Protein AF-A0A927SHA3-F1 (afdb_monomer_lite)

Foldseek 3Di:
DDDDPPPPVVVVVVVVVVPVPPDDDDPPDPDDPDDPPPDPQAPEDAAAQWFKEWQCVLPFDQKKKKAWQAKWAKPLDCVRIDGHGFIKMWGADFQQCWIWIDGPNDIDTPGQKMKIFWADDPDDGAMQICSHPCSPAGQHAMWMWGWDDDPNTIGIITIGTHGNLQQQLQFLCVQQNLPFFLQLLLLVLQLLSLQQVLQCVVQVVPPGSYYCDPVRTPGRHHDPVRVSSSVSSQLFFQKYWAQVPDRANQDEFQALFFWFPAPVLPDDDPGGPLFHIDGQLLSVVQPPFDKDKDKAFQQLVDPNHQPLVQVLVCVQVVAGWGGWDDKFFFDASDFPPDQLGQKMWTFTAGPVRDTDIGIDGCVPRVCVSPVGDDDPDSGWRWAWDDDPGIIMIMTGGGPRRTFAHSSSSSSCSLQPHGSVLSNCLRRPNIDMHGHWYKDWHFHHVVVVRNDIDIDTHGGNDPPDPQQKKWFFFAAEQAAWFFFFQDLDPPGAGQFTAGHRAMWHFAADDDQWTFTDWQNFTGITGNQRIDIGDDGHHDHPDHGDDFQKKKFFADDFWWFFFAAQDPPGDGSHTHGHRDMWGFPDDDDQWTFTRRGNDTGITGNVRIDMDRGRPDDHDPDHFFWKFQADVQQWDWWFFFSYRHPPGDGPDTAIGRFIWGFRYDRQQWTFTDHPNDTGITGPVRIDTDDDPPDPDDDPDDPPADVPKAKKFFADPDFWWFFFAAQDPPGDGPHTHGHGDIWIFPADDPQWTFTDDPNDTGITGNVRIGGVCLVPAFQPFKWFFADPDFWWFFFAALDPPGHGPDTHGGRDIWRFRAADQAWTWTHDPPDTGITGNVRIGTDPDDDADDFQKKFFAPPADWFFFFAAFDPPGDTPDTHGHGDIWGFPGDDDQWTWTDDPNDIGITGPVRIDGDNDDPDFAAFDPFDKWFFAPPFDWWFFFAAPDPPGDTPDTHGHRDIWGFGGDDDQWTWTDDPNDTGITGNVRIDDPDDAADKDKWFFADPDFFFFFFAAADPPGDGPDTHGGGDIWMFRHDDPQWTWIDDPNDTGITGPVRIHPD

Radius of gyration: 48.99 Å; chains: 1; bounding box: 115×84×141 Å

Sequence (1054 aa):
MHRKERSCLHRRMCLLLCLVLLMTGWTASFAYATEIDSAPLIQASVRDGMVRVYLSSMGNPTSLDVTIAGSYSTNGNHDMNLTNGETVNISFNQSTGQITMKRNGNSYAMGREMIFRRHATKGSNGLRIAQTRMPGNLYPGDLRLIAQKSGSGWRLYAIVHVYIEYYLYGVVPYEMGNSANIEALKAQAVAARTYTLNKMNLRANSLYDVVDTTNDQVYYGNSDTTANCTAAVDATRGIVVMNGDTLTGTYYTASNGGQTESAKSGLSASGYSYLGVKDDPFD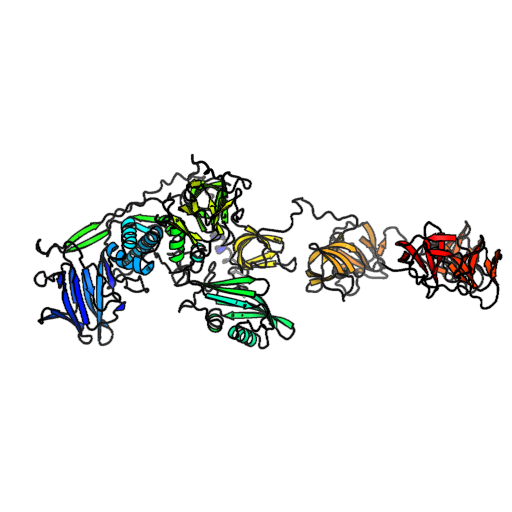LMNSASVKRQVTVYADNTSAAQNEALRTLLNNKAGTRVTRIHAITPHTPMYASPSRLYTQMDFDVTLSNGRRTTLTLGIFSEMEKALGMSINSRQNELWTVETYNDSFKLVSRRFGHGVGMSQRGAMQMGSMGYTYDQILGFYYEGCSRVQYAFSHTILSSLESGGNDTIINNEPPADITEGSGNTASVKLAGVNDRLAIRDGASENAQVLTSVVNGGIVTVLAKGNNWTLVQLGQIVGYAPTSALRFSGTPPVSSTATPTPVSQWATVSCNGTLNLRTSPSLTAGVKASIPDGAVLCVFQTSNGWAQVQYGASVGWASMDFLRMSSVYPGQTTGQGSMPAVVSIPSGSGTVNLRETASTTSRVLTTIAHGGQVTVLTNDGSWCYVQAAGYEGYVMTKFLAINGTVEELPETDASPELGAGEVEAIVKTVSGTLNLREQPTTAARVLMTIPRGESIIVTSRGTEWCAVRYAGFSGYVMTQYLTFPADSSAEPVSYAMVATQSGALNMRSQPTTGSSVVTQIPKGARVGVISQNAGWSRVRYGEHTGYVMSSYLRAEGSTPEVTGRYARVTTASGSLNLRETASADARVLMGIPQGTVLEVLSYSGGWVKVSYAGQTGYVMDKFLTFTDQPLQEDNPASGRDVTVNTGGGGLNLRETADANARVLLSIPDESRVELLIEGAAWCKVKYSGHTGYVMTRFLDLDSAEPETGVRFVNTVSGGLNLRETASADARVLLAIPRGTAVTLLEEGSEWCKIQYNDNIGYVMTKFLSKE

Secondary structure (DSSP, 8-state):
---SSSSSSHHHHHHHHTTSSS------------------SB----EE-EEEEE-GGG-S-SEEEEEEESEEEETTEEEEEEETT-EEEEEE-TTT--EEEEETTEEEEEETEEEEEEBP-SS--EEEETTSSSTTSBB-SEEEEEEEEETTEEEEEEEEEEEHHHHHHTTHHHHT-TTS-HHHHHHHHHHHHHHHHHHHHHTTTSS-SEESSTTS-----B-TT-HHHHHHHHTTTTEEEEETTEE----EESB-SSB-B-TTTTS-TTS-TTS---B-HHHHH-TTS-EEEEEEESBTTSTTS-HHHHHHHHHHHTS-EEEEEEEEEEEESSSTT---EEEEEEEEEETTS-EEEEEEEIIIIIHHHHT---SSSS--EEEEEEETTEEEEEEE-BS--BSEEHHHHHHHHHTT--HHHHHHHHSTT-EEEE--EEEEEEPPGGGTS-PEEEEEEPPPP-----S-EEEE--SBTT-EEEEESSSSTTSPEEEEEETT-EEEEEE--SSEEEEEETTEEEEEEGGGEEEES---S-----PPP--EEEEE-SSSEEEEESSSSTTSPEEEEEETT-EEEEEEEETTEEEEEETTEEEEEEGGGEEEESS--S--B-SSSEEEEE--TTS-SEEEEESSSSTTSPEEEEEETT-EEEEEEE-SSEEEEEETTEEEEEEGGGEEES--S------S--PPPPTT-EEEEE--SSSEEEEESSSSTTS-EEEEEETT-EEEEEE--SSEEEEEETTEEEEEEGGGEE-STTTSPPPSEEEEE--SSSPEEEESSSSTTSPEEEEE-TT-EEEEEE--SSEEEEEETTEEEEEEGGGEEETT-PPP---SEEEE--SSSEEEEESSSSTTSPEEEEEETT-EEEEEEEETTEEEEEETTEEEEEEGGGEEEES----PPEEEEEEEEEE--SSSEEEEESSSSTTSPEEEEEETT-EEEEEEE-SSEEEEEETTEEEEEEGGGEE---PPPPPEEEEE--SSSPEEEESSSSTTSPEEEEEPTT-EEEEEE--SSEEEEEETTEEEEEEGGGEE--

Structure (mmCIF, N/CA/C/O backbone):
data_AF-A0A927SHA3-F1
#
_entry.id   AF-A0A927SHA3-F1
#
loop_
_atom_site.group_PDB
_atom_site.id
_atom_site.type_symbol
_atom_site.label_atom_id
_atom_site.label_alt_id
_atom_site.label_comp_id
_atom_site.label_asym_id
_atom_site.label_entity_id
_atom_site.label_seq_id
_atom_site.pdbx_PDB_ins_code
_atom_site.Cartn_x
_atom_site.Cartn_y
_atom_site.Cartn_z
_atom_site.occupancy
_atom_site.B_iso_or_equiv
_atom_site.auth_seq_id
_atom_site.auth_comp_id
_atom_site.auth_asym_id
_atom_site.auth_atom_id
_atom_site.pdbx_PDB_model_num
ATOM 1 N N . MET A 1 1 ? 57.246 -38.537 23.987 1.00 38.66 1 MET A N 1
ATOM 2 C CA . MET A 1 1 ? 57.175 -39.946 23.540 1.00 38.66 1 MET A CA 1
ATOM 3 C C . MET A 1 1 ? 56.119 -40.631 24.387 1.00 38.66 1 MET A C 1
ATOM 5 O O . MET A 1 1 ? 56.235 -40.560 25.593 1.00 38.66 1 MET A O 1
ATOM 9 N N . HIS A 1 2 ? 55.021 -41.192 23.901 1.00 38.00 2 HIS A N 1
ATOM 10 C CA . HIS A 1 2 ? 54.489 -41.400 22.555 1.00 38.00 2 HIS A CA 1
ATOM 11 C C . HIS A 1 2 ? 52.955 -41.370 22.743 1.00 38.00 2 HIS A C 1
ATOM 13 O O . HIS A 1 2 ? 52.412 -42.224 23.421 1.00 38.00 2 HIS A O 1
ATOM 19 N N . ARG A 1 3 ? 52.173 -40.362 22.326 1.00 41.19 3 ARG A N 1
ATOM 20 C CA . ARG A 1 3 ? 51.954 -39.877 20.949 1.00 41.19 3 ARG A CA 1
ATOM 21 C C . ARG A 1 3 ? 52.035 -41.009 19.916 1.00 41.19 3 ARG A C 1
ATOM 23 O O . ARG A 1 3 ? 52.873 -40.959 19.025 1.00 41.19 3 ARG A O 1
ATOM 30 N N . LYS A 1 4 ? 51.181 -42.032 20.070 1.00 44.16 4 LYS A N 1
ATOM 31 C CA . LYS A 1 4 ? 50.656 -42.815 18.931 1.00 44.16 4 LYS A CA 1
ATOM 32 C C . LYS A 1 4 ? 49.355 -43.613 19.157 1.00 44.16 4 LYS A C 1
ATOM 34 O O . LYS A 1 4 ? 48.859 -44.143 18.177 1.00 44.16 4 LYS A O 1
ATOM 39 N N . GLU A 1 5 ? 48.722 -43.613 20.342 1.00 39.78 5 GLU A N 1
ATOM 40 C CA . GLU A 1 5 ? 47.503 -44.443 20.547 1.00 39.78 5 GLU A CA 1
ATOM 41 C C . GLU A 1 5 ? 46.220 -43.728 21.020 1.00 39.78 5 GLU A C 1
ATOM 43 O O . GLU A 1 5 ? 45.165 -44.351 21.090 1.00 39.78 5 GLU A O 1
ATOM 48 N N . ARG A 1 6 ? 46.219 -42.404 21.244 1.00 41.12 6 ARG A N 1
ATOM 49 C CA . ARG A 1 6 ? 44.985 -41.668 21.619 1.00 41.12 6 ARG A CA 1
ATOM 50 C C . ARG A 1 6 ? 44.223 -40.997 20.464 1.00 41.12 6 ARG A C 1
ATOM 52 O O . ARG A 1 6 ? 43.175 -40.414 20.715 1.00 41.12 6 ARG A O 1
ATOM 59 N N . SER A 1 7 ? 44.668 -41.105 19.204 1.00 42.50 7 SER A N 1
ATOM 60 C CA . SER A 1 7 ? 43.928 -40.533 18.055 1.00 42.50 7 SER A CA 1
ATOM 61 C C . SER A 1 7 ? 43.002 -41.519 17.327 1.00 42.50 7 SER A C 1
ATOM 63 O O . SER A 1 7 ? 42.268 -41.101 16.434 1.00 42.50 7 SER A O 1
ATOM 65 N N . CYS A 1 8 ? 42.978 -42.801 17.716 1.00 39.06 8 CYS A N 1
ATOM 66 C CA . CYS A 1 8 ? 42.134 -43.816 17.067 1.00 39.06 8 CYS A CA 1
ATOM 67 C C . CYS A 1 8 ? 40.772 -44.038 17.766 1.00 39.06 8 CYS A C 1
ATOM 69 O O . CYS A 1 8 ? 39.839 -44.535 17.141 1.00 39.06 8 CYS A O 1
ATOM 71 N N . LEU A 1 9 ? 40.610 -43.605 19.026 1.00 39.88 9 LEU A N 1
ATOM 72 C CA . LEU A 1 9 ? 39.369 -43.812 19.795 1.00 39.88 9 LEU A CA 1
ATOM 73 C C . LEU A 1 9 ? 38.330 -42.683 19.628 1.00 39.88 9 LEU A C 1
ATOM 75 O O . LEU A 1 9 ? 37.136 -42.931 19.742 1.00 39.88 9 LEU A O 1
ATOM 79 N N . HIS A 1 10 ? 38.748 -41.464 19.265 1.00 45.16 10 HIS A N 1
ATOM 80 C CA . HIS A 1 10 ? 37.822 -40.343 19.016 1.00 45.16 10 HIS A CA 1
ATOM 81 C C . HIS A 1 10 ? 37.188 -40.357 17.609 1.00 45.16 10 HIS A C 1
ATOM 83 O O . HIS A 1 10 ? 36.155 -39.733 17.397 1.00 45.16 10 HIS A O 1
ATOM 89 N N . ARG A 1 11 ? 37.754 -41.105 16.646 1.00 44.47 11 ARG A N 1
ATOM 90 C CA . ARG A 1 11 ? 37.179 -41.259 15.291 1.00 44.47 11 ARG A CA 1
ATOM 91 C C . ARG A 1 11 ? 36.169 -42.405 15.157 1.00 44.47 11 ARG A C 1
ATOM 93 O O . ARG A 1 11 ? 35.431 -42.419 14.182 1.00 44.47 11 ARG A O 1
ATOM 100 N N . ARG A 1 12 ? 36.091 -43.335 16.118 1.00 43.44 12 ARG A N 1
ATOM 101 C CA . ARG A 1 12 ? 35.123 -44.453 16.084 1.00 43.44 12 ARG A CA 1
ATOM 102 C C . ARG A 1 12 ? 33.838 -44.201 16.886 1.00 43.44 12 ARG A C 1
ATOM 104 O O . ARG A 1 12 ? 32.830 -44.820 16.577 1.00 43.44 12 ARG A O 1
ATOM 111 N N . MET A 1 13 ? 33.824 -43.247 17.822 1.00 37.84 13 MET A N 1
ATOM 112 C CA . MET A 1 13 ? 32.605 -42.893 18.572 1.00 37.84 13 MET A CA 1
ATOM 113 C C . MET A 1 13 ? 31.691 -41.899 17.827 1.00 37.84 13 MET A C 1
ATOM 115 O O . MET A 1 13 ? 30.476 -41.991 17.954 1.00 37.84 13 MET A O 1
ATOM 119 N N . CYS A 1 14 ? 32.235 -41.031 16.960 1.00 39.31 14 CYS A N 1
ATOM 120 C CA . CYS A 1 14 ? 31.414 -40.165 16.096 1.00 39.31 14 CYS A CA 1
ATOM 121 C C . CYS A 1 14 ? 30.818 -40.893 14.874 1.00 39.31 14 CYS A C 1
ATOM 123 O O . CYS A 1 14 ? 29.861 -40.409 14.284 1.00 39.31 14 CYS A O 1
ATOM 125 N N . LEU A 1 15 ? 31.351 -42.064 14.504 1.00 37.72 15 LEU A N 1
ATOM 126 C CA . LEU A 1 15 ? 30.864 -42.861 13.369 1.00 37.72 15 LEU A CA 1
ATOM 127 C C . LEU A 1 15 ? 29.730 -43.831 13.744 1.00 37.72 15 LEU A C 1
ATOM 129 O O . LEU A 1 15 ? 28.979 -44.225 12.861 1.00 37.72 15 LEU A O 1
ATOM 133 N N . LEU A 1 16 ? 29.541 -44.160 15.031 1.00 34.88 16 LEU A N 1
ATOM 134 C CA . LEU A 1 16 ? 28.402 -44.977 15.479 1.00 34.88 16 LEU A CA 1
ATOM 135 C C . LEU A 1 16 ? 27.133 -44.148 15.753 1.00 34.88 16 LEU A C 1
ATOM 137 O O . LEU A 1 16 ? 26.032 -44.664 15.587 1.00 34.88 16 LEU A O 1
ATOM 141 N N . LEU A 1 17 ? 27.264 -42.859 16.100 1.00 35.19 17 LEU A N 1
ATOM 142 C CA . LEU A 1 17 ? 26.104 -41.970 16.272 1.00 35.19 17 LEU A CA 1
ATOM 143 C C . LEU A 1 17 ? 25.505 -41.495 14.934 1.00 35.19 17 LEU A C 1
ATOM 145 O O . LEU A 1 17 ? 24.319 -41.187 14.879 1.00 35.19 17 LEU A O 1
ATOM 149 N N . CYS A 1 18 ? 26.287 -41.497 13.848 1.00 33.62 18 CYS A N 1
ATOM 150 C CA . CYS A 1 18 ? 25.801 -41.152 12.506 1.00 33.62 18 CYS A CA 1
ATOM 151 C C . CYS A 1 18 ? 25.233 -42.344 11.709 1.00 33.62 18 CYS A C 1
ATOM 153 O O . CYS A 1 18 ? 24.626 -42.116 10.667 1.00 33.62 18 CYS A O 1
ATOM 155 N N . LEU A 1 19 ? 25.391 -43.597 12.166 1.00 31.31 19 LEU A N 1
ATOM 156 C CA . LEU A 1 19 ? 24.961 -44.782 11.400 1.00 31.31 19 LEU A CA 1
ATOM 157 C C . LEU A 1 19 ? 23.632 -45.412 11.864 1.00 31.31 19 LEU A C 1
ATOM 159 O O . LEU A 1 19 ? 23.066 -46.215 11.131 1.00 31.31 19 LEU A O 1
ATOM 163 N N . VAL A 1 20 ? 23.097 -45.037 13.033 1.00 30.56 20 VAL A N 1
ATOM 164 C CA . VAL A 1 20 ? 21.775 -45.511 13.513 1.00 30.56 20 VAL A CA 1
ATOM 165 C C . VAL A 1 20 ? 20.623 -44.606 13.036 1.00 30.56 20 VAL A C 1
ATOM 167 O O . VAL A 1 20 ? 19.464 -44.998 13.086 1.00 30.56 20 VAL A O 1
ATOM 170 N N . LEU A 1 21 ? 20.927 -43.427 12.481 1.00 32.19 21 LEU A N 1
ATOM 171 C CA . LEU A 1 21 ? 19.930 -42.452 12.013 1.00 32.19 21 LEU A CA 1
ATOM 172 C C . LEU A 1 21 ? 19.612 -42.513 10.504 1.00 32.19 21 LEU A C 1
ATOM 174 O O . LEU A 1 21 ? 18.835 -41.691 10.031 1.00 32.19 21 LEU A O 1
ATOM 178 N N . LEU A 1 22 ? 20.173 -43.464 9.739 1.00 31.89 22 LEU A N 1
ATOM 179 C CA . LEU A 1 22 ? 20.051 -43.477 8.266 1.00 31.89 22 LEU A CA 1
ATOM 180 C C . LEU A 1 22 ? 19.467 -44.746 7.621 1.00 31.89 22 LEU A C 1
ATOM 182 O O . LEU A 1 22 ? 19.332 -44.772 6.403 1.00 31.89 22 LEU A O 1
ATOM 186 N N . MET A 1 23 ? 19.087 -45.786 8.368 1.00 30.64 23 MET A N 1
ATOM 187 C CA . MET A 1 23 ? 18.606 -47.043 7.765 1.00 30.64 23 MET A CA 1
ATOM 188 C C . MET A 1 23 ? 17.532 -47.731 8.625 1.00 30.64 23 MET A C 1
ATOM 190 O O . MET A 1 23 ? 17.749 -48.816 9.149 1.00 30.64 23 MET A O 1
ATOM 194 N N . THR A 1 24 ? 16.350 -47.127 8.760 1.00 30.45 24 THR A N 1
ATOM 195 C CA . THR A 1 24 ? 15.101 -47.902 8.876 1.00 30.45 24 THR A CA 1
ATOM 196 C C . THR A 1 24 ? 14.052 -47.227 8.005 1.00 30.45 24 THR A C 1
ATOM 198 O O . THR A 1 24 ? 13.632 -46.100 8.251 1.00 30.45 24 THR A O 1
ATOM 201 N N . GLY A 1 25 ? 13.719 -47.895 6.901 1.00 33.81 25 GLY A N 1
ATOM 202 C CA . GLY A 1 25 ? 12.725 -47.433 5.951 1.00 33.81 25 GLY A CA 1
ATOM 203 C C . GLY A 1 25 ? 11.348 -47.402 6.595 1.00 33.81 25 GLY A C 1
ATOM 204 O O . GLY A 1 25 ? 10.827 -48.432 7.017 1.00 33.81 25 GLY A O 1
ATOM 205 N N . TRP A 1 26 ? 10.747 -46.220 6.614 1.00 26.02 26 TRP A N 1
ATOM 206 C CA . TRP A 1 26 ? 9.302 -46.094 6.591 1.00 26.02 26 TRP A CA 1
ATOM 207 C C . TRP A 1 26 ? 8.901 -45.762 5.164 1.00 26.02 26 TRP A C 1
ATOM 209 O O . TRP A 1 26 ? 9.099 -44.654 4.672 1.00 26.02 26 TRP A O 1
ATOM 219 N N . THR A 1 27 ? 8.341 -46.763 4.493 1.00 25.48 27 THR A N 1
ATOM 220 C CA . THR A 1 27 ? 7.406 -46.543 3.399 1.00 25.48 27 THR A CA 1
ATOM 221 C C . THR A 1 27 ? 6.256 -45.717 3.963 1.00 25.48 27 THR A C 1
ATOM 223 O O . THR A 1 27 ? 5.352 -46.254 4.602 1.00 25.48 27 THR A O 1
ATOM 226 N N . ALA A 1 28 ? 6.306 -44.400 3.776 1.00 25.73 28 ALA A N 1
ATOM 227 C CA . ALA A 1 28 ? 5.121 -43.578 3.911 1.00 25.73 28 ALA A CA 1
ATOM 228 C C . ALA A 1 28 ? 4.202 -43.956 2.748 1.00 25.73 28 ALA A C 1
ATOM 230 O O . ALA A 1 28 ? 4.345 -43.470 1.628 1.00 25.73 28 ALA A O 1
ATOM 231 N N . SER A 1 29 ? 3.299 -44.900 3.005 1.00 24.95 29 SER A N 1
ATOM 232 C CA . SER A 1 29 ? 2.076 -45.045 2.232 1.00 24.95 29 SER A CA 1
ATOM 233 C C . SER A 1 29 ? 1.480 -43.650 2.064 1.00 24.95 29 SER A C 1
ATOM 235 O O . SER A 1 29 ? 1.299 -42.940 3.054 1.00 24.95 29 SER A O 1
ATOM 237 N N . PHE A 1 30 ? 1.210 -43.248 0.823 1.00 29.28 30 PHE A N 1
ATOM 238 C CA . PHE A 1 30 ? 0.401 -42.074 0.531 1.00 29.28 30 PHE A CA 1
ATOM 239 C C . PHE A 1 30 ? -0.974 -42.295 1.168 1.00 29.28 30 PHE A C 1
ATOM 241 O O . PHE A 1 30 ? -1.853 -42.927 0.586 1.00 29.28 30 PHE A O 1
ATOM 248 N N . ALA A 1 31 ? -1.143 -41.825 2.401 1.00 23.42 31 ALA A N 1
ATOM 249 C CA . ALA A 1 31 ? -2.458 -41.580 2.943 1.00 23.42 31 ALA A CA 1
ATOM 250 C C . ALA A 1 31 ? -3.035 -40.459 2.082 1.00 23.42 31 ALA A C 1
ATOM 252 O O . ALA A 1 31 ? -2.534 -39.333 2.097 1.00 23.42 31 ALA A O 1
ATOM 253 N N . TYR A 1 32 ? -4.044 -40.794 1.279 1.00 24.77 32 TYR A N 1
ATOM 254 C CA . TYR A 1 32 ? -4.981 -39.801 0.780 1.00 24.77 32 TYR A CA 1
ATOM 255 C C . TYR A 1 32 ? -5.321 -38.887 1.952 1.00 24.77 32 TYR A C 1
ATOM 257 O O . TYR A 1 32 ? -5.679 -39.380 3.024 1.00 24.77 32 TYR A O 1
ATOM 265 N N . ALA A 1 33 ? -5.134 -37.580 1.768 1.00 26.55 33 ALA A N 1
ATOM 266 C CA . ALA A 1 33 ? -5.613 -36.599 2.720 1.00 26.55 33 ALA A CA 1
ATOM 267 C C . ALA A 1 33 ? -7.123 -36.817 2.837 1.00 26.55 33 ALA A C 1
ATOM 269 O O . ALA A 1 33 ? -7.884 -36.440 1.949 1.00 26.55 33 ALA A O 1
ATOM 270 N N . THR A 1 34 ? -7.541 -37.516 3.888 1.00 24.03 34 THR A N 1
ATOM 271 C CA . THR A 1 34 ? -8.927 -37.529 4.322 1.00 24.03 34 THR A CA 1
ATOM 272 C C . THR A 1 34 ? -9.306 -36.082 4.550 1.00 24.03 34 THR A C 1
ATOM 274 O O . THR A 1 34 ? -8.588 -35.374 5.262 1.00 24.03 34 THR A O 1
ATOM 277 N N . GLU A 1 35 ? -10.379 -35.665 3.883 1.00 30.70 35 GLU A N 1
ATOM 278 C CA . GLU A 1 35 ? -11.034 -34.374 4.030 1.00 30.70 35 GLU A CA 1
ATOM 279 C C . GLU A 1 35 ? -10.985 -33.946 5.500 1.00 30.70 35 GLU A C 1
ATOM 281 O O . GLU A 1 35 ? -11.628 -34.545 6.363 1.00 30.70 35 GLU A O 1
ATOM 286 N N . ILE A 1 36 ? -10.161 -32.939 5.800 1.00 26.98 36 ILE A N 1
ATOM 287 C CA . ILE A 1 36 ? -10.350 -32.183 7.028 1.00 26.98 36 ILE A CA 1
ATOM 288 C C . ILE A 1 36 ? -11.563 -31.325 6.720 1.00 26.98 36 ILE A C 1
ATOM 290 O O . ILE A 1 36 ? -11.446 -30.289 6.064 1.00 26.98 36 ILE A O 1
ATOM 294 N N . ASP A 1 37 ? -12.724 -31.824 7.129 1.00 27.14 37 ASP A N 1
ATOM 295 C CA . ASP A 1 37 ? -13.934 -31.030 7.228 1.00 27.14 37 ASP A CA 1
ATOM 296 C C . ASP A 1 37 ? -13.558 -29.731 7.952 1.00 27.14 37 ASP A C 1
ATOM 298 O O . ASP A 1 37 ? -12.918 -29.757 9.011 1.00 27.14 37 ASP A O 1
ATOM 302 N N . SER A 1 38 ? -13.830 -28.592 7.317 1.00 35.28 38 SER A N 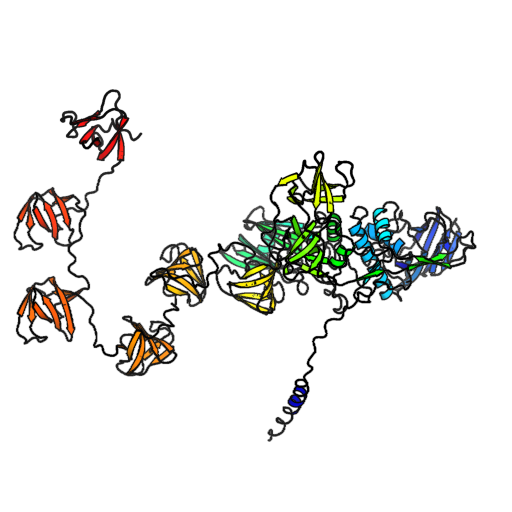1
ATOM 303 C CA . SER A 1 38 ? -13.530 -27.273 7.864 1.00 35.28 38 SER A CA 1
ATOM 304 C C . SER A 1 38 ? -14.203 -27.167 9.224 1.00 35.28 38 SER A C 1
ATOM 306 O O . SER A 1 38 ? -15.424 -27.044 9.300 1.00 35.28 38 SER A O 1
ATOM 308 N N . ALA A 1 39 ? -13.411 -27.266 10.297 1.00 27.11 39 ALA A N 1
ATOM 309 C CA . ALA A 1 39 ? -13.924 -27.158 11.651 1.00 27.11 39 ALA A CA 1
ATOM 310 C C . ALA A 1 39 ? -14.777 -25.879 11.753 1.00 27.11 39 ALA A C 1
ATOM 312 O O . ALA A 1 39 ? -14.324 -24.819 11.306 1.00 27.11 39 ALA A O 1
ATOM 313 N N . PRO A 1 40 ? -16.004 -25.954 12.298 1.00 35.94 40 PRO A N 1
ATOM 314 C CA . PRO A 1 40 ? -16.883 -24.799 12.370 1.00 35.94 40 PRO A CA 1
ATOM 315 C C . PRO A 1 40 ? -16.195 -23.668 13.145 1.00 35.94 40 PRO A C 1
ATOM 317 O O . PRO A 1 40 ? -15.670 -23.880 14.238 1.00 35.94 40 PRO A O 1
ATOM 320 N N . LEU A 1 41 ? -16.212 -22.463 12.566 1.00 46.28 41 LEU A N 1
ATOM 321 C CA . LEU A 1 41 ? -15.634 -21.209 13.075 1.00 46.28 41 LEU A CA 1
ATOM 322 C C . LEU A 1 41 ? -16.380 -20.665 14.316 1.00 46.28 41 LEU A C 1
ATOM 324 O O . LEU A 1 41 ? -16.706 -19.482 14.393 1.00 46.28 41 LEU A O 1
ATOM 328 N N . ILE A 1 42 ? -16.680 -21.515 15.301 1.00 46.53 42 ILE A N 1
ATOM 329 C CA . ILE A 1 42 ? -17.447 -21.166 16.501 1.00 46.53 42 ILE A CA 1
ATOM 330 C C . ILE A 1 42 ? -16.600 -21.454 17.743 1.00 46.53 42 ILE A C 1
ATOM 332 O O . ILE A 1 42 ? -16.400 -22.608 18.113 1.00 46.53 42 ILE A O 1
ATOM 336 N N . GLN A 1 43 ? -16.177 -20.404 18.455 1.00 49.78 43 GLN A N 1
ATOM 337 C CA . GLN A 1 43 ? -15.743 -20.527 19.850 1.00 49.78 43 GLN A CA 1
ATOM 338 C C . GLN A 1 43 ? -16.716 -19.754 20.752 1.00 49.78 43 GLN A C 1
ATOM 340 O O . GLN A 1 43 ? -16.520 -18.594 21.102 1.00 49.78 43 GLN A O 1
ATOM 345 N N . ALA A 1 44 ? -17.813 -20.429 21.105 1.00 51.66 44 ALA A N 1
ATOM 346 C CA . ALA A 1 44 ? -18.952 -19.904 21.858 1.00 51.66 44 ALA A CA 1
ATOM 347 C C . ALA A 1 44 ? -18.702 -19.792 23.380 1.00 51.66 44 ALA A C 1
ATOM 349 O O . ALA A 1 44 ? -19.494 -20.286 24.179 1.00 51.66 44 ALA A O 1
ATOM 350 N N . SER A 1 45 ? -17.615 -19.148 23.816 1.00 69.00 45 SER A N 1
ATOM 351 C CA . SER A 1 45 ? -17.461 -18.748 25.226 1.00 69.00 45 SER A CA 1
ATOM 352 C C . SER A 1 45 ? -17.628 -17.238 25.365 1.00 69.00 45 SER A C 1
ATOM 354 O O . SER A 1 45 ? -16.885 -16.483 24.733 1.00 69.00 45 SER A O 1
ATOM 356 N N . VAL A 1 46 ? -18.577 -16.803 26.201 1.00 83.44 46 VAL A N 1
ATOM 357 C CA . VAL A 1 46 ? -18.770 -15.386 26.547 1.00 83.44 46 VAL A CA 1
ATOM 358 C C . VAL A 1 46 ? -17.491 -14.848 27.197 1.00 83.44 46 VAL A C 1
ATOM 360 O O . VAL A 1 46 ? -16.978 -15.447 28.143 1.00 83.44 46 VAL A O 1
ATOM 363 N N . ARG A 1 47 ? -16.963 -13.733 26.685 1.00 90.81 47 ARG A N 1
ATOM 364 C CA . ARG A 1 47 ? -15.758 -13.061 27.197 1.00 90.81 47 ARG A CA 1
ATOM 365 C C . ARG A 1 47 ? -16.099 -11.757 27.902 1.00 90.81 47 ARG A C 1
ATOM 367 O O . ARG A 1 47 ? -17.054 -11.088 27.523 1.00 90.81 47 ARG A O 1
ATOM 374 N N . ASP A 1 48 ? -15.274 -11.353 28.865 1.00 92.75 48 ASP A N 1
ATOM 375 C CA . ASP A 1 48 ? -15.388 -10.020 29.460 1.00 92.75 48 ASP A CA 1
ATOM 376 C C . ASP A 1 48 ? -15.086 -8.934 28.415 1.00 92.75 48 ASP A C 1
ATOM 378 O O . ASP A 1 48 ? -14.014 -8.915 27.809 1.00 92.75 48 ASP A O 1
ATOM 382 N N . GLY A 1 49 ? -16.060 -8.055 28.180 1.00 95.50 49 GLY A N 1
ATOM 383 C CA . GLY A 1 49 ? -15.981 -6.935 27.252 1.00 95.50 49 GLY A CA 1
ATOM 384 C C . GLY A 1 49 ? -15.715 -5.588 27.924 1.00 95.50 49 GLY A C 1
ATOM 385 O O . GLY A 1 49 ? -15.816 -4.570 27.242 1.00 95.50 49 GLY A O 1
ATOM 386 N N . MET A 1 50 ? -15.433 -5.533 29.231 1.00 97.06 50 MET A N 1
ATOM 387 C CA . MET A 1 50 ? -15.156 -4.281 29.947 1.00 97.06 50 MET A CA 1
ATOM 388 C C . MET A 1 50 ? -13.693 -3.845 29.782 1.00 97.06 50 MET A C 1
ATOM 390 O O . MET A 1 50 ? -12.806 -4.261 30.521 1.00 97.06 50 MET A O 1
ATOM 394 N N . VAL A 1 51 ? -13.442 -2.947 28.831 1.00 98.31 51 VAL A N 1
ATOM 395 C CA . VAL A 1 51 ? -12.116 -2.383 28.547 1.00 98.31 51 VAL A CA 1
ATOM 396 C C . VAL A 1 51 ? -11.785 -1.273 29.544 1.00 98.31 51 VAL A C 1
ATOM 398 O O . VAL A 1 51 ? -12.591 -0.365 29.757 1.00 98.31 51 VAL A O 1
ATOM 401 N N . ARG A 1 52 ? -10.575 -1.287 30.113 1.00 98.56 52 ARG A N 1
ATOM 402 C CA . ARG A 1 52 ? -10.065 -0.240 31.011 1.00 98.56 52 ARG A CA 1
ATOM 403 C C . ARG A 1 52 ? -9.159 0.722 30.242 1.00 98.56 52 ARG A C 1
ATOM 405 O O . ARG A 1 52 ? -8.009 0.405 29.937 1.00 98.56 52 ARG A O 1
ATOM 412 N N . VAL A 1 53 ? -9.664 1.914 29.941 1.00 98.56 53 VAL A N 1
ATOM 413 C CA . VAL A 1 53 ? -8.989 2.912 29.099 1.00 98.56 53 VAL A CA 1
ATOM 414 C C . VAL A 1 53 ? -8.430 4.043 29.951 1.00 98.56 53 VAL A C 1
ATOM 416 O O . VAL A 1 53 ? -9.189 4.833 30.509 1.00 98.56 53 VAL A O 1
ATOM 419 N N . TYR A 1 54 ? -7.106 4.167 30.037 1.00 98.19 54 TYR A N 1
ATOM 420 C CA . TYR A 1 54 ? -6.479 5.316 30.687 1.00 98.19 54 TYR A CA 1
ATOM 421 C C . TYR A 1 54 ? -6.498 6.535 29.759 1.00 98.19 54 TYR A C 1
ATOM 423 O O . TYR A 1 54 ? -5.895 6.526 28.683 1.00 98.19 54 TYR A O 1
ATOM 431 N N . LEU A 1 55 ? -7.137 7.613 30.218 1.00 97.69 55 LEU A N 1
ATOM 432 C CA . LEU A 1 55 ? -7.160 8.921 29.562 1.00 97.69 55 LEU A CA 1
ATOM 433 C C . LEU A 1 55 ? -5.829 9.666 29.766 1.00 97.69 55 LEU A C 1
ATOM 435 O O . LEU A 1 55 ? -5.739 10.715 30.409 1.00 97.69 55 LEU A O 1
ATOM 439 N N . SER A 1 56 ? -4.761 9.062 29.253 1.00 96.94 56 SER A N 1
ATOM 440 C CA . SER A 1 56 ? -3.374 9.507 29.357 1.00 96.94 56 SER A CA 1
ATOM 441 C C . SER A 1 56 ? -3.126 10.882 28.746 1.00 96.94 56 SER A C 1
ATOM 443 O O . SER A 1 56 ? -2.224 11.597 29.192 1.00 96.94 56 SER A O 1
ATOM 445 N N . SER A 1 57 ? -3.936 11.276 27.760 1.00 95.69 57 SER A N 1
ATOM 446 C CA . SER A 1 57 ? -3.815 12.560 27.075 1.00 95.69 57 SER A CA 1
ATOM 447 C C . SER A 1 57 ? -4.000 13.770 27.996 1.00 95.69 57 SER A C 1
ATOM 449 O O . SER A 1 57 ? -3.467 14.834 27.692 1.00 95.69 57 SER A O 1
ATOM 451 N N . MET A 1 58 ? -4.676 13.598 29.138 1.00 94.75 58 MET A N 1
ATOM 452 C CA . MET A 1 58 ? -4.850 14.637 30.162 1.00 94.75 58 MET A CA 1
ATOM 453 C C . MET A 1 58 ? -3.623 14.806 31.077 1.00 94.75 58 MET A C 1
ATOM 455 O O . MET A 1 58 ? -3.579 15.713 31.906 1.00 94.75 58 MET A O 1
ATOM 459 N N . GLY A 1 59 ? -2.615 13.933 30.970 1.00 92.81 59 GLY A N 1
ATOM 460 C CA . GLY A 1 59 ? -1.419 13.990 31.807 1.00 92.81 59 GLY A CA 1
ATOM 461 C C . GLY A 1 59 ? -1.702 13.664 33.279 1.00 92.81 59 GLY A C 1
ATOM 462 O O . GLY A 1 59 ? -2.118 12.550 33.600 1.00 92.81 59 GLY A O 1
ATOM 463 N N . ASN A 1 60 ? -1.401 14.610 34.177 1.00 92.31 60 ASN A N 1
ATOM 464 C CA . ASN A 1 60 ? -1.629 14.509 35.627 1.00 92.31 60 ASN A CA 1
ATOM 465 C C . ASN A 1 60 ? -2.491 15.693 36.113 1.00 92.31 60 ASN A C 1
ATOM 467 O O . ASN A 1 60 ? -1.955 16.613 36.742 1.00 92.31 60 ASN A O 1
ATOM 471 N N . PRO A 1 61 ? -3.792 15.721 35.771 1.00 92.25 61 PRO A N 1
ATOM 472 C CA . PRO A 1 61 ? -4.644 16.871 36.041 1.00 92.25 61 PRO A CA 1
ATOM 473 C C . PRO A 1 61 ? -4.828 17.080 37.550 1.00 92.25 61 PRO A C 1
ATOM 475 O O . PRO A 1 61 ? -5.022 16.131 38.307 1.00 92.25 61 PRO A O 1
ATOM 478 N N . THR A 1 62 ? -4.780 18.338 37.990 1.00 94.81 62 THR A N 1
ATOM 479 C CA . THR A 1 62 ? -5.091 18.741 39.375 1.00 94.81 62 THR A CA 1
ATOM 480 C C . THR A 1 62 ? -6.580 19.016 39.584 1.00 94.81 62 THR A C 1
ATOM 482 O O . THR A 1 62 ? -7.025 19.110 40.728 1.00 94.81 62 THR A O 1
ATOM 485 N N . SER A 1 63 ? -7.353 19.133 38.499 1.00 95.50 63 SER A N 1
ATOM 486 C CA . SER A 1 63 ? -8.804 19.302 38.522 1.00 95.50 63 SER A CA 1
ATOM 487 C C . SER A 1 63 ? -9.461 18.654 37.298 1.00 95.50 63 SER A C 1
ATOM 489 O O . SER A 1 63 ? -8.874 18.675 36.216 1.00 95.50 63 SER A O 1
ATOM 491 N N . LEU A 1 64 ? -10.674 18.122 37.459 1.00 96.56 64 LEU A N 1
ATOM 492 C CA . LEU A 1 64 ? -11.547 17.632 36.391 1.00 96.56 64 LEU A CA 1
ATOM 493 C C . LEU A 1 64 ? -12.957 18.206 36.556 1.00 96.56 64 LEU A C 1
ATOM 495 O O . LEU A 1 64 ? -13.518 18.116 37.643 1.00 96.56 64 LEU A O 1
ATOM 499 N N . ASP A 1 65 ? -13.551 18.730 35.489 1.00 97.19 65 ASP A N 1
ATOM 500 C CA . ASP A 1 65 ? -14.967 19.107 35.464 1.00 97.19 65 ASP A CA 1
ATOM 501 C C . ASP A 1 65 ? -15.731 18.054 34.672 1.00 97.19 65 ASP A C 1
ATOM 503 O O . ASP A 1 65 ? -15.450 17.815 33.494 1.00 97.19 65 ASP A O 1
ATOM 507 N N . VAL A 1 66 ? -16.663 17.389 35.349 1.00 97.88 66 VAL A N 1
ATOM 508 C CA . VAL A 1 66 ? -17.401 16.249 34.812 1.00 97.88 66 VAL A CA 1
ATOM 509 C C . VAL A 1 66 ? -18.880 16.601 34.762 1.00 97.88 66 VAL A C 1
ATOM 511 O O . VAL A 1 66 ? -19.507 16.798 35.801 1.00 97.88 66 VAL A O 1
ATOM 514 N N . THR A 1 67 ? -19.440 16.650 33.557 1.00 97.62 67 THR A N 1
ATOM 515 C CA . THR A 1 67 ? -20.881 16.786 33.330 1.00 97.62 67 THR A CA 1
ATOM 516 C C . THR A 1 67 ? -21.493 15.419 33.062 1.00 97.62 67 THR A C 1
ATOM 518 O O . THR A 1 67 ? -21.034 14.660 32.203 1.00 97.62 67 THR A O 1
ATOM 521 N N . ILE A 1 68 ? -22.550 15.108 33.800 1.00 96.88 68 ILE A N 1
ATOM 522 C CA . ILE A 1 68 ? -23.261 13.839 33.738 1.00 96.88 68 ILE A CA 1
ATOM 523 C C . ILE A 1 68 ? -24.262 13.868 32.588 1.00 96.88 68 ILE A C 1
ATOM 525 O O . ILE A 1 68 ? -25.088 14.774 32.494 1.00 96.88 68 ILE A O 1
ATOM 529 N N . ALA A 1 69 ? -24.224 12.850 31.734 1.00 94.81 69 ALA A N 1
ATOM 530 C CA . ALA A 1 69 ? -25.261 12.589 30.747 1.00 94.81 69 ALA A CA 1
ATOM 531 C C . ALA A 1 69 ? -25.862 11.212 31.049 1.00 94.81 69 ALA A C 1
ATOM 533 O O . ALA A 1 69 ? -25.195 10.202 30.869 1.00 94.81 69 ALA A O 1
ATOM 534 N N . GLY A 1 70 ? -27.088 11.161 31.562 1.00 94.19 70 GLY A N 1
ATOM 535 C CA . GLY A 1 70 ? -27.702 9.924 32.062 1.00 94.19 70 GLY A CA 1
ATOM 536 C C . GLY A 1 70 ? -27.730 9.841 33.591 1.00 94.19 70 GLY A C 1
ATOM 537 O O . GLY A 1 70 ? -28.124 10.803 34.248 1.00 94.19 70 GLY A O 1
ATOM 538 N N . SER A 1 71 ? -27.385 8.684 34.165 1.00 94.25 71 SER A N 1
ATOM 539 C CA . SER A 1 71 ? -27.531 8.431 35.607 1.00 94.25 71 SER A CA 1
ATOM 540 C C . SER A 1 71 ? -26.324 7.700 36.186 1.00 94.25 71 SER A C 1
ATOM 542 O O . SER A 1 71 ? -25.906 6.663 35.670 1.00 94.25 71 SER A O 1
ATOM 544 N N . TYR A 1 72 ? -25.767 8.252 37.264 1.00 95.69 72 TYR A N 1
ATOM 545 C CA . TYR A 1 72 ? -24.561 7.750 37.919 1.00 95.69 72 TYR A CA 1
ATOM 546 C C . TYR A 1 72 ? -24.703 7.748 39.441 1.00 95.69 72 TYR A C 1
ATOM 548 O O . TYR A 1 72 ? -25.512 8.480 39.999 1.00 95.69 72 TYR A O 1
ATOM 556 N N . SER A 1 73 ? -23.869 6.967 40.114 1.00 93.94 73 SER A N 1
ATOM 557 C CA . SER A 1 73 ? -23.592 7.074 41.546 1.00 93.94 73 SER A CA 1
ATOM 558 C C . SER A 1 73 ? -22.087 7.141 41.775 1.00 93.94 73 SER A C 1
ATOM 560 O O . SER A 1 73 ? -21.293 6.682 40.949 1.00 93.94 73 SER A O 1
ATOM 562 N N . THR A 1 74 ? -21.666 7.732 42.891 1.00 91.81 74 THR A N 1
ATOM 563 C CA . THR A 1 74 ? -20.243 7.767 43.257 1.00 91.81 74 THR A CA 1
ATOM 564 C C . THR A 1 74 ? -19.920 6.647 44.240 1.00 91.81 74 THR A C 1
ATOM 566 O O . THR A 1 74 ? -20.654 6.404 45.193 1.00 91.81 74 THR A O 1
ATOM 569 N N . ASN A 1 75 ? -18.837 5.913 43.984 1.00 86.00 75 ASN A N 1
ATOM 570 C CA . ASN A 1 75 ? -18.413 4.720 44.725 1.00 86.00 75 ASN A CA 1
ATOM 571 C C . ASN A 1 75 ? -19.483 3.617 44.834 1.00 86.00 75 ASN A C 1
ATOM 573 O O . ASN A 1 75 ? -19.416 2.788 45.735 1.00 86.00 75 ASN A O 1
ATOM 577 N N . GLY A 1 76 ? -20.464 3.603 43.922 1.00 67.31 76 GLY A N 1
ATOM 578 C CA . GLY A 1 76 ? -21.612 2.692 43.983 1.00 67.31 76 GLY A CA 1
ATOM 579 C C . GLY A 1 76 ? -22.602 3.012 45.108 1.00 67.31 76 GLY A C 1
ATOM 580 O O . GLY A 1 76 ? -23.491 2.213 45.374 1.00 67.31 76 GLY A O 1
ATOM 581 N N . ASN A 1 77 ? -22.458 4.162 45.773 1.00 77.69 77 ASN A N 1
ATOM 582 C CA . ASN A 1 77 ? -23.392 4.617 46.790 1.00 77.69 77 ASN A CA 1
ATOM 583 C C . ASN A 1 77 ? -24.552 5.375 46.126 1.00 77.69 77 ASN A C 1
ATOM 585 O O . ASN A 1 77 ? -24.372 6.512 45.679 1.00 77.69 77 ASN A O 1
ATOM 589 N N . HIS A 1 78 ? -25.737 4.760 46.072 1.00 71.44 78 HIS A N 1
ATOM 590 C CA . HIS A 1 78 ? -26.931 5.377 45.485 1.00 71.44 78 HIS A CA 1
ATOM 591 C C . HIS A 1 78 ? -27.391 6.643 46.226 1.00 71.44 78 HIS A C 1
ATOM 593 O O . HIS A 1 78 ? -28.014 7.499 45.601 1.00 71.44 78 HIS A O 1
ATOM 599 N N . ASP A 1 79 ? -27.023 6.823 47.501 1.00 75.25 79 ASP A N 1
ATOM 600 C CA . ASP A 1 79 ? -27.289 8.063 48.248 1.00 75.25 79 ASP A CA 1
ATOM 601 C C . ASP A 1 79 ? -26.472 9.250 47.708 1.00 75.25 79 ASP A C 1
ATOM 603 O O . ASP A 1 79 ? -26.799 10.412 47.943 1.00 75.25 79 ASP A O 1
ATOM 607 N N . MET A 1 80 ? -25.411 8.973 46.943 1.00 84.94 80 MET A N 1
ATOM 608 C CA . MET A 1 80 ? -24.641 9.960 46.186 1.00 84.94 80 MET A CA 1
ATOM 609 C C . MET A 1 80 ? -24.877 9.808 44.678 1.00 84.94 80 MET A C 1
ATOM 611 O O . MET A 1 80 ? -23.927 9.758 43.887 1.00 84.94 80 MET A O 1
ATOM 615 N N . ASN A 1 81 ? -26.148 9.722 44.283 1.00 90.38 81 ASN A N 1
ATOM 616 C CA . ASN A 1 81 ? -26.562 9.704 42.884 1.00 90.38 81 ASN A CA 1
ATOM 617 C C . ASN A 1 81 ? -26.307 11.049 42.187 1.00 90.38 81 ASN A C 1
ATOM 619 O O . ASN A 1 81 ? -26.310 12.108 42.808 1.00 90.38 81 ASN A O 1
ATOM 623 N N . LEU A 1 82 ? -26.092 11.001 40.879 1.00 93.00 82 LEU A N 1
ATOM 624 C CA . LEU A 1 82 ? -25.901 12.147 40.004 1.00 93.00 82 LEU A CA 1
ATOM 625 C C . LEU A 1 82 ? -26.803 11.989 38.782 1.00 93.00 82 LEU A C 1
ATOM 627 O O . LEU A 1 82 ? -26.884 10.908 38.186 1.00 93.00 82 LEU A O 1
ATOM 631 N N . THR A 1 83 ? -27.483 13.069 38.413 1.00 91.56 83 THR A N 1
ATOM 632 C CA . THR A 1 83 ? -28.506 13.060 37.360 1.00 91.56 83 THR A CA 1
ATOM 633 C C . THR A 1 83 ? -28.056 13.799 36.107 1.00 91.56 83 THR A C 1
ATOM 635 O O . THR A 1 83 ? -27.139 14.615 36.134 1.00 91.56 83 THR A O 1
ATOM 638 N N . ASN A 1 84 ? -28.741 13.537 34.998 1.00 94.44 84 ASN A N 1
ATOM 639 C CA . ASN A 1 84 ? -28.475 14.156 33.707 1.00 94.44 84 ASN A CA 1
ATOM 640 C C . ASN A 1 84 ? -28.402 15.694 33.792 1.00 94.44 84 ASN A C 1
ATOM 642 O O . ASN A 1 84 ? -29.306 16.332 34.325 1.00 94.44 84 ASN A O 1
ATOM 646 N N . GLY A 1 85 ? -27.342 16.277 33.232 1.00 94.19 85 GLY A N 1
ATOM 647 C CA . GLY A 1 85 ? -27.069 17.717 33.230 1.00 94.19 85 GLY A CA 1
ATOM 648 C C . GLY A 1 85 ? -26.304 18.226 34.455 1.00 94.19 85 GLY A C 1
ATOM 649 O O . GLY A 1 85 ? -25.807 19.351 34.430 1.00 94.19 85 GLY A O 1
ATOM 650 N N . GLU A 1 86 ? -26.163 17.421 35.510 1.00 95.38 86 GLU A N 1
ATOM 651 C CA . GLU A 1 86 ? -25.396 17.807 36.691 1.00 95.38 86 GLU A CA 1
ATOM 652 C C . GLU A 1 86 ? -23.896 17.899 36.377 1.00 95.38 86 GLU A C 1
ATOM 654 O O . GLU A 1 86 ? -23.352 17.063 35.657 1.00 95.38 86 GLU A O 1
ATOM 659 N N . THR A 1 87 ? -23.217 18.904 36.936 1.00 95.38 87 THR A N 1
ATOM 660 C CA . THR A 1 87 ? -21.762 19.070 36.810 1.00 95.38 87 THR A CA 1
ATOM 661 C C . THR A 1 87 ? -21.103 18.990 38.181 1.00 95.38 87 THR A C 1
ATOM 663 O O . THR A 1 87 ? -21.526 19.661 39.123 1.00 95.38 87 THR A O 1
ATOM 666 N N . VAL A 1 88 ? -20.036 18.199 38.282 1.00 96.62 88 VAL A N 1
ATOM 667 C CA . VAL A 1 88 ? -19.195 18.088 39.479 1.00 96.62 88 VAL A CA 1
ATOM 668 C C . VAL A 1 88 ? -17.754 18.462 39.156 1.00 96.62 88 VAL A C 1
ATOM 670 O O . VAL A 1 88 ? -17.236 18.132 38.090 1.00 96.62 88 VAL A O 1
ATOM 673 N N . ASN A 1 89 ? -17.096 19.136 40.096 1.00 97.44 89 ASN A N 1
ATOM 674 C CA . ASN A 1 89 ? -15.676 19.460 40.001 1.00 97.44 89 ASN A CA 1
ATOM 675 C C . ASN A 1 89 ? -14.881 18.507 40.898 1.00 97.44 89 ASN A C 1
ATOM 677 O O . ASN A 1 89 ? -15.171 18.376 42.083 1.00 97.44 89 ASN A O 1
ATOM 681 N N . ILE A 1 90 ? -13.875 17.838 40.353 1.00 97.75 90 ILE A N 1
ATOM 682 C CA . ILE A 1 90 ? -12.989 16.934 41.082 1.00 97.75 90 ILE A CA 1
ATOM 683 C C . ILE A 1 90 ? -11.634 17.601 41.202 1.00 97.75 90 ILE A C 1
ATOM 685 O O . ILE A 1 90 ? -11.020 17.897 40.191 1.00 97.75 90 ILE A O 1
ATOM 689 N N . SER A 1 91 ? -11.136 17.790 42.417 1.00 97.62 91 SER A N 1
ATOM 690 C CA . SER A 1 91 ? -9.801 18.332 42.682 1.00 97.62 91 SER A CA 1
ATOM 691 C C . SER A 1 91 ? -8.865 17.250 43.220 1.00 97.62 91 SER A C 1
ATOM 693 O O . SER A 1 91 ? -9.289 16.355 43.954 1.00 97.62 91 SER A O 1
ATOM 695 N N . PHE A 1 92 ? -7.588 17.327 42.847 1.00 98.00 92 PHE A N 1
ATOM 696 C CA . PHE A 1 92 ? -6.560 16.348 43.189 1.00 98.00 92 PHE A CA 1
ATOM 697 C C . PHE A 1 92 ? -5.327 17.012 43.803 1.00 98.00 92 PHE A C 1
ATOM 699 O O . PHE A 1 92 ? -4.692 17.880 43.201 1.00 98.00 92 PHE A O 1
ATOM 706 N N . ASN A 1 93 ? -4.957 16.565 45.003 1.00 97.25 93 ASN A N 1
ATOM 707 C CA . ASN A 1 93 ? -3.759 17.016 45.696 1.00 97.25 93 ASN A CA 1
ATOM 708 C C . ASN A 1 93 ? -2.568 16.101 45.368 1.00 97.25 93 ASN A C 1
ATOM 710 O O . ASN A 1 93 ? -2.465 14.983 45.875 1.00 97.25 93 ASN A O 1
ATOM 714 N N . GLN A 1 94 ? -1.630 16.606 44.567 1.00 96.00 94 GLN A N 1
ATOM 715 C CA . GLN A 1 94 ? -0.444 15.862 44.124 1.00 96.00 94 GLN A CA 1
ATOM 716 C C . GLN A 1 94 ? 0.555 15.541 45.252 1.00 96.00 94 GLN A C 1
ATOM 718 O O . GLN A 1 94 ? 1.392 14.657 45.086 1.00 96.00 94 GLN A O 1
ATOM 723 N N . SER A 1 95 ? 0.487 16.211 46.405 1.00 95.81 95 SER A N 1
ATOM 724 C CA . SER A 1 95 ? 1.373 15.942 47.547 1.00 95.81 95 SER A CA 1
ATOM 725 C C . SER A 1 95 ? 0.840 14.824 48.446 1.00 95.81 95 SER A C 1
ATOM 727 O O . SER A 1 95 ? 1.616 14.013 48.946 1.00 95.81 95 SER A O 1
ATOM 729 N N . THR A 1 96 ? -0.479 14.746 48.644 1.00 96.50 96 THR A N 1
ATOM 730 C CA . THR A 1 96 ? -1.106 13.783 49.575 1.00 96.50 96 THR A CA 1
ATOM 731 C C . THR A 1 96 ? -1.795 12.604 48.882 1.00 96.50 96 THR A C 1
ATOM 733 O O . THR A 1 96 ? -2.032 11.565 49.511 1.00 96.50 96 THR A O 1
ATOM 736 N N . GLY A 1 97 ? -2.116 12.756 47.596 1.00 96.56 97 GLY A N 1
ATOM 737 C CA . GLY A 1 97 ? -2.926 11.823 46.818 1.00 96.56 97 GLY A CA 1
ATOM 738 C C . GLY A 1 97 ? -4.433 11.971 47.049 1.00 96.56 97 GLY A C 1
ATOM 739 O O . GLY A 1 97 ? -5.194 11.154 46.541 1.00 96.56 97 GLY A O 1
ATOM 740 N N . GLN A 1 98 ? -4.873 12.968 47.825 1.00 97.81 98 GLN A N 1
ATOM 741 C CA . GLN A 1 98 ? -6.287 13.173 48.142 1.00 97.81 98 GLN A CA 1
ATOM 742 C C . GLN A 1 98 ? -7.076 13.625 46.907 1.00 97.81 98 GLN A C 1
ATOM 744 O O . GLN A 1 98 ? -6.712 14.602 46.251 1.00 97.81 98 GLN A O 1
ATOM 749 N N . ILE A 1 99 ? -8.192 12.948 46.655 1.00 98.31 99 ILE A N 1
ATOM 750 C CA . ILE A 1 99 ? -9.223 13.298 45.682 1.00 98.31 99 ILE A CA 1
ATOM 751 C C . ILE A 1 99 ? -10.405 13.914 46.439 1.00 98.31 99 ILE A C 1
ATOM 753 O O . ILE A 1 99 ? -10.870 13.360 47.442 1.00 98.31 99 ILE A O 1
ATOM 757 N N . THR A 1 100 ? -10.896 15.056 45.967 1.00 97.38 100 THR A N 1
ATOM 758 C CA . THR A 1 100 ? -12.031 15.771 46.563 1.00 97.38 100 THR A CA 1
ATOM 759 C C . THR A 1 100 ? -13.042 16.122 45.484 1.00 97.38 100 THR A C 1
ATOM 761 O O . THR A 1 100 ? -12.702 16.822 44.531 1.00 97.38 100 THR A O 1
ATOM 764 N N . MET A 1 101 ? -14.288 15.683 45.650 1.00 96.25 101 MET A N 1
ATOM 765 C CA . MET A 1 101 ? -15.401 16.055 44.776 1.00 96.25 101 MET A CA 1
ATOM 766 C C . MET A 1 101 ? -16.123 17.277 45.340 1.00 96.25 101 MET A C 1
ATOM 768 O O . MET A 1 101 ? -16.456 17.314 46.521 1.00 96.25 101 MET A O 1
ATOM 772 N N . LYS A 1 102 ? -16.409 18.262 44.493 1.00 95.69 102 LYS A N 1
ATOM 773 C CA . LYS A 1 102 ? -17.253 19.414 44.791 1.00 95.69 102 LYS A CA 1
ATOM 774 C C . LYS A 1 102 ? -18.554 19.320 44.009 1.00 95.69 102 LYS A C 1
ATOM 776 O O . LYS A 1 102 ? -18.541 19.197 42.784 1.00 95.69 102 LYS A O 1
ATOM 781 N N . ARG A 1 103 ? -19.668 19.405 44.732 1.00 93.06 103 ARG A N 1
ATOM 782 C CA . ARG A 1 103 ? -21.035 19.294 44.210 1.00 93.06 103 ARG A CA 1
ATOM 783 C C . ARG A 1 103 ? -21.931 20.269 44.972 1.00 93.06 103 ARG A C 1
ATOM 785 O O . ARG A 1 103 ? -21.935 20.242 46.199 1.00 93.06 103 ARG A O 1
ATOM 792 N N . ASN A 1 104 ? -22.668 21.129 44.266 1.00 88.12 104 ASN A N 1
ATOM 793 C CA . ASN A 1 104 ? -23.607 22.104 44.854 1.00 88.12 104 ASN A CA 1
ATOM 794 C C . ASN A 1 104 ? -23.009 22.945 46.005 1.00 88.12 104 ASN A C 1
ATOM 796 O O . ASN A 1 104 ? -23.657 23.180 47.019 1.00 88.12 104 ASN A O 1
ATOM 800 N N . GLY A 1 105 ? -21.740 23.355 45.878 1.00 87.44 105 GLY A N 1
ATOM 801 C CA . GLY A 1 105 ? -21.011 24.119 46.903 1.00 87.44 105 GLY A CA 1
ATOM 802 C C . GLY A 1 105 ? -20.398 23.287 48.040 1.00 87.44 105 GLY A C 1
ATOM 803 O O . GLY A 1 105 ? -19.502 23.774 48.727 1.00 87.44 105 GLY A O 1
ATOM 804 N N . ASN A 1 106 ? -20.791 22.021 48.199 1.00 91.56 106 ASN A N 1
ATOM 805 C CA . ASN A 1 106 ? -20.248 21.110 49.210 1.00 91.56 106 ASN A CA 1
ATOM 806 C C . ASN A 1 106 ? -18.987 20.396 48.707 1.00 91.56 106 ASN A C 1
ATOM 808 O O . ASN A 1 106 ? -18.865 20.109 47.516 1.00 91.56 106 ASN A O 1
ATOM 812 N N . SER A 1 107 ? -18.057 20.087 49.619 1.00 94.81 107 SER A N 1
ATOM 813 C CA . SER A 1 107 ? -16.822 19.341 49.331 1.00 94.81 107 SER A CA 1
ATOM 814 C C . SER A 1 107 ? -16.825 17.983 50.032 1.00 94.81 107 SER A C 1
ATOM 816 O O . SER A 1 107 ? -17.015 17.911 51.243 1.00 94.81 107 SER A O 1
ATOM 818 N N . TYR A 1 108 ? -16.553 16.923 49.278 1.00 94.38 108 TYR A N 1
ATOM 819 C CA . TYR A 1 108 ? -16.539 15.535 49.732 1.00 94.38 108 TYR A CA 1
ATOM 820 C C . TYR A 1 108 ? -15.134 14.957 49.559 1.00 94.38 108 TYR A C 1
ATOM 822 O O . TYR A 1 108 ? -14.605 14.911 48.445 1.00 94.38 108 TYR A O 1
ATOM 830 N N . ALA A 1 109 ? -14.509 14.530 50.657 1.00 95.06 109 ALA A N 1
ATOM 831 C CA . ALA A 1 109 ? -13.205 13.878 50.627 1.00 95.06 109 ALA A CA 1
ATOM 832 C C . ALA A 1 109 ? -13.370 12.418 50.179 1.00 95.06 109 ALA A C 1
ATOM 834 O O . ALA A 1 109 ? -13.862 11.586 50.934 1.00 95.06 109 ALA A O 1
ATOM 835 N N . MET A 1 110 ? -12.940 12.103 48.957 1.00 95.38 110 MET A N 1
ATOM 836 C CA . MET A 1 110 ? -13.159 10.786 48.346 1.00 95.38 110 MET A CA 1
ATOM 837 C C . MET A 1 110 ? -12.017 9.791 48.609 1.00 95.38 110 MET A C 1
ATOM 839 O O . MET A 1 110 ? -12.125 8.615 48.293 1.00 95.38 110 MET A O 1
ATOM 843 N N . GLY A 1 111 ? -10.916 10.250 49.203 1.00 96.00 111 GLY A N 1
ATOM 844 C CA . GLY A 1 111 ? -9.747 9.432 49.521 1.00 96.00 111 GLY A CA 1
ATOM 845 C C . GLY A 1 111 ? -8.756 9.403 48.362 1.00 96.00 111 GLY A C 1
ATOM 846 O O . GLY A 1 111 ? -8.532 10.423 47.718 1.00 96.00 111 GLY A O 1
ATOM 847 N N . ARG A 1 112 ? -8.126 8.252 48.110 1.00 96.81 112 ARG A N 1
ATOM 848 C CA . ARG A 1 112 ? -7.159 8.064 47.006 1.00 96.81 112 ARG A CA 1
ATOM 849 C C . ARG A 1 112 ? -7.762 7.378 45.784 1.00 96.81 112 ARG A C 1
ATOM 851 O O . ARG A 1 112 ? -7.067 7.175 44.794 1.00 96.81 112 ARG A O 1
ATOM 858 N N . GLU A 1 113 ? -9.033 7.014 45.856 1.00 97.00 113 GLU A N 1
ATOM 859 C CA . GLU A 1 113 ? -9.754 6.369 44.774 1.00 97.00 113 GLU A CA 1
ATOM 860 C C . GLU A 1 113 ? -11.219 6.799 44.811 1.00 97.00 113 GLU A C 1
ATOM 862 O O . GLU A 1 113 ? -11.823 6.853 45.879 1.00 97.00 113 GLU A O 1
ATOM 867 N N . MET A 1 114 ? -11.792 7.095 43.649 1.00 95.62 114 MET A N 1
ATOM 868 C CA . MET A 1 114 ? -13.232 7.261 43.492 1.00 95.62 114 MET A CA 1
ATOM 869 C C . MET A 1 114 ? -13.698 6.698 42.157 1.00 95.62 114 MET A C 1
ATOM 871 O O . MET A 1 114 ? -12.944 6.696 41.185 1.00 95.62 114 MET A O 1
ATOM 875 N N . ILE A 1 115 ? -14.947 6.255 42.084 1.00 95.81 115 ILE A N 1
ATOM 876 C CA . ILE A 1 115 ? -15.542 5.755 40.846 1.00 95.81 115 ILE A CA 1
ATOM 877 C C . ILE A 1 115 ? -16.913 6.377 40.607 1.00 95.81 115 ILE A C 1
ATOM 879 O O . ILE A 1 115 ? -17.746 6.427 41.503 1.00 95.81 115 ILE A O 1
ATOM 883 N N . PHE A 1 116 ? -17.159 6.831 39.386 1.00 96.81 116 PHE A N 1
ATOM 884 C CA . PHE A 1 116 ? -18.500 7.094 38.881 1.00 96.81 116 PHE A CA 1
ATOM 885 C C . PHE A 1 116 ? -19.031 5.789 38.294 1.00 96.81 116 PHE A C 1
ATOM 887 O O . PHE A 1 116 ? -18.503 5.328 37.283 1.00 96.81 116 PHE A O 1
ATOM 894 N N . ARG A 1 117 ? -20.04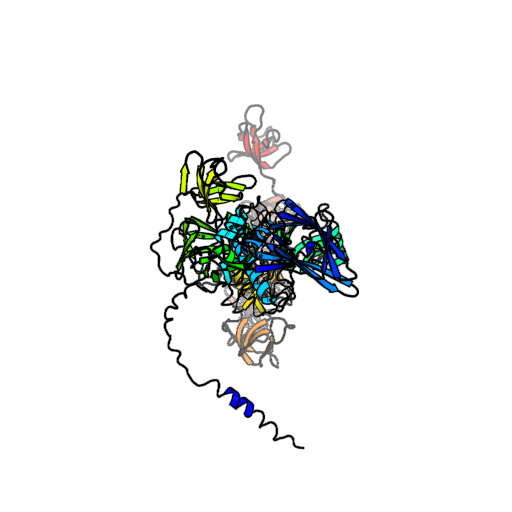0 5.187 38.928 1.00 94.88 117 ARG A N 1
ATOM 895 C CA . ARG A 1 117 ? -20.703 3.964 38.459 1.00 94.88 117 ARG A CA 1
ATOM 896 C C . ARG A 1 117 ? -21.982 4.320 37.722 1.00 94.88 117 ARG A C 1
ATOM 898 O O . ARG A 1 117 ? -22.824 5.035 38.259 1.00 94.88 117 ARG A O 1
ATOM 905 N N . ARG A 1 118 ? -22.115 3.835 36.494 1.00 95.25 118 ARG A N 1
ATOM 906 C CA . ARG A 1 118 ? -23.245 4.131 35.615 1.00 95.25 118 ARG A CA 1
ATOM 907 C C . ARG A 1 118 ? -24.444 3.239 35.941 1.00 95.25 118 ARG A C 1
ATOM 909 O O . ARG A 1 118 ? -24.296 2.021 36.040 1.00 95.25 118 ARG A O 1
ATOM 916 N N . HIS A 1 119 ? -25.631 3.833 36.026 1.00 95.06 119 HIS A N 1
ATOM 917 C CA . HIS A 1 119 ? -26.906 3.119 36.127 1.00 95.06 119 HIS A CA 1
ATOM 918 C C . HIS A 1 119 ? -27.555 2.951 34.752 1.00 95.06 119 HIS A C 1
ATOM 920 O O . HIS A 1 119 ? -27.392 3.786 33.857 1.00 95.06 119 HIS A O 1
ATOM 926 N N . ALA A 1 120 ? -28.324 1.880 34.581 1.00 93.12 120 ALA A N 1
ATOM 927 C CA . ALA A 1 120 ? -29.172 1.687 33.417 1.00 93.12 120 ALA A CA 1
ATOM 928 C C . ALA A 1 120 ? -30.223 2.806 33.344 1.00 93.12 120 ALA A C 1
ATOM 930 O O . ALA A 1 120 ? -30.966 3.045 34.294 1.00 93.12 120 ALA A O 1
ATOM 931 N N . THR A 1 121 ? -30.277 3.498 32.208 1.00 92.44 121 THR A N 1
ATOM 932 C CA . THR A 1 121 ? -31.276 4.530 31.913 1.00 92.44 121 THR A CA 1
ATOM 933 C C . THR A 1 121 ? -31.526 4.602 30.406 1.00 92.44 121 THR A C 1
ATOM 935 O O . THR A 1 121 ? -30.748 4.057 29.619 1.00 92.44 121 THR A O 1
ATOM 938 N N . LYS A 1 122 ? -32.621 5.250 30.001 1.00 87.44 122 LYS A N 1
ATOM 939 C CA . LYS A 1 122 ? -32.972 5.472 28.592 1.00 87.44 122 LYS A CA 1
ATOM 940 C C . LYS A 1 122 ? -32.230 6.696 28.042 1.00 87.44 122 LYS A C 1
ATOM 942 O O . LYS A 1 122 ? -32.057 7.686 28.746 1.00 87.44 122 LYS A O 1
ATOM 947 N N . GLY A 1 123 ? -31.867 6.655 26.760 1.00 87.25 123 GLY A N 1
ATOM 948 C CA . GLY A 1 123 ? -31.177 7.756 26.077 1.00 87.25 123 GLY A CA 1
ATOM 949 C C . GLY A 1 123 ? -29.665 7.785 26.330 1.00 87.25 123 GLY A C 1
ATOM 950 O O . GLY A 1 123 ? -29.060 6.764 26.657 1.00 87.25 123 GLY A O 1
ATOM 951 N N . SER A 1 124 ? -29.046 8.953 26.136 1.00 88.56 124 SER A N 1
ATOM 952 C CA . SER A 1 124 ? -27.597 9.135 26.287 1.00 88.56 124 SER A CA 1
ATOM 953 C C . SER A 1 124 ? -27.134 8.828 27.712 1.00 88.56 124 SER A C 1
ATOM 955 O O . SER A 1 124 ? -27.687 9.359 28.674 1.00 88.56 124 SER A O 1
ATOM 957 N N . ASN A 1 125 ? -26.105 7.986 27.842 1.00 93.38 125 ASN A N 1
ATOM 958 C CA . ASN A 1 125 ? -25.637 7.500 29.140 1.00 93.38 125 ASN A CA 1
ATOM 959 C C . ASN A 1 125 ? -24.099 7.369 29.202 1.00 93.38 125 ASN A C 1
ATOM 961 O O . ASN A 1 125 ? -23.519 6.376 28.745 1.00 93.38 125 ASN A O 1
ATOM 965 N N . GLY A 1 126 ? -23.437 8.385 29.755 1.00 95.88 126 GLY A N 1
ATOM 966 C CA . GLY A 1 126 ? -21.987 8.575 29.789 1.00 95.88 126 GLY A CA 1
ATOM 967 C C . GLY A 1 126 ? -21.567 9.846 30.548 1.00 95.88 126 GLY A C 1
ATOM 968 O O . GLY A 1 126 ? -22.372 10.512 31.199 1.00 95.88 126 GLY A O 1
ATOM 969 N N . LEU A 1 127 ? -20.296 10.226 30.418 1.00 97.38 127 LEU A N 1
ATOM 970 C CA . LEU A 1 127 ? -19.722 11.424 31.045 1.00 97.38 127 LEU A CA 1
ATOM 971 C C . LEU A 1 127 ? -19.117 12.361 29.996 1.00 97.38 127 LEU A C 1
ATOM 973 O O . LEU A 1 127 ? -18.515 11.901 29.028 1.00 97.38 127 LEU A O 1
ATOM 977 N N . ARG A 1 128 ? -19.220 13.675 30.202 1.00 97.50 128 ARG A N 1
ATOM 978 C CA . ARG A 1 128 ? -18.446 14.686 29.462 1.00 97.50 128 ARG A CA 1
ATOM 979 C C . ARG A 1 128 ? -17.395 15.269 30.390 1.00 97.50 128 ARG A C 1
ATOM 981 O O . ARG A 1 128 ? -17.734 15.693 31.490 1.00 97.50 128 ARG A O 1
ATOM 988 N N . ILE A 1 129 ? -16.133 15.264 29.973 1.00 97.38 129 ILE A N 1
ATOM 989 C CA . ILE A 1 129 ? -15.003 15.652 30.827 1.00 97.38 129 ILE A CA 1
ATOM 990 C C . ILE A 1 129 ? -14.282 16.825 30.166 1.00 97.38 129 ILE A C 1
ATOM 992 O O . ILE A 1 129 ? -13.688 16.660 29.097 1.00 97.38 129 ILE A O 1
ATOM 996 N N . ALA A 1 130 ? -14.307 17.997 30.801 1.00 97.00 130 ALA A N 1
ATOM 997 C CA . ALA A 1 130 ? -13.845 19.248 30.196 1.00 97.00 130 ALA A CA 1
ATOM 998 C C . ALA A 1 130 ? -12.360 19.238 29.790 1.00 97.00 130 ALA A C 1
ATOM 1000 O O . ALA A 1 130 ? -11.965 19.920 28.851 1.00 97.00 130 ALA A O 1
ATOM 1001 N N . GLN A 1 131 ? -11.538 18.456 30.490 1.00 96.25 131 GLN A N 1
ATOM 1002 C CA . GLN A 1 131 ? -10.086 18.381 30.306 1.00 96.25 131 GLN A CA 1
ATOM 1003 C C . GLN A 1 131 ? -9.657 17.373 29.229 1.00 96.25 131 GLN A C 1
ATOM 1005 O O . GLN A 1 131 ? -8.468 17.272 28.923 1.00 96.25 131 GLN A O 1
ATOM 1010 N N . THR A 1 132 ? -10.593 16.613 28.658 1.00 95.62 132 THR A N 1
ATOM 1011 C CA . THR A 1 132 ? -10.286 15.687 27.560 1.00 95.62 132 THR A CA 1
ATOM 1012 C C . THR A 1 132 ? -10.053 16.430 26.245 1.00 95.62 132 THR A C 1
ATOM 1014 O O . THR A 1 132 ? -10.417 17.593 26.092 1.00 95.62 132 THR A O 1
ATOM 1017 N N . ARG A 1 133 ? -9.454 15.753 25.256 1.00 93.62 133 ARG A N 1
ATOM 1018 C CA . ARG A 1 133 ? -9.197 16.340 23.926 1.00 93.62 133 ARG A CA 1
ATOM 1019 C C . ARG A 1 133 ? -10.468 16.746 23.179 1.00 93.62 133 ARG A C 1
ATOM 1021 O O . ARG A 1 133 ? -10.420 17.692 22.401 1.00 93.62 133 ARG A O 1
ATOM 1028 N N . MET A 1 134 ? -11.575 16.039 23.417 1.00 94.75 134 MET A N 1
ATOM 1029 C CA . MET A 1 134 ? -12.890 16.332 22.844 1.00 94.75 134 MET A CA 1
ATOM 1030 C C . MET A 1 134 ? -13.914 16.495 23.979 1.00 94.75 134 MET A C 1
ATOM 1032 O O . MET A 1 134 ? -14.689 15.577 24.242 1.00 94.75 134 MET A O 1
ATOM 1036 N N . PRO A 1 135 ? -13.956 17.661 24.651 1.00 94.31 135 PRO A N 1
ATOM 1037 C CA . PRO A 1 135 ? -14.822 17.890 25.815 1.00 94.31 135 PRO A CA 1
ATOM 1038 C C . PRO A 1 135 ? -16.314 17.658 25.542 1.00 94.31 135 PRO A C 1
ATOM 1040 O O . PRO A 1 135 ? -17.076 17.292 26.434 1.00 94.31 135 PRO A O 1
ATOM 1043 N N . GLY A 1 136 ? -16.729 17.883 24.291 1.00 93.75 136 GLY A N 1
ATOM 1044 C CA . GLY A 1 136 ? -18.097 17.697 23.816 1.00 93.75 136 GLY A CA 1
ATOM 1045 C C . GLY A 1 136 ? -18.460 16.256 23.456 1.00 93.75 136 GLY A C 1
ATOM 1046 O O . GLY A 1 136 ? -19.603 16.024 23.070 1.00 93.75 136 GLY A O 1
ATOM 1047 N N . ASN A 1 137 ? -17.548 15.289 23.577 1.00 96.12 137 ASN A N 1
ATOM 1048 C CA . ASN A 1 137 ? -17.841 13.875 23.340 1.00 96.12 137 ASN A CA 1
ATOM 1049 C C . ASN A 1 137 ? -18.321 13.176 24.610 1.00 96.12 137 ASN A C 1
ATOM 1051 O O . ASN A 1 137 ? -18.079 13.626 25.732 1.00 96.12 137 ASN A O 1
ATOM 1055 N N . LEU A 1 138 ? -19.086 12.105 24.421 1.00 96.38 138 LEU A N 1
ATOM 1056 C CA . LEU A 1 138 ? -19.632 11.313 25.512 1.00 96.38 138 LEU A CA 1
ATOM 1057 C C . LEU A 1 138 ? -18.685 10.149 25.782 1.00 96.38 138 LEU A C 1
ATOM 1059 O O . LEU A 1 138 ? -18.465 9.335 24.898 1.00 96.38 138 LEU A O 1
ATOM 1063 N N . TYR A 1 139 ? -18.152 10.027 26.990 1.00 97.44 139 TYR A N 1
ATOM 1064 C CA . TYR A 1 139 ? -17.392 8.856 27.418 1.00 97.44 139 TYR A CA 1
ATOM 1065 C C . TYR A 1 139 ? -18.362 7.848 28.044 1.00 97.44 139 TYR A C 1
ATOM 1067 O O . TYR A 1 139 ? -18.768 8.037 29.195 1.00 97.44 139 TYR A O 1
ATOM 1075 N N . PRO A 1 140 ? -18.804 6.813 27.304 1.00 93.88 140 PRO A N 1
ATOM 1076 C CA . PRO A 1 140 ? -19.689 5.798 27.855 1.00 93.88 140 PRO A CA 1
ATOM 1077 C C . PRO A 1 140 ? -18.919 4.927 28.852 1.00 93.88 140 PRO A C 1
ATOM 1079 O O . PRO A 1 140 ? -17.785 4.538 28.593 1.00 93.88 140 PRO A O 1
ATOM 1082 N N . GLY A 1 141 ? -19.550 4.576 29.969 1.00 95.50 141 GLY A N 1
ATOM 1083 C CA . GLY A 1 141 ? -18.981 3.654 30.954 1.00 95.50 141 GLY A CA 1
ATOM 1084 C C . GLY A 1 141 ? -18.737 4.283 32.320 1.00 95.50 141 GLY A C 1
ATOM 1085 O O . GLY A 1 141 ? -19.157 5.409 32.589 1.00 95.50 141 GLY A O 1
ATOM 1086 N N . ASP A 1 142 ? -18.080 3.529 33.191 1.00 96.94 142 ASP A N 1
ATOM 1087 C CA . ASP A 1 142 ? -17.704 4.002 34.521 1.00 96.94 142 ASP A CA 1
ATOM 1088 C C . ASP A 1 142 ? -16.407 4.809 34.436 1.00 96.94 142 ASP A C 1
ATOM 1090 O O . ASP A 1 142 ? -15.526 4.478 33.646 1.00 96.94 142 ASP A O 1
ATOM 1094 N N . LEU A 1 143 ? -16.239 5.826 35.280 1.00 97.81 143 LEU A N 1
ATOM 1095 C CA . LEU A 1 143 ? -14.973 6.556 35.394 1.00 97.81 143 LEU A CA 1
ATOM 1096 C C . LEU A 1 143 ? -14.348 6.292 36.756 1.00 97.81 143 LEU A C 1
ATOM 1098 O O . LEU A 1 143 ? -14.843 6.773 37.772 1.00 97.81 143 LEU A O 1
ATOM 1102 N N . ARG A 1 144 ? -13.234 5.565 36.770 1.00 97.75 144 ARG A N 1
ATOM 1103 C CA . ARG A 1 144 ? -12.408 5.319 37.950 1.00 97.75 144 ARG A CA 1
ATOM 1104 C C . ARG A 1 144 ? -11.258 6.318 37.995 1.00 97.75 144 ARG A C 1
ATOM 1106 O O . ARG A 1 144 ? -10.441 6.385 37.081 1.00 97.75 144 ARG A O 1
ATOM 1113 N N . LEU A 1 145 ? -11.177 7.076 39.077 1.00 98.19 145 LEU A N 1
ATOM 1114 C CA . LEU A 1 145 ? -10.079 7.980 39.384 1.00 98.19 145 LEU A CA 1
ATOM 1115 C C . LEU A 1 145 ? -9.251 7.370 40.511 1.00 98.19 145 LEU A C 1
ATOM 1117 O O . LEU A 1 145 ? -9.787 7.090 41.579 1.00 98.19 145 LEU A O 1
ATOM 1121 N N . ILE A 1 146 ? -7.955 7.170 40.292 1.00 97.56 146 ILE A N 1
ATOM 1122 C CA . ILE A 1 146 ? -7.067 6.547 41.280 1.00 97.56 146 ILE A CA 1
ATOM 1123 C C . ILE A 1 146 ? -5.746 7.302 41.386 1.00 97.56 146 ILE A C 1
ATOM 1125 O O . ILE A 1 146 ? -5.094 7.611 40.388 1.00 97.56 146 ILE A O 1
ATOM 1129 N N . ALA A 1 147 ? -5.347 7.601 42.617 1.00 97.50 147 ALA A N 1
ATOM 1130 C CA . ALA A 1 147 ? -4.079 8.224 42.940 1.00 97.50 147 ALA A CA 1
ATOM 1131 C C . ALA A 1 147 ? -3.028 7.148 43.237 1.00 97.50 147 ALA A C 1
ATOM 1133 O O . ALA A 1 147 ? -3.174 6.371 44.182 1.00 97.50 147 ALA A O 1
ATOM 1134 N N . GLN A 1 148 ? -1.930 7.130 42.480 1.00 96.56 148 GLN A N 1
ATOM 1135 C CA . GLN A 1 148 ? -0.770 6.284 42.781 1.00 96.56 148 GLN A CA 1
ATOM 1136 C C . GLN A 1 148 ? 0.469 7.122 43.071 1.00 96.56 148 GLN A C 1
ATOM 1138 O O . GLN A 1 148 ? 0.667 8.203 42.512 1.00 96.56 148 GLN A O 1
ATOM 1143 N N . LYS A 1 149 ? 1.319 6.609 43.958 1.00 95.31 149 LYS A N 1
ATOM 1144 C CA . LYS A 1 149 ? 2.577 7.254 44.323 1.00 95.31 149 LYS A CA 1
ATOM 1145 C C . LYS A 1 149 ? 3.524 7.274 43.117 1.00 95.31 149 LYS A C 1
ATOM 1147 O O . LYS A 1 149 ? 3.682 6.265 42.438 1.00 95.31 149 LYS A O 1
ATOM 1152 N N . SER A 1 150 ? 4.151 8.417 42.858 1.00 92.25 150 SER A N 1
ATOM 1153 C CA . SER A 1 150 ? 5.077 8.632 41.742 1.00 92.25 150 SER A CA 1
ATOM 1154 C C . SER A 1 150 ? 6.202 9.564 42.193 1.00 92.25 150 SER A C 1
ATOM 1156 O O . SER A 1 150 ? 6.006 10.774 42.316 1.00 92.25 150 SER A O 1
ATOM 1158 N N . GLY A 1 151 ? 7.385 9.005 42.462 1.00 91.81 151 GLY A N 1
ATOM 1159 C CA . GLY A 1 151 ? 8.494 9.747 43.069 1.00 91.81 151 GLY A CA 1
ATOM 1160 C C . GLY A 1 151 ? 8.144 10.245 44.478 1.00 91.81 151 GLY A C 1
ATOM 1161 O O . GLY A 1 151 ? 7.670 9.473 45.314 1.00 91.81 151 GLY A O 1
ATOM 1162 N N . SER A 1 152 ? 8.367 11.536 44.740 1.00 90.69 152 SER A N 1
ATOM 1163 C CA . SER A 1 152 ? 8.014 12.196 46.007 1.00 90.69 152 SER A CA 1
ATOM 1164 C C . SER A 1 152 ? 6.540 12.613 46.111 1.00 90.69 152 SER A C 1
ATOM 1166 O O . SER A 1 152 ? 6.108 13.007 47.193 1.00 90.69 152 SER A O 1
ATOM 1168 N N . GLY A 1 153 ? 5.765 12.520 45.024 1.00 94.94 153 GLY A N 1
ATOM 1169 C CA . GLY A 1 153 ? 4.361 12.935 44.970 1.00 94.94 153 GLY A CA 1
ATOM 1170 C C . GLY A 1 153 ? 3.409 11.823 44.527 1.00 94.94 153 GLY A C 1
ATOM 1171 O O . GLY A 1 153 ? 3.713 10.630 44.603 1.00 94.94 153 GLY A O 1
ATOM 1172 N N . TRP A 1 154 ? 2.237 12.234 44.052 1.00 96.94 154 TRP A N 1
ATOM 1173 C CA . TRP A 1 154 ? 1.153 11.377 43.585 1.00 96.94 154 TRP A CA 1
ATOM 1174 C C . TRP A 1 154 ? 0.698 11.781 42.180 1.00 96.94 154 TRP A C 1
ATOM 1176 O O . TRP A 1 154 ? 0.675 12.961 41.818 1.00 96.94 154 TRP A O 1
ATOM 1186 N N . ARG A 1 155 ? 0.298 10.782 41.394 1.00 96.44 155 ARG A N 1
ATOM 1187 C CA . ARG A 1 155 ? -0.288 10.936 40.061 1.00 96.44 155 ARG A CA 1
ATOM 1188 C C . ARG A 1 155 ? -1.727 10.442 40.063 1.00 96.44 155 ARG A C 1
ATOM 1190 O O . ARG A 1 155 ? -1.990 9.356 40.578 1.00 96.44 155 ARG A O 1
ATOM 1197 N N . LEU A 1 156 ? -2.618 11.209 39.446 1.00 97.12 156 LEU A N 1
ATOM 1198 C CA . LEU A 1 156 ? -3.992 10.803 39.190 1.00 97.12 156 LEU A CA 1
ATOM 1199 C C . LEU A 1 156 ? -4.086 10.053 37.859 1.00 97.12 156 LEU A C 1
ATOM 1201 O O . LEU A 1 156 ? -3.640 10.543 36.820 1.00 97.12 156 LEU A O 1
ATOM 1205 N N . TYR A 1 157 ? -4.709 8.882 37.889 1.00 97.44 157 TYR A N 1
ATOM 1206 C CA . TYR A 1 157 ? -5.100 8.126 36.707 1.00 97.44 157 TYR A CA 1
ATOM 1207 C C . TYR A 1 157 ? -6.617 8.198 36.558 1.00 97.44 157 TYR A C 1
ATOM 1209 O O . TYR A 1 157 ? -7.341 7.802 37.469 1.00 97.44 157 TYR A O 1
ATOM 1217 N N . ALA A 1 158 ? -7.081 8.700 35.414 1.00 97.81 158 ALA A N 1
ATOM 1218 C CA . ALA A 1 158 ? -8.488 8.722 35.034 1.00 97.81 158 ALA A CA 1
ATOM 1219 C C . ALA A 1 158 ? -8.757 7.598 34.029 1.00 97.81 158 ALA A C 1
ATOM 1221 O O . ALA A 1 158 ? -8.255 7.640 32.906 1.00 97.81 158 ALA A O 1
ATOM 1222 N N . ILE A 1 159 ? -9.488 6.573 34.455 1.00 98.44 159 ILE A N 1
ATOM 1223 C CA . ILE A 1 159 ? -9.643 5.313 33.728 1.00 98.44 159 ILE A CA 1
ATOM 1224 C C . ILE A 1 159 ? -11.118 5.078 33.461 1.00 98.44 159 ILE A C 1
ATOM 1226 O O . ILE A 1 159 ? -11.911 4.943 34.391 1.00 98.44 159 ILE A O 1
ATOM 1230 N N . VAL A 1 160 ? -11.483 5.019 32.188 1.00 98.31 160 VAL A N 1
ATOM 1231 C CA . VAL A 1 160 ? -12.845 4.705 31.768 1.00 98.31 160 VAL A CA 1
ATOM 1232 C C . VAL A 1 160 ? -12.977 3.190 31.644 1.00 98.31 160 VAL A C 1
ATOM 1234 O O . VAL A 1 160 ? -12.218 2.573 30.901 1.00 98.31 160 VAL A O 1
ATOM 1237 N N . HIS A 1 161 ? -13.924 2.586 32.359 1.00 98.00 161 HIS A N 1
ATOM 1238 C CA . HIS A 1 161 ? -14.327 1.195 32.159 1.00 98.00 161 HIS A CA 1
ATOM 1239 C C . HIS A 1 161 ? -15.528 1.157 31.220 1.00 98.00 161 HIS A C 1
ATOM 1241 O O . HIS A 1 161 ? -16.641 1.529 31.598 1.00 98.00 161 HIS A O 1
ATOM 1247 N N . VAL A 1 162 ? -15.298 0.728 29.987 1.00 98.00 162 VAL A N 1
ATOM 1248 C CA . VAL A 1 162 ? -16.246 0.865 28.881 1.00 98.00 162 VAL A CA 1
ATOM 1249 C C . VAL A 1 162 ? -16.436 -0.469 28.176 1.00 98.00 162 VAL A C 1
ATOM 1251 O O . VAL A 1 162 ? -15.488 -1.224 27.983 1.00 98.00 162 VAL A O 1
ATOM 1254 N N . TYR A 1 163 ? -17.673 -0.760 27.778 1.00 97.88 163 TYR A N 1
ATOM 1255 C CA . TYR A 1 163 ? -17.961 -1.922 26.944 1.00 97.88 163 TYR A CA 1
ATOM 1256 C C . TYR A 1 163 ? -17.249 -1.797 25.589 1.00 97.88 163 TYR A C 1
ATOM 1258 O O . TYR A 1 163 ? -17.328 -0.746 24.956 1.00 97.88 163 TYR A O 1
ATOM 1266 N N . ILE A 1 164 ? -16.579 -2.857 25.135 1.00 98.12 164 ILE A N 1
ATOM 1267 C CA . ILE A 1 164 ? -15.674 -2.822 23.980 1.00 98.12 164 ILE A CA 1
ATOM 1268 C C . ILE A 1 164 ? -16.306 -2.241 22.712 1.00 98.12 164 ILE A C 1
ATOM 1270 O O . ILE A 1 164 ? -15.666 -1.448 22.034 1.00 98.12 164 ILE A O 1
ATOM 1274 N N . GLU A 1 165 ? -17.571 -2.531 22.411 1.00 97.75 165 GLU A N 1
ATOM 1275 C CA . GLU A 1 165 ? -18.212 -1.970 21.213 1.00 97.75 165 GLU A CA 1
ATOM 1276 C C . GLU A 1 165 ? -18.435 -0.454 21.349 1.00 97.75 165 GLU A C 1
ATOM 1278 O O . GLU A 1 165 ? -18.177 0.309 20.419 1.00 97.75 165 GLU A O 1
ATOM 1283 N N . TYR A 1 166 ? -18.793 0.017 22.548 1.00 97.25 166 TYR A N 1
ATOM 1284 C CA . TYR A 1 166 ? -18.907 1.449 22.835 1.00 97.25 166 TYR A CA 1
ATOM 1285 C C . TYR A 1 166 ? -17.553 2.154 22.838 1.00 97.25 166 TYR A C 1
ATOM 1287 O O . TYR A 1 166 ? -17.480 3.310 22.437 1.00 97.25 166 TYR A O 1
ATOM 1295 N N . TYR A 1 167 ? -16.488 1.468 23.252 1.00 98.50 167 TYR A N 1
ATOM 1296 C CA . TYR A 1 167 ? -15.121 1.960 23.103 1.00 98.50 167 TYR A CA 1
ATOM 1297 C C . TYR A 1 167 ? -14.765 2.143 21.624 1.00 98.50 167 TYR A C 1
ATOM 1299 O O . TYR A 1 167 ? -14.240 3.187 21.240 1.00 98.50 167 TYR A O 1
ATOM 1307 N N . LEU A 1 168 ? -15.117 1.172 20.777 1.00 98.50 168 LEU A N 1
ATOM 1308 C CA . LEU A 1 168 ? -14.824 1.211 19.345 1.00 98.50 168 LEU A CA 1
ATOM 1309 C C . LEU A 1 168 ? -15.590 2.309 18.602 1.00 98.50 168 LEU A C 1
ATOM 1311 O O . LEU A 1 168 ? -15.029 2.887 17.668 1.00 98.50 168 LEU A O 1
ATOM 1315 N N . TYR A 1 169 ? -16.794 2.686 19.048 1.00 97.88 169 TYR A N 1
ATOM 1316 C CA . TYR A 1 169 ? -17.476 3.888 18.544 1.00 97.88 169 TYR A CA 1
ATOM 1317 C C . TYR A 1 169 ? -16.650 5.165 18.759 1.00 97.88 169 TYR A C 1
ATOM 1319 O O . TYR A 1 169 ? -16.757 6.099 17.973 1.00 97.88 169 TYR A O 1
ATOM 1327 N N . GLY A 1 170 ? -15.801 5.204 19.788 1.00 97.00 170 GLY A N 1
ATOM 1328 C CA . GLY A 1 170 ? -14.878 6.305 20.054 1.00 97.00 170 GLY A CA 1
ATOM 1329 C C . GLY A 1 170 ? -13.464 6.105 19.502 1.00 97.00 170 GLY A C 1
ATOM 1330 O O . GLY A 1 170 ? -12.649 7.007 19.675 1.00 97.00 170 GLY A O 1
ATOM 1331 N N . VAL A 1 171 ? -13.155 4.963 18.871 1.00 98.12 171 VAL A N 1
ATOM 1332 C CA . VAL A 1 171 ? -11.847 4.677 18.245 1.00 98.12 171 VAL A CA 1
ATOM 1333 C C . VAL A 1 171 ? -11.920 4.790 16.729 1.00 98.12 171 VAL A C 1
ATOM 1335 O O . VAL A 1 171 ? -11.213 5.591 16.120 1.00 98.12 171 VAL A O 1
ATOM 1338 N N . VAL A 1 172 ? -12.811 4.024 16.098 1.00 98.06 172 VAL A N 1
ATOM 1339 C CA . VAL A 1 172 ? -12.883 3.899 14.633 1.00 98.06 172 VAL A CA 1
ATOM 1340 C C . VAL A 1 172 ? -13.023 5.256 13.916 1.00 98.06 172 VAL A C 1
ATOM 1342 O O . VAL A 1 172 ? -12.305 5.471 12.932 1.00 98.06 172 VAL A O 1
ATOM 1345 N N . PRO A 1 173 ? -13.848 6.221 14.385 1.00 96.94 173 PRO A N 1
ATOM 1346 C CA . PRO A 1 173 ? -13.954 7.528 13.732 1.00 96.94 173 PRO A CA 1
ATOM 1347 C C . PRO A 1 173 ? -12.680 8.366 13.781 1.00 96.94 173 PRO A C 1
ATOM 1349 O O . PRO A 1 173 ? -12.479 9.188 12.892 1.00 96.94 173 PRO A O 1
ATOM 1352 N N . TYR A 1 174 ? -11.840 8.179 14.797 1.00 95.12 174 TYR A N 1
ATOM 1353 C CA . TYR A 1 174 ? -10.618 8.962 14.981 1.00 95.12 174 TYR A CA 1
ATOM 1354 C C . TYR A 1 174 ? -9.380 8.278 14.406 1.00 95.12 174 TYR A C 1
ATOM 1356 O O . TYR A 1 174 ? -8.358 8.934 14.226 1.00 95.12 174 TYR A O 1
ATOM 1364 N N . GLU A 1 175 ? -9.498 6.998 14.056 1.00 94.25 175 GLU A N 1
ATOM 1365 C CA . GLU A 1 175 ? -8.481 6.253 13.319 1.00 94.25 175 GLU A CA 1
ATOM 1366 C C . GLU A 1 175 ? -8.661 6.373 11.799 1.00 94.25 175 GLU A C 1
ATOM 1368 O O . GLU A 1 175 ? -7.702 6.660 11.092 1.00 94.25 175 GLU A O 1
ATOM 1373 N N . MET A 1 176 ? -9.881 6.189 11.276 1.00 94.56 176 MET A N 1
ATOM 1374 C CA . MET A 1 176 ? -10.117 6.127 9.820 1.00 94.56 176 MET A CA 1
ATOM 1375 C C . MET A 1 176 ? -11.027 7.243 9.276 1.00 94.56 176 MET A C 1
ATOM 1377 O O . MET A 1 176 ? -10.949 7.577 8.092 1.00 94.56 176 MET A O 1
ATOM 1381 N N . GLY A 1 177 ? -11.846 7.866 10.126 1.00 94.44 177 GLY A N 1
ATOM 1382 C CA . GLY A 1 177 ? -12.788 8.915 9.726 1.00 94.44 177 GLY A CA 1
ATOM 1383 C C . GLY A 1 177 ? -14.134 8.378 9.227 1.00 94.44 177 GLY A C 1
ATOM 1384 O O . GLY A 1 177 ? -14.208 7.425 8.459 1.00 94.44 177 GLY A O 1
ATOM 1385 N N . ASN A 1 178 ? -15.225 9.042 9.619 1.00 95.06 178 ASN A N 1
ATOM 1386 C CA . ASN A 1 178 ? -16.602 8.600 9.346 1.00 95.06 178 ASN A CA 1
ATOM 1387 C C . ASN A 1 178 ? -17.016 8.604 7.857 1.00 95.06 178 ASN A C 1
ATOM 1389 O O . ASN A 1 178 ? -18.038 8.025 7.494 1.00 95.06 178 ASN A O 1
ATOM 1393 N N . SER A 1 179 ? -16.251 9.260 6.984 1.00 92.31 179 SER A N 1
ATOM 1394 C CA . SER A 1 179 ? -16.510 9.297 5.539 1.00 92.31 179 SER A CA 1
ATOM 1395 C C . SER A 1 179 ? -15.869 8.140 4.765 1.00 92.31 179 SER A C 1
ATOM 1397 O O . SER A 1 179 ? -16.078 8.038 3.556 1.00 92.31 179 SER A O 1
ATOM 1399 N N . ALA A 1 180 ? -15.078 7.287 5.424 1.00 92.62 180 ALA A N 1
ATOM 1400 C CA . ALA A 1 180 ? -14.472 6.128 4.783 1.00 92.62 180 ALA A CA 1
ATOM 1401 C C . ALA A 1 180 ? -15.529 5.110 4.325 1.00 92.62 180 ALA A C 1
ATOM 1403 O O . ALA A 1 180 ? -16.647 5.052 4.839 1.00 92.62 180 ALA A O 1
ATOM 1404 N N . ASN A 1 181 ? -15.157 4.288 3.341 1.00 91.94 181 ASN A N 1
ATOM 1405 C CA . ASN A 1 181 ? -16.011 3.211 2.855 1.00 91.94 181 ASN A CA 1
ATOM 1406 C C . ASN A 1 181 ? -16.355 2.231 3.995 1.00 91.94 181 ASN A C 1
ATOM 1408 O O . ASN A 1 181 ? -15.492 1.895 4.808 1.00 91.94 181 ASN A O 1
ATOM 1412 N N . ILE A 1 182 ? -17.603 1.753 4.031 1.00 93.50 182 ILE A N 1
ATOM 1413 C CA . ILE A 1 182 ? -18.108 0.916 5.126 1.00 93.50 182 ILE A CA 1
ATOM 1414 C C . ILE A 1 182 ? -17.298 -0.374 5.320 1.00 93.50 182 ILE A C 1
ATOM 1416 O O . ILE A 1 182 ? -17.067 -0.770 6.456 1.00 93.50 182 ILE A O 1
ATOM 1420 N N . GLU A 1 183 ? -16.795 -0.997 4.252 1.00 93.25 183 GLU A N 1
ATOM 1421 C CA . GLU A 1 183 ? -15.995 -2.225 4.352 1.00 93.25 183 GLU A CA 1
ATOM 1422 C C . GLU A 1 183 ? -14.606 -1.953 4.950 1.00 93.25 183 GLU A C 1
ATOM 1424 O O . GLU A 1 183 ? -14.101 -2.748 5.743 1.00 93.25 183 GLU A O 1
ATOM 1429 N N . ALA A 1 184 ? -14.024 -0.782 4.673 1.00 96.62 184 ALA A N 1
ATOM 1430 C CA . ALA A 1 184 ? -12.791 -0.344 5.324 1.00 96.62 184 ALA A CA 1
ATOM 1431 C C . ALA A 1 184 ? -13.016 -0.049 6.819 1.00 96.62 184 ALA A C 1
ATOM 1433 O O . ALA A 1 184 ? -12.211 -0.457 7.657 1.00 96.62 184 ALA A O 1
ATOM 1434 N N . LEU A 1 185 ? -14.141 0.592 7.165 1.00 98.19 185 LEU A N 1
ATOM 1435 C CA . LEU A 1 185 ? -14.528 0.850 8.557 1.00 98.19 185 LEU A CA 1
ATOM 1436 C C . LEU A 1 185 ? -14.773 -0.449 9.335 1.00 98.19 185 LEU A C 1
ATOM 1438 O O . LEU A 1 185 ? -14.346 -0.562 10.482 1.00 98.19 185 LEU A O 1
ATOM 1442 N N . LYS A 1 186 ? -15.406 -1.448 8.710 1.00 97.69 186 LYS A N 1
ATOM 1443 C CA . LYS A 1 186 ? -15.596 -2.789 9.282 1.00 97.69 186 LYS A CA 1
ATOM 1444 C C . LYS A 1 186 ? -14.251 -3.476 9.535 1.00 97.69 186 LYS A C 1
ATOM 1446 O O . LYS A 1 186 ? -14.028 -3.994 10.627 1.00 97.69 186 LYS A O 1
ATOM 1451 N N . ALA A 1 187 ? -13.324 -3.422 8.575 1.00 97.12 187 ALA A N 1
ATOM 1452 C CA . ALA A 1 187 ? -11.979 -3.975 8.747 1.00 97.12 187 ALA A CA 1
ATOM 1453 C C . ALA A 1 187 ? -11.230 -3.273 9.895 1.00 97.12 187 ALA A C 1
ATOM 1455 O O . ALA A 1 187 ? -10.634 -3.935 10.745 1.00 97.12 187 ALA A O 1
ATOM 1456 N N . GLN A 1 188 ? -11.327 -1.941 9.982 1.00 98.56 188 GLN A N 1
ATOM 1457 C CA . GLN A 1 188 ? -10.768 -1.156 11.086 1.00 98.56 188 GLN A CA 1
ATOM 1458 C C . GLN A 1 188 ? -11.387 -1.526 12.436 1.00 98.56 188 GLN A C 1
ATOM 1460 O O . GLN A 1 188 ? -10.649 -1.645 13.410 1.00 98.56 188 GLN A O 1
ATOM 1465 N N . ALA A 1 189 ? -12.705 -1.735 12.510 1.00 98.38 189 ALA A N 1
ATOM 1466 C CA . ALA A 1 189 ? -13.391 -2.135 13.736 1.00 98.38 189 ALA A CA 1
ATOM 1467 C C . ALA A 1 189 ? -12.905 -3.503 14.235 1.00 98.38 189 ALA A C 1
ATOM 1469 O O . ALA A 1 189 ? -12.530 -3.632 15.399 1.00 98.38 189 ALA A O 1
ATOM 1470 N N . VAL A 1 190 ? -12.825 -4.501 13.351 1.00 97.62 190 VAL A N 1
ATOM 1471 C CA . VAL A 1 190 ? -12.333 -5.849 13.685 1.00 97.62 190 VAL A CA 1
ATOM 1472 C C . VAL A 1 190 ? -10.859 -5.823 14.102 1.00 97.62 190 VAL A C 1
ATOM 1474 O O . VAL A 1 190 ? -10.491 -6.425 15.117 1.00 97.62 190 VAL A O 1
ATOM 1477 N N . ALA A 1 191 ? -10.008 -5.097 13.369 1.00 97.75 191 ALA A N 1
ATOM 1478 C CA . ALA A 1 191 ? -8.600 -4.929 13.722 1.00 97.75 191 ALA A CA 1
ATOM 1479 C C . ALA A 1 191 ? -8.445 -4.223 15.079 1.00 97.75 191 ALA A C 1
ATOM 1481 O O . ALA A 1 191 ? -7.691 -4.689 15.932 1.00 97.75 191 ALA A O 1
ATOM 1482 N N . ALA A 1 192 ? -9.200 -3.150 15.324 1.00 98.31 192 ALA A N 1
ATOM 1483 C CA . ALA A 1 192 ? -9.162 -2.424 16.585 1.00 98.31 192 ALA A CA 1
ATOM 1484 C C . ALA A 1 192 ? -9.636 -3.287 17.762 1.00 98.31 192 ALA A C 1
ATOM 1486 O O . ALA A 1 192 ? -8.929 -3.374 18.761 1.00 98.31 192 ALA A O 1
ATOM 1487 N N . ARG A 1 193 ? -10.759 -4.000 17.614 1.00 98.12 193 ARG A N 1
ATOM 1488 C CA . ARG A 1 193 ? -11.302 -4.918 18.628 1.00 98.12 193 ARG A CA 1
ATOM 1489 C C . ARG A 1 193 ? -10.291 -5.983 19.030 1.00 98.12 193 ARG A C 1
ATOM 1491 O O . ARG A 1 193 ? -10.045 -6.208 20.213 1.00 98.12 193 ARG A O 1
ATOM 1498 N N . THR A 1 194 ? -9.676 -6.611 18.032 1.00 96.50 194 THR A N 1
ATOM 1499 C CA . THR A 1 194 ? -8.663 -7.653 18.236 1.00 96.50 194 THR A CA 1
ATOM 1500 C C . THR A 1 194 ? -7.450 -7.100 18.985 1.00 96.50 194 THR A C 1
ATOM 1502 O O . THR A 1 194 ? -6.980 -7.724 19.939 1.00 96.50 194 THR A O 1
ATOM 1505 N N . TYR A 1 195 ? -6.986 -5.900 18.615 1.00 96.56 195 TYR A N 1
ATOM 1506 C CA . TYR A 1 195 ? -5.876 -5.227 19.289 1.00 96.56 195 TYR A CA 1
ATOM 1507 C C . TYR A 1 195 ? -6.207 -4.963 20.760 1.00 96.56 195 TYR A C 1
ATOM 1509 O O . TYR A 1 195 ? -5.408 -5.296 21.637 1.00 96.56 195 TYR A O 1
ATOM 1517 N N . THR A 1 196 ? -7.395 -4.418 21.041 1.00 97.62 196 THR A N 1
ATOM 1518 C CA . THR A 1 196 ? -7.852 -4.129 22.405 1.00 97.62 196 THR A CA 1
ATOM 1519 C C . THR A 1 196 ? -7.887 -5.393 23.262 1.00 97.62 196 THR A C 1
ATOM 1521 O O . THR A 1 196 ? -7.311 -5.406 24.346 1.00 97.62 196 THR A O 1
ATOM 1524 N N . LEU A 1 197 ? -8.476 -6.483 22.764 1.00 96.12 197 LEU A N 1
ATOM 1525 C CA . LEU A 1 197 ? -8.560 -7.752 23.499 1.00 96.12 197 LEU A CA 1
ATOM 1526 C C . LEU A 1 197 ? -7.182 -8.365 23.758 1.00 96.12 197 LEU A C 1
ATOM 1528 O O . LEU A 1 197 ? -6.910 -8.862 24.850 1.00 96.12 197 LEU A O 1
ATOM 1532 N N . ASN A 1 198 ? -6.279 -8.293 22.778 1.00 94.12 198 ASN A N 1
ATOM 1533 C CA . ASN A 1 198 ? -4.900 -8.720 22.977 1.00 94.12 198 ASN A CA 1
ATOM 1534 C C . ASN A 1 198 ? -4.216 -7.889 24.082 1.00 94.12 198 ASN A C 1
ATOM 1536 O O . ASN A 1 198 ? -3.518 -8.439 24.933 1.00 94.12 198 ASN A O 1
ATOM 1540 N N . LYS A 1 199 ? -4.451 -6.570 24.138 1.00 94.94 199 LYS A N 1
ATOM 1541 C CA . LYS A 1 199 ? -3.933 -5.715 25.219 1.00 94.94 199 LYS A CA 1
ATOM 1542 C C . LYS A 1 199 ? -4.550 -6.019 26.577 1.00 94.94 199 LYS A C 1
ATOM 1544 O O . LYS A 1 199 ? -3.796 -6.046 27.545 1.00 94.94 199 LYS A O 1
ATOM 1549 N N . MET A 1 200 ? -5.848 -6.305 26.648 1.00 95.19 200 MET A N 1
ATOM 1550 C CA . MET A 1 200 ? -6.506 -6.752 27.882 1.00 95.19 200 MET A CA 1
ATOM 1551 C C . MET A 1 200 ? -5.830 -8.012 28.434 1.00 95.19 200 MET A C 1
ATOM 1553 O O . MET A 1 200 ? -5.480 -8.056 29.610 1.00 95.19 200 MET A O 1
ATOM 1557 N N . ASN A 1 201 ? -5.529 -8.992 27.575 1.00 92.69 201 ASN A N 1
ATOM 1558 C CA . ASN A 1 201 ? -4.803 -10.198 27.985 1.00 92.69 201 ASN A CA 1
ATOM 1559 C C . ASN A 1 201 ? -3.377 -9.885 28.460 1.00 92.69 201 ASN A C 1
ATOM 1561 O O . ASN A 1 201 ? -2.964 -10.316 29.536 1.00 92.69 201 ASN A O 1
ATOM 1565 N N . LEU A 1 202 ? -2.618 -9.108 27.681 1.00 92.44 202 LEU A N 1
ATOM 1566 C CA . LEU A 1 202 ? -1.223 -8.771 27.997 1.00 92.44 202 LEU A CA 1
ATOM 1567 C C . LEU A 1 202 ? -1.081 -7.882 29.239 1.00 92.44 202 LEU A C 1
ATOM 1569 O O . LEU A 1 202 ? -0.028 -7.875 29.877 1.00 92.44 202 LEU A O 1
ATOM 1573 N N . ARG A 1 203 ? -2.115 -7.107 29.572 1.00 95.62 203 ARG A N 1
ATOM 1574 C CA . ARG A 1 203 ? -2.119 -6.130 30.666 1.00 95.62 203 ARG A CA 1
ATOM 1575 C C . ARG A 1 203 ? -3.159 -6.450 31.739 1.00 95.62 203 ARG A C 1
ATOM 1577 O O . ARG A 1 203 ? -3.489 -5.570 32.528 1.00 95.62 203 ARG A O 1
ATOM 1584 N N . ALA A 1 204 ? -3.588 -7.708 31.861 1.00 94.00 204 ALA A N 1
ATOM 1585 C CA . ALA A 1 204 ? -4.588 -8.132 32.846 1.00 94.00 204 ALA A CA 1
ATOM 1586 C C . ALA A 1 204 ? -4.251 -7.656 34.277 1.00 94.00 204 ALA A C 1
ATOM 1588 O O . ALA A 1 204 ? -5.100 -7.097 34.966 1.00 94.00 204 ALA A O 1
ATOM 1589 N N . ASN A 1 205 ? -2.974 -7.746 34.670 1.00 95.31 205 ASN A N 1
ATOM 1590 C CA . ASN A 1 205 ? -2.477 -7.321 35.988 1.00 95.31 205 ASN A CA 1
ATOM 1591 C C . ASN A 1 205 ? -2.081 -5.832 36.079 1.00 95.31 205 ASN A C 1
ATOM 1593 O O . ASN A 1 205 ? -1.593 -5.382 37.115 1.00 95.31 205 ASN A O 1
ATOM 1597 N N . SER A 1 206 ? -2.233 -5.065 34.998 1.00 96.56 206 SER A N 1
ATOM 1598 C CA . SER A 1 206 ? -1.989 -3.620 34.993 1.00 96.56 206 SER A CA 1
ATOM 1599 C C . SER A 1 206 ? -3.217 -2.856 35.479 1.00 96.56 206 SER A C 1
ATOM 1601 O O . SER A 1 206 ? -4.316 -3.397 35.597 1.00 96.56 206 SER A O 1
ATOM 1603 N N . LEU A 1 207 ? -3.031 -1.563 35.747 1.00 96.25 207 LEU A N 1
ATOM 1604 C CA . LEU A 1 207 ? -4.112 -0.678 36.170 1.00 96.25 207 LEU A CA 1
ATOM 1605 C C . LEU A 1 207 ? -5.147 -0.420 35.053 1.00 96.25 207 LEU A C 1
ATOM 1607 O O . LEU A 1 207 ? -6.319 -0.188 35.339 1.00 96.25 207 LEU A O 1
ATOM 1611 N N . TYR A 1 208 ? -4.706 -0.464 33.796 1.00 98.12 208 TYR A N 1
ATOM 1612 C CA . TYR A 1 208 ? -5.503 -0.231 32.595 1.00 98.12 208 TYR A CA 1
ATOM 1613 C C . TYR A 1 208 ? -5.023 -1.140 31.454 1.00 98.12 208 TYR A C 1
ATOM 1615 O O . TYR A 1 208 ? -3.887 -1.621 31.471 1.00 98.12 208 TYR A O 1
ATOM 1623 N N . ASP A 1 209 ? -5.877 -1.331 30.451 1.00 98.25 209 ASP A N 1
ATOM 1624 C CA . ASP A 1 209 ? -5.626 -2.188 29.291 1.00 98.25 209 ASP A CA 1
ATOM 1625 C C . ASP A 1 209 ? -5.056 -1.401 28.117 1.00 98.25 209 ASP A C 1
ATOM 1627 O O . ASP A 1 209 ? -4.126 -1.856 27.458 1.00 98.25 209 ASP A O 1
ATOM 1631 N N . VAL A 1 210 ? -5.566 -0.196 27.866 1.00 98.19 210 VAL A N 1
ATOM 1632 C CA . VAL A 1 210 ? -5.153 0.663 26.745 1.00 98.19 210 VAL A CA 1
ATOM 1633 C C . VAL A 1 210 ? -5.091 2.128 27.166 1.00 98.19 210 VAL A C 1
ATOM 1635 O O . VAL A 1 210 ? -5.732 2.530 28.139 1.00 98.19 210 VAL A O 1
ATOM 1638 N N . VAL A 1 211 ? -4.318 2.934 26.438 1.00 98.12 211 VAL A N 1
ATOM 1639 C CA . VAL A 1 211 ? -4.345 4.400 26.543 1.00 98.12 211 VAL A CA 1
ATOM 1640 C C . VAL A 1 211 ? -5.106 5.043 25.382 1.00 98.12 211 VAL A C 1
ATOM 1642 O O . VAL A 1 211 ? -5.200 4.475 24.301 1.00 98.12 211 VAL A O 1
ATOM 1645 N N . ASP A 1 212 ? -5.604 6.259 25.595 1.00 96.62 212 ASP A N 1
ATOM 1646 C CA . ASP A 1 212 ? -6.417 7.061 24.661 1.00 96.62 212 ASP A CA 1
ATOM 1647 C C . ASP A 1 212 ? -5.641 7.794 23.544 1.00 96.62 212 ASP A C 1
ATOM 1649 O O . ASP A 1 212 ? -6.174 8.676 22.864 1.00 96.62 212 ASP A O 1
ATOM 1653 N N . THR A 1 213 ? -4.360 7.476 23.370 1.00 95.00 213 THR A N 1
ATOM 1654 C CA . THR A 1 213 ? -3.464 8.117 22.398 1.00 95.00 213 THR A CA 1
ATOM 1655 C C . THR A 1 213 ? -2.934 7.103 21.393 1.00 95.00 213 THR A C 1
ATOM 1657 O O . THR A 1 213 ? -3.077 5.898 21.570 1.00 95.00 213 THR A O 1
ATOM 1660 N N . THR A 1 214 ? -2.210 7.583 20.380 1.00 89.38 214 THR A N 1
ATOM 1661 C CA . THR A 1 214 ? -1.534 6.758 19.361 1.00 89.38 214 THR A CA 1
ATOM 1662 C C . THR A 1 214 ? -0.504 5.765 19.920 1.00 89.38 214 THR A C 1
ATOM 1664 O O . THR A 1 214 ? 0.081 5.007 19.154 1.00 89.38 214 THR A O 1
ATOM 1667 N N . ASN A 1 215 ? -0.223 5.782 21.229 1.00 90.62 215 ASN A N 1
ATOM 1668 C CA . ASN A 1 215 ? 0.567 4.739 21.885 1.00 90.62 215 ASN A CA 1
ATOM 1669 C C . ASN A 1 215 ? -0.169 3.389 21.925 1.00 90.62 215 ASN A C 1
ATOM 1671 O O . ASN A 1 215 ? 0.490 2.352 21.946 1.00 90.62 215 ASN A O 1
ATOM 1675 N N . ASP A 1 216 ? -1.505 3.407 21.949 1.00 94.25 216 ASP A N 1
ATOM 1676 C CA . ASP A 1 216 ? -2.338 2.230 21.725 1.00 94.25 216 ASP A CA 1
ATOM 1677 C C . ASP A 1 216 ? -3.327 2.510 20.591 1.00 94.25 216 ASP A C 1
ATOM 1679 O O . ASP A 1 216 ? -3.065 2.100 19.466 1.00 94.25 216 ASP A O 1
ATOM 1683 N N . GLN A 1 217 ? -4.433 3.207 20.871 1.00 93.56 217 GLN A N 1
ATOM 1684 C CA . GLN A 1 217 ? -5.444 3.576 19.876 1.00 93.56 217 GLN A CA 1
ATOM 1685 C C . GLN A 1 217 ? -6.055 4.928 20.245 1.00 93.56 217 GLN A C 1
ATOM 1687 O O . GLN A 1 217 ? -6.256 5.235 21.424 1.00 93.56 217 GLN A O 1
ATOM 1692 N N . VAL A 1 218 ? -6.354 5.756 19.247 1.00 94.88 218 VAL A N 1
ATOM 1693 C CA . VAL A 1 218 ? -6.924 7.088 19.488 1.00 94.88 218 VAL A CA 1
ATOM 1694 C C . VAL A 1 218 ? -8.369 6.948 19.970 1.00 94.88 218 VAL A C 1
ATOM 1696 O O . VAL A 1 218 ? -9.219 6.527 19.199 1.00 94.88 218 VAL A O 1
ATOM 1699 N N . TYR A 1 219 ? -8.657 7.325 21.222 1.00 97.31 219 TYR A N 1
ATOM 1700 C CA . TYR A 1 219 ? -10.002 7.240 21.811 1.00 97.31 219 TYR A CA 1
ATOM 1701 C C . TYR A 1 219 ? -10.462 8.582 22.377 1.00 97.31 219 TYR A C 1
ATOM 1703 O O . TYR A 1 219 ? -9.952 9.041 23.400 1.00 97.31 219 TYR A O 1
ATOM 1711 N N . TYR A 1 220 ? -11.463 9.202 21.751 1.00 95.38 220 TYR A N 1
ATOM 1712 C CA . TYR A 1 220 ? -11.989 10.509 22.176 1.00 95.38 220 TYR A CA 1
ATOM 1713 C C . TYR A 1 220 ? -13.428 10.455 22.697 1.00 95.38 220 TYR A C 1
ATOM 1715 O O . TYR A 1 220 ? -14.073 11.493 22.796 1.00 95.38 220 TYR A O 1
ATOM 1723 N N . GLY A 1 221 ? -13.942 9.270 23.033 1.00 95.38 221 GLY A N 1
ATOM 1724 C CA . GLY A 1 221 ? -15.357 9.091 23.362 1.00 95.38 221 GLY A CA 1
ATOM 1725 C C . GLY A 1 221 ? -16.265 9.183 22.130 1.00 95.38 221 GLY A C 1
ATOM 1726 O O . GLY A 1 221 ? -15.815 9.404 21.005 1.00 95.38 221 GLY A O 1
ATOM 1727 N N . ASN A 1 222 ? -17.560 8.997 22.353 1.00 96.00 222 ASN A N 1
ATOM 1728 C CA . ASN A 1 222 ? -18.568 8.823 21.316 1.00 96.00 222 ASN A CA 1
ATOM 1729 C C . ASN A 1 222 ? -19.135 10.169 20.858 1.00 96.00 222 ASN A C 1
ATOM 1731 O O . ASN A 1 222 ? -19.367 11.073 21.669 1.00 96.00 222 ASN A O 1
ATOM 1735 N N . SER A 1 223 ? -19.394 10.265 19.553 1.00 93.31 223 SER A N 1
ATOM 1736 C CA . SER A 1 223 ? -19.966 11.439 18.893 1.00 93.31 223 SER A CA 1
ATOM 1737 C C . SER A 1 223 ? -21.157 11.048 18.019 1.00 93.31 223 SER A C 1
ATOM 1739 O O . SER A 1 223 ? -21.066 10.109 17.225 1.00 93.31 223 SER A O 1
ATOM 1741 N N . ASP A 1 224 ? -22.231 11.835 18.079 1.00 87.50 224 ASP A N 1
ATOM 1742 C CA . ASP A 1 224 ? -23.451 11.630 17.283 1.00 87.50 224 ASP A CA 1
ATOM 1743 C C . ASP A 1 224 ? -23.222 11.832 15.770 1.00 87.50 224 ASP A C 1
ATOM 1745 O O . ASP A 1 224 ? -24.032 11.427 14.940 1.00 87.50 224 ASP A O 1
ATOM 1749 N N . THR A 1 225 ? -22.085 12.416 15.374 1.00 92.19 225 THR A N 1
ATOM 1750 C CA . THR A 1 225 ? -21.718 12.648 13.965 1.00 92.19 225 THR A CA 1
ATOM 1751 C C . THR A 1 225 ? -21.016 11.456 13.300 1.00 92.19 225 THR A C 1
ATOM 1753 O O . THR A 1 225 ? -20.522 11.579 12.178 1.00 92.19 225 THR A O 1
ATOM 1756 N N . THR A 1 226 ? -20.952 10.298 13.971 1.00 94.44 226 THR A N 1
ATOM 1757 C CA . THR A 1 226 ? -20.127 9.140 13.568 1.00 94.44 226 THR A CA 1
ATOM 1758 C C . THR A 1 226 ? -20.935 7.886 13.197 1.00 94.44 226 THR A C 1
ATOM 1760 O O . THR A 1 226 ? -20.520 6.748 13.430 1.00 94.44 226 THR A O 1
ATOM 1763 N N . ALA A 1 227 ? -22.110 8.091 12.592 1.00 95.25 227 ALA A N 1
ATOM 1764 C CA . ALA A 1 227 ? -23.072 7.027 12.298 1.00 95.25 227 ALA A CA 1
ATOM 1765 C C . ALA A 1 227 ? -22.523 5.884 11.414 1.00 95.25 227 ALA A C 1
ATOM 1767 O O . ALA A 1 227 ? -22.842 4.727 11.672 1.00 95.25 227 ALA A O 1
ATOM 1768 N N . ASN A 1 228 ? -21.667 6.162 10.419 1.00 95.19 228 ASN A N 1
ATOM 1769 C CA . ASN A 1 228 ? -21.109 5.113 9.551 1.00 95.19 228 ASN A CA 1
ATOM 1770 C C . ASN A 1 228 ? -20.109 4.232 10.307 1.00 95.19 228 ASN A C 1
ATOM 1772 O O . ASN A 1 228 ? -20.120 3.013 10.151 1.00 95.19 228 ASN A O 1
ATOM 1776 N N . CYS A 1 229 ? -19.260 4.833 11.146 1.00 97.44 229 CYS A N 1
ATOM 1777 C CA . CYS A 1 229 ? -18.355 4.077 12.011 1.00 97.44 229 CYS A CA 1
ATOM 1778 C C . CYS A 1 229 ? -19.129 3.219 13.011 1.00 97.44 229 CYS A C 1
ATOM 1780 O O . CYS A 1 229 ? -18.783 2.059 13.208 1.00 97.44 229 CYS A O 1
ATOM 1782 N N . THR A 1 230 ? -20.191 3.773 13.603 1.00 97.25 230 THR A N 1
ATOM 1783 C CA . THR A 1 230 ? -21.078 3.044 14.522 1.00 97.25 230 THR A CA 1
ATOM 1784 C C . THR A 1 230 ? -21.691 1.832 13.818 1.00 97.25 230 THR A C 1
ATOM 1786 O O . THR A 1 230 ? -21.531 0.707 14.282 1.00 97.25 230 THR A O 1
ATOM 1789 N N . ALA A 1 231 ? -22.263 2.032 12.625 1.00 96.81 231 ALA A N 1
ATOM 1790 C CA . ALA A 1 231 ? -22.824 0.954 11.814 1.00 96.81 231 ALA A CA 1
ATOM 1791 C C . ALA A 1 231 ? -21.787 -0.121 11.437 1.00 96.81 231 ALA A C 1
ATOM 1793 O O . ALA A 1 231 ? -22.110 -1.306 11.408 1.00 96.81 231 ALA A O 1
ATOM 1794 N N . ALA A 1 232 ? -20.534 0.261 11.169 1.00 97.62 232 ALA A N 1
ATOM 1795 C CA . ALA A 1 232 ? -19.459 -0.686 10.876 1.00 97.62 232 ALA A CA 1
ATOM 1796 C C . ALA A 1 232 ? -19.040 -1.521 12.096 1.00 97.62 232 ALA A C 1
ATOM 1798 O O . ALA A 1 232 ? -18.791 -2.723 11.966 1.00 97.62 232 ALA A O 1
ATOM 1799 N N . VAL A 1 233 ? -18.963 -0.894 13.274 1.00 98.19 233 VAL A N 1
ATOM 1800 C CA . VAL A 1 233 ? -18.683 -1.582 14.542 1.00 98.19 233 VAL A CA 1
ATOM 1801 C C . VAL A 1 233 ? -19.804 -2.572 14.845 1.00 98.19 233 VAL A C 1
ATOM 1803 O O . VAL A 1 233 ? -19.513 -3.736 15.103 1.00 98.19 233 VAL A O 1
ATOM 1806 N N . ASP A 1 234 ? -21.064 -2.156 14.705 1.00 96.69 234 ASP A N 1
ATOM 1807 C CA . ASP A 1 234 ? -22.226 -3.018 14.937 1.00 96.69 234 ASP A CA 1
ATOM 1808 C C . ASP A 1 234 ? -22.302 -4.191 13.963 1.00 96.69 234 ASP A C 1
ATOM 1810 O O . ASP A 1 234 ? -22.480 -5.330 14.388 1.00 96.69 234 ASP A O 1
ATOM 1814 N N . ALA A 1 235 ? -22.082 -3.944 12.670 1.00 95.62 235 ALA A N 1
ATOM 1815 C CA . ALA A 1 235 ? -22.068 -4.990 11.649 1.00 95.62 235 ALA A CA 1
ATOM 1816 C C . ALA A 1 235 ? -20.914 -5.995 11.817 1.00 95.62 235 ALA A C 1
ATOM 1818 O O . ALA A 1 235 ? -20.894 -7.016 11.138 1.00 95.62 235 ALA A O 1
ATOM 1819 N N . THR A 1 236 ? -19.941 -5.707 12.686 1.00 95.75 236 THR A N 1
ATOM 1820 C CA . THR A 1 236 ? -18.811 -6.595 12.993 1.00 95.75 236 THR A CA 1
ATOM 1821 C C . THR A 1 236 ? -18.687 -6.907 14.480 1.00 95.75 236 THR A C 1
ATOM 1823 O O . THR A 1 236 ? -17.619 -7.330 14.933 1.00 95.75 236 THR A O 1
ATOM 1826 N N . ARG A 1 237 ? -19.757 -6.686 15.255 1.00 95.38 237 ARG A N 1
ATOM 1827 C CA . ARG A 1 237 ? -19.793 -6.917 16.702 1.00 95.38 237 ARG A CA 1
ATOM 1828 C C . ARG A 1 237 ? -19.256 -8.302 17.026 1.00 95.38 237 ARG A C 1
ATOM 1830 O O . ARG A 1 237 ? -19.629 -9.276 16.379 1.00 95.38 237 ARG A O 1
ATOM 1837 N N . GLY A 1 238 ? -18.371 -8.411 18.009 1.00 93.31 238 GLY A N 1
ATOM 1838 C CA . GLY A 1 238 ? -17.866 -9.727 18.405 1.00 93.31 238 GLY A CA 1
ATOM 1839 C C . GLY A 1 238 ? -16.853 -10.380 17.453 1.00 93.31 238 GLY A C 1
ATOM 1840 O O . GLY A 1 238 ? -16.208 -11.344 17.854 1.00 93.31 238 GLY A O 1
ATOM 1841 N N . ILE A 1 239 ? -16.667 -9.884 16.223 1.00 93.38 239 ILE A N 1
ATOM 1842 C CA . ILE A 1 239 ? -15.755 -10.488 15.241 1.00 93.38 239 ILE A CA 1
ATOM 1843 C C . ILE A 1 239 ? -14.321 -10.010 15.496 1.00 93.38 239 ILE A C 1
ATOM 1845 O O . ILE A 1 239 ? -14.068 -8.806 15.637 1.00 93.38 239 ILE A O 1
ATOM 1849 N N . VAL A 1 240 ? -13.379 -10.957 15.527 1.00 92.94 240 VAL A N 1
ATOM 1850 C CA . VAL A 1 240 ? -11.941 -10.726 15.743 1.00 92.94 240 VAL A CA 1
ATOM 1851 C C . VAL A 1 240 ? -11.074 -11.518 14.759 1.00 92.94 240 VAL A C 1
ATOM 1853 O O . VAL A 1 240 ? -11.534 -12.482 14.148 1.00 92.94 240 VAL A O 1
ATOM 1856 N N . VAL A 1 241 ? -9.802 -11.130 14.642 1.00 90.12 241 VAL A N 1
ATOM 1857 C CA . VAL A 1 241 ? -8.766 -11.847 13.880 1.00 90.12 241 VAL A CA 1
ATOM 1858 C C . VAL A 1 241 ? -7.956 -12.747 14.817 1.00 90.12 241 VAL A C 1
ATOM 1860 O O . VAL A 1 241 ? -7.446 -12.285 15.838 1.00 90.12 241 VAL A O 1
ATOM 1863 N N . MET A 1 242 ? -7.790 -14.017 14.457 1.00 86.44 242 MET A N 1
ATOM 1864 C CA . MET A 1 242 ? -7.022 -14.997 15.233 1.00 86.44 242 MET A CA 1
ATOM 1865 C C . MET A 1 242 ? -5.873 -15.566 14.397 1.00 86.44 242 MET A C 1
ATOM 1867 O O . MET A 1 242 ? -6.050 -15.881 13.222 1.00 86.44 242 MET A O 1
ATOM 1871 N N . ASN A 1 243 ? -4.692 -15.713 15.001 1.00 84.69 243 ASN A N 1
ATOM 1872 C CA . ASN A 1 243 ? -3.582 -16.459 14.406 1.00 84.69 243 ASN A CA 1
ATOM 1873 C C . ASN A 1 243 ? -3.507 -17.830 15.088 1.00 84.69 243 ASN A C 1
ATOM 1875 O O . ASN A 1 243 ? -3.104 -17.917 16.255 1.00 84.69 243 ASN A O 1
ATOM 1879 N N . GLY A 1 244 ? -3.954 -18.876 14.388 1.00 82.19 244 GLY A N 1
ATOM 1880 C CA . GLY A 1 244 ? -4.298 -20.145 15.033 1.00 82.19 244 GLY A CA 1
ATOM 1881 C C . GLY A 1 244 ? -5.324 -19.904 16.145 1.00 82.19 244 GLY A C 1
ATOM 1882 O O . GLY A 1 244 ? -6.308 -19.199 15.934 1.00 82.19 244 GLY A O 1
ATOM 1883 N N . ASP A 1 245 ? -5.038 -20.392 17.351 1.00 81.62 245 ASP A N 1
ATOM 1884 C CA . ASP A 1 245 ? -5.920 -20.245 18.520 1.00 81.62 245 ASP A CA 1
ATOM 1885 C C . ASP A 1 245 ? -5.635 -18.989 19.364 1.00 81.62 245 ASP A C 1
ATOM 1887 O O . ASP A 1 245 ? -6.177 -18.821 20.459 1.00 81.62 245 ASP A O 1
ATOM 1891 N N . THR A 1 246 ? -4.770 -18.085 18.890 1.00 83.62 246 THR A N 1
ATOM 1892 C CA . THR A 1 246 ? -4.313 -16.929 19.677 1.00 83.62 246 THR A CA 1
ATOM 1893 C C . THR A 1 246 ? -4.869 -15.601 19.171 1.00 83.62 246 THR A C 1
ATOM 1895 O O . THR A 1 246 ? -4.822 -15.297 17.975 1.00 83.62 246 THR A O 1
ATOM 1898 N N . LEU A 1 247 ? -5.347 -14.772 20.110 1.00 85.44 247 LEU A N 1
ATOM 1899 C CA . LEU A 1 247 ? -5.546 -13.344 19.860 1.00 85.44 247 LEU A CA 1
ATOM 1900 C C . LEU A 1 247 ? -4.199 -12.722 19.516 1.00 85.44 247 LEU A C 1
ATOM 1902 O O . LEU A 1 247 ? -3.187 -13.018 20.152 1.00 85.44 247 LEU A O 1
ATOM 1906 N N . THR A 1 248 ? -4.190 -11.862 18.507 1.00 83.12 248 THR A N 1
ATOM 1907 C CA . THR A 1 248 ? -2.940 -11.446 17.887 1.00 83.12 248 THR A CA 1
ATOM 1908 C C . THR A 1 248 ? -2.834 -9.933 17.708 1.00 83.12 248 THR A C 1
ATOM 1910 O O . THR A 1 248 ? -3.801 -9.195 17.883 1.00 83.12 248 THR A O 1
ATOM 1913 N N . GLY A 1 249 ? -1.627 -9.442 17.431 1.00 83.19 249 GLY A N 1
ATOM 1914 C CA . GLY A 1 249 ? -1.367 -8.027 17.177 1.00 83.19 249 GLY A CA 1
ATOM 1915 C C . GLY A 1 249 ? -1.869 -7.574 15.807 1.00 83.19 249 GLY A C 1
ATOM 1916 O O . GLY A 1 249 ? -1.165 -7.660 14.808 1.00 83.19 249 GLY A O 1
ATOM 1917 N N . THR A 1 250 ? -3.060 -6.996 15.761 1.00 92.38 250 THR A N 1
ATOM 1918 C CA . THR A 1 250 ? -3.634 -6.366 14.563 1.00 92.38 250 THR A CA 1
ATOM 1919 C C . THR A 1 250 ? -3.197 -4.908 14.436 1.00 92.38 250 THR A C 1
ATOM 1921 O O . THR A 1 250 ? -4.005 -3.983 14.497 1.00 92.38 250 THR A O 1
ATOM 1924 N N . TYR A 1 251 ? -1.890 -4.683 14.274 1.00 93.12 251 TYR A N 1
ATOM 1925 C CA . TYR A 1 251 ? -1.362 -3.335 14.038 1.00 93.12 251 TYR A CA 1
ATOM 1926 C C . TYR A 1 251 ? -1.916 -2.748 12.736 1.00 93.12 251 TYR A C 1
ATOM 1928 O O . TYR A 1 251 ? -2.173 -3.476 11.771 1.00 93.12 251 TYR A O 1
ATOM 1936 N N . TYR A 1 252 ? -2.082 -1.432 12.708 1.00 94.50 252 TYR A N 1
ATOM 1937 C CA . TYR A 1 252 ? -2.505 -0.684 11.532 1.00 94.50 252 TYR A CA 1
ATOM 1938 C C . TYR A 1 252 ? -1.805 0.676 11.494 1.00 94.50 252 TYR A C 1
ATOM 1940 O O . TYR A 1 252 ? -1.392 1.208 12.519 1.00 94.50 252 TYR A O 1
ATOM 1948 N N . THR A 1 253 ? -1.644 1.234 10.302 1.00 93.69 253 THR A N 1
ATOM 1949 C CA . THR A 1 253 ? -0.910 2.477 10.039 1.00 93.69 253 THR A CA 1
ATOM 1950 C C . THR A 1 253 ? -1.710 3.347 9.078 1.00 93.69 253 THR A C 1
ATOM 1952 O O . THR A 1 253 ? -2.456 2.817 8.257 1.00 93.69 253 THR A O 1
ATOM 1955 N N . ALA A 1 254 ? -1.524 4.669 9.115 1.00 93.69 254 ALA A N 1
ATOM 1956 C CA . ALA A 1 254 ? -2.235 5.569 8.206 1.00 93.69 254 ALA A CA 1
ATOM 1957 C C . ALA A 1 254 ? -1.941 5.243 6.736 1.00 93.69 254 ALA A C 1
ATOM 1959 O O . ALA A 1 254 ? -2.856 4.968 5.964 1.00 93.69 254 ALA A O 1
ATOM 1960 N N . SER A 1 255 ? -0.663 5.203 6.362 1.00 95.56 255 SER A N 1
ATOM 1961 C CA . SER A 1 255 ? -0.209 4.714 5.058 1.00 95.56 255 SER A CA 1
ATOM 1962 C C . SER A 1 255 ? 1.079 3.920 5.229 1.00 95.56 255 SER A C 1
ATOM 1964 O O . SER A 1 255 ? 1.981 4.354 5.948 1.00 95.56 255 SER A O 1
ATOM 1966 N N . ASN A 1 256 ? 1.182 2.761 4.580 1.00 93.88 256 ASN A N 1
ATOM 1967 C CA . ASN A 1 256 ? 2.410 1.957 4.593 1.00 93.88 256 ASN A CA 1
ATOM 1968 C C . ASN A 1 256 ? 3.406 2.373 3.494 1.00 93.88 256 ASN A C 1
ATOM 1970 O O . ASN A 1 256 ? 4.565 1.960 3.536 1.00 93.88 256 ASN A O 1
ATOM 1974 N N . GLY A 1 257 ? 2.994 3.249 2.574 1.00 91.25 257 GLY A N 1
ATOM 1975 C CA . GLY A 1 257 ? 3.828 3.807 1.516 1.00 91.25 257 GLY A CA 1
ATOM 1976 C C . GLY A 1 257 ? 4.024 2.887 0.314 1.00 91.25 257 GLY A C 1
ATOM 1977 O O . GLY A 1 257 ? 4.942 3.126 -0.471 1.00 91.25 257 GLY A O 1
ATOM 1978 N N . GLY A 1 258 ? 3.193 1.851 0.177 1.00 89.25 258 GLY A N 1
ATOM 1979 C CA . GLY A 1 258 ? 3.240 0.871 -0.909 1.00 89.25 258 GLY A CA 1
ATOM 1980 C C . GLY A 1 258 ? 3.847 -0.481 -0.538 1.00 89.25 258 GLY A C 1
ATOM 1981 O O . GLY A 1 258 ? 3.902 -1.373 -1.386 1.00 89.25 258 GLY A O 1
ATOM 1982 N N . GLN A 1 259 ? 4.300 -0.653 0.706 1.00 90.88 259 GLN A N 1
ATOM 1983 C CA . GLN A 1 259 ? 4.754 -1.937 1.235 1.00 90.88 259 GLN A CA 1
ATOM 1984 C C . GLN A 1 259 ? 4.521 -2.011 2.747 1.00 90.88 259 GLN A C 1
ATOM 1986 O O . GLN A 1 259 ? 4.950 -1.119 3.491 1.00 90.88 259 GLN A O 1
ATOM 1991 N N . THR A 1 260 ? 3.874 -3.082 3.210 1.00 91.19 260 THR A N 1
ATOM 1992 C CA . THR A 1 260 ? 3.776 -3.378 4.644 1.00 91.19 260 THR A CA 1
ATOM 1993 C C . THR A 1 260 ? 5.157 -3.683 5.215 1.00 91.19 260 THR A C 1
ATOM 1995 O O . THR A 1 260 ? 6.042 -4.161 4.513 1.00 91.19 260 THR A O 1
ATOM 1998 N N . GLU A 1 261 ? 5.347 -3.430 6.504 1.00 88.81 261 GLU A N 1
ATOM 1999 C CA . GLU A 1 261 ? 6.575 -3.778 7.216 1.00 88.81 261 GLU A CA 1
ATOM 2000 C C . GLU A 1 261 ? 6.349 -4.972 8.149 1.00 88.81 261 GLU A C 1
ATOM 2002 O O . GLU A 1 261 ? 5.238 -5.177 8.650 1.00 88.81 261 GLU A O 1
ATOM 2007 N N . SER A 1 262 ? 7.393 -5.760 8.418 1.00 81.81 262 SER A N 1
ATOM 2008 C CA . SER A 1 262 ? 7.262 -6.859 9.378 1.00 81.81 262 SER A CA 1
ATOM 2009 C C . SER A 1 262 ? 7.272 -6.362 10.819 1.00 81.81 262 SER A C 1
ATOM 2011 O O . SER A 1 262 ? 8.089 -5.521 11.177 1.00 81.81 262 SER A O 1
ATOM 2013 N N . ALA A 1 263 ? 6.472 -6.971 11.698 1.00 69.88 263 ALA A N 1
ATOM 2014 C CA . ALA A 1 263 ? 6.581 -6.742 13.144 1.00 69.88 263 ALA A CA 1
ATOM 2015 C C . ALA A 1 263 ? 7.874 -7.318 13.763 1.00 69.88 263 ALA A C 1
ATOM 2017 O O . ALA A 1 263 ? 8.232 -6.957 14.883 1.00 69.88 263 ALA A O 1
ATOM 2018 N N . LYS A 1 264 ? 8.606 -8.185 13.039 1.00 60.81 264 LYS A N 1
ATOM 2019 C CA . LYS A 1 264 ? 9.907 -8.736 13.471 1.00 60.81 264 LYS A CA 1
ATOM 2020 C C . LYS A 1 264 ? 11.012 -7.680 13.550 1.00 60.81 264 LYS A C 1
ATOM 2022 O O . LYS A 1 264 ? 12.039 -7.915 14.179 1.00 60.81 264 LYS A O 1
ATOM 2027 N N . SER A 1 265 ? 10.797 -6.509 12.956 1.00 49.66 265 SER A N 1
ATOM 2028 C CA . SER A 1 265 ? 11.710 -5.361 12.935 1.00 49.66 265 SER A CA 1
ATOM 2029 C C . SER A 1 265 ? 11.808 -4.614 14.286 1.00 49.66 265 SER A C 1
ATOM 2031 O O . SER A 1 265 ? 11.923 -3.392 14.342 1.00 49.66 265 SER A O 1
ATOM 2033 N N . GLY A 1 266 ? 11.766 -5.360 15.399 1.00 42.50 266 GLY A N 1
ATOM 2034 C CA . GLY A 1 266 ? 11.783 -4.841 16.771 1.00 42.50 266 GLY A CA 1
ATOM 2035 C C . GLY A 1 266 ? 11.113 -5.734 17.831 1.00 42.50 266 GLY A C 1
ATOM 2036 O O . GLY A 1 266 ? 11.215 -5.420 19.014 1.00 42.50 266 GLY A O 1
ATOM 2037 N N . LEU A 1 267 ? 10.442 -6.836 17.454 1.00 41.72 267 LEU A N 1
ATOM 2038 C CA . LEU A 1 267 ? 9.760 -7.773 18.372 1.00 41.72 267 LEU A CA 1
ATOM 2039 C C . LEU A 1 267 ? 10.106 -9.248 18.058 1.00 41.72 267 LEU A C 1
ATOM 2041 O O . LEU A 1 267 ? 10.424 -9.594 16.922 1.00 41.72 267 LEU A O 1
ATOM 2045 N N . SER A 1 268 ? 10.061 -10.131 19.068 1.00 39.53 268 SER A N 1
ATOM 2046 C CA . SER A 1 268 ? 10.510 -11.536 18.971 1.00 39.53 268 SER A CA 1
ATOM 2047 C C . SER A 1 268 ? 9.754 -12.376 17.924 1.00 39.53 268 SER A C 1
ATOM 2049 O O . SER A 1 268 ? 8.537 -12.274 17.774 1.00 39.53 268 SER A O 1
ATOM 2051 N N . ALA A 1 269 ? 10.487 -13.264 17.242 1.00 44.69 269 ALA A N 1
ATOM 2052 C CA . ALA A 1 269 ? 10.132 -13.871 15.955 1.00 44.69 269 ALA A CA 1
ATOM 2053 C C . ALA A 1 269 ? 9.003 -14.931 15.924 1.00 44.69 269 ALA A C 1
ATOM 2055 O O . ALA A 1 269 ? 8.564 -15.266 14.824 1.00 44.69 269 ALA A O 1
ATOM 2056 N N . SER A 1 270 ? 8.526 -15.468 17.052 1.00 47.47 270 SER A N 1
ATOM 2057 C CA . SER A 1 270 ? 7.636 -16.649 17.069 1.00 47.47 270 SER A CA 1
ATOM 2058 C C . SER A 1 270 ? 6.123 -16.366 17.035 1.00 47.47 270 SER A C 1
ATOM 2060 O O . SER A 1 270 ? 5.357 -17.313 16.909 1.00 47.47 270 SER A O 1
ATOM 2062 N N . GLY A 1 271 ? 5.672 -15.103 17.106 1.00 55.41 271 GLY A N 1
ATOM 2063 C CA . GLY A 1 271 ? 4.238 -14.761 17.244 1.00 55.41 271 GLY A CA 1
ATOM 2064 C C . GLY A 1 271 ? 3.598 -13.925 16.125 1.00 55.41 271 GLY A C 1
ATOM 2065 O O . GLY A 1 271 ? 2.404 -13.652 16.193 1.00 55.41 271 GLY A O 1
ATOM 2066 N N . TYR A 1 272 ? 4.361 -13.507 15.107 1.00 67.75 272 TYR A N 1
ATOM 2067 C CA . TYR A 1 272 ? 3.929 -12.505 14.112 1.00 67.75 272 TYR A CA 1
ATOM 2068 C C . TYR A 1 272 ? 4.151 -12.938 12.653 1.00 67.75 272 TYR A C 1
ATOM 2070 O O . TYR A 1 272 ? 4.445 -12.109 11.795 1.00 67.75 272 TYR A O 1
ATOM 2078 N N . SER A 1 273 ? 4.059 -14.236 12.349 1.00 70.31 273 SER A N 1
ATOM 2079 C CA . SER A 1 273 ? 4.264 -14.765 10.986 1.00 70.31 273 SER A CA 1
ATOM 2080 C C . SER A 1 273 ? 3.332 -14.147 9.934 1.00 70.31 273 SER A C 1
ATOM 2082 O O . SER A 1 273 ? 3.743 -14.008 8.787 1.00 70.31 273 SER A O 1
ATOM 2084 N N . TYR A 1 274 ? 2.129 -13.728 10.334 1.00 75.75 274 TYR A N 1
ATOM 2085 C CA . TYR A 1 274 ? 1.132 -13.065 9.485 1.00 75.75 274 TYR A CA 1
ATOM 2086 C C . TYR A 1 274 ? 1.432 -11.578 9.212 1.00 75.75 274 TYR A C 1
ATOM 2088 O O . TYR A 1 274 ? 0.875 -11.002 8.282 1.00 75.75 274 TYR A O 1
ATOM 2096 N N . LEU A 1 275 ? 2.324 -10.939 9.985 1.00 83.81 275 LEU A N 1
ATOM 2097 C CA . LEU A 1 275 ? 2.801 -9.569 9.739 1.00 83.81 275 LEU A CA 1
ATOM 2098 C C . LEU A 1 275 ? 4.103 -9.616 8.945 1.00 83.81 275 LEU A C 1
ATOM 2100 O O . LEU A 1 275 ? 5.188 -9.296 9.447 1.00 83.81 275 LEU A O 1
ATOM 2104 N N . GLY A 1 276 ? 3.983 -10.088 7.710 1.00 81.00 276 GLY A N 1
ATOM 2105 C CA . GLY A 1 276 ? 5.059 -10.094 6.731 1.00 81.00 276 GLY A CA 1
ATOM 2106 C C . GLY A 1 276 ? 5.200 -8.757 6.005 1.00 81.00 276 GLY A C 1
ATOM 2107 O O . GLY A 1 276 ? 4.281 -7.935 5.960 1.00 81.00 276 GLY A O 1
ATOM 2108 N N . VAL A 1 277 ? 6.369 -8.566 5.400 1.00 84.75 277 VAL A N 1
ATOM 2109 C CA . VAL A 1 277 ? 6.572 -7.526 4.391 1.00 84.75 277 VAL A CA 1
ATOM 2110 C C . VAL A 1 277 ? 5.937 -7.999 3.087 1.00 84.75 277 VAL A C 1
ATOM 2112 O O . VAL A 1 277 ? 6.251 -9.090 2.611 1.00 84.75 277 VAL A O 1
ATOM 2115 N N . LYS A 1 278 ? 5.071 -7.179 2.497 1.00 83.81 278 LYS A N 1
ATOM 2116 C CA . LYS A 1 278 ? 4.475 -7.422 1.182 1.00 83.81 278 LYS A CA 1
ATOM 2117 C C . LYS A 1 278 ? 4.050 -6.114 0.529 1.00 83.81 278 LYS A C 1
ATOM 2119 O O . LYS A 1 278 ? 3.821 -5.115 1.211 1.00 83.81 278 LYS A O 1
ATOM 2124 N N . ASP A 1 279 ? 3.929 -6.130 -0.788 1.00 86.12 279 ASP A N 1
ATOM 2125 C CA . ASP A 1 279 ? 3.528 -4.946 -1.538 1.00 86.12 279 ASP A CA 1
ATOM 2126 C C . ASP A 1 279 ? 2.050 -4.616 -1.309 1.00 86.12 279 ASP A C 1
ATOM 2128 O O . ASP A 1 279 ? 1.203 -5.501 -1.187 1.00 86.12 279 ASP A O 1
ATOM 2132 N N . ASP A 1 280 ? 1.760 -3.319 -1.236 1.00 90.69 280 ASP A N 1
ATOM 2133 C CA . ASP A 1 280 ? 0.419 -2.772 -1.063 1.00 90.69 280 ASP A CA 1
ATOM 2134 C C . ASP A 1 280 ? 0.139 -1.714 -2.140 1.00 90.69 280 ASP A C 1
ATOM 2136 O O . ASP A 1 280 ? 0.284 -0.510 -1.907 1.00 90.69 280 ASP A O 1
ATOM 2140 N N . PRO A 1 281 ? -0.254 -2.142 -3.349 1.00 86.94 281 PRO A N 1
ATOM 2141 C CA . PRO A 1 281 ? -0.580 -1.209 -4.417 1.00 86.94 281 PRO A CA 1
ATOM 2142 C C . PRO A 1 281 ? -1.837 -0.388 -4.109 1.00 86.94 281 PRO A C 1
ATOM 2144 O O . PRO A 1 281 ? -1.987 0.707 -4.647 1.00 86.94 281 PRO A O 1
ATOM 2147 N N . PHE A 1 282 ? -2.714 -0.850 -3.212 1.00 91.56 282 PHE A N 1
ATOM 2148 C CA . PHE A 1 282 ? -3.913 -0.107 -2.826 1.00 91.56 282 PHE A CA 1
ATOM 2149 C C . PHE A 1 282 ? -3.565 1.160 -2.042 1.00 91.56 282 PHE A C 1
ATOM 2151 O O . PHE A 1 282 ? -4.193 2.199 -2.242 1.00 91.56 282 PHE A O 1
ATOM 2158 N N . ASP A 1 283 ? -2.533 1.113 -1.197 1.00 94.25 283 ASP A N 1
ATOM 2159 C CA . ASP A 1 283 ? -1.987 2.307 -0.546 1.00 94.25 283 ASP A CA 1
ATOM 2160 C C . ASP A 1 283 ? -1.494 3.328 -1.584 1.00 94.25 283 ASP A C 1
ATOM 2162 O O . ASP A 1 283 ? -1.828 4.507 -1.488 1.00 94.25 283 ASP A O 1
ATOM 2166 N N . LEU A 1 284 ? -0.777 2.881 -2.622 1.00 88.00 284 LEU A N 1
ATOM 2167 C CA . LEU A 1 284 ? -0.265 3.757 -3.686 1.00 88.00 284 LEU A CA 1
ATOM 2168 C C . LEU A 1 284 ? -1.370 4.353 -4.566 1.00 88.00 284 LEU A C 1
ATOM 2170 O O . LEU A 1 284 ? -1.248 5.496 -5.010 1.00 88.00 284 LEU A O 1
ATOM 2174 N N . MET A 1 285 ? -2.426 3.581 -4.827 1.00 85.00 285 MET A N 1
ATOM 2175 C CA . MET A 1 285 ? -3.585 4.003 -5.617 1.00 85.00 285 MET A CA 1
ATOM 2176 C C . MET A 1 285 ? -4.426 5.064 -4.901 1.00 85.00 285 MET A C 1
ATOM 2178 O O . MET A 1 285 ? -5.096 5.861 -5.560 1.00 85.00 285 MET A O 1
ATOM 2182 N N . ASN A 1 286 ? -4.396 5.098 -3.567 1.00 88.88 286 ASN A N 1
ATOM 2183 C CA . ASN A 1 286 ? -5.136 6.089 -2.805 1.00 88.88 286 ASN A CA 1
ATOM 2184 C C . ASN A 1 286 ? -4.470 7.470 -2.921 1.00 88.88 286 ASN A C 1
ATOM 2186 O O . ASN A 1 286 ? -3.369 7.698 -2.420 1.00 88.88 286 ASN A O 1
ATOM 2190 N N . SER A 1 287 ? -5.161 8.435 -3.529 1.00 86.88 287 SER A N 1
ATOM 2191 C CA . SER A 1 287 ? -4.643 9.799 -3.706 1.00 86.88 287 SER A CA 1
ATOM 2192 C C . SER A 1 287 ? -4.412 10.555 -2.390 1.00 86.88 287 SER A C 1
ATOM 2194 O O . SER A 1 287 ? -3.631 11.505 -2.368 1.00 86.88 287 SER A O 1
ATOM 2196 N N . ALA A 1 288 ? -5.043 10.126 -1.291 1.00 89.56 288 ALA A N 1
ATOM 2197 C CA . ALA A 1 288 ? -4.841 10.682 0.046 1.00 89.56 288 ALA A CA 1
ATOM 2198 C C . ALA A 1 288 ? -3.650 10.054 0.797 1.00 89.56 288 ALA A C 1
ATOM 2200 O O . ALA A 1 288 ? -3.386 10.426 1.949 1.00 89.56 288 ALA A O 1
ATOM 2201 N N . SER A 1 289 ? -2.937 9.098 0.193 1.00 92.56 289 SER A N 1
ATOM 2202 C CA . SER A 1 289 ? -1.667 8.603 0.722 1.00 92.56 289 SER A CA 1
ATOM 2203 C C . SER A 1 289 ? -0.602 9.686 0.631 1.00 92.56 289 SER A C 1
ATOM 2205 O O . SER A 1 289 ? -0.332 10.252 -0.431 1.00 92.56 289 SER A O 1
ATOM 2207 N N . VAL A 1 290 ? 0.001 9.993 1.779 1.00 91.44 290 VAL A N 1
ATOM 2208 C CA . VAL A 1 290 ? 0.988 11.065 1.889 1.00 91.44 290 VAL A CA 1
ATOM 2209 C C . VAL A 1 290 ? 2.233 10.686 1.093 1.00 91.44 290 VAL A C 1
ATOM 2211 O O . VAL A 1 290 ? 2.816 9.619 1.288 1.00 91.44 290 VAL A O 1
ATOM 2214 N N . LYS A 1 291 ? 2.659 11.595 0.216 1.00 93.25 291 LYS A N 1
ATOM 2215 C CA . LYS A 1 291 ? 3.927 11.502 -0.504 1.00 93.25 291 LYS A CA 1
ATOM 2216 C C . LYS A 1 291 ? 4.608 12.861 -0.559 1.00 93.25 291 LYS A C 1
ATOM 2218 O O . LYS A 1 291 ? 3.945 13.888 -0.701 1.00 93.25 291 LYS A O 1
ATOM 2223 N N . ARG A 1 292 ? 5.935 12.861 -0.502 1.00 95.50 292 ARG A N 1
ATOM 2224 C CA . ARG A 1 292 ? 6.781 14.007 -0.861 1.00 95.50 292 ARG A CA 1
ATOM 2225 C C . ARG A 1 292 ? 7.631 13.619 -2.052 1.00 95.50 292 ARG A C 1
ATOM 2227 O O . ARG A 1 292 ? 8.076 12.481 -2.141 1.00 95.50 292 ARG A O 1
ATOM 2234 N N . GLN A 1 293 ? 7.843 14.547 -2.973 1.00 95.44 293 GLN A N 1
ATOM 2235 C CA . GLN A 1 293 ? 8.582 14.263 -4.197 1.00 95.44 293 GLN A CA 1
ATOM 2236 C C . GLN A 1 293 ? 9.445 15.447 -4.611 1.00 95.44 293 GLN A C 1
ATOM 2238 O O . GLN A 1 293 ? 9.053 16.596 -4.411 1.00 95.44 293 GLN A O 1
ATOM 2243 N N . VAL A 1 294 ? 10.593 15.157 -5.216 1.00 96.06 294 VAL A N 1
ATOM 2244 C CA . VAL A 1 294 ? 11.491 16.159 -5.794 1.00 96.06 294 VAL A CA 1
ATOM 2245 C C . VAL A 1 294 ? 12.060 15.648 -7.111 1.00 96.06 294 VAL A C 1
ATOM 2247 O O . VAL A 1 294 ? 12.357 14.460 -7.252 1.00 96.06 294 VAL A O 1
ATOM 2250 N N . THR A 1 295 ? 12.216 16.556 -8.068 1.00 96.19 295 THR A N 1
ATOM 2251 C CA . THR A 1 295 ? 12.914 16.283 -9.325 1.00 96.19 295 THR A CA 1
ATOM 2252 C C . THR A 1 295 ? 14.406 16.556 -9.149 1.00 96.19 295 THR A C 1
ATOM 2254 O O . THR A 1 295 ? 14.805 17.608 -8.651 1.00 96.19 295 THR A O 1
ATOM 2257 N N . VAL A 1 296 ? 15.225 15.603 -9.573 1.00 96.81 296 VAL A N 1
ATOM 2258 C CA . VAL A 1 296 ? 16.685 15.653 -9.630 1.00 96.81 296 VAL A CA 1
ATOM 2259 C C . VAL A 1 296 ? 17.073 15.605 -11.102 1.00 96.81 296 VAL A C 1
ATOM 2261 O O . VAL A 1 296 ? 16.827 14.611 -11.776 1.00 96.81 296 VAL A O 1
ATOM 2264 N N . TYR A 1 297 ? 17.657 16.671 -11.628 1.00 96.75 297 TYR A N 1
ATOM 2265 C CA . TYR A 1 297 ? 18.053 16.739 -13.031 1.00 96.75 297 TYR A CA 1
ATOM 2266 C C . TYR A 1 297 ? 19.345 15.958 -13.264 1.00 96.75 297 TYR A C 1
ATOM 2268 O O . TYR A 1 297 ? 20.255 15.970 -12.432 1.00 96.75 297 TYR A O 1
ATOM 2276 N N . ALA A 1 298 ? 19.431 15.278 -14.410 1.00 94.50 298 ALA A N 1
ATOM 2277 C CA . ALA A 1 298 ? 20.637 14.551 -14.790 1.00 94.50 298 ALA A CA 1
ATOM 2278 C C . ALA A 1 298 ? 21.822 15.513 -14.972 1.00 94.50 298 ALA A C 1
ATOM 2280 O O . ALA A 1 298 ? 22.934 15.204 -14.552 1.00 94.50 298 ALA A O 1
ATOM 2281 N N . ASP A 1 299 ? 21.594 16.700 -15.541 1.00 96.19 299 ASP A N 1
ATOM 2282 C CA . ASP A 1 299 ? 22.569 17.791 -15.518 1.00 96.19 299 ASP A CA 1
ATOM 2283 C C . ASP A 1 299 ? 22.587 18.465 -14.137 1.00 96.19 299 ASP A C 1
ATOM 2285 O O . ASP A 1 299 ? 21.762 19.325 -13.822 1.00 96.19 299 ASP A O 1
ATOM 2289 N N . ASN A 1 300 ? 23.577 18.105 -13.317 1.00 96.44 300 ASN A N 1
ATOM 2290 C CA . ASN A 1 300 ? 23.745 18.664 -11.975 1.00 96.44 300 ASN A CA 1
ATOM 2291 C C . ASN A 1 300 ? 24.235 20.126 -12.002 1.00 96.44 300 ASN A C 1
ATOM 2293 O O . ASN A 1 300 ? 24.301 20.785 -10.962 1.00 96.44 300 ASN A O 1
ATOM 2297 N N . THR A 1 301 ? 24.601 20.647 -13.177 1.00 93.12 301 THR A N 1
ATOM 2298 C CA . THR A 1 301 ? 24.987 22.047 -13.376 1.00 93.12 301 THR A CA 1
ATOM 2299 C C . THR A 1 301 ? 23.811 22.955 -13.717 1.00 93.12 301 THR A C 1
ATOM 2301 O O . THR A 1 301 ? 23.956 24.175 -13.626 1.00 93.12 301 THR A O 1
ATOM 2304 N N . SER A 1 302 ? 22.651 22.371 -14.030 1.00 94.81 302 SER A N 1
ATOM 2305 C CA . SER A 1 302 ? 21.420 23.097 -14.316 1.00 94.81 302 SER A CA 1
ATOM 2306 C C . SER A 1 302 ? 21.044 24.047 -13.178 1.00 94.81 302 SER A C 1
ATOM 2308 O O . SER A 1 302 ? 21.120 23.704 -11.995 1.00 94.81 302 SER A O 1
ATOM 2310 N N . ALA A 1 303 ? 20.572 25.241 -13.538 1.00 92.19 303 ALA A N 1
ATOM 2311 C CA . ALA A 1 303 ? 20.017 26.196 -12.582 1.00 92.19 303 ALA A CA 1
ATOM 2312 C C . ALA A 1 303 ? 18.728 25.680 -11.914 1.00 92.19 303 ALA A C 1
ATOM 2314 O O . ALA A 1 303 ? 18.381 26.137 -10.830 1.00 92.19 303 ALA A O 1
ATOM 2315 N N . ALA A 1 304 ? 18.039 24.714 -12.533 1.00 94.19 304 ALA A N 1
ATOM 2316 C CA . ALA A 1 304 ? 16.849 24.080 -11.968 1.00 94.19 304 ALA A CA 1
ATOM 2317 C C . ALA A 1 304 ? 17.179 23.017 -10.902 1.00 94.19 304 ALA A C 1
ATOM 2319 O O . ALA A 1 304 ? 16.281 22.539 -10.209 1.00 94.19 304 ALA A O 1
ATOM 2320 N N . GLN A 1 305 ? 18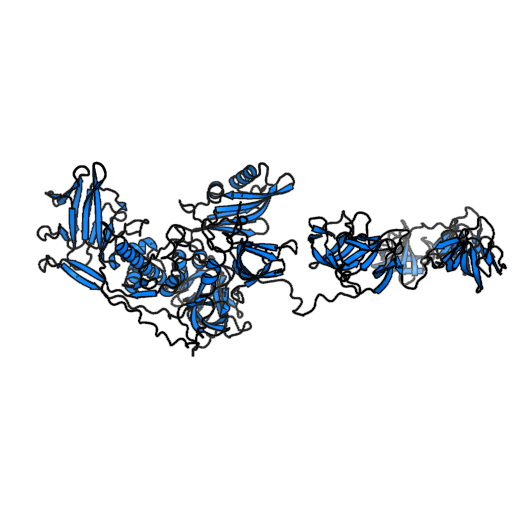.453 22.630 -10.767 1.00 96.56 305 GLN A N 1
ATOM 2321 C CA . GLN A 1 305 ? 18.881 21.631 -9.797 1.00 96.56 305 GLN A CA 1
ATOM 2322 C C . GLN A 1 305 ? 18.734 22.146 -8.361 1.00 96.56 305 GLN A C 1
ATOM 2324 O O . GLN A 1 305 ? 19.069 23.288 -8.055 1.00 96.56 305 GLN A O 1
ATOM 2329 N N . ASN A 1 306 ? 18.283 21.277 -7.451 1.00 96.38 306 ASN A N 1
ATOM 2330 C CA . ASN A 1 306 ? 18.192 21.616 -6.034 1.00 96.38 306 ASN A CA 1
ATOM 2331 C C . ASN A 1 306 ? 19.584 21.963 -5.459 1.00 96.38 306 ASN A C 1
ATOM 2333 O O . ASN A 1 306 ? 20.490 21.126 -5.455 1.00 96.38 306 ASN A O 1
ATOM 2337 N N . GLU A 1 307 ? 19.739 23.191 -4.952 1.00 96.38 307 GLU A N 1
ATOM 2338 C CA . GLU A 1 307 ? 21.023 23.725 -4.474 1.00 96.38 307 GLU A CA 1
ATOM 2339 C C . GLU A 1 307 ? 21.627 22.907 -3.328 1.00 96.38 307 GLU A C 1
ATOM 2341 O O . GLU A 1 307 ? 22.833 22.644 -3.300 1.00 96.38 307 GLU A O 1
ATOM 2346 N N . ALA A 1 308 ? 20.788 22.486 -2.380 1.00 97.31 308 ALA A N 1
ATOM 2347 C CA . ALA A 1 308 ? 21.227 21.734 -1.214 1.00 97.31 308 ALA A CA 1
ATOM 2348 C C . ALA A 1 308 ? 21.729 20.341 -1.616 1.00 97.31 308 ALA A C 1
ATOM 2350 O O . ALA A 1 308 ? 22.780 19.910 -1.142 1.00 97.31 308 ALA A O 1
ATOM 2351 N N . LEU A 1 309 ? 21.044 19.672 -2.551 1.00 97.38 309 LEU A N 1
ATOM 2352 C CA . LEU A 1 309 ? 21.509 18.409 -3.125 1.00 97.38 309 LEU A CA 1
ATOM 2353 C C . LEU A 1 309 ? 22.809 18.591 -3.912 1.00 97.38 309 LEU A C 1
ATOM 2355 O O . LEU A 1 309 ? 23.747 17.821 -3.725 1.00 97.38 309 LEU A O 1
ATOM 2359 N N . ARG A 1 310 ? 22.902 19.625 -4.756 1.00 97.19 310 ARG A N 1
ATOM 2360 C CA . ARG A 1 310 ? 24.126 19.916 -5.517 1.00 97.19 310 ARG A CA 1
ATOM 2361 C C . ARG A 1 310 ? 25.320 20.134 -4.589 1.00 97.19 310 ARG A C 1
ATOM 2363 O O . ARG A 1 310 ? 26.392 19.577 -4.823 1.00 97.19 310 ARG A O 1
ATOM 2370 N N . THR A 1 311 ? 25.122 20.903 -3.523 1.00 97.50 311 THR A N 1
ATOM 2371 C CA . THR A 1 311 ? 26.132 21.146 -2.486 1.00 97.50 311 THR A CA 1
ATOM 2372 C C . THR A 1 311 ? 26.533 19.848 -1.791 1.00 97.50 311 THR A C 1
ATOM 2374 O O . THR A 1 311 ? 27.722 19.565 -1.657 1.00 97.50 311 THR A O 1
ATOM 2377 N N . LEU A 1 312 ? 25.557 19.026 -1.402 1.00 98.00 312 LEU A N 1
ATOM 2378 C CA . LEU A 1 312 ? 25.797 17.740 -0.755 1.00 98.00 312 LEU A CA 1
ATOM 2379 C C . LEU A 1 312 ? 26.625 16.797 -1.641 1.00 98.00 312 LEU A C 1
ATOM 2381 O O . LEU A 1 312 ? 27.622 16.248 -1.175 1.00 98.00 312 LEU A O 1
ATOM 2385 N N . LEU A 1 313 ? 26.272 16.665 -2.923 1.00 97.94 313 LEU A N 1
ATOM 2386 C CA . LEU A 1 313 ? 27.004 15.834 -3.884 1.00 97.94 313 LEU A CA 1
ATOM 2387 C C . LEU A 1 313 ? 28.437 16.334 -4.103 1.00 97.94 313 LEU A C 1
ATOM 2389 O O . LEU A 1 313 ? 29.374 15.537 -4.067 1.00 97.94 313 LEU A O 1
ATOM 2393 N N . ASN A 1 314 ? 28.628 17.646 -4.275 1.00 97.38 314 ASN A N 1
ATOM 2394 C CA . ASN A 1 314 ? 29.959 18.236 -4.451 1.00 97.38 314 ASN A CA 1
ATOM 2395 C C . ASN A 1 314 ? 30.847 18.015 -3.219 1.00 97.38 314 ASN A C 1
ATOM 2397 O O . ASN A 1 314 ? 32.012 17.639 -3.351 1.00 97.38 314 ASN A O 1
ATOM 2401 N N . ASN A 1 315 ? 30.288 18.195 -2.019 1.00 96.75 315 ASN A N 1
ATOM 2402 C CA . ASN A 1 315 ? 31.001 17.963 -0.765 1.00 96.75 315 ASN A CA 1
ATOM 2403 C C . ASN A 1 315 ? 31.385 16.489 -0.609 1.00 96.75 315 ASN A C 1
ATOM 2405 O O . ASN A 1 315 ? 32.523 16.189 -0.256 1.00 96.75 315 ASN A O 1
ATOM 2409 N N . LYS A 1 316 ? 30.469 15.565 -0.926 1.00 96.31 316 LYS A N 1
ATOM 2410 C CA . LYS A 1 316 ? 30.725 14.118 -0.867 1.00 96.31 316 LYS A CA 1
ATOM 2411 C C . LYS A 1 316 ? 31.803 13.683 -1.862 1.00 96.31 316 LYS A C 1
ATOM 2413 O O . LYS A 1 316 ? 32.609 12.813 -1.550 1.00 96.31 316 LYS A O 1
ATOM 2418 N N . ALA A 1 317 ? 31.832 14.298 -3.044 1.00 95.50 317 ALA A N 1
ATOM 2419 C CA . ALA A 1 317 ? 32.828 14.029 -4.077 1.00 95.50 317 ALA A CA 1
ATOM 2420 C C . ALA A 1 317 ? 34.186 14.713 -3.830 1.00 95.50 317 ALA A C 1
ATOM 2422 O O . ALA A 1 317 ? 35.175 14.334 -4.461 1.00 95.50 317 ALA A O 1
ATOM 2423 N N . GLY A 1 318 ? 34.237 15.748 -2.981 1.00 95.62 318 GLY A N 1
ATOM 2424 C CA . GLY A 1 318 ? 35.402 16.628 -2.814 1.00 95.62 318 GLY A CA 1
ATOM 2425 C C . GLY A 1 318 ? 35.707 17.503 -4.041 1.00 95.62 318 GLY A C 1
ATOM 2426 O O . GLY A 1 318 ? 36.758 18.134 -4.113 1.00 95.62 318 GLY A O 1
ATOM 2427 N N . THR A 1 319 ? 34.819 17.518 -5.036 1.00 95.62 319 THR A N 1
ATOM 2428 C CA . THR A 1 319 ? 34.939 18.291 -6.277 1.00 95.62 319 THR A CA 1
ATOM 2429 C C . THR A 1 319 ? 33.567 18.456 -6.927 1.00 95.62 319 THR A C 1
ATOM 2431 O O . THR A 1 319 ? 32.581 17.865 -6.490 1.00 95.62 319 THR A O 1
ATOM 2434 N N . ARG A 1 320 ? 33.483 19.250 -7.995 1.00 97.00 320 ARG A N 1
ATOM 2435 C CA . ARG A 1 320 ? 32.220 19.516 -8.687 1.00 97.00 320 ARG A CA 1
ATOM 2436 C C . ARG A 1 320 ? 31.715 18.272 -9.425 1.00 97.00 320 ARG A C 1
ATOM 2438 O O . ARG A 1 320 ? 32.407 17.730 -10.284 1.00 97.00 320 ARG A O 1
ATOM 2445 N N . VAL A 1 321 ? 30.476 17.885 -9.143 1.00 98.00 321 VAL A N 1
ATOM 2446 C CA . VAL A 1 321 ? 29.696 16.892 -9.888 1.00 98.00 321 VAL A CA 1
ATOM 2447 C C . VAL A 1 321 ? 28.985 17.587 -11.049 1.00 98.00 321 VAL A C 1
ATOM 2449 O O . VAL A 1 321 ? 28.275 18.571 -10.840 1.00 98.00 321 VAL A O 1
ATOM 2452 N N . THR A 1 322 ? 29.169 17.094 -12.274 1.00 96.62 322 THR A N 1
ATOM 2453 C CA . THR A 1 322 ? 28.589 17.688 -13.490 1.00 96.62 322 THR A CA 1
ATOM 2454 C C . THR A 1 322 ? 27.345 16.956 -13.974 1.00 96.62 322 THR A C 1
ATOM 2456 O O . THR A 1 322 ? 26.393 17.605 -14.388 1.00 96.62 322 THR A O 1
ATOM 2459 N N . ARG A 1 323 ? 27.309 15.622 -13.891 1.00 96.31 323 ARG A N 1
ATOM 2460 C CA . ARG A 1 323 ? 26.176 14.820 -14.378 1.00 96.31 323 ARG A CA 1
ATOM 2461 C C . ARG A 1 323 ? 25.861 13.654 -13.451 1.00 96.31 323 ARG A C 1
ATOM 2463 O O . ARG A 1 323 ? 26.786 13.027 -12.942 1.00 96.31 323 ARG A O 1
ATOM 2470 N N . ILE A 1 324 ? 24.579 13.350 -13.287 1.00 96.69 324 ILE A N 1
ATOM 2471 C CA . ILE A 1 324 ? 24.030 12.179 -12.598 1.00 96.69 324 ILE A CA 1
ATOM 2472 C C . ILE A 1 324 ? 23.503 11.217 -13.672 1.00 96.69 324 ILE A C 1
ATOM 2474 O O . ILE A 1 324 ? 22.735 11.620 -14.543 1.00 96.69 324 ILE A O 1
ATOM 2478 N N . HIS A 1 325 ? 23.943 9.959 -13.631 1.00 88.19 325 HIS A N 1
ATOM 2479 C CA . HIS A 1 325 ? 23.575 8.904 -14.587 1.00 88.19 325 HIS A CA 1
ATOM 2480 C C . HIS A 1 325 ? 22.571 7.911 -14.011 1.00 88.19 325 HIS A C 1
ATOM 2482 O O . HIS A 1 325 ? 21.787 7.346 -14.765 1.00 88.19 325 HIS A O 1
ATOM 2488 N N . ALA A 1 326 ? 22.599 7.687 -12.698 1.00 84.06 326 ALA A N 1
ATOM 2489 C CA . ALA A 1 326 ? 21.654 6.820 -12.007 1.00 84.06 326 ALA A CA 1
ATOM 2490 C C . ALA A 1 326 ? 21.548 7.205 -10.530 1.00 84.06 326 ALA A C 1
ATOM 2492 O O . ALA A 1 326 ? 22.502 7.723 -9.943 1.00 84.06 326 ALA A O 1
ATOM 2493 N N . ILE A 1 327 ? 20.393 6.903 -9.937 1.00 90.56 327 ILE A N 1
ATOM 2494 C CA . ILE A 1 327 ? 20.145 7.017 -8.500 1.00 90.56 327 ILE A CA 1
ATOM 2495 C C . ILE A 1 327 ? 19.523 5.703 -8.038 1.00 90.56 327 ILE A C 1
ATOM 2497 O O . ILE A 1 327 ? 18.542 5.254 -8.624 1.00 90.56 327 ILE A O 1
ATOM 2501 N N . THR A 1 328 ? 20.102 5.056 -7.029 1.00 83.62 328 THR A N 1
ATOM 2502 C CA . THR A 1 328 ? 19.667 3.726 -6.570 1.00 83.62 328 THR A CA 1
ATOM 2503 C C . THR A 1 328 ? 19.567 3.695 -5.042 1.00 83.62 328 THR A C 1
ATOM 2505 O O . THR A 1 328 ? 20.600 3.783 -4.381 1.00 83.62 328 THR A O 1
ATOM 2508 N N . PRO A 1 329 ? 18.370 3.575 -4.439 1.00 88.81 329 PRO A N 1
ATOM 2509 C CA . PRO A 1 329 ? 18.228 3.325 -3.009 1.00 88.81 329 PRO A CA 1
ATOM 2510 C C . PRO A 1 329 ? 18.644 1.885 -2.675 1.00 88.81 329 PRO A C 1
ATOM 2512 O O . PRO A 1 329 ? 18.443 0.960 -3.466 1.00 88.81 329 PRO A O 1
ATOM 2515 N N . HIS A 1 330 ? 19.263 1.693 -1.512 1.00 81.75 330 HIS A N 1
ATOM 2516 C CA . HIS A 1 330 ? 19.759 0.394 -1.068 1.00 81.75 330 HIS A CA 1
ATOM 2517 C C . HIS A 1 330 ? 20.005 0.346 0.452 1.00 81.75 330 HIS A C 1
ATOM 2519 O O . HIS A 1 330 ? 19.759 1.299 1.193 1.00 81.75 330 HIS A O 1
ATOM 2525 N N . THR A 1 331 ? 20.521 -0.791 0.928 1.00 83.25 331 THR A N 1
ATOM 2526 C CA . THR A 1 331 ? 20.791 -1.062 2.353 1.00 83.25 331 THR A CA 1
ATOM 2527 C C . THR A 1 331 ? 19.500 -0.999 3.172 1.00 83.25 331 THR A C 1
ATOM 2529 O O . THR A 1 331 ? 19.219 0.020 3.816 1.00 83.25 331 THR A O 1
ATOM 2532 N N . PRO A 1 332 ? 18.683 -2.066 3.128 1.00 82.62 332 PRO A N 1
ATOM 2533 C CA . PRO A 1 332 ? 17.436 -2.096 3.872 1.00 82.62 332 PRO A CA 1
ATOM 2534 C C . PRO A 1 332 ? 17.718 -2.059 5.378 1.00 82.62 332 PRO A C 1
ATOM 2536 O O . PRO A 1 332 ? 18.655 -2.692 5.867 1.00 82.62 332 PRO A O 1
ATOM 2539 N N . MET A 1 333 ? 16.911 -1.292 6.105 1.00 84.38 333 MET A N 1
ATOM 2540 C CA . MET A 1 333 ? 16.964 -1.159 7.560 1.00 84.38 333 MET A CA 1
ATOM 2541 C C . MET A 1 333 ? 16.655 -2.491 8.248 1.00 84.38 333 MET A C 1
ATOM 2543 O O . MET A 1 333 ? 17.196 -2.783 9.314 1.00 84.38 333 MET A O 1
ATOM 2547 N N . TYR A 1 334 ? 15.798 -3.302 7.626 1.00 82.75 334 TYR A N 1
ATOM 2548 C CA . TYR A 1 334 ? 15.359 -4.595 8.129 1.00 82.75 334 TYR A CA 1
ATOM 2549 C C . TYR A 1 334 ? 15.658 -5.716 7.136 1.00 82.75 334 TYR A C 1
ATOM 2551 O O . TYR A 1 334 ? 16.036 -5.479 5.988 1.00 82.75 334 TYR A O 1
ATOM 2559 N N . ALA A 1 335 ? 15.515 -6.958 7.599 1.00 71.06 335 ALA A N 1
ATOM 2560 C CA . ALA A 1 335 ? 15.712 -8.126 6.754 1.00 71.06 335 ALA A CA 1
ATOM 2561 C C . ALA A 1 335 ? 14.779 -8.093 5.532 1.00 71.06 335 ALA A C 1
ATOM 2563 O O . ALA A 1 335 ? 13.696 -7.499 5.557 1.00 71.06 335 ALA A O 1
ATOM 2564 N N . SER A 1 336 ? 15.214 -8.760 4.465 1.00 65.38 336 SER A N 1
ATOM 2565 C CA . SER A 1 336 ? 14.395 -8.949 3.270 1.00 65.38 336 SER A CA 1
ATOM 2566 C C . SER A 1 336 ? 12.994 -9.494 3.630 1.00 65.38 336 SER A C 1
ATOM 2568 O O . SER A 1 336 ? 12.886 -10.301 4.561 1.00 65.38 336 SER A O 1
ATOM 2570 N N . PRO A 1 337 ? 11.927 -9.079 2.913 1.00 74.38 337 PRO A N 1
ATOM 2571 C CA . PRO A 1 337 ? 11.943 -8.255 1.701 1.00 74.38 337 PRO A CA 1
ATOM 2572 C C . PRO A 1 337 ? 11.707 -6.745 1.879 1.00 74.38 337 PRO A C 1
ATOM 2574 O O . PRO A 1 337 ? 11.212 -6.094 0.956 1.00 74.38 337 PRO A O 1
ATOM 2577 N N . SER A 1 338 ? 12.049 -6.174 3.042 1.00 83.88 338 SER A N 1
ATOM 2578 C CA . SER A 1 338 ? 11.820 -4.747 3.329 1.00 83.88 338 SER A CA 1
ATOM 2579 C C . SER A 1 338 ? 12.526 -3.817 2.333 1.00 83.88 338 SER A C 1
ATOM 2581 O O . SER A 1 338 ? 13.722 -3.957 2.074 1.00 83.88 338 SER A O 1
ATOM 2583 N N . ARG A 1 339 ? 11.782 -2.826 1.825 1.00 86.06 339 ARG A N 1
ATOM 2584 C CA . ARG A 1 339 ? 12.275 -1.707 0.998 1.00 86.06 339 ARG A CA 1
ATOM 2585 C C . ARG A 1 339 ? 12.520 -0.431 1.798 1.00 86.06 339 ARG A C 1
ATOM 2587 O O . ARG A 1 339 ? 12.672 0.648 1.225 1.00 86.06 339 ARG A O 1
ATOM 2594 N N . LEU A 1 340 ? 12.548 -0.525 3.128 1.00 89.81 340 LEU A N 1
ATOM 2595 C CA . LEU A 1 340 ? 12.927 0.598 3.975 1.00 89.81 340 LEU A CA 1
ATOM 2596 C C . LEU A 1 340 ? 14.439 0.823 3.892 1.00 89.81 340 LEU A C 1
ATOM 2598 O O . LEU A 1 340 ? 15.198 0.336 4.723 1.00 89.81 340 LEU A O 1
ATOM 2602 N N . TYR A 1 341 ? 14.887 1.518 2.854 1.00 91.12 341 TYR A N 1
ATOM 2603 C CA . TYR A 1 341 ? 16.302 1.752 2.582 1.00 91.12 341 TYR A CA 1
ATOM 2604 C C . TYR A 1 341 ? 16.884 2.878 3.441 1.00 91.12 341 TYR A C 1
ATOM 2606 O O . TYR A 1 341 ? 16.217 3.864 3.742 1.00 91.12 341 TYR A O 1
ATOM 2614 N N . THR A 1 342 ? 18.155 2.741 3.819 1.00 94.00 342 THR A N 1
ATOM 2615 C CA . THR A 1 342 ? 18.879 3.729 4.644 1.00 94.00 342 THR A CA 1
ATOM 2616 C C . THR A 1 342 ? 19.951 4.491 3.872 1.00 94.00 342 THR A C 1
ATOM 2618 O O . THR A 1 342 ? 20.418 5.528 4.346 1.00 94.00 342 THR A O 1
ATOM 2621 N N . GLN A 1 343 ? 20.343 4.005 2.692 1.00 93.44 343 GLN A N 1
ATOM 2622 C CA . GLN A 1 343 ? 21.393 4.582 1.853 1.00 93.44 343 GLN A CA 1
ATOM 2623 C C . GLN A 1 343 ? 20.915 4.717 0.403 1.00 93.44 343 GLN A C 1
ATOM 2625 O O . GLN A 1 343 ? 20.003 4.015 -0.036 1.00 93.44 343 GLN A O 1
ATOM 2630 N N . MET A 1 344 ? 21.524 5.636 -0.339 1.00 94.12 344 MET A N 1
ATOM 2631 C CA . MET A 1 344 ? 21.227 5.896 -1.742 1.00 94.12 344 MET A CA 1
ATOM 2632 C C . MET A 1 344 ? 22.511 6.218 -2.506 1.00 94.12 344 MET A C 1
ATOM 2634 O O . MET A 1 344 ? 23.242 7.142 -2.145 1.00 94.12 344 MET A O 1
ATOM 2638 N N . ASP A 1 345 ? 22.754 5.470 -3.576 1.00 93.12 345 ASP A N 1
ATOM 2639 C CA . ASP A 1 345 ? 23.902 5.632 -4.461 1.00 93.12 345 ASP A CA 1
ATOM 2640 C C . ASP A 1 345 ? 23.565 6.576 -5.621 1.00 93.12 345 ASP A C 1
ATOM 2642 O O . ASP A 1 345 ? 22.506 6.465 -6.241 1.00 93.12 345 ASP A O 1
ATOM 2646 N N . PHE A 1 346 ? 24.493 7.483 -5.930 1.00 95.62 346 PHE A N 1
ATOM 2647 C CA . PHE A 1 346 ? 24.467 8.383 -7.082 1.00 95.62 346 PHE A CA 1
ATOM 2648 C C . PHE A 1 346 ? 25.647 8.068 -8.002 1.00 95.62 346 PHE A C 1
ATOM 2650 O O . PHE A 1 346 ? 26.799 8.336 -7.649 1.00 95.62 346 PHE A O 1
ATOM 2657 N N . ASP A 1 347 ? 25.370 7.554 -9.200 1.00 89.69 347 ASP A N 1
ATOM 2658 C CA . ASP A 1 347 ? 26.386 7.351 -10.236 1.00 89.69 347 ASP A CA 1
ATOM 2659 C C . ASP A 1 347 ? 26.605 8.668 -10.980 1.00 89.69 347 ASP A C 1
ATOM 2661 O O . ASP A 1 347 ? 25.701 9.174 -11.645 1.00 89.69 347 ASP A O 1
ATOM 2665 N N . VAL A 1 348 ? 27.803 9.243 -10.875 1.00 94.62 348 VAL A N 1
ATOM 2666 C CA . VAL A 1 348 ? 28.067 10.617 -11.314 1.00 94.62 348 VAL A CA 1
ATOM 2667 C C . VAL A 1 348 ? 29.317 10.757 -12.177 1.00 94.62 348 VAL A C 1
ATOM 2669 O O . VAL A 1 348 ? 30.254 9.962 -12.101 1.00 94.62 348 VAL A O 1
ATOM 2672 N N . THR A 1 349 ? 29.353 11.820 -12.981 1.00 95.06 349 THR A N 1
ATOM 2673 C CA . THR A 1 349 ? 30.570 12.346 -13.612 1.00 95.06 349 THR A CA 1
ATOM 2674 C C . THR A 1 349 ? 31.044 13.581 -12.855 1.00 95.06 349 THR A C 1
ATOM 2676 O O . THR A 1 349 ? 30.261 14.485 -12.561 1.00 95.06 349 THR A O 1
ATOM 2679 N N . LEU A 1 350 ? 32.336 13.615 -12.540 1.00 96.12 350 LEU A N 1
ATOM 2680 C CA . LEU A 1 350 ? 33.006 14.748 -11.906 1.00 96.12 350 LEU A CA 1
ATOM 2681 C C . LEU A 1 350 ? 33.541 15.727 -12.963 1.00 96.12 350 LEU A C 1
ATOM 2683 O O . LEU A 1 350 ? 33.694 15.379 -14.134 1.00 96.12 350 LEU A O 1
ATOM 2687 N N . SER A 1 351 ? 33.898 16.941 -12.551 1.00 94.19 351 SER A N 1
ATOM 2688 C CA . SER A 1 351 ? 34.460 17.979 -13.431 1.00 94.19 351 SER A CA 1
ATOM 2689 C C . SER A 1 351 ? 35.754 17.576 -14.146 1.00 94.19 351 SER A C 1
ATOM 2691 O O . SER A 1 351 ? 36.037 18.103 -15.215 1.00 94.19 351 SER A O 1
ATOM 2693 N N . ASN A 1 352 ? 36.513 16.621 -13.605 1.00 89.19 352 ASN A N 1
ATOM 2694 C CA . ASN A 1 352 ? 37.711 16.058 -14.237 1.00 89.19 352 ASN A CA 1
ATOM 2695 C C . ASN A 1 352 ? 37.413 14.909 -15.225 1.00 89.19 352 ASN A C 1
ATOM 2697 O O . ASN A 1 352 ? 38.330 14.209 -15.646 1.00 89.19 352 ASN A O 1
ATOM 2701 N N . GLY A 1 353 ? 36.139 14.662 -15.546 1.00 84.44 353 GLY A N 1
ATOM 2702 C CA . GLY A 1 353 ? 35.694 13.600 -16.451 1.00 84.44 353 GLY A CA 1
ATOM 2703 C C . GLY A 1 353 ? 35.604 12.207 -15.817 1.00 84.44 353 GLY A C 1
ATOM 2704 O O . GLY A 1 353 ? 35.040 11.298 -16.428 1.00 84.44 353 GLY A O 1
ATOM 2705 N N . ARG A 1 354 ? 36.094 12.012 -14.584 1.00 89.00 354 ARG A N 1
ATOM 2706 C CA . ARG A 1 354 ? 36.036 10.715 -13.893 1.00 89.00 354 ARG A CA 1
ATOM 2707 C C . ARG A 1 354 ? 34.594 10.353 -13.537 1.00 89.00 354 ARG A C 1
ATOM 2709 O O . ARG A 1 354 ? 33.867 11.174 -12.977 1.00 89.00 354 ARG A O 1
ATOM 2716 N N . ARG A 1 355 ? 34.202 9.103 -13.799 1.00 89.94 355 ARG A N 1
ATOM 2717 C CA . ARG A 1 355 ? 32.962 8.510 -13.276 1.00 89.94 355 ARG A CA 1
ATOM 2718 C C . ARG A 1 355 ? 33.197 7.865 -11.914 1.00 89.94 355 ARG A C 1
ATOM 2720 O O . ARG A 1 355 ? 34.224 7.222 -11.712 1.00 89.94 355 ARG A O 1
ATOM 2727 N N . THR A 1 356 ? 32.262 8.046 -10.991 1.00 88.00 356 THR A N 1
ATOM 2728 C CA . THR A 1 356 ? 32.299 7.446 -9.650 1.00 88.00 356 THR A CA 1
ATOM 2729 C C . THR A 1 356 ? 30.888 7.303 -9.090 1.00 88.00 356 THR A C 1
ATOM 2731 O O . THR A 1 356 ? 29.980 7.989 -9.551 1.00 88.00 356 THR A O 1
ATOM 2734 N N . THR A 1 357 ? 30.724 6.468 -8.068 1.00 91.88 357 THR A N 1
ATOM 2735 C CA . THR A 1 357 ? 29.489 6.369 -7.277 1.00 91.88 357 THR A CA 1
ATOM 2736 C C . THR A 1 357 ? 29.670 7.105 -5.951 1.00 91.88 357 THR A C 1
ATOM 2738 O O . THR A 1 357 ? 30.733 7.011 -5.332 1.00 91.88 357 THR A O 1
ATOM 2741 N N . LEU A 1 358 ? 28.659 7.863 -5.529 1.00 94.62 358 LEU A N 1
ATOM 2742 C CA . LEU A 1 358 ? 28.592 8.529 -4.228 1.00 94.62 358 LEU A CA 1
ATOM 2743 C C . LEU A 1 358 ? 27.457 7.911 -3.406 1.00 94.62 358 LEU A C 1
ATOM 2745 O O . LEU A 1 358 ? 26.310 7.974 -3.834 1.00 94.62 358 LEU A O 1
ATOM 2749 N N . THR A 1 359 ? 27.760 7.377 -2.223 1.00 95.62 359 THR A N 1
ATOM 2750 C CA . THR A 1 359 ? 26.755 6.809 -1.306 1.00 95.62 359 THR A CA 1
ATOM 2751 C C . THR A 1 359 ? 26.340 7.836 -0.258 1.00 95.62 359 THR A C 1
ATOM 2753 O O . THR A 1 359 ? 27.189 8.347 0.478 1.00 95.62 359 THR A O 1
ATOM 2756 N N . LEU A 1 360 ? 25.048 8.154 -0.181 1.00 96.38 360 LEU A N 1
ATOM 2757 C CA . LEU A 1 360 ? 24.472 9.136 0.739 1.00 96.38 360 LEU A CA 1
ATOM 2758 C C . LEU A 1 360 ? 23.459 8.468 1.679 1.00 96.38 360 LEU A C 1
ATOM 2760 O O . LEU A 1 360 ? 22.644 7.655 1.248 1.00 96.38 360 LEU A O 1
ATOM 2764 N N . GLY A 1 361 ? 23.449 8.862 2.952 1.00 97.38 361 GLY A N 1
ATOM 2765 C CA . GLY A 1 361 ? 22.436 8.424 3.910 1.00 97.38 361 GLY A CA 1
ATOM 2766 C C . GLY A 1 361 ? 21.082 9.078 3.637 1.00 97.38 361 GLY A C 1
ATOM 2767 O O . GLY A 1 361 ? 20.980 10.307 3.599 1.00 97.38 361 GLY A O 1
ATOM 2768 N N . ILE A 1 362 ? 20.027 8.272 3.493 1.00 96.31 362 ILE A N 1
ATOM 2769 C CA . ILE A 1 362 ? 18.672 8.760 3.186 1.00 96.31 362 ILE A CA 1
ATOM 2770 C C . ILE A 1 362 ? 18.174 9.682 4.308 1.00 96.31 362 ILE A C 1
ATOM 2772 O O . ILE A 1 362 ? 17.896 10.856 4.076 1.00 96.31 362 ILE A O 1
ATOM 2776 N N . PHE A 1 363 ? 18.156 9.190 5.544 1.00 95.19 363 PHE A N 1
ATOM 2777 C CA . PHE A 1 363 ? 17.607 9.934 6.681 1.00 95.19 363 PHE A CA 1
ATOM 2778 C C . PHE A 1 363 ? 18.568 10.988 7.248 1.00 95.19 363 PHE A C 1
ATOM 2780 O O . PHE A 1 363 ? 18.152 12.046 7.714 1.00 95.19 363 PHE A O 1
ATOM 2787 N N . SER A 1 364 ? 19.876 10.717 7.226 1.00 94.44 364 SER A N 1
ATOM 2788 C CA . SER A 1 364 ? 20.880 11.602 7.831 1.00 94.44 364 SER A CA 1
ATOM 2789 C C . SER A 1 364 ? 21.314 12.755 6.924 1.00 94.44 364 SER A C 1
ATOM 2791 O O . SER A 1 364 ? 21.728 13.798 7.430 1.00 94.44 364 SER A O 1
ATOM 2793 N N . GLU A 1 365 ? 21.251 12.577 5.600 1.00 96.69 365 GLU A N 1
ATOM 2794 C CA . GLU A 1 365 ? 21.751 13.551 4.622 1.00 96.69 365 GLU A CA 1
ATOM 2795 C C . GLU A 1 365 ? 20.638 14.006 3.661 1.00 96.69 365 GLU A C 1
ATOM 2797 O O . GLU A 1 365 ? 20.326 15.199 3.606 1.00 96.69 365 GLU A O 1
ATOM 2802 N N . MET A 1 366 ? 20.002 13.075 2.941 1.00 95.62 366 MET A N 1
ATOM 2803 C CA . MET A 1 366 ? 19.064 13.396 1.853 1.00 95.62 366 MET A CA 1
ATOM 2804 C C . MET A 1 366 ? 17.766 14.045 2.341 1.00 95.62 366 MET A C 1
ATOM 2806 O O . MET A 1 366 ? 17.351 15.063 1.791 1.00 95.62 366 MET A O 1
ATOM 2810 N N . GLU A 1 367 ? 17.140 13.515 3.393 1.00 94.38 367 GLU A N 1
ATOM 2811 C CA . GLU A 1 367 ? 15.911 14.077 3.968 1.00 94.38 367 GLU A CA 1
ATOM 2812 C C . GLU A 1 367 ? 16.080 15.524 4.405 1.00 94.38 367 GLU A C 1
ATOM 2814 O O . GLU A 1 367 ? 15.205 16.356 4.155 1.00 94.38 367 GLU A O 1
ATOM 2819 N N . LYS A 1 368 ? 17.228 15.824 5.016 1.00 91.69 368 LYS A N 1
ATOM 2820 C CA . LYS A 1 368 ? 17.578 17.167 5.463 1.00 91.69 368 LYS A CA 1
ATOM 2821 C C . LYS A 1 368 ? 17.848 18.096 4.283 1.00 91.69 368 LYS A C 1
ATOM 2823 O O . LYS A 1 368 ? 17.354 19.218 4.286 1.00 91.69 368 LYS A O 1
ATOM 2828 N N . ALA A 1 369 ? 18.615 17.646 3.288 1.00 94.56 369 ALA A N 1
ATOM 2829 C CA . ALA A 1 369 ? 18.943 18.456 2.116 1.00 94.56 369 ALA A CA 1
ATOM 2830 C C . ALA A 1 369 ? 17.707 18.767 1.256 1.00 94.56 369 ALA A C 1
ATOM 2832 O O . ALA A 1 369 ? 17.582 19.868 0.730 1.00 94.56 369 ALA A O 1
ATOM 2833 N N . LEU A 1 370 ? 16.784 17.812 1.130 1.00 96.12 370 LEU A N 1
ATOM 2834 C CA . LEU A 1 370 ? 15.633 17.911 0.230 1.00 96.12 370 LEU A CA 1
ATOM 2835 C C . LEU A 1 370 ? 14.325 18.300 0.932 1.00 96.12 370 LEU A C 1
ATOM 2837 O O . LEU A 1 370 ? 13.332 18.561 0.258 1.00 96.12 370 LEU A O 1
ATOM 2841 N N . GLY A 1 371 ? 14.291 18.328 2.268 1.00 93.75 371 GLY A N 1
ATOM 2842 C CA . GLY A 1 371 ? 13.077 18.623 3.034 1.00 93.75 371 GLY A CA 1
ATOM 2843 C C . GLY A 1 371 ? 11.974 17.576 2.839 1.00 93.75 371 GLY A C 1
ATOM 2844 O O . GLY A 1 371 ? 10.796 17.920 2.742 1.00 93.75 371 GLY A O 1
ATOM 2845 N N . MET A 1 372 ? 12.337 16.295 2.742 1.00 95.00 372 MET A N 1
ATOM 2846 C CA . MET A 1 372 ? 11.429 15.214 2.316 1.00 95.00 372 MET A CA 1
ATOM 2847 C C . MET A 1 372 ? 10.902 14.308 3.441 1.00 95.00 372 MET A C 1
ATOM 2849 O O . MET A 1 372 ? 10.177 13.360 3.147 1.00 95.00 372 MET A O 1
ATOM 2853 N N . SER A 1 373 ? 11.207 14.616 4.704 1.00 94.25 373 SER A N 1
ATOM 2854 C CA . SER A 1 373 ? 10.666 13.890 5.864 1.00 94.25 373 SER A CA 1
ATOM 2855 C C . SER A 1 373 ? 9.136 14.020 5.950 1.00 94.25 373 SER A C 1
ATOM 2857 O O . SER A 1 373 ? 8.566 15.095 5.719 1.00 94.25 373 SER A O 1
ATOM 2859 N N . ILE A 1 374 ? 8.470 12.908 6.263 1.00 94.50 374 ILE A N 1
ATOM 2860 C CA . ILE A 1 374 ? 7.018 12.798 6.473 1.00 94.50 374 ILE A CA 1
ATOM 2861 C C . ILE A 1 374 ? 6.723 12.490 7.946 1.00 94.50 374 ILE A C 1
ATOM 2863 O O . ILE A 1 374 ? 5.753 12.998 8.509 1.00 94.50 374 ILE A O 1
ATOM 2867 N N . ASN A 1 375 ? 7.564 11.672 8.572 1.00 90.81 375 ASN A N 1
ATOM 2868 C CA . ASN A 1 375 ? 7.457 11.194 9.936 1.00 90.81 375 ASN A CA 1
ATOM 2869 C C . ASN A 1 375 ? 8.578 11.792 10.789 1.00 90.81 375 ASN A C 1
ATOM 2871 O O . ASN A 1 375 ? 9.646 12.160 10.315 1.00 90.81 375 ASN A O 1
ATOM 2875 N N . SER A 1 376 ? 8.356 11.830 12.102 1.00 86.81 376 SER A N 1
ATOM 2876 C CA . SER A 1 376 ? 9.426 12.122 13.064 1.00 86.81 376 SER A CA 1
ATOM 2877 C C . SER A 1 376 ? 10.390 10.945 13.264 1.00 86.81 376 SER A C 1
ATOM 2879 O O . SER A 1 376 ? 11.439 11.104 13.887 1.00 86.81 376 SER A O 1
ATOM 2881 N N . ARG A 1 377 ? 10.021 9.756 12.776 1.00 85.94 377 ARG A N 1
ATOM 2882 C CA . ARG A 1 377 ? 10.845 8.545 12.772 1.00 85.94 377 ARG A CA 1
ATOM 2883 C C . ARG A 1 377 ? 11.458 8.374 11.385 1.00 85.94 377 ARG A C 1
ATOM 2885 O O . ARG A 1 377 ? 10.846 8.765 10.409 1.00 85.94 377 ARG A O 1
ATOM 2892 N N . GLN A 1 378 ? 12.635 7.760 11.326 1.00 91.06 378 GLN A N 1
ATOM 2893 C CA . GLN A 1 378 ? 13.361 7.462 10.089 1.00 91.06 378 GLN A CA 1
ATOM 2894 C C . GLN A 1 378 ? 12.804 6.189 9.450 1.00 91.06 378 GLN A C 1
ATOM 2896 O O . GLN A 1 378 ? 13.376 5.113 9.623 1.00 91.06 378 GLN A O 1
ATOM 2901 N N . ASN A 1 379 ? 11.625 6.259 8.835 1.00 91.62 379 ASN A N 1
ATOM 2902 C CA . ASN A 1 379 ? 10.936 5.047 8.390 1.00 91.62 379 ASN A CA 1
ATOM 2903 C C . ASN A 1 379 ? 10.214 5.155 7.042 1.00 91.62 379 ASN A C 1
ATOM 2905 O O . ASN A 1 379 ? 9.486 4.232 6.676 1.00 91.62 379 ASN A O 1
ATOM 2909 N N . GLU A 1 380 ? 10.432 6.236 6.306 1.00 94.38 380 GLU A N 1
ATOM 2910 C CA . GLU A 1 380 ? 9.894 6.508 4.981 1.00 94.38 380 GLU A CA 1
ATOM 2911 C C . GLU A 1 380 ? 10.430 5.543 3.918 1.00 94.38 380 GLU A C 1
ATOM 2913 O O . GLU A 1 380 ? 11.618 5.229 3.867 1.00 94.38 380 GLU A O 1
ATOM 2918 N N . LEU A 1 381 ? 9.552 5.123 3.006 1.00 92.75 381 LEU A N 1
ATOM 2919 C CA . LEU A 1 381 ? 9.945 4.394 1.804 1.00 92.75 381 LEU A CA 1
ATOM 2920 C C . LEU A 1 381 ? 10.332 5.383 0.709 1.00 92.75 381 LEU A C 1
ATOM 2922 O O . LEU A 1 381 ? 9.526 6.226 0.313 1.00 92.75 381 LEU A O 1
ATOM 2926 N N . TRP A 1 382 ? 11.551 5.245 0.196 1.00 92.31 382 TRP A N 1
ATOM 2927 C CA . TRP A 1 382 ? 12.094 6.088 -0.862 1.00 92.31 382 TRP A CA 1
ATOM 2928 C C . TRP A 1 382 ? 12.208 5.309 -2.169 1.00 92.31 382 TRP A C 1
ATOM 2930 O O . TRP A 1 382 ? 12.823 4.249 -2.228 1.00 92.31 382 TRP A O 1
ATOM 2940 N N . THR A 1 383 ? 11.625 5.865 -3.227 1.00 89.12 383 THR A N 1
ATOM 2941 C CA . THR A 1 383 ? 11.613 5.287 -4.581 1.00 89.12 383 THR A CA 1
ATOM 2942 C C . THR A 1 383 ? 12.156 6.286 -5.594 1.00 89.12 383 THR A C 1
ATOM 2944 O O . THR A 1 383 ? 12.116 7.497 -5.355 1.00 89.12 383 THR A O 1
ATOM 2947 N N . VAL A 1 384 ? 12.659 5.778 -6.718 1.00 87.88 384 VAL A N 1
ATOM 2948 C CA . VAL A 1 384 ? 13.218 6.576 -7.815 1.00 87.88 384 VAL A CA 1
ATOM 2949 C C . VAL A 1 384 ? 12.472 6.237 -9.098 1.00 87.88 384 VAL A C 1
ATOM 2951 O O . VAL A 1 384 ? 12.482 5.092 -9.539 1.00 87.88 384 VAL A O 1
ATOM 2954 N N . GLU A 1 385 ? 11.843 7.236 -9.708 1.00 82.12 385 GLU A N 1
ATOM 2955 C CA . GLU A 1 385 ? 11.300 7.151 -11.067 1.00 82.12 385 GLU A CA 1
ATOM 2956 C C . GLU A 1 385 ? 12.314 7.803 -12.023 1.00 82.12 385 GLU A C 1
ATOM 2958 O O . GLU A 1 385 ? 12.739 8.934 -11.784 1.00 82.12 385 GLU A O 1
ATOM 2963 N N . THR A 1 386 ? 12.727 7.108 -13.085 1.00 78.06 386 THR A N 1
ATOM 2964 C CA . THR A 1 386 ? 13.720 7.619 -14.049 1.00 78.06 386 THR A CA 1
ATOM 2965 C C . THR A 1 386 ? 13.031 8.130 -15.311 1.00 78.06 386 THR A C 1
ATOM 2967 O O . THR A 1 386 ? 12.152 7.466 -15.854 1.00 78.06 386 THR A O 1
ATOM 2970 N N . TYR A 1 387 ? 13.459 9.296 -15.783 1.00 76.75 387 TYR A N 1
ATOM 2971 C CA . TYR A 1 387 ? 13.040 9.945 -17.023 1.00 76.75 387 TYR A CA 1
ATOM 2972 C C . TYR A 1 387 ? 14.289 10.259 -17.863 1.00 76.75 387 TYR A C 1
ATOM 2974 O O . TYR A 1 387 ? 15.403 10.231 -17.343 1.00 76.75 387 TYR A O 1
ATOM 2982 N N . ASN A 1 388 ? 14.119 10.598 -19.146 1.00 74.56 388 ASN A N 1
ATOM 2983 C CA . ASN A 1 388 ? 15.244 10.775 -20.081 1.00 74.56 388 ASN A CA 1
ATOM 2984 C C . ASN A 1 388 ? 16.357 11.710 -19.559 1.00 74.56 388 ASN A C 1
ATOM 2986 O O . ASN A 1 388 ? 17.529 11.355 -19.645 1.00 74.56 388 ASN A O 1
ATOM 2990 N N . ASP A 1 389 ? 15.993 12.851 -18.958 1.00 87.50 389 ASP A N 1
ATOM 2991 C CA . ASP A 1 389 ? 16.947 13.858 -18.452 1.00 87.50 389 ASP A CA 1
ATOM 2992 C C . ASP A 1 389 ? 16.777 14.187 -16.956 1.00 87.50 389 ASP A C 1
ATOM 2994 O O . ASP A 1 389 ? 17.300 15.186 -16.449 1.00 87.50 389 ASP A O 1
ATOM 2998 N N . SER A 1 390 ? 16.031 13.368 -16.212 1.00 90.88 390 SER A N 1
ATOM 2999 C CA . SER A 1 390 ? 15.809 13.596 -14.781 1.00 90.88 390 SER A CA 1
ATOM 3000 C C . SER A 1 390 ? 15.398 12.334 -14.033 1.00 90.88 390 SER A C 1
ATOM 3002 O O . SER A 1 390 ? 14.978 11.337 -14.610 1.00 90.88 390 SER A O 1
ATOM 3004 N N . PHE A 1 391 ? 15.481 12.407 -12.716 1.00 93.88 391 PHE A N 1
ATOM 3005 C CA . PHE A 1 391 ? 15.005 11.412 -11.776 1.00 93.88 391 PHE A CA 1
ATOM 3006 C C . PHE A 1 391 ? 13.999 12.082 -10.854 1.00 93.88 391 PHE A C 1
ATOM 3008 O O . PHE A 1 391 ? 14.171 13.236 -10.465 1.00 93.88 391 PHE A O 1
ATOM 3015 N N . LYS A 1 392 ? 12.966 11.362 -10.446 1.00 93.50 392 LYS A N 1
ATOM 3016 C CA . LYS A 1 392 ? 12.024 11.832 -9.439 1.00 93.50 392 LYS A CA 1
ATOM 3017 C C . LYS A 1 392 ? 12.139 10.945 -8.219 1.00 93.50 392 LYS A C 1
ATOM 3019 O O . LYS A 1 392 ? 11.804 9.763 -8.260 1.00 93.50 392 LYS A O 1
ATOM 3024 N N . LEU A 1 393 ? 12.628 11.533 -7.135 1.00 95.69 393 LEU A N 1
ATOM 3025 C CA . LEU A 1 393 ? 12.664 10.872 -5.841 1.00 95.69 393 LEU A CA 1
ATOM 3026 C C . LEU A 1 393 ? 11.303 11.049 -5.189 1.00 95.69 393 LEU A C 1
ATOM 3028 O O . LEU A 1 393 ? 10.785 12.167 -5.142 1.00 95.69 393 LEU A O 1
ATOM 3032 N N . VAL A 1 394 ? 10.732 9.964 -4.677 1.00 93.94 394 VAL A N 1
ATOM 3033 C CA . VAL A 1 394 ? 9.445 9.997 -3.984 1.00 93.94 394 VAL A CA 1
ATOM 3034 C C . VAL A 1 394 ? 9.557 9.272 -2.649 1.00 93.94 394 VAL A C 1
ATOM 3036 O O . VAL A 1 394 ? 9.837 8.074 -2.615 1.00 93.94 394 VAL A O 1
ATOM 3039 N N . SER A 1 395 ? 9.310 10.018 -1.573 1.00 95.19 395 SER A N 1
ATOM 3040 C CA . SER A 1 395 ? 9.197 9.547 -0.192 1.00 95.19 395 SER A CA 1
ATOM 3041 C C . SER A 1 395 ? 7.727 9.294 0.147 1.00 95.19 395 SER A C 1
ATOM 3043 O O . SER A 1 395 ? 6.857 10.107 -0.191 1.00 95.19 395 SER A O 1
ATOM 3045 N N . ARG A 1 396 ? 7.441 8.152 0.773 1.00 94.81 396 ARG A N 1
ATOM 3046 C CA . ARG A 1 396 ? 6.103 7.684 1.170 1.00 94.81 396 ARG A CA 1
ATOM 3047 C C . ARG A 1 396 ? 6.150 7.030 2.553 1.00 94.81 396 ARG A C 1
ATOM 3049 O O . ARG A 1 396 ? 7.231 6.795 3.083 1.00 94.81 396 ARG A O 1
ATOM 3056 N N . ARG A 1 397 ? 4.970 6.643 3.055 1.00 94.38 397 ARG A N 1
ATOM 3057 C CA . ARG A 1 397 ? 4.670 6.064 4.380 1.00 94.38 397 ARG A CA 1
ATOM 3058 C C . ARG A 1 397 ? 4.394 7.131 5.433 1.00 94.38 397 ARG A C 1
ATOM 3060 O O . ARG A 1 397 ? 5.180 8.049 5.636 1.00 94.38 397 ARG A O 1
ATOM 3067 N N . PHE A 1 398 ? 3.276 6.965 6.132 1.00 94.06 398 PHE A N 1
ATOM 3068 C CA . PHE A 1 398 ? 2.906 7.766 7.291 1.00 94.06 398 PHE A CA 1
ATOM 3069 C C . PHE A 1 398 ? 2.442 6.836 8.418 1.00 94.06 398 PHE A C 1
ATOM 3071 O O . PHE A 1 398 ? 1.431 6.138 8.292 1.00 94.06 398 PHE A O 1
ATOM 3078 N N . GLY A 1 399 ? 3.212 6.798 9.504 1.00 90.75 399 GLY A N 1
ATOM 3079 C CA . GLY A 1 399 ? 3.113 5.783 10.553 1.00 90.75 399 GLY A CA 1
ATOM 3080 C C . GLY A 1 399 ? 4.104 4.629 10.358 1.00 90.75 399 GLY A C 1
ATOM 3081 O O . GLY A 1 399 ? 5.037 4.721 9.566 1.00 90.75 399 GLY A O 1
ATOM 3082 N N . HIS A 1 400 ? 3.953 3.546 11.122 1.00 88.19 400 HIS A N 1
ATOM 3083 C CA . HIS A 1 400 ? 4.981 2.504 11.257 1.00 88.19 400 HIS A CA 1
ATOM 3084 C C . HIS A 1 400 ? 5.071 1.503 10.095 1.00 88.19 400 HIS A C 1
ATOM 3086 O O . HIS A 1 400 ? 6.032 0.744 10.039 1.00 88.19 400 HIS A O 1
ATOM 3092 N N . GLY A 1 401 ? 4.095 1.445 9.184 1.00 90.75 401 GLY A N 1
ATOM 3093 C CA . GLY A 1 401 ? 4.127 0.517 8.039 1.00 90.75 401 GLY A CA 1
ATOM 3094 C C . GLY A 1 401 ? 3.694 -0.925 8.343 1.00 90.75 401 GLY A C 1
ATOM 3095 O O . GLY A 1 401 ? 3.312 -1.642 7.427 1.00 90.75 401 GLY A O 1
ATOM 3096 N N . VAL A 1 402 ? 3.720 -1.358 9.606 1.00 91.19 402 VAL A N 1
ATOM 3097 C CA . VAL A 1 402 ? 3.300 -2.713 10.021 1.00 91.19 402 VAL A CA 1
ATOM 3098 C C . VAL A 1 402 ? 1.779 -2.921 9.962 1.00 91.19 402 VAL A C 1
ATOM 3100 O O . VAL A 1 402 ? 1.021 -2.100 10.480 1.00 91.19 402 VAL A O 1
ATOM 3103 N N . GLY A 1 403 ? 1.351 -4.061 9.410 1.00 92.44 403 GLY A N 1
ATOM 3104 C CA . GLY A 1 403 ? -0.045 -4.506 9.394 1.00 92.44 403 GLY A CA 1
ATOM 3105 C C . GLY A 1 403 ? -0.915 -3.777 8.370 1.00 92.44 403 GLY A C 1
ATOM 3106 O O . GLY A 1 403 ? -0.493 -3.561 7.233 1.00 92.44 403 GLY A O 1
ATOM 3107 N N . MET A 1 404 ? -2.147 -3.437 8.748 1.00 96.62 404 MET A N 1
ATOM 3108 C CA . MET A 1 404 ? -3.126 -2.861 7.823 1.00 96.62 404 MET A CA 1
ATOM 3109 C C . MET A 1 404 ? -2.837 -1.391 7.506 1.00 96.62 404 MET A C 1
ATOM 3111 O O . MET A 1 404 ? -2.783 -0.564 8.413 1.00 96.62 404 MET A O 1
ATOM 3115 N N . SER A 1 405 ? -2.700 -1.038 6.222 1.00 97.19 405 SER A N 1
ATOM 3116 C CA . SER A 1 405 ? -2.764 0.370 5.803 1.00 97.19 405 SER A CA 1
ATOM 3117 C C . SER A 1 405 ? -4.216 0.834 5.803 1.00 97.19 405 SER A C 1
ATOM 3119 O O . SER A 1 405 ? -5.061 0.238 5.139 1.00 97.19 405 SER A O 1
ATOM 3121 N N . GLN A 1 406 ? -4.507 1.928 6.502 1.00 97.19 406 GLN A N 1
ATOM 3122 C CA . GLN A 1 406 ? -5.826 2.554 6.479 1.00 97.19 406 GLN A CA 1
ATOM 3123 C C . GLN A 1 406 ? -6.143 3.092 5.081 1.00 97.19 406 GLN A C 1
ATOM 3125 O O . GLN A 1 406 ? -7.241 2.876 4.575 1.00 97.19 406 GLN A O 1
ATOM 3130 N N . ARG A 1 407 ? -5.177 3.737 4.412 1.00 96.25 407 ARG A N 1
ATOM 3131 C CA . ARG A 1 407 ? -5.351 4.223 3.033 1.00 96.25 407 ARG A CA 1
ATOM 3132 C C . ARG A 1 407 ? -5.562 3.090 2.039 1.00 96.25 407 ARG A C 1
ATOM 3134 O O . ARG A 1 407 ? -6.445 3.204 1.186 1.00 96.25 407 ARG A O 1
ATOM 3141 N N . GLY A 1 408 ? -4.808 2.003 2.172 1.00 95.38 408 GLY A N 1
ATOM 3142 C CA . GLY A 1 408 ? -4.989 0.830 1.328 1.00 95.38 408 GLY A CA 1
ATOM 3143 C C . GLY A 1 408 ? -6.328 0.134 1.593 1.00 95.38 408 GLY A C 1
ATOM 3144 O O . GLY A 1 408 ? -7.068 -0.104 0.646 1.00 95.38 408 GLY A O 1
ATOM 3145 N N . ALA A 1 409 ? -6.745 -0.037 2.852 1.00 96.81 409 ALA A N 1
ATOM 3146 C CA . ALA A 1 409 ? -8.076 -0.546 3.203 1.00 96.81 409 ALA A CA 1
ATOM 3147 C C . ALA A 1 409 ? -9.213 0.329 2.642 1.00 96.81 409 ALA A C 1
ATOM 3149 O O . ALA A 1 409 ? -10.167 -0.191 2.068 1.00 96.81 409 ALA A O 1
ATOM 3150 N N . MET A 1 410 ? -9.103 1.660 2.738 1.00 94.62 410 MET A N 1
ATOM 3151 C CA . MET A 1 410 ? -10.064 2.597 2.136 1.00 94.62 410 MET A CA 1
ATOM 3152 C C . MET A 1 410 ? -10.134 2.447 0.613 1.00 94.62 410 MET A C 1
ATOM 3154 O O . MET A 1 410 ? -11.224 2.498 0.039 1.00 94.62 410 MET A O 1
ATOM 3158 N N . GLN A 1 411 ? -8.986 2.255 -0.042 1.00 92.31 411 GLN A N 1
ATOM 3159 C CA . GLN A 1 411 ? -8.917 2.038 -1.484 1.00 92.31 411 GLN A CA 1
ATOM 3160 C C . GLN A 1 411 ? -9.482 0.672 -1.883 1.00 92.31 411 GLN A C 1
ATOM 3162 O O . GLN A 1 411 ? -10.181 0.564 -2.885 1.00 92.31 411 GLN A O 1
ATOM 3167 N N . MET A 1 412 ? -9.238 -0.368 -1.089 1.00 92.12 412 MET A N 1
ATOM 3168 C CA . MET A 1 412 ? -9.839 -1.677 -1.304 1.00 92.12 412 MET A CA 1
ATOM 3169 C C . MET A 1 412 ? -11.367 -1.612 -1.146 1.00 92.12 412 MET A C 1
ATOM 3171 O O . MET A 1 412 ? -12.102 -2.065 -2.023 1.00 92.12 412 MET A O 1
ATOM 3175 N N . GLY A 1 413 ? -11.867 -0.968 -0.090 1.00 91.19 413 GLY A N 1
ATOM 3176 C CA . GLY A 1 413 ? -13.305 -0.774 0.107 1.00 91.19 413 GLY A CA 1
ATOM 3177 C C . GLY A 1 413 ? -13.955 0.007 -1.042 1.00 91.19 413 GLY A C 1
ATOM 3178 O O . GLY A 1 413 ? -15.019 -0.375 -1.525 1.00 91.19 413 GLY A O 1
ATOM 3179 N N . SER A 1 414 ? -13.304 1.061 -1.558 1.00 87.31 414 SER A N 1
ATOM 3180 C CA . SER A 1 414 ? -13.813 1.797 -2.730 1.00 87.31 414 SER A CA 1
ATOM 3181 C C . SER A 1 414 ? -13.815 0.943 -4.004 1.00 87.31 414 SER A C 1
ATOM 3183 O O . SER A 1 414 ? -14.712 1.063 -4.837 1.00 87.31 414 SER A O 1
ATOM 3185 N N . MET A 1 415 ? -12.874 0.009 -4.126 1.00 86.12 415 MET A N 1
ATOM 3186 C CA . MET A 1 415 ? -12.850 -0.997 -5.188 1.00 86.12 415 MET A CA 1
ATOM 3187 C C . MET A 1 415 ? -13.835 -2.150 -4.958 1.00 86.12 415 MET A C 1
ATOM 3189 O O . MET A 1 415 ? -13.908 -3.025 -5.810 1.00 86.12 415 MET A O 1
ATOM 3193 N N . GLY A 1 416 ? -14.615 -2.157 -3.873 1.00 85.56 416 GLY A N 1
ATOM 3194 C CA . GLY A 1 416 ? -15.672 -3.143 -3.623 1.00 85.56 416 GLY A CA 1
ATOM 3195 C C . GLY A 1 416 ? -15.218 -4.422 -2.925 1.00 85.56 416 GLY A C 1
ATOM 3196 O O . GLY A 1 416 ? -15.991 -5.375 -2.874 1.00 85.56 416 GLY A O 1
ATOM 3197 N N . TYR A 1 417 ? -13.992 -4.461 -2.400 1.00 88.12 417 TYR A N 1
ATOM 3198 C CA . TYR A 1 417 ? -13.549 -5.568 -1.553 1.00 88.12 417 TYR A CA 1
ATOM 3199 C C . TYR A 1 417 ? -14.294 -5.554 -0.217 1.00 88.12 417 TYR A C 1
ATOM 3201 O O . TYR A 1 417 ? -14.501 -4.491 0.373 1.00 88.12 417 TYR A O 1
ATOM 3209 N N . THR A 1 418 ? -14.666 -6.736 0.273 1.00 88.56 418 THR A N 1
ATOM 3210 C CA . THR A 1 418 ? -15.290 -6.881 1.595 1.00 88.56 418 THR A CA 1
ATOM 3211 C C . THR A 1 418 ? -14.267 -6.666 2.707 1.00 88.56 418 THR A C 1
ATOM 3213 O O . THR A 1 418 ? -13.061 -6.837 2.507 1.00 88.56 418 THR A O 1
ATOM 3216 N N . TYR A 1 419 ? -14.733 -6.344 3.914 1.00 91.12 419 TYR A N 1
ATOM 3217 C CA . TYR A 1 419 ? -13.864 -6.222 5.086 1.00 91.12 419 TYR A CA 1
ATOM 3218 C C . TYR A 1 419 ? -13.056 -7.499 5.332 1.00 91.12 419 TYR A C 1
ATOM 3220 O O . TYR A 1 419 ? -11.900 -7.432 5.742 1.00 91.12 419 TYR A O 1
ATOM 3228 N N . ASP A 1 420 ? -13.647 -8.658 5.036 1.00 86.81 420 ASP A N 1
ATOM 3229 C CA . ASP A 1 420 ? -12.967 -9.934 5.150 1.00 86.81 420 ASP A CA 1
ATOM 3230 C C . ASP A 1 420 ? -11.822 -10.044 4.138 1.00 86.81 420 ASP A C 1
ATOM 3232 O O . ASP A 1 420 ? -10.697 -10.336 4.520 1.00 86.81 420 ASP A O 1
ATOM 3236 N N . GLN A 1 421 ? -12.029 -9.694 2.870 1.00 87.81 421 GLN A N 1
ATOM 3237 C CA . GLN A 1 421 ? -10.938 -9.670 1.888 1.00 87.81 421 GLN A CA 1
ATOM 3238 C C . GLN A 1 421 ? -9.834 -8.674 2.278 1.00 87.81 421 GLN A C 1
ATOM 3240 O O . GLN A 1 421 ? -8.649 -8.984 2.155 1.00 87.81 421 GLN A O 1
ATOM 3245 N N . ILE A 1 422 ? -10.200 -7.507 2.819 1.00 92.25 422 ILE A N 1
ATOM 3246 C CA . ILE A 1 422 ? -9.247 -6.505 3.323 1.00 92.25 422 ILE A CA 1
ATOM 3247 C C . ILE A 1 422 ? -8.402 -7.082 4.467 1.00 92.25 422 ILE A C 1
ATOM 3249 O O . ILE A 1 422 ? -7.173 -7.012 4.433 1.00 92.25 422 ILE A O 1
ATOM 3253 N N . LEU A 1 423 ? -9.030 -7.692 5.473 1.00 91.06 423 LEU A N 1
ATOM 3254 C CA . LEU A 1 423 ? -8.314 -8.320 6.586 1.00 91.06 423 LEU A CA 1
ATOM 3255 C C . LEU A 1 423 ? -7.456 -9.498 6.112 1.00 91.06 423 LEU A C 1
ATOM 3257 O O . LEU A 1 423 ? -6.352 -9.680 6.611 1.00 91.06 423 LEU A O 1
ATOM 3261 N N . GLY A 1 424 ? -7.931 -10.267 5.132 1.00 86.62 424 GLY A N 1
ATOM 3262 C CA . GLY A 1 424 ? -7.230 -11.425 4.574 1.00 86.62 424 GLY A CA 1
ATOM 3263 C C . GLY A 1 424 ? -6.005 -11.021 3.774 1.00 86.62 424 GLY A C 1
ATOM 3264 O O . GLY A 1 424 ? -5.000 -11.726 3.798 1.00 86.62 424 GLY A O 1
ATOM 3265 N N . PHE A 1 425 ? -6.059 -9.847 3.142 1.00 88.00 425 PHE A N 1
ATOM 3266 C CA . PHE A 1 425 ? -4.882 -9.196 2.608 1.00 88.00 425 PHE A CA 1
ATOM 3267 C C . PHE A 1 425 ? -3.897 -8.919 3.751 1.00 88.00 425 PHE A C 1
ATOM 3269 O O . PHE A 1 425 ? -2.804 -9.477 3.758 1.00 88.00 425 PHE A O 1
ATOM 3276 N N . TYR A 1 426 ? -4.229 -8.047 4.702 1.00 91.69 426 TYR A N 1
ATOM 3277 C CA . TYR A 1 426 ? -3.243 -7.501 5.649 1.00 91.69 426 TYR A CA 1
ATOM 3278 C C . TYR A 1 426 ? -2.789 -8.447 6.766 1.00 91.69 426 TYR A C 1
ATOM 3280 O O . TYR A 1 426 ? -1.667 -8.305 7.250 1.00 91.69 426 TYR A O 1
ATOM 3288 N N . TYR A 1 427 ? -3.630 -9.397 7.162 1.00 88.44 427 TYR A N 1
ATOM 3289 C CA . TYR A 1 427 ? -3.378 -10.373 8.221 1.00 88.44 427 TYR A CA 1
ATOM 3290 C C . TYR A 1 427 ? -3.486 -11.782 7.638 1.00 88.44 427 TYR A C 1
ATOM 3292 O O . TYR A 1 427 ? -4.402 -12.552 7.930 1.00 88.44 427 TYR A O 1
ATOM 3300 N N . GLU A 1 428 ? -2.562 -12.085 6.735 1.00 79.25 428 GLU A N 1
ATOM 3301 C CA . GLU A 1 428 ? -2.599 -13.306 5.946 1.00 79.25 428 GLU A CA 1
ATOM 3302 C C . GLU A 1 428 ? -2.474 -14.569 6.811 1.00 79.25 428 GLU A C 1
ATOM 3304 O O . GLU A 1 428 ? -1.650 -14.644 7.720 1.00 79.25 428 GLU A O 1
ATOM 3309 N N . GLY A 1 429 ? -3.287 -15.583 6.504 1.00 77.19 429 GLY A N 1
ATOM 3310 C CA . GLY A 1 429 ? -3.320 -16.843 7.250 1.00 77.19 429 GLY A CA 1
ATOM 3311 C C . GLY A 1 429 ? -4.076 -16.769 8.579 1.00 77.19 429 GLY A C 1
ATOM 3312 O O . GLY A 1 429 ? -4.260 -17.800 9.220 1.00 77.19 429 GLY A O 1
ATOM 3313 N N . CYS A 1 430 ? -4.553 -15.590 8.984 1.00 83.62 430 CYS A N 1
ATOM 3314 C CA . CYS A 1 430 ? -5.392 -15.451 10.167 1.00 83.62 430 CYS A CA 1
ATOM 3315 C C . CYS A 1 430 ? -6.858 -15.794 9.869 1.00 83.62 430 CYS A C 1
ATOM 3317 O O . CYS A 1 430 ? -7.390 -15.443 8.815 1.00 83.62 430 CYS A O 1
ATOM 3319 N N . SER A 1 431 ? -7.543 -16.409 10.828 1.00 84.00 431 SER A N 1
ATOM 3320 C CA . SER A 1 431 ? -8.975 -16.714 10.759 1.00 84.00 431 SER A CA 1
ATOM 3321 C C . SER A 1 431 ? -9.821 -15.601 11.382 1.00 84.00 431 SER A C 1
ATOM 3323 O O . SER A 1 431 ? -9.316 -14.726 12.093 1.00 84.00 431 SER A O 1
ATOM 3325 N N . ARG A 1 432 ? -11.124 -15.609 11.082 1.00 87.06 432 ARG A N 1
ATOM 3326 C CA . ARG A 1 432 ? -12.120 -14.716 11.689 1.00 87.06 432 ARG A CA 1
ATOM 3327 C C . ARG A 1 432 ? -12.944 -15.546 12.650 1.00 87.06 432 ARG A C 1
ATOM 3329 O O . ARG A 1 432 ? -13.440 -16.599 12.269 1.00 87.06 432 ARG A O 1
ATOM 3336 N N . VAL A 1 433 ? -13.064 -15.077 13.884 1.00 86.50 433 VAL A N 1
ATOM 3337 C CA . VAL A 1 433 ? -13.776 -15.787 14.952 1.00 86.50 433 VAL A CA 1
ATOM 3338 C C . VAL A 1 433 ? -14.753 -14.833 15.622 1.00 86.50 433 VAL A C 1
ATOM 3340 O O . VAL A 1 433 ? -14.464 -13.645 15.773 1.00 86.50 433 VAL A O 1
ATOM 3343 N N . GLN A 1 434 ? -15.909 -15.357 16.020 1.00 88.50 434 GLN A N 1
ATOM 3344 C CA . GLN A 1 434 ? -16.942 -14.632 16.755 1.00 88.50 434 GLN A CA 1
ATOM 3345 C C . GLN A 1 434 ? -16.831 -14.881 18.261 1.00 88.50 434 GLN A C 1
ATOM 3347 O O . GLN A 1 434 ? -16.741 -16.026 18.698 1.00 88.50 434 GLN A O 1
ATOM 3352 N N . TYR A 1 435 ? -16.927 -13.814 19.051 1.00 89.12 435 TYR A N 1
ATOM 3353 C CA . TYR A 1 435 ? -17.092 -13.863 20.502 1.00 89.12 435 TYR A CA 1
ATOM 3354 C C . TYR A 1 435 ? -18.342 -13.098 20.930 1.00 89.12 435 TYR A C 1
ATOM 3356 O O . TYR A 1 435 ? -18.560 -11.964 20.508 1.00 89.12 435 TYR A O 1
ATOM 3364 N N . ALA A 1 436 ? -19.123 -13.692 21.833 1.00 91.75 436 ALA A N 1
ATOM 3365 C CA . ALA A 1 436 ? -20.067 -12.932 22.643 1.00 91.75 436 ALA A CA 1
ATOM 3366 C C . ALA A 1 436 ? -19.300 -12.185 23.742 1.00 91.75 436 ALA A C 1
ATOM 3368 O O . ALA A 1 436 ? -18.377 -12.747 24.342 1.00 91.75 436 ALA A O 1
ATOM 3369 N N . PHE A 1 437 ? -19.698 -10.948 24.036 1.00 94.81 437 PHE A N 1
ATOM 3370 C CA . PHE A 1 437 ? -19.065 -10.147 25.084 1.00 94.81 437 PHE A CA 1
ATOM 3371 C C . PHE A 1 437 ? -20.049 -9.795 26.192 1.00 94.81 437 PHE A C 1
ATOM 3373 O O . PHE A 1 437 ? -21.140 -9.294 25.927 1.00 94.81 437 PHE A O 1
ATOM 3380 N N . SER A 1 438 ? -19.637 -10.014 27.438 1.00 95.12 438 SER A N 1
ATOM 3381 C CA . SER A 1 438 ? -20.369 -9.562 28.612 1.00 95.12 438 SER A CA 1
ATOM 3382 C C . SER A 1 438 ? -19.964 -8.145 29.004 1.00 95.12 438 SER A C 1
ATOM 3384 O O . SER A 1 438 ? -18.788 -7.787 28.922 1.00 95.12 438 SER A O 1
ATOM 3386 N N . HIS A 1 439 ? -20.899 -7.353 29.516 1.00 95.00 439 HIS A N 1
ATOM 3387 C CA . HIS A 1 439 ? -20.598 -6.071 30.146 1.00 95.00 439 HIS A CA 1
ATOM 3388 C C . HIS A 1 439 ? -21.451 -5.845 31.392 1.00 95.00 439 HIS A C 1
ATOM 3390 O O . HIS A 1 439 ? -22.521 -6.435 31.545 1.00 95.00 439 HIS A O 1
ATOM 3396 N N . THR A 1 440 ? -20.982 -4.969 32.283 1.00 94.62 440 THR A N 1
ATOM 3397 C CA . THR A 1 440 ? -21.671 -4.674 33.547 1.00 94.62 440 THR A CA 1
ATOM 3398 C C . THR A 1 440 ? -22.240 -3.261 33.580 1.00 94.62 440 THR A C 1
ATOM 3400 O O . THR A 1 440 ? -21.699 -2.338 32.967 1.00 94.62 440 THR A O 1
ATOM 3403 N N . ILE A 1 441 ? -23.366 -3.095 34.270 1.00 94.62 441 ILE A N 1
ATOM 3404 C CA . ILE A 1 441 ? -24.003 -1.803 34.557 1.00 94.62 441 ILE A CA 1
ATOM 3405 C C . ILE A 1 441 ? -24.787 -1.918 35.868 1.00 94.62 441 ILE A C 1
ATOM 3407 O O . ILE A 1 441 ? -25.238 -3.009 36.207 1.00 94.62 441 ILE A O 1
ATOM 3411 N N . LEU A 1 442 ? -24.959 -0.834 36.625 1.00 94.12 442 LEU A N 1
ATOM 3412 C CA . LEU A 1 442 ? -25.870 -0.869 37.771 1.00 94.12 442 LEU A CA 1
ATOM 3413 C C . LEU A 1 442 ? -27.329 -0.856 37.298 1.00 94.12 442 LEU A C 1
ATOM 3415 O O . LEU A 1 442 ? -27.660 -0.240 36.282 1.00 94.12 442 LEU A O 1
ATOM 3419 N N . SER A 1 443 ? -28.208 -1.514 38.048 1.00 91.88 443 SER A N 1
ATOM 3420 C CA . SER A 1 443 ? -29.660 -1.416 37.883 1.00 91.88 443 SER A CA 1
ATOM 3421 C C . SER A 1 443 ? -30.122 0.041 37.911 1.00 91.88 443 SER A C 1
ATOM 3423 O O . SER A 1 443 ? -29.437 0.926 38.430 1.00 91.88 443 SER A O 1
ATOM 3425 N N . SER A 1 444 ? -31.273 0.317 37.296 1.00 91.94 444 SER A N 1
ATOM 3426 C CA . SER A 1 444 ? -31.813 1.677 37.290 1.00 91.94 444 SER A CA 1
ATOM 3427 C C . SER A 1 444 ? -32.067 2.156 38.726 1.00 91.94 444 SER A C 1
ATOM 3429 O O . SER A 1 444 ? -32.371 1.348 39.606 1.00 91.94 444 SER A O 1
ATOM 3431 N N . LEU A 1 445 ? -31.973 3.467 38.971 1.00 87.81 445 LEU A N 1
ATOM 3432 C CA . LEU A 1 445 ? -32.312 4.027 40.286 1.00 87.81 445 LEU A CA 1
ATOM 3433 C C . LEU A 1 445 ? -33.779 3.750 40.664 1.00 87.81 445 LEU A C 1
ATOM 3435 O O . LEU A 1 445 ? -34.075 3.546 41.836 1.00 87.81 445 LEU A O 1
ATOM 3439 N N . GLU A 1 446 ? -34.677 3.661 39.676 1.00 86.81 446 GLU A N 1
ATOM 3440 C CA . GLU A 1 446 ? -36.085 3.275 39.872 1.00 86.81 446 GLU A CA 1
ATOM 3441 C C . GLU A 1 446 ? -36.233 1.820 40.349 1.00 86.81 446 GLU A C 1
ATOM 3443 O O . GLU A 1 446 ? -37.199 1.478 41.024 1.00 86.81 446 GLU A O 1
ATOM 3448 N N . SER A 1 447 ? -35.260 0.963 40.029 1.00 85.19 447 SER A N 1
ATOM 3449 C CA . SER A 1 447 ? -35.201 -0.449 40.430 1.00 85.19 447 SER A CA 1
ATOM 3450 C C . SER A 1 447 ? -34.319 -0.691 41.664 1.00 85.19 447 SER A C 1
ATOM 3452 O O . SER A 1 447 ? -33.937 -1.827 41.920 1.00 85.19 447 SER A O 1
ATOM 3454 N N . GLY A 1 448 ? -33.962 0.356 42.416 1.00 81.69 448 GLY A N 1
ATOM 3455 C CA . GLY A 1 448 ? -33.169 0.259 43.649 1.00 81.69 448 GLY A CA 1
ATOM 3456 C C . GLY A 1 448 ? -31.658 0.469 43.486 1.00 81.69 448 GLY A C 1
ATOM 3457 O O . GLY A 1 448 ? -30.970 0.645 44.486 1.00 81.69 448 GLY A O 1
ATOM 3458 N N . GLY A 1 449 ? -31.125 0.496 42.260 1.00 81.50 449 GLY A N 1
ATOM 3459 C CA . GLY A 1 449 ? -29.779 0.993 41.935 1.00 81.50 449 GLY A CA 1
ATOM 3460 C C . GLY A 1 449 ? -28.565 0.187 42.427 1.00 81.50 449 GLY A C 1
ATOM 3461 O O . GLY A 1 449 ? -27.448 0.496 42.020 1.00 81.50 449 GLY A O 1
ATOM 3462 N N . ASN A 1 450 ? -28.736 -0.828 43.274 1.00 81.50 450 ASN A N 1
ATOM 3463 C CA . ASN A 1 450 ? -27.612 -1.532 43.911 1.00 81.50 450 ASN A CA 1
ATOM 3464 C C . ASN A 1 450 ? -27.126 -2.755 43.130 1.00 81.50 450 ASN A C 1
ATOM 3466 O O . ASN A 1 450 ? -25.953 -3.123 43.214 1.00 81.50 450 ASN A O 1
ATOM 3470 N N . ASP A 1 451 ? -28.011 -3.376 42.354 1.00 87.81 451 ASP A N 1
ATOM 3471 C CA . ASP A 1 451 ? -27.682 -4.625 41.676 1.00 87.81 451 ASP A CA 1
ATOM 3472 C C . ASP A 1 451 ? -26.794 -4.366 40.460 1.00 87.81 451 ASP A C 1
ATOM 3474 O O . ASP A 1 451 ? -27.105 -3.516 39.623 1.00 87.81 451 ASP A O 1
ATOM 3478 N N . THR A 1 452 ? -25.697 -5.115 40.340 1.00 91.62 452 THR A N 1
ATOM 3479 C CA . THR A 1 452 ? -24.898 -5.139 39.109 1.00 91.62 452 THR A CA 1
ATOM 3480 C C . THR A 1 452 ? -25.549 -6.094 38.116 1.00 91.62 452 THR A C 1
ATOM 3482 O O . THR A 1 452 ? -25.621 -7.297 38.352 1.00 91.62 452 THR A O 1
ATOM 3485 N N . ILE A 1 453 ? -25.996 -5.554 36.988 1.00 93.50 453 ILE A N 1
ATOM 3486 C CA . ILE A 1 453 ? -26.540 -6.302 35.859 1.00 93.50 453 ILE A CA 1
ATOM 3487 C C . ILE A 1 453 ? -25.381 -6.720 34.954 1.00 93.50 453 ILE A C 1
ATOM 3489 O O . ILE A 1 453 ? -24.536 -5.892 34.605 1.00 93.50 453 ILE A O 1
ATOM 3493 N N . ILE A 1 454 ? -25.360 -7.996 34.565 1.00 94.62 454 ILE A N 1
ATOM 3494 C CA . ILE A 1 454 ? -24.446 -8.546 33.560 1.00 94.62 454 ILE A CA 1
ATOM 3495 C C . ILE A 1 454 ? -25.251 -8.775 32.280 1.00 94.62 454 ILE A C 1
ATOM 3497 O O . ILE A 1 454 ? -26.152 -9.611 32.258 1.00 94.62 454 ILE A O 1
ATOM 3501 N N . ASN A 1 455 ? -24.916 -8.046 31.220 1.00 93.88 455 ASN A N 1
ATOM 3502 C CA . ASN A 1 455 ? -25.511 -8.220 29.897 1.00 93.88 455 ASN A CA 1
ATOM 3503 C C . ASN A 1 455 ? -24.551 -8.996 29.007 1.00 93.88 455 ASN A C 1
ATOM 3505 O O . ASN A 1 455 ? -23.377 -8.642 28.944 1.00 93.88 455 ASN A O 1
ATOM 3509 N N . ASN A 1 456 ? -25.057 -10.002 28.295 1.00 92.31 456 ASN A N 1
ATOM 3510 C CA . ASN A 1 456 ? -24.297 -10.757 27.304 1.00 92.31 456 ASN A CA 1
ATOM 3511 C C . ASN A 1 456 ? -24.767 -10.359 25.907 1.00 92.31 456 ASN A C 1
ATOM 3513 O O . ASN A 1 456 ? -25.896 -10.655 25.523 1.00 92.31 456 ASN A O 1
ATOM 3517 N N . GLU A 1 457 ? -23.894 -9.703 25.157 1.00 91.81 457 GLU A N 1
ATOM 3518 C CA . GLU A 1 457 ? -24.177 -9.233 23.807 1.00 91.81 457 GLU A CA 1
ATOM 3519 C C . GLU A 1 457 ? -23.688 -10.274 22.787 1.00 91.81 457 GLU A C 1
ATOM 3521 O O . GLU A 1 457 ? -22.493 -10.611 22.789 1.00 91.81 457 GLU A O 1
ATOM 3526 N N . PRO A 1 458 ? -24.575 -10.814 21.930 1.00 90.06 458 PRO A N 1
ATOM 3527 C CA . PRO A 1 458 ? -24.182 -11.782 20.916 1.00 90.06 458 PRO A CA 1
ATOM 3528 C C . PRO A 1 458 ? -23.317 -11.129 19.821 1.00 90.06 458 PRO A C 1
ATOM 3530 O O . PRO A 1 458 ? -23.449 -9.929 19.556 1.00 90.06 458 PRO A O 1
ATOM 3533 N N . PRO A 1 459 ? -22.428 -11.901 19.171 1.00 91.12 459 PRO A N 1
ATOM 3534 C CA . PRO A 1 459 ? -21.680 -11.426 18.013 1.00 91.12 459 PRO A CA 1
ATOM 3535 C C . PRO A 1 459 ? -22.602 -11.202 16.805 1.00 91.12 459 PRO A C 1
ATOM 3537 O O . PRO A 1 459 ? -23.665 -11.812 16.700 1.00 91.12 459 PRO A O 1
ATOM 3540 N N . ALA A 1 460 ? -22.165 -10.363 15.867 1.00 89.44 460 ALA A N 1
ATOM 3541 C CA . ALA A 1 460 ? -22.739 -10.282 14.529 1.00 89.44 460 ALA A CA 1
ATOM 3542 C C . ALA A 1 460 ? -22.360 -11.523 13.712 1.00 89.44 460 ALA A C 1
ATOM 3544 O O . ALA A 1 460 ? -21.261 -12.058 13.885 1.00 89.44 460 ALA A O 1
ATOM 3545 N N . ASP A 1 461 ? -23.231 -11.940 12.792 1.00 82.12 461 ASP A N 1
ATOM 3546 C CA . ASP A 1 461 ? -22.968 -13.054 11.880 1.00 82.12 461 ASP A CA 1
ATOM 3547 C C . ASP A 1 461 ? -21.759 -12.766 10.977 1.00 82.12 461 ASP A C 1
ATOM 3549 O O . ASP A 1 461 ? -21.676 -11.713 10.339 1.00 82.12 461 ASP A O 1
ATOM 3553 N N . ILE A 1 462 ? -20.820 -13.714 10.883 1.00 72.19 462 ILE A N 1
ATOM 3554 C CA . ILE A 1 462 ? -19.789 -13.674 9.847 1.00 72.19 462 ILE A CA 1
ATOM 3555 C C . ILE A 1 462 ? -20.500 -13.939 8.525 1.00 72.19 462 ILE A C 1
ATOM 3557 O O . ILE A 1 462 ? -20.891 -15.061 8.215 1.00 72.19 462 ILE A O 1
ATOM 3561 N N . THR A 1 463 ? -20.667 -12.891 7.727 1.00 62.94 463 THR A N 1
ATOM 3562 C CA . THR A 1 463 ? -21.023 -13.058 6.321 1.00 62.94 463 THR A CA 1
ATOM 3563 C C . THR A 1 463 ? -19.751 -13.512 5.616 1.00 62.94 463 THR A C 1
ATOM 3565 O O . THR A 1 463 ? -18.880 -12.688 5.338 1.00 62.94 463 THR A O 1
ATOM 3568 N N . GLU A 1 464 ? -19.574 -14.821 5.422 1.00 52.88 464 GLU A N 1
ATOM 3569 C CA . GLU A 1 464 ? -18.375 -15.345 4.767 1.00 52.88 464 GLU A CA 1
ATOM 3570 C C . GLU A 1 464 ? -18.184 -14.660 3.412 1.00 52.88 464 GLU A C 1
ATOM 3572 O O . GLU A 1 464 ? -19.012 -14.773 2.505 1.00 52.88 464 GLU A O 1
ATOM 3577 N N . GLY A 1 465 ? -17.068 -13.951 3.252 1.00 53.38 465 GLY A N 1
ATOM 3578 C CA . GLY A 1 465 ? -16.618 -13.495 1.949 1.00 53.38 465 GLY A CA 1
ATOM 3579 C C . GLY A 1 465 ? -16.032 -14.674 1.197 1.00 53.38 465 GLY A C 1
ATOM 3580 O O . GLY A 1 465 ? -14.826 -14.691 1.029 1.00 53.38 465 GLY A O 1
ATOM 3581 N N . SER A 1 466 ? -16.853 -15.663 0.812 1.00 50.62 466 SER A N 1
ATOM 3582 C CA . SER A 1 466 ? -16.463 -16.867 0.061 1.00 50.62 466 SER A CA 1
ATOM 3583 C C . SER A 1 466 ? -15.072 -17.367 0.473 1.00 50.62 466 SER A C 1
ATOM 3585 O O . SER A 1 466 ? -14.099 -16.980 -0.171 1.00 50.62 466 SER A O 1
ATOM 3587 N N . GLY A 1 467 ? -14.953 -18.188 1.524 1.00 57.47 467 GLY A N 1
ATOM 3588 C CA . GLY A 1 467 ? -13.671 -18.587 2.151 1.00 57.47 467 GLY A CA 1
ATOM 3589 C C . GLY A 1 467 ? -12.572 -19.155 1.228 1.00 57.47 467 GLY A C 1
ATOM 3590 O O . GLY A 1 467 ? -11.467 -19.443 1.676 1.00 57.47 467 GLY A O 1
ATOM 3591 N N . ASN A 1 468 ? -12.854 -19.263 -0.067 1.00 79.81 468 ASN A N 1
ATOM 3592 C CA . ASN A 1 468 ? -11.956 -19.598 -1.153 1.00 79.81 468 ASN A CA 1
ATOM 3593 C C . ASN A 1 468 ? -11.633 -18.340 -1.966 1.00 79.81 468 ASN A C 1
ATOM 3595 O O . ASN A 1 468 ? -12.327 -18.008 -2.930 1.00 79.81 468 ASN A O 1
ATOM 3599 N N . THR A 1 469 ? -10.566 -17.638 -1.591 1.00 86.81 469 THR A N 1
ATOM 3600 C CA . THR A 1 469 ? -10.061 -16.496 -2.364 1.00 86.81 469 THR A CA 1
ATOM 3601 C C . THR A 1 469 ? -8.649 -16.765 -2.867 1.00 86.81 469 THR A C 1
ATOM 3603 O O . THR A 1 469 ? -7.959 -17.686 -2.427 1.00 86.81 469 THR A O 1
ATOM 3606 N N . ALA A 1 470 ? -8.208 -15.964 -3.825 1.00 87.31 470 ALA A N 1
ATOM 3607 C CA . ALA A 1 470 ? -6.820 -15.911 -4.232 1.00 87.31 470 ALA A CA 1
ATOM 3608 C C . ALA A 1 470 ? -6.373 -14.460 -4.368 1.00 87.31 470 ALA A C 1
ATOM 3610 O O . ALA A 1 470 ? -7.124 -13.609 -4.844 1.00 87.31 470 ALA A O 1
ATOM 3611 N N . SER A 1 471 ? -5.137 -14.191 -3.961 1.00 87.56 471 SER A N 1
ATOM 3612 C CA . SER A 1 471 ? -4.462 -12.933 -4.269 1.00 87.56 471 SER A CA 1
ATOM 3613 C C . SER A 1 471 ? -3.669 -13.066 -5.566 1.00 87.56 471 SER A C 1
ATOM 3615 O O . SER A 1 471 ? -3.075 -14.109 -5.844 1.00 87.56 471 SER A O 1
ATOM 3617 N N . VAL A 1 472 ? -3.667 -12.010 -6.370 1.00 87.25 472 VAL A N 1
ATOM 3618 C CA . VAL A 1 472 ? -2.896 -11.912 -7.609 1.00 87.25 472 VAL A CA 1
ATOM 3619 C C . VAL A 1 472 ? -1.426 -11.665 -7.276 1.00 87.25 472 VAL A C 1
ATOM 3621 O O . VAL A 1 472 ? -1.117 -10.802 -6.457 1.00 87.25 472 VAL A O 1
ATOM 3624 N N . LYS A 1 473 ? -0.517 -12.396 -7.927 1.00 81.06 473 LYS A N 1
ATOM 3625 C CA . LYS A 1 473 ? 0.936 -12.267 -7.760 1.00 81.06 473 LYS A CA 1
ATOM 3626 C C . LYS A 1 473 ? 1.613 -12.023 -9.108 1.00 81.06 473 LYS A C 1
ATOM 3628 O O . LYS A 1 473 ? 1.723 -12.931 -9.931 1.00 81.06 473 LYS A O 1
ATOM 3633 N N . LEU A 1 474 ? 2.098 -10.801 -9.306 1.00 73.44 474 LEU A N 1
ATOM 3634 C CA . LEU A 1 474 ? 2.805 -10.349 -10.510 1.00 73.44 474 LEU A CA 1
ATOM 3635 C C . LEU A 1 474 ? 4.174 -9.759 -10.149 1.00 73.44 474 LEU A C 1
ATOM 3637 O O . LEU A 1 474 ? 4.438 -9.460 -8.984 1.00 73.44 474 LEU A O 1
ATOM 3641 N N . ALA A 1 475 ? 5.034 -9.587 -11.153 1.00 62.09 475 ALA A N 1
ATOM 3642 C CA . ALA A 1 475 ? 6.392 -9.084 -10.971 1.00 62.09 475 ALA A CA 1
ATOM 3643 C C . ALA A 1 475 ? 6.426 -7.577 -10.663 1.00 62.09 475 ALA A C 1
ATOM 3645 O O . ALA A 1 475 ? 7.109 -7.143 -9.739 1.00 62.09 475 ALA A O 1
ATOM 3646 N N . GLY A 1 476 ? 5.692 -6.762 -11.414 1.00 62.53 476 GLY A N 1
ATOM 3647 C CA . GLY A 1 476 ? 5.590 -5.324 -11.207 1.00 62.53 476 GLY A CA 1
ATOM 3648 C C . GLY A 1 476 ? 4.466 -4.949 -10.245 1.00 62.53 476 GLY A C 1
ATOM 3649 O O . GLY A 1 476 ? 3.379 -5.525 -10.251 1.00 62.53 476 GLY A O 1
ATOM 3650 N N . VAL A 1 477 ? 4.694 -3.921 -9.428 1.00 60.19 477 VAL A N 1
ATOM 3651 C CA . VAL A 1 477 ? 3.653 -3.352 -8.548 1.00 60.19 477 VAL A CA 1
ATOM 3652 C C . VAL A 1 477 ? 2.495 -2.708 -9.323 1.00 60.19 477 VAL A C 1
ATOM 3654 O O . VAL A 1 477 ? 1.388 -2.621 -8.802 1.00 60.19 477 VAL A O 1
ATOM 3657 N N . ASN A 1 478 ? 2.743 -2.284 -10.567 1.00 66.31 478 ASN A N 1
ATOM 3658 C CA . ASN A 1 478 ? 1.745 -1.676 -11.453 1.00 66.31 478 ASN A CA 1
ATOM 3659 C C . ASN A 1 478 ? 1.164 -2.666 -12.474 1.00 66.31 478 ASN A C 1
ATOM 3661 O O . ASN A 1 478 ? 0.277 -2.297 -13.246 1.00 66.31 478 ASN A O 1
ATOM 3665 N N . ASP A 1 479 ? 1.657 -3.904 -12.479 1.00 74.69 479 ASP A N 1
ATOM 3666 C CA . ASP A 1 479 ? 1.195 -4.937 -13.393 1.00 74.69 479 ASP A CA 1
ATOM 3667 C C . ASP A 1 479 ? -0.255 -5.312 -13.092 1.00 74.69 479 ASP A C 1
ATOM 3669 O O . ASP A 1 479 ? -0.739 -5.209 -11.954 1.00 74.69 479 ASP A O 1
ATOM 3673 N N . ARG A 1 480 ? -0.958 -5.773 -14.129 1.00 81.50 480 ARG A N 1
ATOM 3674 C CA . ARG A 1 480 ? -2.362 -6.165 -14.025 1.00 81.50 480 ARG A CA 1
ATOM 3675 C C . ARG A 1 480 ? -2.597 -7.501 -14.710 1.00 81.50 480 ARG A C 1
ATOM 3677 O O . ARG A 1 480 ? -2.358 -7.635 -15.906 1.00 81.50 480 ARG A O 1
ATOM 3684 N N . LEU A 1 481 ? -3.134 -8.457 -13.965 1.00 89.19 481 LEU A N 1
ATOM 3685 C CA . LEU A 1 481 ? -3.484 -9.783 -14.446 1.00 89.19 481 LEU A CA 1
ATOM 3686 C C . LEU A 1 481 ? -4.767 -9.712 -15.270 1.00 89.19 481 LEU A C 1
ATOM 3688 O O . LEU A 1 481 ? -5.777 -9.205 -14.779 1.00 89.19 481 LEU A O 1
ATOM 3692 N N . ALA A 1 482 ? -4.749 -10.237 -16.492 1.00 90.44 482 ALA A N 1
ATOM 3693 C CA . ALA A 1 482 ? -5.955 -10.385 -17.300 1.00 90.44 482 ALA A CA 1
ATOM 3694 C C . ALA A 1 482 ? -6.898 -11.451 -16.715 1.00 90.44 482 ALA A C 1
ATOM 3696 O O . ALA A 1 482 ? -6.466 -12.558 -16.393 1.00 90.44 482 ALA A O 1
ATOM 3697 N N . ILE A 1 483 ? -8.192 -11.135 -16.649 1.00 93.81 483 ILE A N 1
ATOM 3698 C CA . ILE A 1 483 ? -9.276 -12.107 -16.463 1.00 93.81 483 ILE A CA 1
ATOM 3699 C C . ILE A 1 483 ? -9.949 -12.288 -17.814 1.00 93.81 483 ILE A C 1
ATOM 3701 O O . ILE A 1 483 ? -10.388 -11.306 -18.415 1.00 93.81 483 ILE A O 1
ATOM 3705 N N . ARG A 1 484 ? -10.013 -13.525 -18.298 1.00 93.81 484 ARG A N 1
ATOM 3706 C CA . ARG A 1 484 ? -10.416 -13.844 -19.671 1.00 93.81 484 ARG A CA 1
ATOM 3707 C C . ARG A 1 484 ? -11.731 -14.612 -19.735 1.00 93.81 484 ARG A C 1
ATOM 3709 O O . ARG A 1 484 ? -12.128 -15.254 -18.767 1.00 93.81 484 ARG A O 1
ATOM 3716 N N . ASP A 1 485 ? -12.394 -14.574 -20.882 1.00 94.38 485 ASP A N 1
ATOM 3717 C CA . ASP A 1 485 ? -13.641 -15.310 -21.136 1.00 94.38 485 ASP A CA 1
ATOM 3718 C C . ASP A 1 485 ? -13.434 -16.796 -21.467 1.00 94.38 485 ASP A C 1
ATOM 3720 O O . ASP A 1 485 ? -14.392 -17.557 -21.559 1.00 94.38 485 ASP A O 1
ATOM 3724 N N . GLY A 1 486 ? -12.181 -17.233 -21.581 1.00 94.00 486 GLY A N 1
ATOM 3725 C CA . GLY A 1 486 ? -11.802 -18.615 -21.826 1.00 94.00 486 GLY A CA 1
ATOM 3726 C C . GLY A 1 486 ? -10.470 -18.966 -21.172 1.00 94.00 486 GLY A C 1
ATOM 3727 O O . GLY A 1 486 ? -9.645 -18.101 -20.882 1.00 94.00 486 GLY A O 1
ATOM 3728 N N . ALA A 1 487 ? -10.253 -20.262 -20.952 1.00 92.38 487 ALA A N 1
ATOM 3729 C CA . ALA A 1 487 ? -9.028 -20.819 -20.380 1.00 92.38 487 ALA A CA 1
ATOM 3730 C C . ALA A 1 487 ? -7.881 -20.877 -21.416 1.00 92.38 487 ALA A C 1
ATOM 3732 O O . ALA A 1 487 ? -7.355 -21.946 -21.724 1.00 92.38 487 ALA A O 1
ATOM 3733 N N . SER A 1 488 ? -7.539 -19.733 -22.014 1.00 88.12 488 SER A N 1
ATOM 3734 C CA . SER A 1 488 ? -6.510 -19.594 -23.053 1.00 88.12 488 SER A CA 1
ATOM 3735 C C . SER A 1 488 ? -5.937 -18.176 -23.068 1.00 88.12 488 SER A C 1
ATOM 3737 O O . SER A 1 488 ? -6.659 -17.215 -22.820 1.00 88.12 488 SER A O 1
ATOM 3739 N N . GLU A 1 489 ? -4.658 -18.016 -23.415 1.00 82.25 489 GLU A N 1
ATOM 3740 C CA . GLU A 1 489 ? -4.025 -16.689 -23.535 1.00 82.25 489 GLU A CA 1
ATOM 3741 C C . GLU A 1 489 ? -4.584 -15.860 -24.700 1.00 82.25 489 GLU A C 1
ATOM 3743 O O . GLU A 1 489 ? -4.545 -14.631 -24.662 1.00 82.25 489 GLU A O 1
ATOM 3748 N N . ASN A 1 490 ? -5.169 -16.522 -25.701 1.00 83.69 490 ASN A N 1
ATOM 3749 C CA . ASN A 1 490 ? -5.810 -15.866 -26.845 1.00 83.69 490 ASN A CA 1
ATOM 3750 C C . ASN A 1 490 ? -7.281 -15.509 -26.577 1.00 83.69 490 ASN A C 1
ATOM 3752 O O . ASN A 1 490 ? -7.936 -14.924 -27.435 1.00 83.69 490 ASN A O 1
ATOM 3756 N N . ALA A 1 491 ? -7.814 -15.887 -25.411 1.00 88.12 491 ALA A N 1
ATOM 3757 C CA . ALA A 1 491 ? -9.188 -15.593 -25.033 1.00 88.12 491 ALA A CA 1
ATOM 3758 C C . ALA A 1 491 ? -9.372 -14.096 -24.732 1.00 88.12 491 ALA A C 1
ATOM 3760 O O . ALA A 1 491 ? -8.435 -13.407 -24.298 1.00 88.12 491 ALA A O 1
ATOM 3761 N N . GLN A 1 492 ? -10.589 -13.597 -24.948 1.00 88.25 492 GLN A N 1
ATOM 3762 C CA . GLN A 1 492 ? -10.915 -12.184 -24.822 1.00 88.25 492 GLN A CA 1
ATOM 3763 C C . GLN A 1 492 ? -10.725 -11.735 -23.373 1.00 88.25 492 GLN A C 1
ATOM 3765 O O . GLN A 1 492 ? -11.205 -12.368 -22.431 1.00 88.25 492 GLN A O 1
ATOM 3770 N N . VAL A 1 493 ? -10.026 -10.618 -23.179 1.00 91.56 493 VAL A N 1
ATOM 3771 C CA . VAL A 1 493 ? -9.865 -10.021 -21.850 1.00 91.56 493 VAL A CA 1
ATOM 3772 C C . VAL A 1 493 ? -11.187 -9.389 -21.432 1.00 91.56 493 VAL A C 1
ATOM 3774 O O .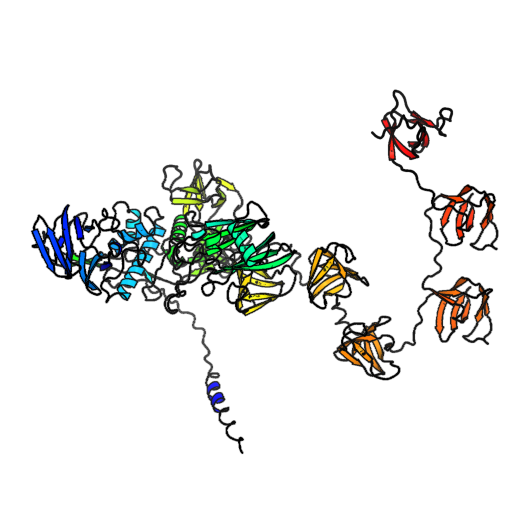 VAL A 1 493 ? -11.648 -8.445 -22.061 1.00 91.56 493 VAL A O 1
ATOM 3777 N N . LEU A 1 494 ? -11.778 -9.880 -20.347 1.00 91.19 494 LEU A N 1
ATOM 3778 C CA . LEU A 1 494 ? -12.980 -9.311 -19.740 1.00 91.19 494 LEU A CA 1
ATOM 3779 C C . LEU A 1 494 ? -12.635 -8.080 -18.898 1.00 91.19 494 LEU A C 1
ATOM 3781 O O . LEU A 1 494 ? -13.297 -7.045 -18.985 1.00 91.19 494 LEU A O 1
ATOM 3785 N N . THR A 1 495 ? -11.596 -8.201 -18.070 1.00 91.81 495 THR A N 1
ATOM 3786 C CA . THR A 1 495 ? -11.110 -7.160 -17.155 1.00 91.81 495 THR A CA 1
ATOM 3787 C C . THR A 1 495 ? -9.667 -7.445 -16.729 1.00 91.81 495 THR A C 1
ATOM 3789 O O . THR A 1 495 ? -9.101 -8.476 -17.097 1.00 91.81 495 THR A O 1
ATOM 3792 N N . SER A 1 496 ? -9.067 -6.567 -15.923 1.00 89.81 496 SER A N 1
ATOM 3793 C CA . SER A 1 496 ? -7.781 -6.834 -15.281 1.00 89.81 496 SER A CA 1
ATOM 3794 C C . SER A 1 496 ? -7.750 -6.505 -13.793 1.00 89.81 496 SER A C 1
ATOM 3796 O O . SER A 1 496 ? -8.404 -5.578 -13.304 1.00 89.81 496 SER A O 1
ATOM 3798 N N . VAL A 1 497 ? -6.940 -7.265 -13.063 1.00 88.81 497 VAL A N 1
ATOM 3799 C CA . VAL A 1 497 ? -6.778 -7.172 -11.612 1.00 88.81 497 VAL A CA 1
ATOM 3800 C C . VAL A 1 497 ? -5.360 -6.724 -11.297 1.00 88.81 497 VAL A C 1
ATOM 3802 O O . VAL A 1 497 ? -4.409 -7.293 -11.817 1.00 88.81 497 VAL A O 1
ATOM 3805 N N . VAL A 1 498 ? -5.205 -5.703 -10.455 1.00 83.88 498 VAL A N 1
ATOM 3806 C CA . VAL A 1 498 ? -3.876 -5.254 -10.004 1.00 83.88 498 VAL A CA 1
ATOM 3807 C C . VAL A 1 498 ? -3.119 -6.380 -9.302 1.00 83.88 498 VAL A C 1
ATOM 3809 O O . VAL A 1 498 ? -3.739 -7.252 -8.691 1.00 83.88 498 VAL A O 1
ATOM 3812 N N . ASN A 1 499 ? -1.786 -6.329 -9.329 1.00 80.75 499 ASN A N 1
ATOM 3813 C CA . ASN A 1 499 ? -0.964 -7.120 -8.414 1.00 80.75 499 ASN A CA 1
ATOM 3814 C C . ASN A 1 499 ? -1.474 -6.966 -6.965 1.00 80.75 499 ASN A C 1
ATOM 3816 O O . ASN A 1 499 ? -1.917 -5.889 -6.579 1.00 80.75 499 ASN A O 1
ATOM 3820 N N . GLY A 1 500 ? -1.508 -8.035 -6.173 1.00 79.94 500 GLY A N 1
ATOM 3821 C CA . GLY A 1 500 ? -2.107 -8.044 -4.831 1.00 79.94 500 GLY A CA 1
ATOM 3822 C C . GLY A 1 500 ? -3.642 -7.963 -4.782 1.00 79.94 500 GLY A C 1
ATOM 3823 O O . GLY A 1 500 ? -4.215 -8.108 -3.702 1.00 79.94 500 GLY A O 1
ATOM 3824 N N . GLY A 1 501 ? -4.319 -7.769 -5.921 1.00 86.19 501 GLY A N 1
ATOM 3825 C CA . GLY A 1 501 ? -5.773 -7.841 -6.055 1.00 86.19 501 GLY A CA 1
ATOM 3826 C C . GLY A 1 501 ? -6.341 -9.176 -5.593 1.00 86.19 501 GLY A C 1
ATOM 3827 O O . GLY A 1 501 ? -5.677 -10.200 -5.714 1.00 86.19 501 GLY A O 1
ATOM 3828 N N . ILE A 1 502 ? -7.563 -9.174 -5.062 1.00 89.00 502 ILE A N 1
ATOM 3829 C CA . ILE A 1 502 ? -8.205 -10.387 -4.542 1.00 89.00 502 ILE A CA 1
ATOM 3830 C C . ILE A 1 502 ? -9.320 -10.824 -5.490 1.00 89.00 502 ILE A C 1
ATOM 3832 O O . ILE A 1 502 ? -10.073 -10.014 -6.023 1.00 89.00 502 ILE A O 1
ATOM 3836 N N . VAL A 1 503 ? -9.435 -12.125 -5.702 1.00 91.31 503 VAL A N 1
ATOM 3837 C CA . VAL A 1 503 ? -10.539 -12.726 -6.446 1.00 91.31 503 VAL A CA 1
ATOM 3838 C C . VAL A 1 503 ? -11.125 -13.876 -5.645 1.00 91.31 503 VAL A C 1
ATOM 3840 O O . VAL A 1 503 ? -10.412 -14.563 -4.913 1.00 91.31 503 VAL A O 1
ATOM 3843 N N . THR A 1 504 ? -12.425 -14.099 -5.782 1.00 90.44 504 THR A N 1
ATOM 3844 C CA . THR A 1 504 ? -13.062 -15.322 -5.290 1.00 90.44 504 THR A CA 1
ATOM 3845 C C . THR A 1 504 ? -12.724 -16.459 -6.246 1.00 90.44 504 THR A C 1
ATOM 3847 O O . THR A 1 504 ? -12.781 -16.290 -7.463 1.00 90.44 504 THR A O 1
ATOM 3850 N N . VAL A 1 505 ? -12.364 -17.623 -5.715 1.00 92.50 505 VAL A N 1
ATOM 3851 C CA . VAL A 1 505 ? -12.038 -18.810 -6.508 1.00 92.50 505 VAL A CA 1
ATOM 3852 C C . VAL A 1 505 ? -13.280 -19.679 -6.617 1.00 92.50 505 VAL A C 1
ATOM 3854 O O . VAL A 1 505 ? -13.756 -20.221 -5.622 1.00 92.50 505 VAL A O 1
ATOM 3857 N N . LEU A 1 506 ? -13.794 -19.812 -7.839 1.00 93.12 506 LEU A N 1
ATOM 3858 C CA . LEU A 1 506 ? -14.983 -20.612 -8.126 1.00 93.12 506 LEU A CA 1
ATOM 3859 C C . LEU A 1 506 ? -14.630 -22.050 -8.498 1.00 93.12 506 LEU A C 1
ATOM 3861 O O . LEU A 1 506 ? -15.338 -22.963 -8.095 1.00 93.12 506 LEU A O 1
ATOM 3865 N N . ALA A 1 507 ? -13.550 -22.256 -9.255 1.00 93.75 507 ALA A N 1
ATOM 3866 C CA . ALA A 1 507 ? -13.014 -23.582 -9.552 1.00 93.75 507 ALA A CA 1
ATOM 3867 C C . ALA A 1 507 ? -11.509 -23.501 -9.831 1.00 93.75 507 ALA A C 1
ATOM 3869 O O . ALA A 1 507 ? -11.076 -22.867 -10.797 1.00 93.75 507 ALA A O 1
ATOM 3870 N N . LYS A 1 508 ? -10.703 -24.156 -8.998 1.00 94.38 508 LYS A N 1
ATOM 3871 C CA . LYS A 1 508 ? -9.257 -24.270 -9.178 1.00 94.38 508 LYS A CA 1
ATOM 3872 C C . LYS A 1 508 ? -8.933 -25.354 -10.202 1.00 94.38 508 LYS A C 1
ATOM 3874 O O . LYS A 1 508 ? -9.191 -26.530 -9.964 1.00 94.38 508 LYS A O 1
ATOM 3879 N N . GLY A 1 509 ? -8.321 -24.948 -11.310 1.00 90.50 509 GLY A N 1
ATOM 3880 C CA . GLY A 1 509 ? -7.699 -25.855 -12.272 1.00 90.50 509 GLY A CA 1
ATOM 3881 C C . GLY A 1 509 ? -6.177 -25.889 -12.121 1.00 90.50 509 GLY A C 1
ATOM 3882 O O . GLY A 1 509 ? -5.604 -25.166 -11.310 1.00 90.50 509 GLY A O 1
ATOM 3883 N N . ASN A 1 510 ? -5.514 -26.730 -12.918 1.00 86.56 510 ASN A N 1
ATOM 3884 C CA . ASN A 1 510 ? -4.050 -26.850 -12.897 1.00 86.56 510 ASN A CA 1
ATOM 3885 C C . ASN A 1 510 ? -3.361 -25.647 -13.564 1.00 86.56 510 ASN A C 1
ATOM 3887 O O . ASN A 1 510 ? -2.431 -25.078 -13.002 1.00 86.56 510 ASN A O 1
ATOM 3891 N N . ASN A 1 511 ? -3.843 -25.250 -14.749 1.00 87.94 511 ASN A N 1
ATOM 3892 C CA . ASN A 1 511 ? -3.263 -24.156 -15.541 1.00 87.94 511 ASN A CA 1
ATOM 3893 C C . ASN A 1 511 ? -4.124 -22.895 -15.494 1.00 87.94 511 ASN A C 1
ATOM 3895 O O . ASN A 1 511 ? -3.607 -21.798 -15.323 1.00 87.94 511 ASN A O 1
ATOM 3899 N N . TRP A 1 512 ? -5.447 -23.048 -15.550 1.00 93.81 512 TRP A N 1
ATOM 3900 C CA . TRP A 1 512 ? -6.412 -21.952 -15.508 1.00 93.81 512 TRP A CA 1
ATOM 3901 C C . TRP A 1 512 ? -7.381 -22.158 -14.354 1.00 93.81 512 TRP A C 1
ATOM 3903 O O . TRP A 1 512 ? -7.910 -23.250 -14.168 1.00 93.81 512 TRP A O 1
ATOM 3913 N N . THR A 1 513 ? -7.605 -21.101 -13.588 1.00 95.56 513 THR A N 1
ATOM 3914 C CA . THR A 1 513 ? -8.534 -21.073 -12.463 1.00 95.56 513 THR A CA 1
ATOM 3915 C C . THR A 1 513 ? -9.707 -20.179 -12.836 1.00 95.56 513 THR A C 1
ATOM 3917 O O . THR A 1 513 ? -9.508 -19.054 -13.296 1.00 95.56 513 THR A O 1
ATOM 3920 N N . LEU A 1 514 ? -10.925 -20.681 -12.637 1.00 96.69 514 LEU A N 1
ATOM 3921 C CA . LEU A 1 514 ? -12.141 -19.890 -12.769 1.00 96.69 514 LEU A CA 1
ATOM 3922 C C . LEU A 1 514 ? -12.303 -19.038 -11.509 1.00 96.69 514 LEU A C 1
ATOM 3924 O O . LEU A 1 514 ? -12.399 -19.559 -10.392 1.00 96.69 514 LEU A O 1
ATOM 3928 N N . VAL A 1 515 ? -12.325 -17.728 -11.700 1.00 95.75 515 VAL A N 1
ATOM 3929 C CA . VAL A 1 515 ? -12.367 -16.734 -10.633 1.00 95.75 515 VAL A CA 1
ATOM 3930 C C . VAL A 1 515 ? -13.518 -15.764 -10.837 1.00 95.75 515 VAL A C 1
ATOM 3932 O O . VAL A 1 515 ? -14.029 -15.596 -11.944 1.00 95.75 515 VAL A O 1
ATOM 3935 N N . GLN A 1 516 ? -13.901 -15.098 -9.756 1.00 93.19 516 GLN A N 1
ATOM 3936 C CA . GLN A 1 516 ? -14.885 -14.032 -9.757 1.00 93.19 516 GLN A CA 1
ATOM 3937 C C . GLN A 1 516 ? -14.304 -12.768 -9.123 1.00 93.19 516 GLN A C 1
ATOM 3939 O O . GLN A 1 516 ? -13.766 -12.795 -8.014 1.00 93.19 516 GLN A O 1
ATOM 3944 N N . LEU A 1 517 ? -14.460 -11.646 -9.824 1.00 91.50 517 LEU A N 1
ATOM 3945 C CA . LEU A 1 517 ? -14.225 -10.299 -9.320 1.00 91.50 517 LEU A CA 1
ATOM 3946 C C . LEU A 1 517 ? -15.510 -9.492 -9.505 1.00 91.50 517 LEU A C 1
ATOM 3948 O O . LEU A 1 517 ? -15.906 -9.214 -10.637 1.00 91.50 517 LEU A O 1
ATOM 3952 N N . GLY A 1 518 ? -16.161 -9.094 -8.411 1.00 87.81 518 GLY A N 1
ATOM 3953 C CA . GLY A 1 518 ? -17.469 -8.440 -8.489 1.00 87.81 518 GLY A CA 1
ATOM 3954 C C . GLY A 1 518 ? -18.493 -9.338 -9.192 1.00 87.81 518 GLY A C 1
ATOM 3955 O O . GLY A 1 518 ? -18.748 -10.456 -8.750 1.00 87.81 518 GLY A O 1
ATOM 3956 N N . GLN A 1 519 ? -19.064 -8.866 -10.300 1.00 90.50 519 GLN A N 1
ATOM 3957 C CA . GLN A 1 519 ? -19.971 -9.642 -11.157 1.00 90.50 519 GLN A CA 1
ATOM 3958 C C . GLN A 1 519 ? -19.266 -10.334 -12.333 1.00 90.50 519 GLN A C 1
ATOM 3960 O O . GLN A 1 519 ? -19.903 -11.086 -13.070 1.00 90.50 519 GLN A O 1
ATOM 3965 N N . ILE A 1 520 ? -17.970 -10.086 -12.534 1.00 93.50 520 ILE A N 1
ATOM 3966 C CA . ILE A 1 520 ? -17.209 -10.678 -13.634 1.00 93.50 520 ILE A CA 1
ATOM 3967 C C . ILE A 1 520 ? -16.663 -12.028 -13.188 1.00 93.50 520 ILE A C 1
ATOM 3969 O O . ILE A 1 520 ? -15.790 -12.100 -12.324 1.00 93.50 520 ILE A O 1
ATOM 3973 N N . VAL A 1 521 ? -17.168 -13.084 -13.810 1.00 96.38 521 VAL A N 1
ATOM 3974 C CA . VAL A 1 521 ? -16.618 -14.434 -13.771 1.00 96.38 521 VAL A CA 1
ATOM 3975 C C . VAL A 1 521 ? -15.735 -14.619 -15.001 1.00 96.38 521 VAL A C 1
ATOM 3977 O O . VAL A 1 521 ? -16.119 -14.232 -16.103 1.00 96.38 521 VAL A O 1
ATOM 3980 N N . GLY A 1 522 ? -14.557 -15.206 -14.830 1.00 96.38 522 GLY A N 1
ATOM 3981 C CA . GLY A 1 522 ? -13.652 -15.511 -15.934 1.00 96.38 522 GLY A CA 1
ATOM 3982 C C . GLY A 1 522 ? -12.447 -16.329 -15.492 1.00 96.38 522 GLY A C 1
ATOM 3983 O O . GLY A 1 522 ? -12.338 -16.732 -14.336 1.00 96.38 522 GLY A O 1
ATOM 3984 N N . TYR A 1 523 ? -11.538 -16.594 -16.420 1.00 95.88 523 TYR A N 1
ATOM 3985 C CA . TYR A 1 523 ? -10.357 -17.417 -16.202 1.00 95.88 523 TYR A CA 1
ATOM 3986 C C . TYR A 1 523 ? -9.109 -16.570 -15.971 1.00 95.88 523 TYR A C 1
ATOM 3988 O O . TYR A 1 523 ? -8.853 -15.599 -16.684 1.00 95.88 523 TYR A O 1
ATOM 3996 N N . ALA A 1 524 ? -8.308 -16.986 -14.995 1.00 94.56 524 ALA A N 1
ATOM 3997 C CA . ALA A 1 524 ? -6.983 -16.453 -14.713 1.00 94.56 524 ALA A CA 1
ATOM 3998 C C . ALA A 1 524 ? -5.939 -17.586 -14.724 1.00 94.56 524 ALA A C 1
ATOM 4000 O O . ALA A 1 524 ? -6.259 -18.705 -14.303 1.00 94.56 524 ALA A O 1
ATOM 4001 N N . PRO A 1 525 ? -4.691 -17.329 -15.155 1.00 91.19 525 PRO A N 1
ATOM 4002 C CA . PRO A 1 525 ? -3.590 -18.270 -14.988 1.00 91.19 525 PRO A CA 1
ATOM 4003 C C . PRO A 1 525 ? -3.418 -18.659 -13.516 1.00 91.19 525 PRO A C 1
ATOM 4005 O O . PRO A 1 525 ? -3.253 -17.808 -12.643 1.00 91.19 525 PRO A O 1
ATOM 4008 N N . THR A 1 526 ? -3.423 -19.959 -13.236 1.00 87.88 526 THR A N 1
ATOM 4009 C CA . THR A 1 526 ? -3.303 -20.514 -11.877 1.00 87.88 526 THR A CA 1
ATOM 4010 C C . THR A 1 526 ? -1.955 -20.161 -11.251 1.00 87.88 526 THR A C 1
ATOM 4012 O O . THR A 1 526 ? -1.885 -19.901 -10.053 1.00 87.88 526 THR A O 1
ATOM 4015 N N . SER A 1 527 ? -0.896 -20.071 -12.063 1.00 83.25 527 SER A N 1
ATOM 4016 C CA . SER A 1 527 ? 0.447 -19.643 -11.646 1.00 83.25 527 SER A CA 1
ATOM 4017 C C . SER A 1 527 ? 0.504 -18.199 -11.131 1.00 83.25 527 SER A C 1
ATOM 4019 O O . SER A 1 527 ? 1.388 -17.866 -10.345 1.00 83.25 527 SER A O 1
ATOM 4021 N N . ALA A 1 528 ? -0.447 -17.345 -11.525 1.00 83.69 528 ALA A N 1
ATOM 4022 C CA . ALA A 1 528 ? -0.531 -15.949 -11.099 1.00 83.69 528 ALA A CA 1
ATOM 4023 C C . ALA A 1 528 ? -1.343 -15.742 -9.812 1.00 83.69 528 ALA A C 1
ATOM 4025 O O . ALA A 1 528 ? -1.552 -14.602 -9.394 1.00 83.69 528 ALA A O 1
ATOM 4026 N N . LEU A 1 529 ? -1.818 -16.824 -9.190 1.00 87.06 529 LEU A N 1
ATOM 4027 C CA . LEU A 1 529 ? -2.709 -16.787 -8.039 1.00 87.06 529 LEU A CA 1
ATOM 4028 C C . LEU A 1 529 ? -2.068 -17.449 -6.822 1.00 87.06 529 LEU A C 1
ATOM 4030 O O . LEU A 1 529 ? -1.550 -18.564 -6.880 1.00 87.06 529 LEU A O 1
ATOM 4034 N N . ARG A 1 530 ? -2.175 -16.782 -5.674 1.00 85.00 530 ARG A N 1
ATOM 4035 C CA . ARG A 1 530 ? -1.886 -17.364 -4.367 1.00 85.00 530 ARG A CA 1
ATOM 4036 C C . ARG A 1 530 ? -3.188 -17.600 -3.618 1.00 85.00 530 ARG A C 1
ATOM 4038 O O . ARG A 1 530 ? -3.853 -16.654 -3.203 1.00 85.00 530 ARG A O 1
ATOM 4045 N N . PHE A 1 531 ? -3.519 -18.873 -3.455 1.00 83.31 531 PHE A N 1
ATOM 4046 C CA . PHE A 1 531 ? -4.763 -19.339 -2.853 1.00 83.31 531 PHE A CA 1
ATOM 4047 C C . PHE A 1 531 ? -4.759 -19.210 -1.328 1.00 83.31 531 PHE A C 1
ATOM 4049 O O . PHE A 1 531 ? -3.739 -19.451 -0.680 1.00 83.31 531 PHE A O 1
ATOM 4056 N N . SER A 1 532 ? -5.922 -18.890 -0.773 1.00 74.56 532 SER A N 1
ATOM 4057 C CA . SER A 1 532 ? -6.246 -19.004 0.646 1.00 74.56 532 SER A CA 1
ATOM 4058 C C . SER A 1 532 ? -7.474 -19.909 0.818 1.00 74.56 532 SER A C 1
ATOM 4060 O O . SER A 1 532 ? -8.345 -19.958 -0.054 1.00 74.56 532 SER A O 1
ATOM 4062 N N . GLY A 1 533 ? -7.511 -20.665 1.919 1.00 72.56 533 GLY A N 1
ATOM 4063 C CA . GLY A 1 533 ? -8.536 -21.688 2.150 1.00 72.56 533 GLY A CA 1
ATOM 4064 C C . GLY A 1 533 ? -8.325 -22.960 1.319 1.00 72.56 533 GLY A C 1
ATOM 4065 O O . GLY A 1 533 ? -7.207 -23.246 0.877 1.00 72.56 533 GLY A O 1
ATOM 4066 N N . THR A 1 534 ? -9.406 -23.715 1.106 1.00 75.94 534 THR A N 1
ATOM 4067 C CA . THR A 1 534 ? -9.430 -24.961 0.320 1.00 75.94 534 THR A CA 1
ATOM 4068 C C . THR A 1 534 ? -10.353 -24.766 -0.885 1.00 75.94 534 THR A C 1
ATOM 4070 O O . THR A 1 534 ? -11.540 -25.089 -0.809 1.00 75.94 534 THR A O 1
ATOM 4073 N N . PRO A 1 535 ? -9.844 -24.215 -2.004 1.00 84.00 535 PRO A N 1
ATOM 4074 C CA . PRO A 1 535 ? -10.697 -23.826 -3.113 1.00 84.00 535 PRO A CA 1
ATOM 4075 C C . PRO A 1 535 ? -11.404 -25.020 -3.761 1.00 84.00 535 PRO A C 1
ATOM 4077 O O . PRO A 1 535 ? -10.776 -26.069 -3.938 1.00 84.00 535 PRO A O 1
ATOM 4080 N N . PRO A 1 536 ? -12.668 -24.859 -4.188 1.00 85.62 536 PRO A N 1
ATOM 4081 C CA . PRO A 1 536 ? -13.383 -25.884 -4.935 1.00 85.62 536 PRO A CA 1
ATOM 4082 C C . PRO A 1 536 ? -12.643 -26.213 -6.232 1.00 85.62 536 PRO A C 1
ATOM 4084 O O . PRO A 1 536 ? -12.038 -25.342 -6.857 1.00 85.62 536 PRO A O 1
ATOM 4087 N N . VAL A 1 537 ? -12.724 -27.468 -6.667 1.00 87.31 537 VAL A N 1
ATOM 4088 C CA . VAL A 1 537 ? -12.125 -27.939 -7.931 1.00 87.31 537 VAL A CA 1
ATOM 4089 C C . VAL A 1 537 ? -13.102 -27.894 -9.113 1.00 87.31 537 VAL A C 1
ATOM 4091 O O . VAL A 1 537 ? -12.706 -28.122 -10.252 1.00 87.31 537 VAL A O 1
ATOM 4094 N N . SER A 1 538 ? -14.376 -27.574 -8.869 1.00 86.94 538 SER A N 1
ATOM 4095 C CA . SER A 1 538 ? -15.434 -27.530 -9.886 1.00 86.94 538 SER A CA 1
ATOM 4096 C C . SER A 1 538 ? -16.468 -26.442 -9.599 1.00 86.94 538 SER A C 1
ATOM 4098 O O . SER A 1 538 ? -16.772 -26.171 -8.440 1.00 86.94 538 SER A O 1
ATOM 4100 N N . SER A 1 539 ? -17.063 -25.880 -10.653 1.00 90.00 539 SER A N 1
ATOM 4101 C CA . SER A 1 539 ? -18.155 -24.903 -10.579 1.00 90.00 539 SER A CA 1
ATOM 4102 C C . SER A 1 539 ? -19.069 -25.022 -11.795 1.00 90.00 539 SER A C 1
ATOM 4104 O O . SER A 1 539 ? -18.619 -25.423 -12.867 1.00 90.00 539 SER A O 1
ATOM 4106 N N . THR A 1 540 ? -20.335 -24.632 -11.639 1.00 90.50 540 THR A N 1
ATOM 4107 C CA . THR A 1 540 ? -21.296 -24.471 -12.743 1.00 90.50 540 THR A CA 1
ATOM 4108 C C . THR A 1 540 ? -21.336 -23.043 -13.293 1.00 90.50 540 THR A C 1
ATOM 4110 O O . THR A 1 540 ? -22.111 -22.766 -14.205 1.00 90.50 540 THR A O 1
ATOM 4113 N N . ALA A 1 541 ? -20.559 -22.115 -12.725 1.00 92.56 541 ALA A N 1
ATOM 4114 C CA . ALA A 1 541 ? -20.510 -20.736 -13.191 1.00 92.56 541 ALA A CA 1
ATOM 4115 C C . ALA A 1 541 ? -19.846 -20.640 -14.573 1.00 92.56 541 ALA A C 1
ATOM 4117 O O . ALA A 1 541 ? -18.859 -21.321 -14.852 1.00 92.56 541 ALA A O 1
ATOM 4118 N N . THR A 1 542 ? -20.366 -19.759 -15.422 1.00 93.19 542 THR A N 1
ATOM 4119 C CA . THR A 1 542 ? -19.816 -19.475 -16.753 1.00 93.19 542 THR A CA 1
ATOM 4120 C C . THR A 1 542 ? -19.213 -18.072 -16.798 1.00 93.19 542 THR A C 1
ATOM 4122 O O . THR A 1 542 ? -19.676 -17.202 -16.056 1.00 93.19 542 THR A O 1
ATOM 4125 N N . PRO A 1 543 ? -18.220 -17.815 -17.671 1.00 95.25 543 PRO A N 1
ATOM 4126 C CA . PRO A 1 543 ? -17.662 -16.480 -17.851 1.00 95.25 543 PRO A CA 1
ATOM 4127 C C . PRO A 1 543 ? -18.725 -15.424 -18.171 1.00 95.25 543 PRO A C 1
ATOM 4129 O O . PRO A 1 543 ? -19.680 -15.689 -18.905 1.00 95.25 543 PRO A O 1
ATOM 4132 N N . THR A 1 544 ? -18.568 -14.227 -17.606 1.00 94.50 544 THR A N 1
ATOM 4133 C CA . THR A 1 544 ? -19.527 -13.131 -17.777 1.00 94.50 544 THR A CA 1
ATOM 4134 C C . THR A 1 544 ? -19.425 -12.568 -19.196 1.00 94.50 544 THR A C 1
ATOM 4136 O O . THR A 1 544 ? -18.334 -12.157 -19.595 1.00 94.50 544 THR A O 1
ATOM 4139 N N . PRO A 1 545 ? -20.532 -12.484 -19.957 1.00 88.44 545 PRO A N 1
ATOM 4140 C CA . PRO A 1 545 ? -20.516 -11.876 -21.282 1.00 88.44 545 PRO A CA 1
ATOM 4141 C C . PRO A 1 545 ? -20.185 -10.382 -21.198 1.00 88.44 545 PRO A C 1
ATOM 4143 O O . PRO A 1 545 ? -20.856 -9.634 -20.485 1.00 88.44 545 PRO A O 1
ATOM 4146 N N . VAL A 1 546 ? -19.172 -9.943 -21.947 1.00 84.31 546 VAL A N 1
ATOM 4147 C CA . VAL A 1 546 ? -18.776 -8.532 -22.053 1.00 84.31 546 VAL A CA 1
ATOM 4148 C C . VAL A 1 546 ? -18.626 -8.175 -23.522 1.00 84.31 546 VAL A C 1
ATOM 4150 O O . VAL A 1 546 ? -17.803 -8.754 -24.227 1.00 84.31 546 VAL A O 1
ATOM 4153 N N . SER A 1 547 ? -19.436 -7.224 -23.984 1.00 75.19 547 SER A N 1
ATOM 4154 C CA . SER A 1 547 ? -19.470 -6.811 -25.389 1.00 75.19 547 SER A CA 1
ATOM 4155 C C . SER A 1 547 ? -18.673 -5.538 -25.679 1.00 75.19 547 SER A C 1
ATOM 4157 O O . SER A 1 547 ? -18.336 -5.298 -26.835 1.00 75.19 547 SER A O 1
ATOM 4159 N N . GLN A 1 548 ? -18.427 -4.689 -24.672 1.00 89.56 548 GLN A N 1
ATOM 4160 C CA . GLN A 1 548 ? -17.748 -3.396 -24.825 1.00 89.56 548 GLN A CA 1
ATOM 4161 C C . GLN A 1 548 ? -17.004 -2.980 -23.547 1.00 89.56 548 GLN A C 1
ATOM 4163 O O . GLN A 1 548 ? -17.350 -3.389 -22.435 1.00 89.56 548 GLN A O 1
ATOM 4168 N N . TRP A 1 549 ? -16.025 -2.091 -23.714 1.00 93.50 549 TRP A N 1
ATOM 4169 C CA . TRP A 1 549 ? -15.273 -1.457 -22.631 1.00 93.50 549 TRP A CA 1
ATOM 4170 C C . TRP A 1 549 ? -15.343 0.061 -22.725 1.00 93.50 549 TRP A C 1
ATOM 4172 O O . TRP A 1 549 ? -15.674 0.624 -23.766 1.00 93.50 549 TRP A O 1
ATOM 4182 N N . ALA A 1 550 ? -14.995 0.729 -21.634 1.00 87.69 550 ALA A N 1
ATOM 4183 C CA . ALA A 1 550 ? -14.876 2.173 -21.579 1.00 87.69 550 ALA A CA 1
ATOM 4184 C C . ALA A 1 550 ? -13.616 2.589 -20.820 1.00 87.69 550 ALA A C 1
ATOM 4186 O O . ALA A 1 550 ? -13.305 2.018 -19.777 1.00 87.69 550 ALA A O 1
ATOM 4187 N N . THR A 1 551 ? -12.927 3.616 -21.305 1.00 88.06 551 THR A N 1
ATOM 4188 C CA . THR A 1 551 ? -11.842 4.280 -20.575 1.00 88.06 551 THR A CA 1
ATOM 4189 C C . THR A 1 551 ? -12.358 5.582 -19.979 1.00 88.06 551 THR A C 1
ATOM 4191 O O . THR A 1 551 ? -12.945 6.400 -20.692 1.00 88.06 551 THR A O 1
ATOM 4194 N N . VAL A 1 552 ? -12.136 5.791 -18.682 1.00 84.25 552 VAL A N 1
ATOM 4195 C CA . VAL A 1 552 ? -12.466 7.056 -18.013 1.00 84.25 552 VAL A CA 1
ATOM 4196 C C . VAL A 1 552 ? -11.576 8.171 -18.555 1.00 84.25 552 VAL A C 1
ATOM 4198 O O . VAL A 1 552 ? -10.364 8.003 -18.656 1.00 84.25 552 VAL A O 1
ATOM 4201 N N . SER A 1 553 ? -12.184 9.303 -18.901 1.00 85.62 553 SER A N 1
ATOM 4202 C CA . SER A 1 553 ? -11.503 10.500 -19.391 1.00 85.62 553 SER A CA 1
ATOM 4203 C C . SER A 1 553 ? -12.039 11.718 -18.634 1.00 85.62 553 SER A C 1
ATOM 4205 O O . SER A 1 553 ? -13.075 12.281 -18.986 1.00 85.62 553 SER A O 1
ATOM 4207 N N . CYS A 1 554 ? -11.369 12.097 -17.544 1.00 77.25 554 CYS A N 1
ATOM 4208 C CA . CYS A 1 554 ? -11.753 13.215 -16.679 1.00 77.25 554 CYS A CA 1
ATOM 4209 C C . CYS A 1 554 ? -10.538 13.851 -15.978 1.00 77.25 554 CYS A C 1
ATOM 4211 O O . CYS A 1 554 ? -9.480 13.246 -15.859 1.00 77.25 554 CYS A O 1
ATOM 4213 N N . ASN A 1 555 ? -10.680 15.073 -15.457 1.00 72.88 555 ASN A N 1
ATOM 4214 C CA . ASN A 1 555 ? -9.639 15.678 -14.620 1.00 72.88 555 ASN A CA 1
ATOM 4215 C C . ASN A 1 555 ? -9.831 15.245 -13.155 1.00 72.88 555 ASN A C 1
ATOM 4217 O O . ASN A 1 555 ? -10.523 15.917 -12.390 1.00 72.88 555 ASN A O 1
ATOM 4221 N N . GLY A 1 556 ? -9.272 14.088 -12.785 1.00 75.25 556 GLY A N 1
ATOM 4222 C CA . GLY A 1 556 ? -9.306 13.555 -11.420 1.00 75.25 556 GLY A CA 1
ATOM 4223 C C . GLY A 1 556 ? -9.993 12.194 -11.320 1.00 75.25 556 GLY A C 1
ATOM 4224 O O . GLY A 1 556 ? -9.402 11.174 -11.671 1.00 75.25 556 GLY A O 1
ATOM 4225 N N . THR A 1 557 ? -11.213 12.165 -10.777 1.00 83.44 557 THR A N 1
ATOM 4226 C CA . THR A 1 557 ? -11.978 10.924 -10.572 1.00 83.44 557 THR A CA 1
ATOM 4227 C C . THR A 1 557 ? -13.429 11.046 -11.032 1.00 83.44 557 THR A C 1
ATOM 4229 O O . THR A 1 557 ? -14.064 12.075 -10.807 1.00 83.44 557 THR A O 1
ATOM 4232 N N . LEU A 1 558 ? -13.988 9.958 -11.558 1.00 85.94 558 LEU A N 1
ATOM 4233 C CA . LEU A 1 558 ? -15.395 9.794 -11.911 1.00 85.94 558 LEU A CA 1
ATOM 4234 C C . LEU A 1 558 ? -16.164 9.063 -10.800 1.00 85.94 558 LEU A C 1
ATOM 4236 O O . LEU A 1 558 ? -15.726 8.030 -10.305 1.00 85.94 558 LEU A O 1
ATOM 4240 N N . ASN A 1 559 ? -17.343 9.556 -10.422 1.00 89.69 559 ASN A N 1
ATOM 4241 C CA . ASN A 1 559 ? -18.183 8.885 -9.427 1.00 89.69 559 ASN A CA 1
ATOM 4242 C C . ASN A 1 559 ? -18.944 7.699 -10.034 1.00 89.69 559 ASN A C 1
ATOM 4244 O O . ASN A 1 559 ? -19.724 7.873 -10.970 1.00 89.69 559 ASN A O 1
ATOM 4248 N N . LEU A 1 560 ? -18.788 6.521 -9.430 1.00 91.69 560 LEU A N 1
ATOM 4249 C CA . LEU A 1 560 ? -19.613 5.341 -9.668 1.00 91.69 560 LEU A CA 1
ATOM 4250 C C . LEU A 1 560 ? -20.827 5.383 -8.741 1.00 91.69 560 LEU A C 1
ATOM 4252 O O . LEU A 1 560 ? -20.668 5.454 -7.521 1.00 91.69 560 LEU A O 1
ATOM 4256 N N . ARG A 1 561 ? -22.041 5.336 -9.288 1.00 92.69 561 ARG A N 1
ATOM 4257 C CA . ARG A 1 561 ? -23.281 5.582 -8.535 1.00 92.69 561 ARG A CA 1
ATOM 4258 C C . ARG A 1 561 ? -24.179 4.357 -8.411 1.00 92.69 561 ARG A C 1
ATOM 4260 O O . ARG A 1 561 ? -24.049 3.395 -9.165 1.00 92.69 561 ARG A O 1
ATOM 4267 N N . THR A 1 562 ? -25.101 4.382 -7.449 1.00 92.56 562 THR A N 1
ATOM 4268 C CA . THR A 1 562 ? -26.065 3.290 -7.216 1.00 92.56 562 THR A CA 1
ATOM 4269 C C . THR A 1 562 ? -27.132 3.171 -8.308 1.00 92.56 562 THR A C 1
ATOM 4271 O O . THR A 1 562 ? -27.600 2.067 -8.569 1.00 92.56 562 THR A O 1
ATOM 4274 N N . SER A 1 563 ? -27.492 4.270 -8.975 1.00 93.62 563 SER A N 1
ATOM 4275 C CA . SER A 1 563 ? -28.461 4.321 -10.081 1.00 93.62 563 SER A CA 1
ATOM 4276 C C . SER A 1 563 ? -28.044 5.388 -11.117 1.00 93.62 563 SER A C 1
ATOM 4278 O O . SER A 1 563 ? -27.174 6.209 -10.798 1.00 93.62 563 SER A O 1
ATOM 4280 N N . PRO A 1 564 ? -28.595 5.388 -12.354 1.00 94.38 564 PRO A N 1
ATOM 4281 C CA . PRO A 1 564 ? -28.193 6.308 -13.427 1.00 94.38 564 PRO A CA 1
ATOM 4282 C C . PRO A 1 564 ? -28.742 7.729 -13.205 1.00 94.38 564 PRO A C 1
ATOM 4284 O O . PRO A 1 564 ? -29.633 8.197 -13.909 1.00 94.38 564 PRO A O 1
ATOM 4287 N N . SER A 1 565 ? -28.250 8.406 -12.166 1.00 90.19 565 SER A N 1
ATOM 4288 C CA . SER A 1 565 ? -28.658 9.760 -11.782 1.00 90.19 565 SER A CA 1
ATOM 4289 C C . SER A 1 565 ? -27.535 10.505 -11.059 1.00 90.19 565 SER A C 1
ATOM 4291 O O . SER A 1 565 ? -26.835 9.936 -10.224 1.00 90.19 565 SER A O 1
ATOM 4293 N N . LEU A 1 566 ? -27.411 11.816 -11.295 1.00 88.75 566 LEU A N 1
ATOM 4294 C CA . LEU A 1 566 ? -26.466 12.684 -10.576 1.00 88.75 566 LEU A CA 1
ATOM 4295 C C . LEU A 1 566 ? -26.791 12.828 -9.079 1.00 88.75 566 LEU A C 1
ATOM 4297 O O . LEU A 1 566 ? -25.905 13.182 -8.299 1.00 88.75 566 LEU A O 1
ATOM 4301 N N . THR A 1 567 ? -28.027 12.532 -8.668 1.00 91.12 567 THR A N 1
ATOM 4302 C CA . THR A 1 567 ? -28.464 12.561 -7.261 1.00 91.12 567 THR A CA 1
ATOM 4303 C C . THR A 1 567 ? -28.326 11.212 -6.558 1.00 91.12 567 THR A C 1
ATOM 4305 O O . THR A 1 567 ? -28.493 11.137 -5.343 1.00 91.12 567 THR A O 1
ATOM 4308 N N . ALA A 1 568 ? -28.005 10.143 -7.292 1.00 89.94 568 ALA A N 1
ATOM 4309 C CA . ALA A 1 568 ? -27.822 8.819 -6.715 1.00 89.94 568 ALA A CA 1
ATOM 4310 C C . ALA A 1 568 ? -26.577 8.759 -5.820 1.00 89.94 568 ALA A C 1
ATOM 4312 O O . ALA A 1 568 ? -25.574 9.432 -6.083 1.00 89.94 568 ALA A O 1
ATOM 4313 N N . GLY A 1 569 ? -26.620 7.910 -4.791 1.00 86.88 569 GLY A N 1
ATOM 4314 C CA . GLY A 1 569 ? -25.497 7.703 -3.880 1.00 86.88 569 GLY A CA 1
ATOM 4315 C C . GLY A 1 569 ? -24.229 7.270 -4.620 1.00 86.88 569 GLY A C 1
ATOM 4316 O O . GLY A 1 569 ? -24.283 6.465 -5.552 1.00 86.88 569 GLY A O 1
ATOM 4317 N N . VAL A 1 570 ? -23.082 7.810 -4.209 1.00 85.94 570 VAL A N 1
ATOM 4318 C CA . VAL A 1 570 ? -21.771 7.438 -4.755 1.00 85.94 570 VAL A CA 1
ATOM 4319 C C . VAL A 1 570 ? -21.295 6.164 -4.056 1.00 85.94 570 VAL A C 1
ATOM 4321 O O . VAL A 1 570 ? -21.148 6.146 -2.839 1.00 85.94 570 VAL A O 1
ATOM 4324 N N . LYS A 1 571 ? -21.065 5.096 -4.826 1.00 81.06 571 LYS A N 1
ATOM 4325 C CA . LYS A 1 571 ? -20.495 3.828 -4.344 1.00 81.06 571 LYS A CA 1
ATOM 4326 C C . LYS A 1 571 ? -18.972 3.874 -4.284 1.00 81.06 571 LYS A C 1
ATOM 4328 O O . LYS A 1 571 ? -18.377 3.337 -3.356 1.00 81.06 571 LYS A O 1
ATOM 4333 N N . ALA A 1 572 ? -18.355 4.477 -5.296 1.00 81.50 572 ALA A N 1
ATOM 4334 C CA . ALA A 1 572 ? -16.909 4.531 -5.456 1.00 81.50 572 ALA A CA 1
ATOM 4335 C C . ALA A 1 572 ? -16.498 5.732 -6.310 1.00 81.50 572 ALA A C 1
ATOM 4337 O O . ALA A 1 572 ? -17.310 6.279 -7.058 1.00 81.50 572 ALA A O 1
ATOM 4338 N N . SER A 1 573 ? -15.220 6.090 -6.243 1.00 81.75 573 SER A N 1
ATOM 4339 C CA . SER A 1 573 ? -14.593 7.032 -7.169 1.00 81.75 573 SER A CA 1
ATOM 4340 C C . SER A 1 573 ? -13.582 6.277 -8.026 1.00 81.75 573 SER A C 1
ATOM 4342 O O . SER A 1 573 ? -12.768 5.508 -7.516 1.00 81.75 573 SER A O 1
ATOM 4344 N N . ILE A 1 574 ? -13.669 6.476 -9.334 1.00 84.06 574 ILE A N 1
ATOM 4345 C CA . ILE A 1 574 ? -12.887 5.797 -10.361 1.00 84.06 574 ILE A CA 1
ATOM 4346 C C . ILE A 1 574 ? -11.825 6.780 -10.866 1.00 84.06 574 ILE A C 1
ATOM 4348 O O . ILE A 1 574 ? -12.196 7.886 -11.251 1.00 84.06 574 ILE A O 1
ATOM 4352 N N . PRO A 1 575 ? -10.531 6.435 -10.872 1.00 80.81 575 PRO A N 1
ATOM 4353 C CA . PRO A 1 575 ? -9.494 7.332 -11.368 1.00 80.81 575 PRO A CA 1
ATOM 4354 C C . PRO A 1 575 ? -9.574 7.528 -12.887 1.00 80.81 575 PRO A C 1
ATOM 4356 O O . PRO A 1 575 ? -10.033 6.647 -13.618 1.00 80.81 575 PRO A O 1
ATOM 4359 N N . ASP A 1 576 ? -9.094 8.680 -13.353 1.00 77.75 576 ASP A N 1
ATOM 4360 C CA . ASP A 1 576 ? -8.854 8.931 -14.774 1.00 77.75 576 ASP A CA 1
ATOM 4361 C C . ASP A 1 576 ? -7.986 7.833 -15.414 1.00 77.75 576 ASP A C 1
ATOM 4363 O O . ASP A 1 576 ? -7.097 7.265 -14.774 1.00 77.75 576 ASP A O 1
ATOM 4367 N N . GLY A 1 577 ? -8.285 7.490 -16.668 1.00 77.38 577 GLY A N 1
ATOM 4368 C CA . GLY A 1 577 ? -7.623 6.413 -17.404 1.00 77.38 577 GLY A CA 1
ATOM 4369 C C . GLY A 1 577 ? -8.023 4.992 -16.988 1.00 77.38 577 GLY A C 1
ATOM 4370 O O . GLY A 1 577 ? -7.562 4.034 -17.609 1.00 77.38 577 GLY A O 1
ATOM 4371 N N . ALA A 1 578 ? -8.881 4.810 -15.975 1.00 83.19 578 ALA A N 1
ATOM 4372 C CA . ALA A 1 578 ? -9.364 3.482 -15.603 1.00 83.19 578 ALA A CA 1
ATOM 4373 C C . ALA A 1 578 ? -10.155 2.833 -16.745 1.00 83.19 578 ALA A C 1
ATOM 4375 O O . ALA A 1 578 ? -11.000 3.471 -17.376 1.00 83.19 578 ALA A O 1
ATOM 4376 N N . VAL A 1 579 ? -9.910 1.542 -16.957 1.00 85.62 579 VAL A N 1
ATOM 4377 C CA . VAL A 1 579 ? -10.611 0.729 -17.953 1.00 85.62 579 VAL A CA 1
ATOM 4378 C C . VAL A 1 579 ? -11.724 -0.058 -17.283 1.00 85.62 579 VAL A C 1
ATOM 4380 O O . VAL A 1 579 ? -11.510 -0.717 -16.265 1.00 85.62 579 VAL A O 1
ATOM 4383 N N . LEU A 1 580 ? -12.917 0.039 -17.858 1.00 88.06 580 LEU A N 1
ATOM 4384 C CA . LEU A 1 580 ? -14.166 -0.443 -17.297 1.00 88.06 580 LEU A CA 1
ATOM 4385 C C . LEU A 1 580 ? -14.837 -1.412 -18.262 1.00 88.06 580 LEU A C 1
ATOM 4387 O O . LEU A 1 580 ? -14.937 -1.147 -19.458 1.00 88.06 580 LEU A O 1
ATOM 4391 N N . CYS A 1 581 ? -15.351 -2.509 -17.721 1.00 91.12 581 CYS A N 1
ATOM 4392 C CA . CYS A 1 581 ? -16.303 -3.361 -18.422 1.00 91.12 581 CYS A CA 1
ATOM 4393 C C . CYS A 1 581 ? -17.673 -2.671 -18.443 1.00 91.12 581 CYS A C 1
ATOM 4395 O O . CYS A 1 581 ? -18.123 -2.208 -17.391 1.00 91.12 581 CYS A O 1
ATOM 4397 N N . VAL A 1 582 ? -18.335 -2.622 -19.604 1.00 91.75 582 VAL A N 1
ATOM 4398 C CA . VAL A 1 582 ? -19.694 -2.083 -19.761 1.00 91.75 582 VAL A CA 1
ATOM 4399 C C . VAL A 1 582 ? -20.683 -3.238 -19.904 1.00 91.75 582 VAL A C 1
ATOM 4401 O O . VAL A 1 582 ? -20.587 -4.024 -20.842 1.00 91.75 582 VAL A O 1
ATOM 4404 N N . PHE A 1 583 ? -21.653 -3.325 -18.992 1.00 91.75 583 PHE A N 1
ATOM 4405 C CA . PHE A 1 583 ? -22.697 -4.357 -19.031 1.00 91.75 583 PHE A CA 1
ATOM 4406 C C . PHE A 1 583 ? -23.925 -3.918 -19.827 1.00 91.75 583 PHE A C 1
ATOM 4408 O O . PHE A 1 583 ? -24.503 -4.700 -20.572 1.00 91.75 583 PHE A O 1
ATOM 4415 N N . GLN A 1 584 ? -24.338 -2.663 -19.652 1.00 90.69 584 GLN A N 1
ATOM 4416 C CA . GLN A 1 584 ? -25.471 -2.068 -20.358 1.00 90.69 584 GLN A CA 1
ATOM 4417 C C . GLN A 1 584 ? -25.381 -0.542 -20.336 1.00 90.69 584 GLN A C 1
ATOM 4419 O O . GLN A 1 584 ? -24.687 0.041 -19.501 1.00 90.69 584 GLN A O 1
ATOM 4424 N N . THR A 1 585 ? -26.120 0.111 -21.227 1.00 92.69 585 THR A N 1
ATOM 4425 C CA . THR A 1 585 ? -26.239 1.572 -21.290 1.00 92.69 585 THR A CA 1
ATOM 4426 C C . THR A 1 585 ? -27.700 1.991 -21.224 1.00 92.69 585 THR A C 1
ATOM 4428 O O . THR A 1 585 ? -28.556 1.345 -21.822 1.00 92.69 585 THR A O 1
ATOM 4431 N N . SER A 1 586 ? -27.989 3.092 -20.538 1.00 90.88 586 SER A N 1
ATOM 4432 C CA . SER A 1 586 ? -29.329 3.663 -20.434 1.00 90.88 586 SER A CA 1
ATOM 4433 C C . SER A 1 586 ? -29.249 5.174 -20.227 1.00 90.88 586 SER A C 1
ATOM 4435 O O . SER A 1 586 ? -28.634 5.631 -19.268 1.00 90.88 586 SER A O 1
ATOM 4437 N N . ASN A 1 587 ? -29.907 5.950 -21.095 1.00 89.75 587 ASN A N 1
ATOM 4438 C CA . ASN A 1 587 ? -30.104 7.402 -20.950 1.00 89.75 587 ASN A CA 1
ATOM 4439 C C . ASN A 1 587 ? -28.825 8.205 -20.626 1.00 89.75 587 ASN A C 1
ATOM 4441 O O . ASN A 1 587 ? -28.828 9.027 -19.713 1.00 89.75 587 ASN A O 1
ATOM 4445 N N . GLY A 1 588 ? -27.724 7.957 -21.343 1.00 92.31 588 GLY A N 1
ATOM 4446 C CA . GLY A 1 588 ? -26.446 8.651 -21.111 1.00 92.31 588 GLY A CA 1
ATOM 4447 C C . GLY A 1 588 ? -25.636 8.125 -19.918 1.00 92.31 588 GLY A C 1
ATOM 4448 O O . GLY A 1 588 ? -24.625 8.715 -19.547 1.00 92.31 588 GLY A O 1
ATOM 4449 N N . TRP A 1 589 ? -26.045 7.002 -19.325 1.00 96.00 589 TRP A N 1
ATOM 4450 C CA . TRP A 1 589 ? -25.304 6.302 -18.279 1.00 96.00 589 TRP A CA 1
ATOM 4451 C C . TRP A 1 589 ? -24.912 4.901 -18.734 1.00 96.00 589 TRP A C 1
ATOM 4453 O O . TRP A 1 589 ? -25.689 4.209 -19.390 1.00 96.00 589 TRP A O 1
ATOM 4463 N N . ALA A 1 590 ? -23.732 4.452 -18.324 1.00 94.81 590 ALA A N 1
ATOM 4464 C CA . ALA A 1 590 ? -23.271 3.084 -18.506 1.00 94.81 590 ALA A CA 1
ATOM 4465 C C . ALA A 1 590 ? -23.250 2.367 -17.152 1.00 94.81 590 ALA A C 1
ATOM 4467 O O . ALA A 1 590 ? -22.705 2.893 -16.177 1.00 94.81 590 ALA A O 1
ATOM 4468 N N . GLN A 1 591 ? -23.826 1.168 -17.081 1.00 94.31 591 GLN A N 1
ATOM 4469 C CA . GLN A 1 591 ? -23.599 0.273 -15.955 1.00 94.31 591 GLN A CA 1
ATOM 4470 C C . GLN A 1 591 ? -22.258 -0.427 -16.164 1.00 94.31 591 GLN A C 1
ATOM 4472 O O . GLN A 1 591 ? -22.068 -1.148 -17.145 1.00 94.31 591 GLN A O 1
ATOM 4477 N N . VAL A 1 592 ? -21.333 -0.195 -15.242 1.00 93.69 592 VAL A N 1
ATOM 4478 C CA . VAL A 1 592 ? -19.928 -0.577 -15.365 1.00 93.69 592 VAL A CA 1
ATOM 4479 C C . VAL A 1 592 ? -19.405 -1.231 -14.095 1.00 93.69 592 VAL A C 1
ATOM 4481 O O . VAL A 1 592 ? -19.968 -1.045 -13.011 1.00 93.69 592 VAL A O 1
ATOM 4484 N N . GLN A 1 593 ? -18.291 -1.953 -14.220 1.00 91.31 593 GLN A N 1
ATOM 4485 C CA . GLN A 1 593 ? -17.522 -2.448 -13.079 1.00 91.31 593 GLN A CA 1
ATOM 4486 C C . GLN A 1 593 ? -16.151 -1.769 -12.971 1.00 91.31 593 GLN A C 1
ATOM 4488 O O . GLN A 1 593 ? -15.398 -1.731 -13.942 1.00 91.31 593 GLN A O 1
ATOM 4493 N N . TYR A 1 594 ? -15.809 -1.309 -11.763 1.00 87.62 594 TYR A N 1
ATOM 4494 C CA . TYR A 1 594 ? -14.464 -0.884 -11.367 1.00 87.62 594 TYR A CA 1
ATOM 4495 C C . TYR A 1 594 ? -14.019 -1.660 -10.120 1.00 87.62 594 TYR A C 1
ATOM 4497 O O . TYR A 1 594 ? -14.664 -1.584 -9.073 1.00 87.62 594 TYR A O 1
ATOM 4505 N N . GLY A 1 595 ? -12.923 -2.418 -10.217 1.00 85.12 595 GLY A N 1
ATOM 4506 C CA . GLY A 1 595 ? -12.574 -3.401 -9.185 1.00 85.12 595 GLY A CA 1
ATOM 4507 C C . GLY A 1 595 ? -13.659 -4.480 -9.077 1.00 85.12 595 GLY A C 1
ATOM 4508 O O . GLY A 1 595 ? -14.090 -5.019 -10.092 1.00 85.12 595 GLY A O 1
ATOM 4509 N N . ALA A 1 596 ? -14.118 -4.767 -7.862 1.00 86.81 596 ALA A N 1
ATOM 4510 C CA . ALA A 1 596 ? -15.297 -5.579 -7.561 1.00 86.81 596 ALA A CA 1
ATOM 4511 C C . ALA A 1 596 ? -16.610 -4.761 -7.501 1.00 86.81 596 ALA A C 1
ATOM 4513 O O . ALA A 1 596 ? -17.695 -5.337 -7.415 1.00 86.81 596 ALA A O 1
ATOM 4514 N N . SER A 1 597 ? -16.545 -3.426 -7.560 1.00 88.00 597 SER A N 1
ATOM 4515 C CA . SER A 1 597 ? -17.717 -2.547 -7.475 1.00 88.00 597 SER A CA 1
ATOM 4516 C C . SER A 1 597 ? -18.433 -2.395 -8.818 1.00 88.00 597 SER A C 1
ATOM 4518 O O . SER A 1 597 ? -17.860 -1.886 -9.778 1.00 88.00 597 SER A O 1
ATOM 4520 N N . VAL A 1 598 ? -19.726 -2.734 -8.853 1.00 91.38 598 VAL A N 1
ATOM 4521 C CA . VAL A 1 598 ? -20.632 -2.450 -9.985 1.00 91.38 598 VAL A CA 1
ATOM 4522 C C . VAL A 1 598 ? -21.533 -1.255 -9.678 1.00 91.38 598 VAL A C 1
ATOM 4524 O O . VAL A 1 598 ? -22.068 -1.143 -8.568 1.00 91.38 598 VAL A O 1
ATOM 4527 N N . GLY A 1 599 ? -21.733 -0.372 -10.652 1.00 92.88 599 GLY A N 1
ATOM 4528 C CA . GLY A 1 599 ? -22.630 0.779 -10.543 1.00 92.88 599 GLY A CA 1
ATOM 4529 C C . GLY A 1 599 ? -22.805 1.513 -11.869 1.00 92.88 599 GLY A C 1
ATOM 4530 O O . GLY A 1 599 ? -22.453 0.992 -12.921 1.00 92.88 599 GLY A O 1
ATOM 4531 N N . TRP A 1 600 ? -23.347 2.725 -11.812 1.00 95.25 600 TRP A N 1
ATOM 4532 C CA . TRP A 1 600 ? -23.623 3.562 -12.977 1.00 95.25 600 TRP A CA 1
ATOM 4533 C C . TRP A 1 600 ? -22.640 4.729 -13.072 1.00 95.25 600 TRP A C 1
ATOM 4535 O O . TRP A 1 600 ? -22.441 5.459 -12.100 1.00 95.25 600 TRP A O 1
ATOM 4545 N N . ALA A 1 601 ? -22.045 4.910 -14.247 1.00 95.31 601 ALA A N 1
ATOM 4546 C CA . ALA A 1 601 ? -21.132 5.998 -14.578 1.00 95.31 601 ALA A CA 1
ATOM 4547 C C . ALA A 1 601 ? -21.716 6.847 -15.718 1.00 95.31 601 ALA A C 1
ATOM 4549 O O . ALA A 1 601 ? -22.328 6.303 -16.639 1.00 95.31 601 ALA A O 1
ATOM 4550 N N . SER A 1 602 ? -21.551 8.173 -15.650 1.00 94.62 602 SER A N 1
ATOM 4551 C CA . SER A 1 602 ? -21.986 9.056 -16.743 1.00 94.62 602 SER A CA 1
ATOM 4552 C C . SER A 1 602 ? -21.122 8.808 -17.978 1.00 94.62 602 SER A C 1
ATOM 4554 O O . SER A 1 602 ? -19.894 8.797 -17.875 1.00 94.62 602 SER A O 1
ATOM 4556 N N . MET A 1 603 ? -21.763 8.631 -19.134 1.00 94.44 603 MET A N 1
ATOM 4557 C CA . MET A 1 603 ? -21.085 8.400 -20.410 1.00 94.44 603 MET A CA 1
ATOM 4558 C C . MET A 1 603 ? -20.328 9.634 -20.913 1.00 94.44 603 MET A C 1
ATOM 4560 O O . MET A 1 603 ? -19.416 9.475 -21.716 1.00 94.44 603 MET A O 1
ATOM 4564 N N . ASP A 1 604 ? -20.619 10.831 -20.393 1.00 92.19 604 ASP A N 1
ATOM 4565 C CA . ASP A 1 604 ? -19.910 12.074 -20.751 1.00 92.19 604 ASP A CA 1
ATOM 4566 C C . ASP A 1 604 ? -18.404 12.011 -20.444 1.00 92.19 604 ASP A C 1
ATOM 4568 O O . ASP A 1 604 ? -17.605 12.736 -21.033 1.00 92.19 604 ASP A O 1
ATOM 4572 N N . PHE A 1 605 ? -18.013 11.132 -19.519 1.00 91.88 605 PHE A N 1
ATOM 4573 C CA . PHE A 1 605 ? -16.632 10.937 -19.080 1.00 91.88 605 PHE A CA 1
ATOM 4574 C C . PHE A 1 605 ? -16.051 9.594 -19.536 1.00 91.88 605 PHE A C 1
ATOM 4576 O O . PHE A 1 605 ? -15.027 9.160 -19.007 1.00 91.88 605 PHE A O 1
ATOM 4583 N N . LEU A 1 606 ? -16.705 8.908 -20.479 1.00 91.31 606 LEU A N 1
ATOM 4584 C CA . LEU A 1 606 ? -16.318 7.582 -20.951 1.00 91.31 606 LEU A CA 1
ATOM 4585 C C . LEU A 1 606 ? -15.966 7.601 -22.438 1.00 91.31 606 LEU A C 1
ATOM 4587 O O . LEU A 1 606 ? -16.741 8.039 -23.284 1.00 91.31 606 LEU A O 1
ATOM 4591 N N . ARG A 1 607 ? -14.802 7.041 -22.770 1.00 88.06 607 ARG A N 1
ATOM 4592 C CA . ARG A 1 607 ? -14.412 6.720 -24.146 1.00 88.06 607 ARG A CA 1
ATOM 4593 C C . ARG A 1 607 ? -14.660 5.239 -24.396 1.00 88.06 607 ARG A C 1
ATOM 4595 O O . ARG A 1 607 ? -13.942 4.405 -23.851 1.00 88.06 607 ARG A O 1
ATOM 4602 N N . MET A 1 608 ? -15.685 4.922 -25.182 1.00 88.38 608 MET A N 1
ATOM 4603 C CA . MET A 1 608 ? -16.080 3.538 -25.474 1.00 88.38 608 MET A CA 1
ATOM 4604 C C . MET A 1 608 ? -15.080 2.850 -26.415 1.00 88.38 608 MET A C 1
ATOM 4606 O O . MET A 1 608 ? -14.481 3.496 -27.274 1.00 88.38 608 MET A O 1
ATOM 4610 N N . SER A 1 609 ? -14.932 1.534 -26.271 1.00 86.19 609 SER A N 1
ATOM 4611 C CA . SER A 1 609 ? -14.055 0.684 -27.076 1.00 86.19 609 SER A CA 1
ATOM 4612 C C . SER A 1 609 ? -14.675 -0.698 -27.301 1.00 86.19 609 SER A C 1
ATOM 4614 O O . SER A 1 609 ? -15.266 -1.282 -26.391 1.00 86.19 609 SER A O 1
ATOM 4616 N N . SER A 1 610 ? -14.510 -1.239 -28.509 1.00 84.25 610 SER A N 1
ATOM 4617 C CA . SER A 1 610 ? -14.901 -2.608 -28.884 1.00 84.25 610 SER A CA 1
ATOM 4618 C C . SER A 1 610 ? -13.801 -3.646 -28.646 1.00 84.25 610 SER A C 1
ATOM 4620 O O . SER A 1 610 ? -14.016 -4.828 -28.889 1.00 84.25 610 SER A O 1
ATOM 4622 N N . VAL A 1 611 ? -12.626 -3.212 -28.186 1.00 80.50 611 VAL A N 1
ATOM 4623 C CA . VAL A 1 611 ? -11.500 -4.063 -27.774 1.00 80.50 611 VAL A CA 1
ATOM 4624 C C . VAL A 1 611 ? -11.037 -3.596 -26.402 1.00 80.50 611 VAL A C 1
ATOM 4626 O O . VAL A 1 611 ? -11.065 -2.395 -26.129 1.00 80.50 611 VAL A O 1
ATOM 4629 N N . TYR A 1 612 ? -10.610 -4.517 -25.538 1.00 83.00 612 TYR A N 1
ATOM 4630 C CA . TYR A 1 612 ? -10.104 -4.178 -24.212 1.00 83.00 612 TYR A CA 1
ATOM 4631 C C . TYR A 1 612 ? -8.940 -3.164 -24.305 1.00 83.00 612 TYR A C 1
ATOM 4633 O O . TYR A 1 612 ? -7.883 -3.509 -24.833 1.00 83.00 612 TYR A O 1
ATOM 4641 N N . PRO A 1 613 ? -9.102 -1.919 -23.812 1.00 75.56 613 PRO A N 1
ATOM 4642 C CA . PRO A 1 613 ? -8.111 -0.858 -24.009 1.00 75.56 613 PRO A CA 1
ATOM 4643 C C . PRO A 1 613 ? -7.044 -0.808 -22.904 1.00 75.56 613 PRO A C 1
ATOM 4645 O O . PRO A 1 613 ? -6.160 0.046 -22.933 1.00 75.56 613 PRO A O 1
ATOM 4648 N N . GLY A 1 614 ? -7.154 -1.663 -21.883 1.00 71.12 614 GLY A N 1
ATOM 4649 C CA . GLY A 1 614 ? -6.276 -1.631 -20.719 1.00 71.12 614 GLY A CA 1
ATOM 4650 C C . GLY A 1 614 ? -4.973 -2.379 -20.941 1.00 71.12 614 GLY A C 1
ATOM 4651 O O . GLY A 1 614 ? -4.902 -3.331 -21.714 1.00 71.12 614 GLY A O 1
ATOM 4652 N N . GLN A 1 615 ? -3.949 -1.998 -20.184 1.00 68.50 615 GLN A N 1
ATOM 4653 C CA . GLN A 1 615 ? -2.744 -2.809 -20.097 1.00 68.50 615 GLN A CA 1
ATOM 4654 C C . GLN A 1 615 ? -3.008 -4.054 -19.245 1.00 68.50 615 GLN A C 1
ATOM 4656 O O . GLN A 1 615 ? -3.608 -3.984 -18.164 1.00 68.50 615 GLN A O 1
ATOM 4661 N N . THR A 1 616 ? -2.547 -5.191 -19.749 1.00 66.62 616 THR A N 1
ATOM 4662 C CA . THR A 1 616 ? -2.501 -6.468 -19.041 1.00 66.62 616 THR A CA 1
ATOM 4663 C C . THR A 1 616 ? -1.135 -7.083 -19.224 1.00 66.62 616 THR A C 1
ATOM 4665 O O . THR A 1 616 ? -0.571 -7.028 -20.315 1.00 66.62 616 THR A O 1
ATOM 4668 N N . THR A 1 617 ? -0.640 -7.721 -18.178 1.00 64.38 617 THR A N 1
ATOM 4669 C CA . THR A 1 617 ? 0.532 -8.579 -18.243 1.00 64.38 617 THR A CA 1
ATOM 4670 C C . THR A 1 617 ? 0.060 -10.031 -18.287 1.00 64.38 617 THR A C 1
ATOM 4672 O O . THR A 1 617 ? -0.758 -10.465 -17.472 1.00 64.38 617 THR A O 1
ATOM 4675 N N . GLY A 1 618 ? 0.519 -10.773 -19.297 1.00 48.03 618 GLY A N 1
ATOM 4676 C CA . GLY A 1 618 ? 0.375 -12.225 -19.332 1.00 48.03 618 GLY A CA 1
ATOM 4677 C C . GLY A 1 618 ? 1.376 -12.857 -18.366 1.00 48.03 618 GLY A C 1
ATOM 4678 O O . GLY A 1 618 ? 2.539 -12.460 -18.366 1.00 48.03 618 GLY A O 1
ATOM 4679 N N . GLN A 1 619 ? 0.907 -13.832 -17.584 1.00 43.72 619 GLN A N 1
ATOM 4680 C CA . GLN A 1 619 ? 1.661 -14.666 -16.633 1.00 43.72 619 GLN A CA 1
ATOM 4681 C C . GLN A 1 619 ? 2.146 -13.980 -15.334 1.00 43.72 619 GLN A C 1
ATOM 4683 O O . GLN A 1 619 ? 2.719 -12.891 -15.312 1.00 43.72 619 GLN A O 1
ATOM 4688 N N . GLY A 1 620 ? 1.894 -14.666 -14.212 1.00 50.78 620 GLY A N 1
ATOM 4689 C CA . GLY A 1 620 ? 2.450 -14.354 -12.899 1.00 50.78 620 GLY A CA 1
ATOM 4690 C C . GLY A 1 620 ? 3.864 -14.901 -12.766 1.00 50.78 620 GLY A C 1
ATOM 4691 O O . GLY A 1 620 ? 4.166 -15.986 -13.252 1.00 50.78 620 GLY A O 1
ATOM 4692 N N . SER A 1 621 ? 4.717 -14.124 -12.098 1.00 52.59 621 SER A N 1
ATOM 4693 C CA . SER A 1 621 ? 6.178 -14.195 -12.189 1.00 52.59 621 SER A CA 1
ATOM 4694 C C . SER A 1 621 ? 6.692 -14.011 -13.624 1.00 52.59 621 SER A C 1
ATOM 4696 O O . SER A 1 621 ? 6.353 -14.765 -14.532 1.00 52.59 621 SER A O 1
ATOM 4698 N N . MET A 1 622 ? 7.482 -12.963 -13.849 1.00 57.16 622 MET A N 1
ATOM 4699 C CA . MET A 1 622 ? 7.986 -12.675 -15.191 1.00 57.16 622 MET A CA 1
ATOM 4700 C C . MET A 1 622 ? 9.322 -13.387 -15.380 1.00 57.16 622 MET A C 1
ATOM 4702 O O . MET A 1 622 ? 10.238 -13.117 -14.596 1.00 57.16 622 MET A O 1
ATOM 4706 N N . PRO A 1 623 ? 9.475 -14.275 -16.379 1.00 58.53 623 PRO A N 1
ATOM 4707 C CA . PRO A 1 623 ? 10.805 -14.675 -16.797 1.00 58.53 623 PRO A CA 1
ATOM 4708 C C . PRO A 1 623 ? 11.535 -13.407 -17.238 1.00 58.53 623 PRO A C 1
ATOM 4710 O O . PRO A 1 623 ? 11.046 -12.626 -18.054 1.00 58.53 623 PRO A O 1
ATOM 4713 N N . ALA A 1 624 ? 12.685 -13.167 -16.636 1.00 63.38 624 ALA A N 1
ATOM 4714 C CA . ALA A 1 624 ? 13.594 -12.126 -17.049 1.00 63.38 624 ALA A CA 1
ATOM 4715 C C . ALA A 1 624 ? 14.927 -12.762 -17.379 1.00 63.38 624 ALA A C 1
ATOM 4717 O O . ALA A 1 624 ? 15.343 -13.762 -16.792 1.00 63.38 624 ALA A O 1
ATOM 4718 N N . VAL A 1 625 ? 15.620 -12.133 -18.308 1.00 68.81 625 VAL A N 1
ATOM 4719 C CA . VAL A 1 625 ? 16.979 -12.517 -18.638 1.00 68.81 625 VAL A CA 1
ATOM 4720 C C . VAL A 1 625 ? 17.906 -11.514 -17.992 1.00 68.81 625 VAL A C 1
ATOM 4722 O O . VAL A 1 625 ? 17.665 -10.304 -18.059 1.00 68.81 625 VAL A O 1
ATOM 4725 N N . VAL A 1 626 ? 18.971 -12.004 -17.365 1.00 66.38 626 VAL A N 1
ATOM 4726 C CA . VAL A 1 626 ? 20.051 -11.127 -16.925 1.00 66.38 626 VAL A CA 1
ATOM 4727 C C . VAL A 1 626 ? 20.652 -10.445 -18.153 1.00 66.38 626 VAL A C 1
ATOM 4729 O O . VAL A 1 626 ? 21.333 -11.075 -18.959 1.00 66.38 626 VAL A O 1
ATOM 4732 N N . SER A 1 627 ? 20.378 -9.151 -18.280 1.00 56.75 627 SER A N 1
ATOM 4733 C CA . SER A 1 627 ? 20.819 -8.267 -19.351 1.00 56.75 627 SER A CA 1
ATOM 4734 C C . SER A 1 627 ? 21.793 -7.265 -18.755 1.00 56.75 627 SER A C 1
ATOM 4736 O O . SER A 1 627 ? 21.428 -6.333 -18.047 1.00 56.75 627 SER A O 1
ATOM 4738 N N . ILE A 1 628 ? 23.075 -7.504 -18.974 1.00 49.56 628 ILE A N 1
ATOM 4739 C CA . ILE A 1 628 ? 24.164 -6.666 -18.477 1.00 49.56 628 ILE A CA 1
ATOM 4740 C C . ILE A 1 628 ? 24.550 -5.774 -19.654 1.00 49.56 628 ILE A C 1
ATOM 4742 O O . ILE A 1 628 ? 24.794 -6.318 -20.725 1.00 49.56 628 ILE A O 1
ATOM 4746 N N . PRO A 1 629 ? 24.663 -4.441 -19.499 1.00 41.84 629 PRO A N 1
ATOM 4747 C CA . PRO A 1 629 ? 24.959 -3.529 -20.612 1.00 41.84 629 PRO A CA 1
ATOM 4748 C C . PRO A 1 629 ? 26.237 -3.851 -21.404 1.00 41.84 629 PRO A C 1
ATOM 4750 O O . PRO A 1 629 ? 26.415 -3.373 -22.518 1.00 41.84 629 PRO A O 1
ATOM 4753 N N . SER A 1 630 ? 27.138 -4.650 -20.829 1.00 34.44 630 SER A N 1
ATOM 4754 C CA . SER A 1 630 ? 28.327 -5.185 -21.489 1.00 34.44 630 SER A CA 1
ATOM 4755 C C . SER A 1 630 ? 28.039 -6.345 -22.455 1.00 34.44 630 SER A C 1
ATOM 4757 O O . SER A 1 630 ? 28.925 -6.717 -23.208 1.00 34.44 630 SER A O 1
ATOM 4759 N N . GLY A 1 631 ? 26.849 -6.948 -22.444 1.00 33.34 631 GLY A N 1
ATOM 4760 C CA . GLY A 1 631 ? 26.505 -8.161 -23.196 1.00 33.34 631 GLY A CA 1
ATOM 4761 C C . GLY A 1 631 ? 27.031 -9.455 -22.568 1.00 33.34 631 GLY A C 1
ATOM 4762 O O . GLY A 1 631 ? 26.695 -10.533 -23.039 1.00 33.34 631 GLY A O 1
ATOM 4763 N N . SER A 1 632 ? 27.831 -9.363 -21.495 1.00 33.62 632 SER A N 1
ATOM 4764 C CA . SER A 1 632 ? 28.286 -10.514 -20.714 1.00 33.62 632 SER A CA 1
ATOM 4765 C C . SER A 1 632 ? 28.848 -10.181 -19.340 1.00 33.62 632 SER A C 1
ATOM 4767 O O . SER A 1 632 ? 29.039 -9.011 -18.994 1.00 33.62 632 SER A O 1
ATOM 4769 N N . GLY A 1 633 ? 29.081 -11.219 -18.535 1.00 42.06 633 GLY A N 1
ATOM 4770 C CA . GLY A 1 633 ? 29.453 -11.131 -17.127 1.00 42.06 633 GLY A CA 1
ATOM 4771 C C . GLY A 1 633 ? 28.428 -11.832 -16.248 1.00 42.06 633 GLY A C 1
ATOM 4772 O O . GLY A 1 633 ? 27.575 -12.569 -16.734 1.00 42.06 633 GLY A O 1
ATOM 4773 N N . THR A 1 634 ? 28.507 -11.606 -14.943 1.00 52.69 634 THR A N 1
ATOM 4774 C CA . THR A 1 634 ? 27.534 -12.148 -13.995 1.00 52.69 634 THR A CA 1
ATOM 4775 C C . THR A 1 634 ? 26.967 -11.034 -13.135 1.00 52.69 634 THR A C 1
ATOM 4777 O O . THR A 1 634 ? 27.717 -10.176 -12.668 1.00 52.69 634 THR A O 1
ATOM 4780 N N . VAL A 1 635 ? 25.668 -11.073 -12.863 1.00 60.81 635 VAL A N 1
ATOM 4781 C CA . VAL A 1 635 ? 25.053 -10.246 -11.832 1.00 60.81 635 VAL A CA 1
ATOM 4782 C C . VAL A 1 635 ? 25.038 -10.998 -10.507 1.00 60.81 635 VAL A C 1
ATOM 4784 O O . VAL A 1 635 ? 24.793 -12.201 -10.458 1.00 60.81 635 VAL A O 1
ATOM 4787 N N . ASN A 1 636 ? 25.323 -10.300 -9.413 1.00 75.12 636 ASN A N 1
ATOM 4788 C CA . ASN A 1 636 ? 25.260 -10.898 -8.085 1.00 75.12 636 ASN A CA 1
ATOM 4789 C C . ASN A 1 636 ? 23.794 -11.058 -7.668 1.00 75.12 636 ASN A C 1
ATOM 4791 O O . ASN A 1 636 ? 23.088 -10.054 -7.566 1.00 75.12 636 ASN A O 1
ATOM 4795 N N . LEU A 1 637 ? 23.378 -12.290 -7.369 1.00 73.31 637 LEU A N 1
ATOM 4796 C CA . LEU A 1 637 ? 22.156 -12.574 -6.622 1.00 73.31 637 LEU A CA 1
ATOM 4797 C C . LEU A 1 637 ? 22.468 -12.413 -5.137 1.00 73.31 637 LEU A C 1
ATOM 4799 O O . LEU A 1 637 ? 23.353 -13.086 -4.602 1.00 73.31 637 LEU A O 1
ATOM 4803 N N . ARG A 1 638 ? 21.784 -11.490 -4.470 1.00 74.38 638 ARG A N 1
ATOM 4804 C CA . ARG A 1 638 ? 22.134 -11.066 -3.110 1.00 74.38 638 ARG A CA 1
ATOM 4805 C C . ARG A 1 638 ? 21.070 -11.426 -2.096 1.00 74.38 638 ARG A C 1
ATOM 4807 O O . ARG A 1 638 ? 19.893 -11.503 -2.419 1.00 74.38 638 ARG A O 1
ATOM 4814 N N . GLU A 1 639 ? 21.493 -11.598 -0.852 1.00 67.19 639 GLU A N 1
ATOM 4815 C CA . GLU A 1 639 ? 20.592 -11.941 0.252 1.00 67.19 639 GLU A CA 1
ATOM 4816 C C . GLU A 1 639 ? 19.614 -10.799 0.572 1.00 67.19 639 GLU A C 1
ATOM 4818 O O . GLU A 1 639 ? 18.463 -11.029 0.930 1.00 67.19 639 GLU A O 1
ATOM 4823 N N . THR A 1 640 ? 20.045 -9.550 0.380 1.00 59.62 640 THR A N 1
ATOM 4824 C CA . THR A 1 640 ? 19.211 -8.347 0.518 1.00 59.62 640 THR A CA 1
ATOM 4825 C C . THR A 1 640 ? 19.468 -7.371 -0.634 1.00 59.62 640 THR A C 1
ATOM 4827 O O . THR A 1 640 ? 20.511 -7.447 -1.289 1.00 59.62 640 THR A O 1
ATOM 4830 N N . ALA A 1 641 ? 18.536 -6.441 -0.881 1.00 58.66 641 ALA A N 1
ATOM 4831 C CA . ALA A 1 641 ? 18.628 -5.392 -1.905 1.00 58.66 641 ALA A CA 1
ATOM 4832 C C . ALA A 1 641 ? 19.697 -4.330 -1.563 1.00 58.66 641 ALA A C 1
ATOM 4834 O O . ALA A 1 641 ? 19.415 -3.190 -1.186 1.00 58.66 641 ALA A O 1
ATOM 4835 N N . SER A 1 642 ? 20.968 -4.731 -1.615 1.00 58.78 642 SER A N 1
ATOM 4836 C CA . SER A 1 642 ? 22.113 -3.855 -1.385 1.00 58.78 642 SER A CA 1
ATOM 4837 C C . SER A 1 642 ? 23.357 -4.318 -2.128 1.00 58.78 642 SER A C 1
ATOM 4839 O O . SER A 1 642 ? 23.701 -5.496 -2.105 1.00 58.78 642 SER A O 1
ATOM 4841 N N . THR A 1 643 ? 24.099 -3.377 -2.715 1.00 54.12 643 THR A N 1
ATOM 4842 C CA . THR A 1 643 ? 25.403 -3.608 -3.365 1.00 54.12 643 THR A CA 1
ATOM 4843 C C . THR A 1 643 ? 26.459 -4.180 -2.421 1.00 54.12 643 THR A C 1
ATOM 4845 O O . THR A 1 643 ? 27.394 -4.840 -2.881 1.00 54.12 643 THR A O 1
ATOM 4848 N N . THR A 1 644 ? 26.299 -3.973 -1.113 1.00 52.75 644 THR A N 1
ATOM 4849 C CA . THR A 1 644 ? 27.203 -4.450 -0.056 1.00 52.75 644 THR A CA 1
ATOM 4850 C C . THR A 1 644 ? 26.704 -5.715 0.643 1.00 52.75 644 THR A C 1
ATOM 4852 O O . THR A 1 644 ? 27.411 -6.265 1.485 1.00 52.75 644 THR A O 1
ATOM 4855 N N . SER A 1 645 ? 25.508 -6.201 0.291 1.00 56.31 645 SER A N 1
ATOM 4856 C CA . SER A 1 645 ? 24.939 -7.424 0.861 1.00 56.31 645 SER A CA 1
ATOM 4857 C C . SER A 1 645 ? 25.718 -8.663 0.435 1.00 56.31 645 SER A C 1
ATOM 4859 O O . SER A 1 645 ? 26.314 -8.698 -0.651 1.00 56.31 645 SER A O 1
ATOM 4861 N N . ARG A 1 646 ? 25.670 -9.702 1.274 1.00 68.38 646 ARG A N 1
ATOM 4862 C CA . ARG A 1 646 ? 26.243 -11.012 0.976 1.00 68.38 646 ARG A CA 1
ATOM 4863 C C . ARG A 1 646 ? 25.714 -11.513 -0.369 1.00 68.38 646 ARG A C 1
ATOM 4865 O O . ARG A 1 646 ? 24.511 -11.523 -0.630 1.00 68.38 646 ARG A O 1
ATOM 4872 N N . VAL A 1 647 ? 26.642 -11.931 -1.222 1.00 74.94 647 VAL A N 1
ATOM 4873 C CA . VAL A 1 647 ? 26.331 -12.578 -2.496 1.00 74.94 647 VAL A CA 1
ATOM 4874 C C . VAL A 1 647 ? 25.953 -14.028 -2.199 1.00 74.94 647 VAL A C 1
ATOM 4876 O O . VAL A 1 647 ? 26.754 -14.762 -1.620 1.00 74.94 647 VAL A O 1
ATOM 4879 N N . LEU A 1 648 ? 24.725 -14.413 -2.548 1.00 65.56 648 LEU A N 1
ATOM 4880 C CA . LEU A 1 648 ? 24.246 -15.793 -2.447 1.00 65.56 648 LEU A CA 1
ATOM 4881 C C . LEU A 1 648 ? 24.844 -16.637 -3.573 1.00 65.56 648 LEU A C 1
ATOM 4883 O O . LEU A 1 648 ? 25.356 -17.723 -3.327 1.00 65.56 648 LEU A O 1
ATOM 4887 N N . THR A 1 649 ? 24.808 -16.105 -4.795 1.00 77.31 649 THR A N 1
ATOM 4888 C CA . THR A 1 649 ? 25.424 -16.681 -5.995 1.00 77.31 649 THR A CA 1
ATOM 4889 C C . THR A 1 649 ? 25.537 -15.601 -7.077 1.00 77.31 649 THR A C 1
ATOM 4891 O O . THR A 1 649 ? 25.139 -14.452 -6.865 1.00 77.31 649 THR A O 1
ATOM 4894 N N . THR A 1 650 ? 26.080 -15.935 -8.240 1.00 73.69 650 THR A N 1
ATOM 4895 C CA . THR A 1 650 ? 26.099 -15.050 -9.403 1.00 73.69 650 THR A CA 1
ATOM 4896 C C . THR A 1 650 ? 25.347 -15.690 -10.565 1.00 73.69 650 THR A C 1
ATOM 4898 O O . THR A 1 650 ? 25.329 -16.909 -10.719 1.00 73.69 650 THR A O 1
ATOM 4901 N N . ILE A 1 651 ? 24.674 -14.865 -11.362 1.00 70.06 651 ILE A N 1
ATOM 4902 C CA . ILE A 1 651 ? 23.845 -15.294 -12.488 1.00 70.06 651 ILE A CA 1
ATOM 4903 C C . ILE A 1 651 ? 24.461 -14.691 -13.742 1.00 70.06 651 ILE A C 1
ATOM 4905 O O . ILE A 1 651 ? 24.635 -13.474 -13.821 1.00 70.06 651 ILE A O 1
ATOM 4909 N N . ALA A 1 652 ? 24.854 -15.535 -14.691 1.00 60.16 652 ALA A N 1
ATOM 4910 C CA . ALA A 1 652 ? 25.459 -15.083 -15.937 1.00 60.16 652 ALA A CA 1
ATOM 4911 C C . ALA A 1 652 ? 24.480 -14.248 -16.770 1.00 60.16 652 ALA A C 1
ATOM 4913 O O . ALA A 1 652 ? 23.268 -14.419 -16.671 1.00 60.16 652 ALA A O 1
ATOM 4914 N N . HIS A 1 653 ? 25.016 -13.365 -17.607 1.00 55.28 653 HIS A N 1
ATOM 4915 C CA . HIS A 1 653 ? 24.277 -12.755 -18.706 1.00 55.28 653 HIS A CA 1
ATOM 4916 C C . HIS A 1 653 ? 23.574 -13.828 -19.544 1.00 55.28 653 HIS A C 1
ATOM 4918 O O . HIS A 1 653 ? 24.152 -14.885 -19.786 1.00 55.28 653 HIS A O 1
ATOM 4924 N N . GLY A 1 654 ? 22.334 -13.587 -19.961 1.00 54.38 654 GLY A N 1
ATOM 4925 C CA . GLY A 1 654 ? 21.518 -14.625 -20.600 1.00 54.38 654 GLY A CA 1
ATOM 4926 C C . GLY A 1 654 ? 20.878 -15.604 -19.605 1.00 54.38 654 GLY A C 1
ATOM 4927 O O . GLY A 1 654 ? 20.008 -16.385 -19.980 1.00 54.38 654 GLY A O 1
ATOM 4928 N N . GLY A 1 655 ? 21.273 -15.559 -18.328 1.00 66.62 655 GLY A N 1
ATOM 4929 C CA . GLY A 1 655 ? 20.717 -16.391 -17.273 1.00 66.62 655 GLY A CA 1
ATOM 4930 C C . GLY A 1 655 ? 19.247 -16.070 -17.041 1.00 66.62 655 GLY A C 1
ATOM 4931 O O . GLY A 1 655 ? 18.883 -14.915 -16.810 1.00 66.62 655 GLY A O 1
ATOM 4932 N N . GLN A 1 656 ? 18.424 -17.112 -17.098 1.00 73.12 656 GLN A N 1
ATOM 4933 C CA . GLN A 1 656 ? 16.998 -17.031 -16.825 1.00 73.12 656 GLN A CA 1
ATOM 4934 C C . GLN A 1 656 ? 16.779 -16.851 -15.328 1.00 73.12 656 GLN A C 1
ATOM 4936 O O . GLN A 1 656 ? 17.311 -17.606 -14.506 1.00 73.12 656 GLN A O 1
ATOM 4941 N N . VAL A 1 657 ? 15.986 -15.851 -14.978 1.00 71.12 657 VAL A N 1
ATOM 4942 C CA . VAL A 1 657 ? 15.529 -15.628 -13.615 1.00 71.12 657 VAL A CA 1
ATOM 4943 C C . VAL A 1 657 ? 14.030 -15.444 -13.629 1.00 71.12 657 VAL A C 1
ATOM 4945 O O . VAL A 1 657 ? 13.463 -14.865 -14.550 1.00 71.12 657 VAL A O 1
ATOM 4948 N N . THR A 1 658 ? 13.385 -15.887 -12.568 1.00 71.06 658 THR A N 1
ATOM 4949 C CA . THR A 1 658 ? 11.964 -15.639 -12.384 1.00 71.06 658 THR A CA 1
ATOM 4950 C C . THR A 1 658 ? 11.818 -14.416 -11.495 1.00 71.06 658 THR A C 1
ATOM 4952 O O . THR A 1 658 ? 12.126 -14.484 -10.305 1.00 71.06 658 THR A O 1
ATOM 4955 N N . VAL A 1 659 ? 11.380 -13.285 -12.052 1.00 66.12 659 VAL A N 1
ATOM 4956 C CA . VAL A 1 659 ? 11.105 -12.067 -11.281 1.00 66.12 659 VAL A CA 1
ATOM 4957 C C . VAL A 1 659 ? 9.842 -12.279 -10.466 1.00 66.12 659 VAL A C 1
ATOM 4959 O O . VAL A 1 659 ? 8.745 -12.445 -11.000 1.00 66.12 659 VAL A O 1
ATOM 4962 N N . LEU A 1 660 ? 10.016 -12.266 -9.150 1.00 64.12 660 LEU A N 1
ATOM 4963 C CA . LEU A 1 660 ? 8.953 -12.415 -8.168 1.00 64.12 660 LEU A CA 1
ATOM 4964 C C . LEU A 1 660 ? 8.377 -11.054 -7.772 1.00 64.12 660 LEU A C 1
ATOM 4966 O O . LEU A 1 660 ? 7.164 -10.948 -7.625 1.00 64.12 660 LEU A O 1
ATOM 4970 N N . THR A 1 661 ? 9.231 -10.037 -7.615 1.00 58.72 661 THR A N 1
ATOM 4971 C CA . THR A 1 661 ? 8.847 -8.628 -7.423 1.00 58.72 661 THR A CA 1
ATOM 4972 C C . THR A 1 661 ? 9.886 -7.692 -8.056 1.00 58.72 661 THR A C 1
ATOM 4974 O O . THR A 1 661 ? 11.055 -8.061 -8.171 1.00 58.72 661 THR A O 1
ATOM 4977 N N . ASN A 1 662 ? 9.492 -6.478 -8.447 1.00 63.78 662 ASN A N 1
ATOM 4978 C CA . ASN A 1 662 ? 10.362 -5.419 -8.973 1.00 63.78 662 ASN A CA 1
ATOM 4979 C C . ASN A 1 662 ? 9.975 -4.065 -8.359 1.00 63.78 662 ASN A C 1
ATOM 4981 O O . ASN A 1 662 ? 8.838 -3.613 -8.506 1.00 63.78 662 ASN A O 1
ATOM 4985 N N . ASP A 1 663 ? 10.925 -3.401 -7.697 1.00 51.41 663 ASP A N 1
ATOM 4986 C CA . ASP A 1 663 ? 10.721 -2.082 -7.085 1.00 51.41 663 ASP A CA 1
ATOM 4987 C C . ASP A 1 663 ? 11.247 -0.900 -7.917 1.00 51.41 663 ASP A C 1
ATOM 4989 O O . ASP A 1 663 ? 11.179 0.247 -7.474 1.00 51.41 663 ASP A O 1
ATOM 4993 N N . GLY A 1 664 ? 11.756 -1.183 -9.119 1.00 54.09 664 GLY A N 1
ATOM 4994 C CA . GLY A 1 664 ? 12.378 -0.230 -10.039 1.00 54.09 664 GLY A CA 1
ATOM 4995 C C . GLY A 1 664 ? 13.902 -0.139 -9.912 1.00 54.09 664 GLY A C 1
ATOM 4996 O O . GLY A 1 664 ? 14.562 0.264 -10.865 1.00 54.09 664 GLY A O 1
ATOM 4997 N N . SER A 1 665 ? 14.480 -0.543 -8.779 1.00 55.53 665 SER A N 1
ATOM 4998 C CA . SER A 1 665 ? 15.930 -0.534 -8.519 1.00 55.53 665 SER A CA 1
ATOM 4999 C C . SER A 1 665 ? 16.494 -1.939 -8.311 1.00 55.53 665 SER A C 1
ATOM 5001 O O . SER A 1 665 ? 17.565 -2.266 -8.829 1.00 55.53 665 SER A O 1
ATOM 5003 N N . TRP A 1 666 ? 15.751 -2.782 -7.601 1.00 63.03 666 TRP A N 1
ATOM 5004 C CA . TRP A 1 666 ? 16.016 -4.190 -7.367 1.00 63.03 666 TRP A CA 1
ATOM 5005 C C . TRP A 1 666 ? 14.783 -5.036 -7.696 1.00 63.03 666 TRP A C 1
ATOM 5007 O O . TRP A 1 666 ? 13.640 -4.693 -7.395 1.00 63.03 666 TRP A O 1
ATOM 5017 N N . CYS A 1 667 ? 15.043 -6.197 -8.278 1.00 67.81 667 CYS A N 1
ATOM 5018 C CA . CYS A 1 667 ? 14.094 -7.279 -8.427 1.00 67.81 667 CYS A CA 1
ATOM 5019 C C . CYS A 1 667 ? 14.413 -8.374 -7.413 1.00 67.81 667 CYS A C 1
ATOM 5021 O O . CYS A 1 667 ? 15.572 -8.780 -7.286 1.00 67.81 667 CYS A O 1
ATOM 5023 N N . TYR A 1 668 ? 13.392 -8.877 -6.723 1.00 66.38 668 TYR A N 1
ATOM 5024 C CA . TYR A 1 668 ? 13.485 -10.154 -6.029 1.00 66.38 668 TYR A CA 1
ATOM 5025 C C . TYR A 1 668 ? 13.239 -11.256 -7.051 1.00 66.38 668 TYR A C 1
ATOM 5027 O O . TYR A 1 668 ? 12.202 -11.265 -7.718 1.00 66.38 668 TYR A O 1
ATOM 5035 N N . VAL A 1 669 ? 14.206 -12.149 -7.213 1.00 72.00 669 VAL A N 1
ATOM 5036 C CA . VAL A 1 669 ? 14.196 -13.165 -8.259 1.00 72.00 669 VAL A CA 1
ATOM 5037 C C . VAL A 1 669 ? 14.511 -14.537 -7.685 1.00 72.00 669 VAL A C 1
ATOM 5039 O O . VAL A 1 669 ? 15.262 -14.666 -6.716 1.00 72.00 669 VAL A O 1
ATOM 5042 N N . GLN A 1 670 ? 13.962 -15.566 -8.316 1.00 74.12 670 GLN A N 1
ATOM 5043 C CA . GLN A 1 670 ? 14.374 -16.947 -8.109 1.00 74.12 670 GLN A CA 1
ATOM 5044 C C . GLN A 1 670 ? 15.300 -17.365 -9.255 1.00 74.12 670 GLN A C 1
ATOM 5046 O O . GLN A 1 670 ? 14.948 -17.212 -10.426 1.00 74.12 670 GLN A O 1
ATOM 5051 N N . ALA A 1 671 ? 16.485 -17.878 -8.922 1.00 73.12 671 ALA A N 1
ATOM 5052 C CA . ALA A 1 671 ? 17.456 -18.374 -9.894 1.00 73.12 671 ALA A CA 1
ATOM 5053 C C . ALA A 1 671 ? 18.358 -19.449 -9.273 1.00 73.12 671 ALA A C 1
ATOM 5055 O O . ALA A 1 671 ? 18.860 -19.287 -8.161 1.00 73.12 671 ALA A O 1
ATOM 5056 N N . ALA A 1 672 ? 18.585 -20.546 -10.004 1.00 65.56 672 ALA A N 1
ATOM 5057 C CA . ALA A 1 672 ? 19.488 -21.634 -9.603 1.00 65.56 672 ALA A CA 1
ATOM 5058 C C . ALA A 1 672 ? 19.234 -22.198 -8.182 1.00 65.56 672 ALA A C 1
ATOM 5060 O O . ALA A 1 672 ? 20.174 -22.524 -7.462 1.00 65.56 672 ALA A O 1
ATOM 5061 N N . GLY A 1 673 ? 17.965 -22.291 -7.762 1.00 69.50 673 GLY A N 1
ATOM 5062 C CA . GLY A 1 673 ? 17.575 -22.798 -6.436 1.00 69.50 673 GLY A CA 1
ATOM 5063 C C . GLY A 1 673 ? 17.755 -21.807 -5.278 1.00 69.50 673 GLY A C 1
ATOM 5064 O O . GLY A 1 673 ? 17.469 -22.156 -4.135 1.00 69.50 673 GLY A O 1
ATOM 5065 N N . TYR A 1 674 ? 18.189 -20.577 -5.564 1.00 69.06 674 TYR A N 1
ATOM 5066 C CA . TYR A 1 674 ? 18.273 -19.478 -4.607 1.00 69.06 674 TYR A CA 1
ATOM 5067 C C . TYR A 1 674 ? 17.191 -18.435 -4.897 1.00 69.06 674 TYR A C 1
ATOM 5069 O O . TYR A 1 674 ? 16.865 -18.161 -6.053 1.00 69.06 674 TYR A O 1
ATOM 5077 N N . GLU A 1 675 ? 16.676 -17.810 -3.843 1.00 79.50 675 GLU A N 1
ATOM 5078 C CA . GLU A 1 675 ? 15.852 -16.606 -3.939 1.00 79.50 675 GLU A CA 1
ATOM 5079 C C . GLU A 1 675 ? 16.641 -15.428 -3.366 1.00 79.50 675 GLU A C 1
ATOM 5081 O O . GLU A 1 675 ? 17.244 -15.533 -2.295 1.00 79.50 675 GLU A O 1
ATOM 5086 N N . GLY A 1 676 ? 16.678 -14.309 -4.083 1.00 64.56 676 GLY A N 1
ATOM 5087 C CA . GLY A 1 676 ? 17.481 -13.154 -3.692 1.00 64.56 676 GLY A CA 1
ATOM 5088 C C . GLY A 1 676 ? 17.247 -11.938 -4.579 1.00 64.56 676 GLY A C 1
ATOM 5089 O O . GLY A 1 676 ? 16.357 -11.923 -5.421 1.00 64.56 676 GLY A O 1
ATOM 5090 N N . TYR A 1 677 ? 18.060 -10.904 -4.399 1.00 70.06 677 TYR A N 1
ATOM 5091 C CA . TYR A 1 677 ? 17.922 -9.630 -5.096 1.00 70.06 677 TYR A CA 1
ATOM 5092 C C . TYR A 1 677 ? 18.948 -9.454 -6.201 1.00 70.06 677 TYR A C 1
ATOM 5094 O O . TYR A 1 677 ? 20.146 -9.662 -5.995 1.00 70.06 677 TYR A O 1
ATOM 5102 N N . VAL A 1 678 ? 18.468 -8.986 -7.346 1.00 71.56 678 VAL A N 1
ATOM 5103 C CA . VAL A 1 678 ? 19.252 -8.572 -8.511 1.00 71.56 678 VAL A CA 1
ATOM 5104 C C . VAL A 1 678 ? 18.842 -7.149 -8.867 1.00 71.56 678 VAL A C 1
ATOM 5106 O O . VAL A 1 678 ? 17.670 -6.814 -8.760 1.00 71.56 678 VAL A O 1
ATOM 5109 N N . MET A 1 679 ? 19.771 -6.275 -9.261 1.00 59.75 679 MET A N 1
ATOM 5110 C CA . MET A 1 679 ? 19.376 -4.917 -9.655 1.00 59.75 679 MET A CA 1
ATOM 5111 C C . MET A 1 679 ? 18.511 -4.961 -10.914 1.00 59.75 679 MET A C 1
ATOM 5113 O O . MET A 1 679 ? 18.888 -5.606 -11.890 1.00 59.75 679 MET A O 1
ATOM 5117 N N . THR A 1 680 ? 17.412 -4.209 -10.927 1.00 63.66 680 THR A N 1
ATOM 5118 C CA . THR A 1 680 ? 16.469 -4.146 -12.053 1.00 63.66 680 THR A CA 1
ATOM 5119 C C . THR A 1 680 ? 17.162 -3.747 -13.354 1.00 63.66 680 THR A C 1
ATOM 5121 O O . THR A 1 680 ? 16.857 -4.302 -14.399 1.00 63.66 680 THR A O 1
ATOM 5124 N N . LYS A 1 681 ? 18.178 -2.869 -13.298 1.00 61.91 681 LYS A N 1
ATOM 5125 C CA . LYS A 1 681 ? 18.967 -2.464 -14.479 1.00 61.91 681 LYS A CA 1
ATOM 5126 C C . LYS A 1 681 ? 19.725 -3.603 -15.169 1.00 61.91 681 LYS A C 1
ATOM 5128 O O . LYS A 1 681 ? 20.238 -3.396 -16.262 1.00 61.91 681 LYS A O 1
ATOM 5133 N N . PHE A 1 682 ? 19.860 -4.752 -14.506 1.00 65.19 682 PHE A N 1
ATOM 5134 C CA . PHE A 1 682 ? 20.507 -5.938 -15.053 1.00 65.19 682 PHE A CA 1
ATOM 5135 C C . PHE A 1 682 ? 19.507 -7.007 -15.500 1.00 65.19 682 PHE A C 1
ATOM 5137 O O . PHE A 1 682 ? 19.905 -8.148 -15.705 1.00 65.19 682 PHE A O 1
ATOM 5144 N N . LEU A 1 683 ? 18.218 -6.675 -15.606 1.00 63.34 683 LEU A N 1
ATOM 5145 C CA . LEU A 1 683 ? 17.149 -7.595 -15.979 1.00 63.34 683 LEU A CA 1
ATOM 5146 C C . LEU A 1 683 ? 16.325 -7.007 -17.122 1.00 63.34 683 LEU A C 1
ATOM 5148 O O . LEU A 1 683 ? 15.907 -5.853 -17.066 1.00 63.34 683 LEU A O 1
ATOM 5152 N N . ALA A 1 684 ? 16.065 -7.814 -18.146 1.00 69.75 684 ALA A N 1
ATOM 5153 C CA . ALA A 1 684 ? 15.116 -7.490 -19.206 1.00 69.75 684 ALA A CA 1
ATOM 5154 C C . ALA A 1 684 ? 13.751 -8.126 -18.885 1.00 69.75 684 ALA A C 1
ATOM 5156 O O . ALA A 1 684 ? 13.659 -9.350 -18.822 1.00 69.75 684 ALA A O 1
ATOM 5157 N N . ILE A 1 685 ? 12.715 -7.303 -18.659 1.00 54.47 685 ILE A N 1
ATOM 5158 C CA . ILE A 1 685 ? 11.380 -7.707 -18.171 1.00 54.47 685 ILE A CA 1
ATOM 5159 C C . ILE A 1 685 ? 10.315 -7.349 -19.236 1.00 54.47 685 ILE A C 1
ATOM 5161 O O . ILE A 1 685 ? 10.090 -6.171 -19.488 1.00 54.47 685 ILE A O 1
ATOM 5165 N N . ASN A 1 686 ? 9.682 -8.356 -19.855 1.00 49.06 686 ASN A N 1
ATOM 5166 C CA . ASN A 1 686 ? 8.551 -8.292 -20.812 1.00 49.06 686 ASN A CA 1
ATOM 5167 C C . ASN A 1 686 ? 8.629 -7.326 -22.039 1.00 49.06 686 ASN A C 1
ATOM 5169 O O . ASN A 1 686 ? 7.761 -6.474 -22.215 1.00 49.06 686 ASN A O 1
ATOM 5173 N N . GLY A 1 687 ? 9.580 -7.590 -22.959 1.00 41.31 687 GLY A N 1
ATOM 5174 C CA . GLY A 1 687 ? 9.544 -7.272 -24.415 1.00 41.31 687 GLY A CA 1
ATOM 5175 C C . GLY A 1 687 ? 10.256 -5.972 -24.853 1.00 41.31 687 GLY A C 1
ATOM 5176 O O . GLY A 1 687 ? 10.049 -4.938 -24.236 1.00 41.31 687 GLY A O 1
ATOM 5177 N N . THR A 1 688 ? 11.103 -5.891 -25.891 1.00 25.81 688 THR A N 1
ATOM 5178 C CA . THR A 1 688 ? 11.480 -6.774 -27.013 1.00 25.81 688 THR A CA 1
ATOM 5179 C C . THR A 1 688 ? 12.953 -7.216 -26.933 1.00 25.81 688 THR A C 1
ATOM 5181 O O . THR A 1 688 ? 13.861 -6.389 -26.904 1.00 25.81 688 THR A O 1
ATOM 5184 N N . VAL A 1 689 ? 13.225 -8.516 -27.026 1.00 31.86 689 VAL A N 1
ATOM 5185 C CA . VAL A 1 689 ? 14.145 -8.937 -28.092 1.00 31.86 689 VAL A CA 1
ATOM 5186 C C . VAL A 1 689 ? 13.189 -9.188 -29.250 1.00 31.86 689 VAL A C 1
ATOM 5188 O O . VAL A 1 689 ? 12.167 -9.835 -29.025 1.00 31.86 689 VAL A O 1
ATOM 5191 N N . GLU A 1 690 ? 13.405 -8.607 -30.429 1.00 24.52 690 GLU A N 1
ATOM 5192 C CA . GLU A 1 690 ? 12.723 -9.150 -31.606 1.00 24.52 690 GLU A CA 1
ATOM 5193 C C . GLU A 1 690 ? 12.978 -10.661 -31.601 1.00 24.52 690 GLU A C 1
ATOM 5195 O O . GLU A 1 690 ? 14.134 -11.089 -31.562 1.00 24.52 690 GLU A O 1
ATOM 5200 N N . GLU A 1 691 ? 11.912 -11.459 -31.546 1.00 25.14 691 GLU A N 1
ATOM 5201 C CA . GLU A 1 691 ? 12.021 -12.885 -31.813 1.00 25.14 691 GLU A CA 1
ATOM 5202 C C . GLU A 1 691 ? 12.589 -13.032 -33.225 1.00 25.14 691 GLU A C 1
ATOM 5204 O O . GLU A 1 691 ? 11.932 -12.722 -34.218 1.00 25.14 691 GLU A O 1
ATOM 5209 N N . LEU A 1 692 ? 13.812 -13.540 -33.316 1.00 23.64 692 LEU A N 1
ATOM 5210 C CA . LEU A 1 692 ? 14.057 -14.592 -34.286 1.00 23.64 692 LEU A CA 1
ATOM 5211 C C . LEU A 1 692 ? 13.799 -15.923 -33.562 1.00 23.64 692 LEU A C 1
ATOM 5213 O O . LEU A 1 692 ? 14.048 -16.019 -32.359 1.00 23.64 692 LEU A O 1
ATOM 5217 N N . PRO A 1 693 ? 13.196 -16.888 -34.266 1.00 24.94 693 PRO A N 1
ATOM 5218 C CA . PRO A 1 693 ? 12.300 -17.898 -33.711 1.00 24.94 693 PRO A CA 1
ATOM 5219 C C . PRO A 1 693 ? 13.012 -18.890 -32.790 1.00 24.94 693 PRO A C 1
ATOM 5221 O O . PRO A 1 693 ? 14.226 -19.075 -32.880 1.00 24.94 693 PRO A O 1
ATOM 5224 N N . GLU A 1 694 ? 12.236 -19.601 -31.965 1.00 30.94 694 GLU A N 1
ATOM 5225 C CA . GLU A 1 694 ? 12.682 -20.886 -31.429 1.00 30.94 694 GLU A CA 1
ATOM 5226 C C . GLU A 1 694 ? 13.056 -21.806 -32.598 1.00 30.94 694 GLU A C 1
ATOM 5228 O O . GLU A 1 694 ? 12.208 -22.378 -33.281 1.00 30.94 694 GLU A O 1
ATOM 5233 N N . THR A 1 695 ? 14.355 -21.953 -32.818 1.00 25.92 695 THR A N 1
ATOM 5234 C CA . THR A 1 695 ? 14.921 -23.109 -33.492 1.00 25.92 695 THR A CA 1
ATOM 5235 C C . THR A 1 695 ? 16.121 -23.560 -32.689 1.00 25.92 695 THR A C 1
ATOM 5237 O O . THR A 1 695 ? 16.974 -22.750 -32.333 1.00 25.92 695 THR A O 1
ATOM 5240 N N . ASP A 1 696 ? 16.176 -24.861 -32.440 1.00 28.58 696 ASP A N 1
ATOM 5241 C CA . ASP A 1 696 ? 17.347 -25.652 -32.065 1.00 28.58 696 ASP A CA 1
ATOM 5242 C C . ASP A 1 696 ? 18.494 -25.478 -33.093 1.00 28.58 696 ASP A C 1
ATOM 5244 O O . ASP A 1 696 ? 18.893 -26.401 -33.801 1.00 28.58 696 ASP A O 1
ATOM 5248 N N . ALA A 1 697 ? 19.017 -24.262 -33.228 1.00 28.61 697 ALA A N 1
ATOM 5249 C CA . ALA A 1 697 ? 20.091 -23.921 -34.140 1.00 28.61 697 ALA A CA 1
ATOM 5250 C C . ALA A 1 697 ? 20.911 -22.766 -33.553 1.00 28.61 697 ALA A C 1
ATOM 5252 O O . ALA A 1 697 ? 20.437 -21.636 -33.422 1.00 28.61 697 ALA A O 1
ATOM 5253 N N . SER A 1 698 ? 22.182 -23.039 -33.238 1.00 34.00 698 SER A N 1
ATOM 5254 C CA . SER A 1 698 ? 23.226 -22.010 -33.285 1.00 34.00 698 SER A CA 1
ATOM 5255 C C . SER A 1 698 ? 23.046 -21.181 -34.565 1.00 34.00 698 SER A C 1
ATOM 5257 O O . SER A 1 698 ? 22.683 -21.775 -35.581 1.00 34.00 698 SER A O 1
ATOM 5259 N N . PRO A 1 699 ? 23.285 -19.854 -34.556 1.00 34.88 699 PRO A N 1
ATOM 5260 C CA . PRO A 1 699 ? 23.133 -19.038 -35.759 1.00 34.88 699 PRO A CA 1
ATOM 5261 C C . PRO A 1 699 ? 23.857 -19.722 -36.921 1.00 34.88 699 PRO A C 1
ATOM 5263 O O . PRO A 1 699 ? 25.064 -19.953 -36.824 1.00 34.88 699 PRO A O 1
ATOM 5266 N N . GLU A 1 700 ? 23.122 -20.101 -37.974 1.00 44.00 700 GLU A N 1
ATOM 5267 C CA . GLU A 1 700 ? 23.736 -20.682 -39.166 1.00 44.00 700 GLU A CA 1
ATOM 5268 C C . GLU A 1 700 ? 24.772 -19.678 -39.672 1.00 44.00 700 GLU A C 1
ATOM 5270 O O . GLU A 1 700 ? 24.463 -18.513 -39.944 1.00 44.00 700 GLU A O 1
ATOM 5275 N N . LEU A 1 701 ? 26.029 -20.115 -39.717 1.00 50.12 701 LEU A N 1
ATOM 5276 C CA . LEU A 1 701 ? 27.103 -19.343 -40.316 1.00 50.12 701 LEU A CA 1
ATOM 5277 C C . LEU A 1 701 ? 26.739 -19.131 -41.788 1.00 50.12 701 LEU A C 1
ATOM 5279 O O . LEU A 1 701 ? 26.541 -20.100 -42.524 1.00 50.12 701 LEU A O 1
ATOM 5283 N N . GLY A 1 702 ? 26.669 -17.877 -42.235 1.00 51.69 702 GLY A N 1
ATOM 5284 C CA . GLY A 1 702 ? 26.631 -17.590 -43.665 1.00 51.69 702 GLY A CA 1
ATOM 5285 C C . GLY A 1 702 ? 27.880 -18.153 -44.353 1.00 51.69 702 GLY A C 1
ATOM 5286 O O . GLY A 1 702 ? 28.911 -18.369 -43.712 1.00 51.69 702 GLY A O 1
ATOM 5287 N N . ALA A 1 703 ? 27.826 -18.393 -45.666 1.00 49.78 703 ALA A N 1
ATOM 5288 C CA . ALA A 1 703 ? 28.986 -18.874 -46.418 1.00 49.78 703 ALA A CA 1
ATOM 5289 C C . ALA A 1 703 ? 30.201 -17.940 -46.214 1.00 49.78 703 ALA A C 1
ATOM 5291 O O . ALA A 1 703 ? 30.203 -16.804 -46.684 1.00 49.78 703 ALA A O 1
ATOM 5292 N N . GLY A 1 704 ? 31.226 -18.426 -45.506 1.00 57.25 704 GLY A N 1
ATOM 5293 C CA . GLY A 1 704 ? 32.443 -17.672 -45.177 1.00 57.25 704 GLY A CA 1
ATOM 5294 C C . GLY A 1 704 ? 32.477 -17.018 -43.787 1.00 57.25 704 GLY A C 1
ATOM 5295 O O . GLY A 1 704 ? 33.519 -16.475 -43.420 1.00 57.25 704 GLY A O 1
ATOM 5296 N N . GLU A 1 705 ? 31.403 -17.091 -42.995 1.00 72.12 705 GLU A N 1
ATOM 5297 C CA . GLU A 1 705 ? 31.385 -16.601 -41.611 1.00 72.12 705 GLU A CA 1
ATOM 5298 C C . GLU A 1 705 ? 31.975 -17.637 -40.642 1.00 72.12 705 GLU A C 1
ATOM 5300 O O . GLU A 1 705 ? 31.789 -18.843 -40.806 1.00 72.12 705 GLU A O 1
ATOM 5305 N N . VAL A 1 706 ? 32.679 -17.179 -39.604 1.00 68.94 706 VAL A N 1
ATOM 5306 C CA . VAL A 1 706 ? 33.252 -18.056 -38.567 1.00 68.94 706 VAL A CA 1
ATOM 5307 C C . VAL A 1 706 ? 33.067 -17.480 -37.167 1.00 68.94 706 VAL A C 1
ATOM 5309 O O . VAL A 1 706 ? 33.086 -16.267 -36.970 1.00 68.94 706 VAL A O 1
ATOM 5312 N N . GLU A 1 707 ? 32.931 -18.350 -36.170 1.00 63.00 707 GLU A N 1
ATOM 5313 C CA . GLU A 1 707 ? 32.791 -17.956 -34.766 1.00 63.00 707 GLU A CA 1
ATOM 5314 C C . GLU A 1 707 ? 34.159 -17.672 -34.107 1.00 63.00 707 GLU A C 1
ATOM 5316 O O . GLU A 1 707 ? 35.133 -18.406 -34.312 1.00 63.00 707 GLU A O 1
ATOM 5321 N N . ALA A 1 708 ? 34.252 -16.610 -33.299 1.00 67.44 708 ALA A N 1
ATOM 5322 C CA . ALA A 1 708 ? 35.461 -16.214 -32.575 1.00 67.44 708 ALA A CA 1
ATOM 5323 C C . ALA A 1 708 ? 35.166 -15.752 -31.143 1.00 67.44 708 ALA A C 1
ATOM 5325 O O . ALA A 1 708 ? 34.215 -15.031 -30.907 1.00 67.44 708 ALA A O 1
ATOM 5326 N N . ILE A 1 709 ? 36.026 -16.093 -30.187 1.00 67.62 709 ILE A N 1
ATOM 5327 C CA . ILE A 1 709 ? 35.938 -15.683 -28.780 1.00 67.62 709 ILE A CA 1
ATOM 5328 C C . ILE A 1 709 ? 36.882 -14.518 -28.489 1.00 67.62 709 ILE A C 1
ATOM 5330 O O . ILE A 1 709 ? 38.078 -14.602 -28.756 1.00 67.62 709 ILE A O 1
ATOM 5334 N N . VAL A 1 710 ? 36.418 -13.462 -27.835 1.00 66.25 710 VAL A N 1
ATOM 5335 C CA . VAL A 1 710 ? 37.259 -12.323 -27.445 1.00 66.25 710 VAL A CA 1
ATOM 5336 C C . VAL A 1 710 ? 38.229 -12.688 -26.302 1.00 66.25 710 VAL A C 1
ATOM 5338 O O . VAL A 1 710 ? 37.821 -13.042 -25.201 1.00 66.25 710 VAL A O 1
ATOM 5341 N N . LYS A 1 711 ? 39.543 -12.536 -26.500 1.00 59.88 711 LYS A N 1
ATOM 5342 C CA . LYS A 1 711 ? 40.605 -12.657 -25.483 1.00 59.88 711 LYS A CA 1
ATOM 5343 C C . LYS A 1 711 ? 41.462 -11.388 -25.386 1.00 59.88 711 LYS A C 1
ATOM 5345 O O . LYS A 1 711 ? 42.543 -11.300 -25.960 1.00 59.88 711 LYS A O 1
ATOM 5350 N N . THR A 1 712 ? 41.027 -10.425 -24.579 1.00 54.00 712 THR A N 1
ATOM 5351 C CA . THR A 1 712 ? 41.866 -9.297 -24.132 1.00 54.00 712 THR A CA 1
ATOM 5352 C C . THR A 1 712 ? 42.669 -9.669 -22.871 1.00 54.00 712 THR A C 1
ATOM 5354 O O . THR A 1 712 ? 42.274 -10.547 -22.099 1.00 54.00 712 THR A O 1
ATOM 5357 N N . VAL A 1 713 ? 43.815 -9.012 -22.633 1.00 43.31 713 VAL A N 1
ATOM 5358 C CA . VAL A 1 713 ? 44.662 -9.255 -21.440 1.00 43.31 713 VAL A CA 1
ATOM 5359 C C . VAL A 1 713 ? 43.913 -8.873 -20.146 1.00 43.31 713 VAL A C 1
ATOM 5361 O O . VAL A 1 713 ? 43.992 -9.596 -19.152 1.00 43.31 713 VAL A O 1
ATOM 5364 N N . SER A 1 714 ? 43.090 -7.818 -20.195 1.00 40.75 714 SER A N 1
ATOM 5365 C CA . SER A 1 714 ? 42.059 -7.431 -19.217 1.00 40.75 714 SER A CA 1
ATOM 5366 C C . SER A 1 714 ? 41.055 -6.455 -19.873 1.00 40.75 714 SER A C 1
ATOM 5368 O O . SER A 1 714 ? 41.392 -5.798 -20.856 1.00 40.75 714 SER A O 1
ATOM 5370 N N . GLY A 1 715 ? 39.817 -6.362 -19.366 1.00 51.72 715 GLY A N 1
ATOM 5371 C CA . GLY A 1 715 ? 38.801 -5.414 -19.865 1.00 51.72 715 GLY A CA 1
ATOM 5372 C C . GLY A 1 715 ? 38.015 -5.869 -21.109 1.00 51.72 715 GLY A C 1
ATOM 5373 O O . GLY A 1 715 ? 37.785 -7.060 -21.307 1.00 51.72 715 GLY A O 1
ATOM 5374 N N . THR A 1 716 ? 37.573 -4.912 -21.932 1.00 52.38 716 THR A N 1
ATOM 5375 C CA . THR A 1 716 ? 36.688 -5.097 -23.104 1.00 52.38 716 THR A CA 1
ATOM 5376 C C . THR A 1 716 ? 37.397 -4.740 -24.424 1.00 52.38 716 THR A C 1
ATOM 5378 O O . THR A 1 716 ? 38.288 -3.894 -24.432 1.00 52.38 716 THR A O 1
ATOM 5381 N N . LEU A 1 717 ? 36.989 -5.331 -25.549 1.00 68.62 717 LEU A N 1
ATOM 5382 C CA . LEU A 1 717 ? 37.446 -5.054 -26.917 1.00 68.62 717 LEU A CA 1
ATOM 5383 C C . LEU A 1 717 ? 36.537 -4.028 -27.609 1.00 68.62 717 LEU A C 1
ATOM 5385 O O . LEU A 1 717 ? 35.333 -4.210 -27.655 1.00 68.62 717 LEU A O 1
ATOM 5389 N N . ASN A 1 718 ? 37.076 -2.956 -28.183 1.00 74.25 718 ASN A N 1
ATOM 5390 C CA . ASN A 1 718 ? 36.251 -1.955 -28.875 1.00 74.25 718 ASN A CA 1
ATOM 5391 C C . ASN A 1 718 ? 35.764 -2.466 -30.245 1.00 74.25 718 ASN A C 1
ATOM 5393 O O . ASN A 1 718 ? 36.599 -2.784 -31.092 1.00 74.25 718 ASN A O 1
ATOM 5397 N N . LEU A 1 719 ? 34.447 -2.460 -30.472 1.00 74.12 719 LEU A N 1
ATOM 5398 C CA . LEU A 1 719 ? 33.814 -2.600 -31.787 1.00 74.12 719 LEU A CA 1
ATOM 5399 C C . LEU A 1 719 ? 33.683 -1.215 -32.416 1.00 74.12 719 LEU A C 1
ATOM 5401 O O . LEU A 1 719 ? 33.095 -0.310 -31.820 1.00 74.12 719 LEU A O 1
ATOM 5405 N N . ARG A 1 720 ? 34.262 -1.029 -33.599 1.00 83.50 720 ARG A N 1
ATOM 5406 C CA . ARG A 1 720 ? 34.386 0.282 -34.245 1.00 83.50 720 ARG A CA 1
ATOM 5407 C C . ARG A 1 720 ? 33.673 0.330 -35.580 1.00 83.50 720 ARG A C 1
ATOM 5409 O O . ARG A 1 720 ? 33.540 -0.675 -36.262 1.00 83.50 720 ARG A O 1
ATOM 5416 N N . GLU A 1 721 ? 33.261 1.528 -35.959 1.00 67.94 721 GLU A N 1
ATOM 5417 C CA . GLU A 1 721 ? 32.548 1.778 -37.215 1.00 67.94 721 GLU A CA 1
ATOM 5418 C C . GLU A 1 721 ? 33.428 1.569 -38.459 1.00 67.94 721 GLU A C 1
ATOM 5420 O O . GLU A 1 721 ? 32.923 1.227 -39.519 1.00 67.94 721 GLU A O 1
ATOM 5425 N N . GLN A 1 722 ? 34.749 1.734 -38.324 1.00 82.94 722 GLN A N 1
ATOM 5426 C CA . GLN A 1 722 ? 35.754 1.557 -39.383 1.00 82.94 722 GLN A CA 1
ATOM 5427 C C . GLN A 1 722 ? 36.996 0.836 -38.811 1.00 82.94 722 GLN A C 1
ATOM 5429 O O . GLN A 1 722 ? 37.223 0.935 -37.597 1.00 82.94 722 GLN A O 1
ATOM 5434 N N . PRO A 1 723 ? 37.828 0.146 -39.626 1.00 83.75 723 PRO A N 1
ATOM 5435 C CA . PRO A 1 723 ? 38.995 -0.624 -39.167 1.00 83.75 723 PRO A CA 1
ATOM 5436 C C . PRO A 1 723 ? 40.197 0.276 -38.818 1.00 83.75 723 PRO A C 1
ATOM 5438 O O . PRO A 1 723 ? 41.291 0.147 -39.360 1.00 83.75 723 PRO A O 1
ATOM 5441 N N . THR A 1 724 ? 39.995 1.237 -37.915 1.00 78.69 724 THR A N 1
ATOM 5442 C CA . THR A 1 724 ? 41.032 2.154 -37.425 1.00 78.69 724 THR A CA 1
ATOM 5443 C C . THR A 1 724 ? 40.801 2.516 -35.960 1.00 78.69 724 THR A C 1
ATOM 5445 O O . THR A 1 724 ? 39.669 2.630 -35.489 1.00 78.69 724 THR A O 1
ATOM 5448 N N . THR A 1 725 ? 41.879 2.730 -35.203 1.00 69.12 725 THR A N 1
ATOM 5449 C CA . THR A 1 725 ? 41.819 3.067 -33.769 1.00 69.12 725 THR A CA 1
ATOM 5450 C C . THR A 1 725 ? 41.246 4.458 -33.484 1.00 69.12 725 THR A C 1
ATOM 5452 O O . THR A 1 725 ? 40.819 4.705 -32.355 1.00 69.12 725 THR A O 1
ATOM 5455 N N . ALA A 1 726 ? 41.190 5.340 -34.488 1.00 67.00 726 ALA A N 1
ATOM 5456 C CA . ALA A 1 726 ? 40.597 6.677 -34.394 1.00 67.00 726 ALA A CA 1
ATOM 5457 C C . ALA A 1 726 ? 39.078 6.698 -34.653 1.00 67.00 726 ALA A C 1
ATOM 5459 O O . ALA A 1 726 ? 38.421 7.695 -34.359 1.00 67.00 726 ALA A O 1
ATOM 5460 N N . ALA A 1 727 ? 38.505 5.613 -35.187 1.00 61.50 727 ALA A N 1
ATOM 5461 C CA . ALA A 1 727 ? 37.083 5.552 -35.512 1.00 61.50 727 ALA A CA 1
ATOM 5462 C C . ALA A 1 727 ? 36.207 5.542 -34.257 1.00 61.50 727 ALA A C 1
ATOM 5464 O O . ALA A 1 727 ? 36.594 4.993 -33.218 1.00 61.50 727 ALA A O 1
ATOM 5465 N N . ARG A 1 728 ? 34.994 6.095 -34.385 1.00 54.19 728 ARG A N 1
ATOM 5466 C CA . ARG A 1 728 ? 33.957 6.060 -33.350 1.00 54.19 728 ARG A CA 1
ATOM 5467 C C . ARG A 1 728 ? 33.771 4.625 -32.846 1.00 54.19 728 ARG A C 1
ATOM 5469 O O . ARG A 1 728 ? 33.591 3.690 -33.628 1.00 54.19 728 ARG A O 1
ATOM 5476 N N . VAL A 1 729 ? 33.856 4.458 -31.528 1.00 60.72 729 VAL A N 1
ATOM 5477 C CA . VAL A 1 729 ? 33.570 3.183 -30.865 1.00 60.72 729 VAL A CA 1
ATOM 5478 C C . VAL A 1 729 ? 32.057 3.029 -30.826 1.00 60.72 729 VAL A C 1
ATOM 5480 O O . VAL A 1 729 ? 31.381 3.840 -30.197 1.00 60.72 729 VAL A O 1
ATOM 5483 N N . LEU A 1 730 ? 31.543 2.022 -31.526 1.00 45.88 730 LEU A N 1
ATOM 5484 C CA . LEU A 1 730 ? 30.117 1.705 -31.559 1.00 45.88 730 LEU A CA 1
ATOM 5485 C C . LEU A 1 730 ? 29.687 1.088 -30.227 1.00 45.88 730 LEU A C 1
ATOM 5487 O O . LEU A 1 730 ? 28.673 1.477 -29.661 1.00 45.88 730 LEU A O 1
ATOM 5491 N N . MET A 1 731 ? 30.503 0.170 -29.702 1.00 52.00 731 MET A N 1
ATOM 5492 C CA . MET A 1 731 ? 30.344 -0.437 -28.379 1.00 52.00 731 MET A CA 1
ATOM 5493 C C . MET A 1 731 ? 31.637 -1.145 -27.949 1.00 52.00 731 MET A C 1
ATOM 5495 O O . MET A 1 731 ? 32.623 -1.173 -28.691 1.00 52.00 731 MET A O 1
ATOM 5499 N N . THR A 1 732 ? 31.643 -1.753 -26.763 1.00 57.94 732 THR A N 1
ATOM 5500 C CA . THR A 1 732 ? 32.738 -2.620 -26.315 1.00 57.94 732 THR A CA 1
ATOM 5501 C C . THR A 1 732 ? 32.245 -4.048 -26.068 1.00 57.94 732 THR A C 1
ATOM 5503 O O . THR A 1 732 ? 31.156 -4.257 -25.547 1.00 57.94 732 THR A O 1
ATOM 5506 N N . ILE A 1 733 ? 33.042 -5.032 -26.481 1.00 53.72 733 ILE A N 1
ATOM 5507 C CA . ILE A 1 733 ? 32.770 -6.469 -26.430 1.00 53.72 733 ILE A CA 1
ATOM 5508 C C . ILE A 1 733 ? 33.615 -7.086 -25.306 1.00 53.72 733 ILE A C 1
ATOM 5510 O O . ILE A 1 733 ? 34.844 -6.985 -25.340 1.00 53.72 733 ILE A O 1
ATOM 5514 N N . PRO A 1 734 ? 33.024 -7.691 -24.275 1.00 47.44 734 PRO A N 1
ATOM 5515 C CA . PRO A 1 734 ? 33.783 -8.225 -23.151 1.00 47.44 734 PRO A CA 1
ATOM 5516 C C . PRO A 1 734 ? 34.699 -9.393 -23.505 1.00 47.44 734 PRO A C 1
ATOM 5518 O O . PRO A 1 734 ? 34.477 -10.145 -24.450 1.00 47.44 734 PRO A O 1
ATOM 5521 N N . ARG A 1 735 ? 35.731 -9.583 -22.680 1.00 56.12 735 ARG A N 1
ATOM 5522 C CA . ARG A 1 735 ? 36.569 -10.782 -22.719 1.00 56.12 735 ARG A CA 1
ATOM 5523 C C . ARG A 1 735 ? 35.724 -12.033 -22.452 1.00 56.12 735 ARG A C 1
ATOM 5525 O O . ARG A 1 735 ? 35.070 -12.113 -21.420 1.00 56.12 735 ARG A O 1
ATOM 5532 N N . GLY A 1 736 ? 35.856 -13.035 -23.312 1.00 47.53 736 GLY A N 1
ATOM 5533 C CA . GLY A 1 736 ? 35.179 -14.328 -23.233 1.00 47.53 736 GLY A CA 1
ATOM 5534 C C . GLY A 1 736 ? 33.995 -14.463 -24.187 1.00 47.53 736 GLY A C 1
ATOM 5535 O O . GLY A 1 736 ? 33.537 -15.583 -24.379 1.00 47.53 736 GLY A O 1
ATOM 5536 N N . GLU A 1 737 ? 33.559 -13.367 -24.815 1.00 56.09 737 GLU A N 1
ATOM 5537 C CA . GLU A 1 737 ? 32.382 -13.364 -25.684 1.00 56.09 737 GLU A CA 1
ATOM 5538 C C . GLU A 1 737 ? 32.602 -13.995 -27.039 1.00 56.09 737 GLU A C 1
ATOM 5540 O O . GLU A 1 737 ? 33.640 -13.761 -27.658 1.00 56.09 737 GLU A O 1
ATOM 5545 N N . SER A 1 738 ? 31.587 -14.724 -27.504 1.00 60.50 738 SER A N 1
ATOM 5546 C CA . SER A 1 738 ? 31.544 -15.273 -28.851 1.00 60.50 738 SER A CA 1
ATOM 5547 C C . SER A 1 738 ? 30.954 -14.263 -29.834 1.00 60.50 738 SER A C 1
ATOM 5549 O O . SER A 1 738 ? 29.907 -13.665 -29.590 1.00 60.50 738 SER A O 1
ATOM 5551 N N . ILE A 1 739 ? 31.645 -14.046 -30.946 1.00 71.69 739 ILE A N 1
ATOM 5552 C CA . ILE A 1 739 ? 31.290 -13.097 -31.998 1.00 71.69 739 ILE A CA 1
ATOM 5553 C C . ILE A 1 739 ? 31.352 -13.791 -33.353 1.00 71.69 739 ILE A C 1
ATOM 5555 O O . ILE A 1 739 ? 32.142 -14.717 -33.550 1.00 71.69 739 ILE A O 1
ATOM 5559 N N . ILE A 1 740 ? 30.567 -13.310 -34.315 1.00 77.81 740 ILE A N 1
ATOM 5560 C CA . ILE A 1 740 ? 30.594 -13.843 -35.678 1.00 77.81 740 ILE A CA 1
ATOM 5561 C C . ILE A 1 740 ? 31.491 -12.948 -36.519 1.00 77.81 740 ILE A C 1
ATOM 5563 O O . ILE A 1 740 ? 31.215 -11.764 -36.720 1.00 77.81 740 ILE A O 1
ATOM 5567 N N . VAL A 1 741 ? 32.593 -13.518 -36.990 1.00 80.00 741 VAL A N 1
ATOM 5568 C CA . VAL A 1 741 ? 33.510 -12.875 -37.922 1.00 80.00 741 VAL A CA 1
ATOM 5569 C C . VAL A 1 741 ? 32.959 -13.069 -39.325 1.00 80.00 741 VAL A C 1
ATOM 5571 O O . VAL A 1 741 ? 32.948 -14.179 -39.849 1.00 80.00 741 VAL A O 1
ATOM 5574 N N . THR A 1 742 ? 32.491 -11.970 -39.910 1.00 77.75 742 THR A N 1
ATOM 5575 C CA . THR A 1 742 ? 31.911 -11.919 -41.257 1.00 77.75 742 THR A CA 1
ATOM 5576 C C . THR A 1 742 ? 32.993 -11.819 -42.330 1.00 77.75 742 THR A C 1
ATOM 5578 O O . THR A 1 742 ? 32.811 -12.292 -43.445 1.00 77.75 742 THR A O 1
ATOM 5581 N N . SER A 1 743 ? 34.146 -11.228 -41.995 1.00 76.00 743 SER A N 1
ATOM 5582 C CA . SER A 1 743 ? 35.359 -11.265 -42.813 1.00 76.00 743 SER A CA 1
ATOM 5583 C C . SER A 1 743 ? 36.599 -11.142 -41.929 1.00 76.00 743 SER A C 1
ATOM 5585 O O . SER A 1 743 ? 36.756 -10.190 -41.157 1.00 76.00 743 SER A O 1
ATOM 5587 N N . ARG A 1 744 ? 37.488 -12.135 -42.010 1.00 80.50 744 ARG A N 1
ATOM 5588 C CA . ARG A 1 744 ? 38.686 -12.217 -41.170 1.00 80.50 744 ARG A CA 1
ATOM 5589 C C . ARG A 1 744 ? 39.841 -11.449 -41.810 1.00 80.50 744 ARG A C 1
ATOM 5591 O O . ARG A 1 744 ? 40.414 -11.906 -42.792 1.00 80.50 744 ARG A O 1
ATOM 5598 N N . GLY A 1 745 ? 40.231 -10.326 -41.213 1.00 65.56 745 GLY A N 1
ATOM 5599 C CA . GLY A 1 745 ? 41.447 -9.598 -41.585 1.00 65.56 745 GLY A CA 1
ATOM 5600 C C . GLY A 1 745 ? 42.610 -9.851 -40.622 1.00 65.56 745 GLY A C 1
ATOM 5601 O O . GLY A 1 745 ? 42.441 -10.393 -39.527 1.00 65.56 745 GLY A O 1
ATOM 5602 N N . THR A 1 746 ? 43.818 -9.465 -41.034 1.00 65.81 746 THR A N 1
ATOM 5603 C CA . THR A 1 746 ? 45.067 -9.688 -40.283 1.00 65.81 746 THR A CA 1
ATOM 5604 C C . THR A 1 746 ? 45.175 -8.811 -39.034 1.00 65.81 746 THR A C 1
ATOM 5606 O O . THR A 1 746 ? 45.573 -9.302 -37.980 1.00 65.81 746 THR A O 1
ATOM 5609 N N . GLU A 1 747 ? 44.766 -7.544 -39.126 1.00 65.62 747 GLU A N 1
ATOM 5610 C CA . GLU A 1 747 ? 44.748 -6.600 -37.998 1.00 65.62 747 GLU A CA 1
ATOM 5611 C C . GLU A 1 747 ? 43.341 -6.332 -37.460 1.00 65.62 747 GLU A C 1
ATOM 5613 O O . GLU A 1 747 ? 43.152 -6.245 -36.244 1.00 65.62 747 GLU A O 1
ATOM 5618 N N . TRP A 1 748 ? 42.355 -6.244 -38.354 1.00 79.75 748 TRP A N 1
ATOM 5619 C CA . TRP A 1 748 ? 40.952 -6.014 -38.028 1.00 79.75 748 TRP A CA 1
ATOM 5620 C C . TRP A 1 748 ? 40.079 -7.100 -38.646 1.00 79.75 748 TRP A C 1
ATOM 5622 O O . TRP A 1 748 ? 40.211 -7.408 -39.825 1.00 79.75 748 TRP A O 1
ATOM 5632 N N . CYS A 1 749 ? 39.160 -7.657 -37.869 1.00 81.75 749 CYS A N 1
ATOM 5633 C CA . CYS A 1 749 ? 38.082 -8.499 -38.372 1.00 81.75 749 CYS A CA 1
ATOM 5634 C C . CYS A 1 749 ? 36.834 -7.643 -38.561 1.00 81.75 749 CYS A C 1
ATOM 5636 O O . CYS A 1 749 ? 36.488 -6.878 -37.658 1.00 81.75 749 CYS A O 1
ATOM 5638 N N . ALA A 1 750 ? 36.152 -7.804 -39.695 1.00 75.44 750 ALA A N 1
ATOM 5639 C CA . ALA A 1 750 ? 34.762 -7.396 -39.810 1.00 75.44 750 ALA A CA 1
ATOM 5640 C C . ALA A 1 750 ? 33.920 -8.424 -39.057 1.00 75.44 750 ALA A C 1
ATOM 5642 O O . ALA A 1 750 ? 34.080 -9.635 -39.238 1.00 75.44 750 ALA A O 1
ATOM 5643 N N . VAL A 1 751 ? 33.079 -7.938 -38.157 1.00 81.81 751 VAL A N 1
ATOM 5644 C CA . VAL A 1 751 ? 32.308 -8.781 -37.252 1.00 81.81 751 VAL A CA 1
ATOM 5645 C C . VAL A 1 751 ? 30.891 -8.266 -37.147 1.00 81.81 751 VAL A C 1
ATOM 5647 O O . VAL A 1 751 ? 30.639 -7.064 -37.272 1.00 81.81 751 VAL A O 1
ATOM 5650 N N . ARG A 1 752 ? 29.969 -9.181 -36.872 1.00 72.31 752 ARG A N 1
ATOM 5651 C CA . ARG A 1 752 ? 28.641 -8.842 -36.381 1.00 72.31 752 ARG A CA 1
ATOM 5652 C C . ARG A 1 752 ? 28.485 -9.360 -34.961 1.00 72.31 752 ARG A C 1
ATOM 5654 O O . ARG A 1 752 ? 28.762 -10.524 -34.673 1.00 72.31 752 ARG A O 1
ATOM 5661 N N . TYR A 1 753 ? 28.076 -8.470 -34.070 1.00 60.00 753 TYR A N 1
ATOM 5662 C CA . TYR A 1 753 ? 27.878 -8.767 -32.658 1.00 60.00 753 TYR A CA 1
ATOM 5663 C C . TYR A 1 753 ? 26.720 -7.920 -32.128 1.00 60.00 753 TYR A C 1
ATOM 5665 O O . TYR A 1 753 ? 26.702 -6.708 -32.334 1.00 60.00 753 TYR A O 1
ATOM 5673 N N . ALA A 1 754 ? 25.740 -8.570 -31.492 1.00 44.72 754 ALA A N 1
ATOM 5674 C CA . ALA A 1 754 ? 24.554 -7.928 -30.912 1.00 44.72 754 ALA A CA 1
ATOM 5675 C C . ALA A 1 754 ? 23.797 -6.974 -31.871 1.00 44.72 754 ALA A C 1
ATOM 5677 O O . ALA A 1 754 ? 23.369 -5.897 -31.469 1.00 44.72 754 ALA A O 1
ATOM 5678 N N . GLY A 1 755 ? 23.658 -7.351 -33.150 1.00 51.75 755 GLY A N 1
ATOM 5679 C CA . GLY A 1 755 ? 22.944 -6.556 -34.164 1.00 51.75 755 GLY A CA 1
ATOM 5680 C C . GLY A 1 755 ? 23.757 -5.426 -34.812 1.00 51.75 755 GLY A C 1
ATOM 5681 O O . GLY A 1 755 ? 23.259 -4.765 -35.717 1.00 51.75 755 GLY A O 1
ATOM 5682 N N . PHE A 1 756 ? 25.017 -5.226 -34.410 1.00 49.84 756 PHE A N 1
ATOM 5683 C CA . PHE A 1 756 ? 25.916 -4.235 -35.004 1.00 49.84 756 PHE A CA 1
ATOM 5684 C C . PHE A 1 756 ? 26.964 -4.899 -35.894 1.00 49.84 756 PHE A C 1
ATOM 5686 O O . PHE A 1 756 ? 27.606 -5.867 -35.482 1.00 49.84 756 PHE A O 1
ATOM 5693 N N . SER A 1 757 ? 27.182 -4.339 -37.085 1.00 74.81 757 SER A N 1
ATOM 5694 C CA . SER A 1 757 ? 28.316 -4.668 -37.951 1.00 74.81 757 SER A CA 1
ATOM 5695 C C . SER A 1 757 ? 29.415 -3.625 -37.783 1.00 74.81 757 SER A C 1
ATOM 5697 O O . SER A 1 757 ? 29.166 -2.424 -37.866 1.00 74.81 757 SER A O 1
ATOM 5699 N N . GLY A 1 758 ? 30.640 -4.077 -37.541 1.00 73.19 758 GLY A N 1
ATOM 5700 C CA . GLY A 1 758 ? 31.785 -3.192 -37.360 1.00 73.19 758 GLY A CA 1
ATOM 5701 C C . GLY A 1 758 ? 33.101 -3.954 -37.361 1.00 73.19 758 GLY A C 1
ATOM 5702 O O . GLY A 1 758 ? 33.159 -5.124 -37.728 1.00 73.19 758 GLY A O 1
ATOM 5703 N N . TYR A 1 759 ? 34.167 -3.288 -36.934 1.00 88.69 759 TYR A N 1
ATOM 5704 C CA . TYR A 1 759 ? 35.523 -3.816 -36.955 1.00 88.69 759 TYR A CA 1
ATOM 5705 C C . TYR A 1 759 ? 36.094 -3.933 -35.543 1.00 88.69 759 TYR A C 1
ATOM 5707 O O . TYR A 1 759 ? 36.037 -2.989 -34.750 1.00 88.69 759 TYR A O 1
ATOM 5715 N N . VAL A 1 760 ? 36.685 -5.086 -35.237 1.00 83.75 760 VAL A N 1
ATOM 5716 C CA . VAL A 1 760 ? 37.432 -5.337 -33.992 1.00 83.75 760 VAL A CA 1
ATOM 5717 C C . VAL A 1 760 ? 38.847 -5.788 -34.309 1.00 83.75 760 VAL A C 1
ATOM 5719 O O . VAL A 1 760 ? 39.093 -6.372 -35.360 1.00 83.75 760 VAL A O 1
ATOM 5722 N N . MET A 1 761 ? 39.789 -5.555 -33.399 1.00 73.12 761 MET A N 1
ATOM 5723 C CA . MET A 1 761 ? 41.167 -5.994 -33.612 1.00 73.12 761 MET A CA 1
ATOM 5724 C C . MET A 1 761 ? 41.308 -7.518 -33.502 1.00 73.12 761 MET A C 1
ATOM 5726 O O . MET A 1 761 ? 41.007 -8.104 -32.460 1.00 73.12 761 MET A O 1
ATOM 5730 N N . THR A 1 762 ? 41.850 -8.142 -34.550 1.00 78.56 762 THR A N 1
ATOM 5731 C CA . THR A 1 762 ? 42.005 -9.599 -34.696 1.00 78.56 762 THR A CA 1
ATOM 5732 C C . THR A 1 762 ? 42.837 -10.219 -33.572 1.00 78.56 762 THR A C 1
ATOM 5734 O O . THR A 1 762 ? 42.526 -11.314 -33.109 1.00 78.56 762 THR A O 1
ATOM 5737 N N . GLN A 1 763 ? 43.862 -9.512 -33.079 1.00 74.81 763 GLN A N 1
ATOM 5738 C CA . GLN A 1 763 ? 44.754 -9.992 -32.008 1.00 74.81 763 GLN A CA 1
ATOM 5739 C C . GLN A 1 763 ? 44.049 -10.285 -30.672 1.00 74.81 763 GLN A C 1
ATOM 5741 O O . GLN A 1 763 ? 44.617 -10.949 -29.809 1.00 74.81 763 GLN A O 1
ATOM 5746 N N . TYR A 1 764 ? 42.821 -9.792 -30.493 1.00 78.38 764 TYR A N 1
ATOM 5747 C CA . TYR A 1 764 ? 42.020 -10.022 -29.297 1.00 78.38 764 TYR A CA 1
ATOM 5748 C C . TYR A 1 764 ? 40.923 -11.061 -29.519 1.00 78.38 764 TYR A C 1
ATOM 5750 O O . TYR A 1 764 ? 39.989 -11.100 -28.729 1.00 78.38 764 TYR A O 1
ATOM 5758 N N . LEU A 1 765 ? 41.010 -11.891 -30.563 1.00 74.19 765 LEU A N 1
ATOM 5759 C CA . LEU A 1 765 ? 40.063 -12.967 -30.858 1.00 74.19 765 LEU A CA 1
ATOM 5760 C C . LEU A 1 765 ? 40.728 -14.352 -30.760 1.00 74.19 765 LEU A C 1
ATOM 5762 O O . LEU A 1 765 ? 41.935 -14.514 -30.917 1.00 74.19 765 LEU A O 1
ATOM 5766 N N . THR A 1 766 ? 39.937 -15.379 -30.475 1.00 66.06 766 THR A N 1
ATOM 5767 C CA . THR A 1 766 ? 40.321 -16.789 -30.348 1.00 66.06 766 THR A CA 1
ATOM 5768 C C . THR A 1 766 ? 39.225 -17.640 -30.961 1.00 66.06 766 THR A C 1
ATOM 5770 O O . THR A 1 766 ? 38.145 -17.740 -30.407 1.00 66.06 766 THR A O 1
ATOM 5773 N N . PHE A 1 767 ? 39.487 -18.291 -32.078 1.00 72.56 767 PHE A N 1
ATOM 5774 C CA . PHE A 1 767 ? 38.461 -19.021 -32.814 1.00 72.56 767 PHE A CA 1
ATOM 5775 C C . PHE A 1 767 ? 38.218 -20.408 -32.156 1.00 72.56 767 PHE A C 1
ATOM 5777 O O . PHE A 1 767 ? 39.191 -21.124 -31.897 1.00 72.56 767 PHE A O 1
ATOM 5784 N N . PRO A 1 768 ? 36.977 -20.801 -31.791 1.00 52.34 768 PRO A N 1
ATOM 5785 C CA . PRO A 1 768 ? 36.692 -22.085 -31.128 1.00 52.34 768 PRO A CA 1
ATOM 5786 C C . PRO A 1 768 ? 36.783 -23.301 -32.047 1.00 52.34 768 PRO A C 1
ATOM 5788 O O . PRO A 1 768 ? 37.374 -24.300 -31.640 1.00 52.34 768 PRO A O 1
ATOM 5791 N N . ALA A 1 769 ? 36.298 -23.189 -33.292 1.00 51.03 769 ALA A N 1
ATOM 5792 C CA . ALA A 1 769 ? 36.395 -24.226 -34.339 1.00 51.03 769 ALA A CA 1
ATOM 5793 C C . ALA A 1 769 ? 37.846 -24.673 -34.606 1.00 51.03 769 ALA A C 1
ATOM 5795 O O . ALA A 1 769 ? 38.154 -25.797 -34.979 1.00 51.03 769 ALA A O 1
ATOM 5796 N N . ASP A 1 770 ? 38.754 -23.767 -34.307 1.00 50.22 770 ASP A N 1
ATOM 5797 C CA . ASP A 1 770 ? 40.197 -23.867 -34.368 1.00 50.22 770 ASP A CA 1
ATOM 5798 C C . ASP A 1 770 ? 40.746 -24.861 -33.294 1.00 50.22 770 ASP A C 1
ATOM 5800 O O . ASP A 1 770 ? 41.859 -25.375 -33.413 1.00 50.22 770 ASP A O 1
ATOM 5804 N N . SER A 1 771 ? 39.983 -25.140 -32.221 1.00 44.06 771 SER A N 1
ATOM 5805 C CA . SER A 1 771 ? 40.361 -25.919 -31.013 1.00 44.06 771 SER A CA 1
ATOM 5806 C C . SER A 1 771 ? 39.803 -27.340 -30.960 1.00 44.06 771 SER A C 1
ATOM 5808 O O . SER A 1 771 ? 40.386 -28.185 -30.286 1.00 44.06 771 SER A O 1
ATOM 5810 N N . SER A 1 772 ? 38.703 -27.598 -31.664 1.00 42.88 772 SER A N 1
ATOM 5811 C CA . SER A 1 772 ? 38.128 -28.930 -31.889 1.00 42.88 772 SER A CA 1
ATOM 5812 C C . SER A 1 772 ? 38.545 -29.530 -33.232 1.00 42.88 772 SER A C 1
ATOM 5814 O O . SER A 1 772 ? 38.053 -30.589 -33.602 1.00 42.88 772 SER A O 1
ATOM 5816 N N . ALA A 1 773 ? 39.410 -28.849 -33.981 1.00 47.94 773 ALA A N 1
ATOM 5817 C CA . ALA A 1 773 ? 39.847 -29.318 -35.280 1.00 47.94 773 ALA A CA 1
ATOM 5818 C C . ALA A 1 773 ? 40.604 -30.649 -35.145 1.00 47.94 773 ALA A C 1
ATOM 5820 O O . ALA A 1 773 ? 41.631 -30.749 -34.462 1.00 47.94 773 ALA A O 1
ATOM 5821 N N . GLU A 1 774 ? 40.072 -31.678 -35.800 1.00 51.09 774 GLU A N 1
ATOM 5822 C CA . GLU A 1 774 ? 40.809 -32.903 -36.078 1.00 51.09 774 GLU A CA 1
ATOM 5823 C C . GLU A 1 774 ? 42.083 -32.552 -36.868 1.00 51.09 774 GLU A C 1
ATOM 5825 O O . GLU A 1 774 ? 42.063 -31.614 -37.673 1.00 51.09 774 GLU A O 1
ATOM 5830 N N . PRO A 1 775 ? 43.215 -33.247 -36.645 1.00 59.88 775 PRO A N 1
ATOM 5831 C CA . PRO A 1 775 ? 44.422 -33.017 -37.428 1.00 59.88 775 PRO A CA 1
ATOM 5832 C C . PRO A 1 775 ? 44.123 -33.161 -38.923 1.00 59.88 775 PRO A C 1
ATOM 5834 O O . PRO A 1 775 ? 43.753 -34.239 -39.382 1.00 59.88 775 PRO A O 1
ATOM 5837 N N . VAL A 1 776 ? 44.304 -32.084 -39.689 1.00 52.38 776 VAL A N 1
ATOM 5838 C CA . VAL A 1 776 ? 44.117 -32.104 -41.149 1.00 52.38 776 VAL A CA 1
ATOM 5839 C C . VAL A 1 776 ? 45.309 -32.746 -41.863 1.00 52.38 776 VAL A C 1
ATOM 5841 O O . VAL A 1 776 ? 45.189 -33.204 -42.996 1.00 52.38 776 VAL A O 1
ATOM 5844 N N . SER A 1 777 ? 46.466 -32.809 -41.199 1.00 62.19 777 SER A N 1
ATOM 5845 C CA . SER A 1 777 ? 47.644 -33.570 -41.617 1.00 62.19 777 SER A CA 1
ATOM 5846 C C . SER A 1 777 ? 48.513 -33.919 -40.403 1.00 62.19 777 SER A C 1
ATOM 5848 O O . SER A 1 777 ? 48.235 -33.504 -39.276 1.00 62.19 777 SER A O 1
ATOM 5850 N N . TYR A 1 778 ? 49.580 -34.692 -40.605 1.00 70.88 778 TYR A N 1
ATOM 5851 C CA . TYR A 1 778 ? 50.574 -34.965 -39.568 1.00 70.88 778 TYR A CA 1
ATOM 5852 C C . TYR A 1 778 ? 51.953 -34.467 -40.001 1.00 70.88 778 TYR A C 1
ATOM 5854 O O . TYR A 1 778 ? 52.296 -34.477 -41.184 1.00 70.88 778 TYR A O 1
ATOM 5862 N N . ALA A 1 779 ? 52.753 -34.022 -39.033 1.00 67.56 779 ALA A N 1
ATOM 5863 C CA . ALA A 1 779 ? 54.122 -33.569 -39.246 1.00 67.56 779 ALA A CA 1
ATOM 5864 C C . ALA A 1 779 ? 55.058 -34.099 -38.156 1.00 67.56 779 ALA A C 1
ATOM 5866 O O . ALA A 1 779 ? 54.637 -34.429 -37.050 1.00 67.56 779 ALA A O 1
ATOM 5867 N N . MET A 1 780 ? 56.347 -34.143 -38.467 1.00 72.44 780 MET A N 1
ATOM 5868 C CA . MET A 1 780 ? 57.430 -34.517 -37.568 1.00 72.44 780 MET A CA 1
ATOM 5869 C C . MET A 1 780 ? 58.188 -33.274 -37.111 1.00 72.44 780 MET A C 1
ATOM 5871 O O . MET A 1 780 ? 58.501 -32.390 -37.911 1.00 72.44 780 MET A O 1
ATOM 5875 N N . VAL A 1 781 ? 58.537 -33.214 -35.829 1.00 75.00 781 VAL A N 1
ATOM 5876 C CA . VAL A 1 781 ? 59.344 -32.116 -35.278 1.00 75.00 781 VAL A CA 1
ATOM 5877 C C . VAL A 1 781 ? 60.814 -32.241 -35.719 1.00 75.00 781 VAL A C 1
ATOM 5879 O O . VAL A 1 781 ? 61.498 -33.189 -35.345 1.00 75.00 781 VAL A O 1
ATOM 5882 N N . ALA A 1 782 ? 61.342 -31.278 -36.477 1.00 66.19 782 ALA A N 1
ATOM 5883 C CA . ALA A 1 782 ? 62.686 -31.275 -37.069 1.00 66.19 782 ALA A CA 1
ATOM 5884 C C . ALA A 1 782 ? 63.559 -30.101 -36.585 1.00 66.19 782 ALA A C 1
ATOM 5886 O O . ALA A 1 782 ? 64.050 -29.287 -37.368 1.00 66.19 782 ALA A O 1
ATOM 5887 N N . THR A 1 783 ? 63.771 -30.012 -35.275 1.00 56.97 783 THR A N 1
ATOM 5888 C CA . THR A 1 783 ? 64.744 -29.090 -34.668 1.00 56.97 783 THR A CA 1
ATOM 5889 C C . THR A 1 783 ? 66.191 -29.526 -34.965 1.00 56.97 783 THR A C 1
ATOM 5891 O O . THR A 1 783 ? 66.475 -30.716 -35.151 1.00 56.97 783 THR A O 1
ATOM 5894 N N . GLN A 1 784 ? 67.145 -28.581 -34.994 1.00 51.16 784 GLN A N 1
ATOM 5895 C CA . GLN A 1 784 ? 68.576 -28.904 -35.149 1.00 51.16 784 GLN A CA 1
ATOM 5896 C C . GLN A 1 784 ? 69.066 -29.788 -33.975 1.00 51.16 784 GLN A C 1
ATOM 5898 O O . GLN A 1 784 ? 69.656 -30.845 -34.213 1.00 51.16 784 GLN A O 1
ATOM 5903 N N . SER A 1 785 ? 68.682 -29.461 -32.731 1.00 50.34 785 SER A N 1
ATOM 5904 C CA . SER A 1 785 ? 68.784 -30.294 -31.515 1.00 50.34 785 SER A CA 1
ATOM 5905 C C . SER A 1 785 ? 67.714 -29.877 -30.474 1.00 50.34 785 SER A C 1
ATOM 5907 O O . SER A 1 785 ? 67.203 -28.761 -30.538 1.00 50.34 785 SER A O 1
ATOM 5909 N N . GLY A 1 786 ? 67.339 -30.758 -29.532 1.00 61.97 786 GLY A N 1
ATOM 5910 C CA . GLY A 1 786 ? 66.402 -30.445 -28.429 1.00 61.97 786 GLY A CA 1
ATOM 5911 C C . GLY A 1 786 ? 64.895 -30.528 -28.751 1.00 61.97 786 GLY A C 1
ATOM 5912 O O . GLY A 1 786 ? 64.502 -30.830 -29.878 1.00 61.97 786 GLY A O 1
ATOM 5913 N N . ALA A 1 787 ? 64.046 -30.295 -27.740 1.00 70.00 787 ALA A N 1
ATOM 5914 C CA . ALA A 1 787 ? 62.579 -30.307 -27.850 1.00 70.00 787 ALA A CA 1
ATOM 5915 C C . ALA A 1 787 ? 62.009 -28.940 -28.294 1.00 70.00 787 ALA A C 1
ATOM 5917 O O . ALA A 1 787 ? 62.552 -27.889 -27.958 1.00 70.00 787 ALA A O 1
ATOM 5918 N N . LEU A 1 788 ? 60.902 -28.950 -29.039 1.00 83.56 788 LEU A N 1
ATOM 5919 C CA . LEU A 1 788 ? 60.203 -27.773 -29.559 1.00 83.56 788 LEU A CA 1
ATOM 5920 C C . LEU A 1 788 ? 59.152 -27.259 -28.564 1.00 83.56 788 LEU A C 1
ATOM 5922 O O . LEU A 1 788 ? 58.261 -28.001 -28.161 1.00 83.56 788 LEU A O 1
ATOM 5926 N N . ASN A 1 789 ? 59.213 -25.977 -28.196 1.00 82.56 789 ASN A N 1
ATOM 5927 C CA . ASN A 1 789 ? 58.217 -25.353 -27.318 1.00 82.56 789 ASN A CA 1
ATOM 5928 C C . ASN A 1 789 ? 56.876 -25.156 -28.045 1.00 82.56 789 ASN A C 1
ATOM 5930 O O . ASN A 1 789 ? 56.799 -24.370 -28.991 1.00 82.56 789 ASN A O 1
ATOM 5934 N N . MET A 1 790 ? 55.820 -25.799 -27.549 1.00 85.38 790 MET A N 1
ATOM 5935 C CA . MET A 1 790 ? 54.430 -25.509 -27.900 1.00 85.38 790 MET A CA 1
ATOM 5936 C C . MET A 1 790 ? 53.923 -24.377 -27.015 1.00 85.38 790 MET A C 1
ATOM 5938 O O . MET A 1 790 ? 54.040 -24.450 -25.796 1.00 85.38 790 MET A O 1
ATOM 5942 N N . ARG A 1 791 ? 53.367 -23.325 -27.608 1.00 80.62 791 ARG A N 1
ATOM 5943 C CA . ARG A 1 791 ? 52.953 -22.095 -26.927 1.00 80.62 791 ARG A CA 1
ATOM 5944 C C . ARG A 1 791 ? 51.468 -21.804 -27.083 1.00 80.62 791 ARG A C 1
ATOM 5946 O O . ARG A 1 791 ? 50.803 -22.333 -27.966 1.00 80.62 791 ARG A O 1
ATOM 5953 N N . SER A 1 792 ? 50.942 -20.948 -26.217 1.00 62.09 792 SER A N 1
ATOM 5954 C CA . SER A 1 792 ? 49.519 -20.598 -26.199 1.00 62.09 792 SER A CA 1
ATOM 5955 C C . SER A 1 792 ? 49.107 -19.638 -27.323 1.00 62.09 792 SER A C 1
ATOM 5957 O O . SER A 1 792 ? 47.918 -19.554 -27.624 1.00 62.09 792 SER A O 1
ATOM 5959 N N . GLN A 1 793 ? 50.063 -18.937 -27.952 1.00 65.19 793 GLN A N 1
ATOM 5960 C CA . GLN A 1 793 ? 49.880 -18.031 -29.099 1.00 65.19 793 GLN A CA 1
ATOM 5961 C C . GLN A 1 793 ? 51.071 -18.151 -30.081 1.00 65.19 793 GLN A C 1
ATOM 5963 O O . GLN A 1 793 ? 52.157 -18.557 -29.659 1.00 65.19 793 GLN A O 1
ATOM 5968 N N . PRO A 1 794 ? 50.928 -17.774 -31.368 1.00 62.72 794 PRO A N 1
ATOM 5969 C CA . PRO A 1 794 ? 51.987 -17.846 -32.384 1.00 62.72 794 PRO A CA 1
ATOM 5970 C C . PRO A 1 794 ? 53.040 -16.726 -32.245 1.00 62.72 794 PRO A C 1
ATOM 5972 O O . PRO A 1 794 ? 53.351 -16.007 -33.193 1.00 62.72 794 PRO A O 1
ATOM 5975 N N . THR A 1 795 ? 53.585 -16.534 -31.042 1.00 65.44 795 THR A N 1
ATOM 5976 C CA . THR A 1 795 ? 54.636 -15.546 -30.752 1.00 65.44 795 THR A CA 1
ATOM 5977 C C . THR A 1 795 ? 55.654 -16.119 -29.766 1.00 65.44 795 THR A C 1
ATOM 5979 O O . THR A 1 795 ? 55.312 -16.904 -28.877 1.00 65.44 795 THR A O 1
ATOM 5982 N N . THR A 1 796 ? 56.921 -15.710 -29.882 1.00 59.53 796 THR A N 1
ATOM 5983 C CA . THR A 1 796 ? 58.023 -16.212 -29.037 1.00 59.53 796 THR A CA 1
ATOM 5984 C C . THR A 1 796 ? 57.897 -15.827 -27.561 1.00 59.53 796 THR A C 1
ATOM 5986 O O . THR A 1 796 ? 58.472 -16.516 -26.719 1.00 59.53 796 THR A O 1
ATOM 5989 N N . GLY A 1 797 ? 57.141 -14.771 -27.239 1.00 58.00 797 GLY A N 1
ATOM 5990 C CA . GLY A 1 797 ? 56.931 -14.271 -25.875 1.00 58.00 797 GLY A CA 1
ATOM 5991 C C . GLY A 1 797 ? 55.720 -14.856 -25.136 1.00 58.00 797 GLY A C 1
ATOM 5992 O O . GLY A 1 797 ? 55.555 -14.591 -23.950 1.00 58.00 797 GLY A O 1
ATOM 5993 N N . SER A 1 798 ? 54.866 -15.638 -25.803 1.00 61.38 798 SER A N 1
ATOM 5994 C CA . SER A 1 798 ? 53.672 -16.227 -25.176 1.00 61.38 798 SER A CA 1
ATOM 5995 C C . SER A 1 798 ? 54.002 -17.418 -24.267 1.00 61.38 798 SER A C 1
ATOM 5997 O O . SER A 1 798 ? 55.064 -18.030 -24.391 1.00 61.38 798 SER A O 1
ATOM 5999 N N . SER A 1 799 ? 53.108 -17.768 -23.335 1.00 65.12 799 SER A N 1
ATOM 6000 C CA . SER A 1 799 ? 53.349 -18.864 -22.385 1.00 65.12 799 SER A CA 1
ATOM 6001 C C . SER A 1 799 ? 53.553 -20.212 -23.093 1.00 65.12 799 SER A C 1
ATOM 6003 O O . SER A 1 799 ? 52.828 -20.549 -24.031 1.00 65.12 799 SER A O 1
ATOM 6005 N N . VAL A 1 800 ? 54.548 -20.987 -22.646 1.00 77.88 800 VAL A N 1
ATOM 6006 C CA . VAL A 1 800 ? 54.789 -22.359 -23.126 1.00 77.88 800 VAL A CA 1
ATOM 6007 C C . VAL A 1 800 ? 53.734 -23.281 -22.511 1.00 77.88 800 VAL A C 1
ATOM 6009 O O . VAL A 1 800 ? 53.616 -23.353 -21.293 1.00 77.88 800 VAL A O 1
ATOM 6012 N N . VAL A 1 801 ? 52.964 -23.956 -23.363 1.00 76.56 801 VAL A N 1
ATOM 6013 C CA . VAL A 1 801 ? 51.944 -24.955 -23.014 1.00 76.56 801 VAL A CA 1
ATOM 6014 C C . VAL A 1 801 ? 52.606 -26.292 -22.681 1.00 76.56 801 VAL A C 1
ATOM 6016 O O . VAL A 1 801 ? 52.271 -26.895 -21.669 1.00 76.56 801 VAL A O 1
ATOM 6019 N N . THR A 1 802 ? 53.550 -26.752 -23.514 1.00 81.94 802 THR A N 1
ATOM 6020 C CA . THR A 1 802 ? 54.345 -27.978 -23.297 1.00 81.94 802 THR A CA 1
ATOM 6021 C C . THR A 1 802 ? 55.581 -28.016 -24.221 1.00 81.94 802 THR A C 1
ATOM 6023 O O . THR A 1 802 ? 55.756 -27.124 -25.054 1.00 81.94 802 THR A O 1
ATOM 6026 N N . GLN A 1 803 ? 56.452 -29.025 -24.099 1.00 81.44 803 GLN A N 1
ATOM 6027 C CA . GLN A 1 803 ? 57.614 -29.243 -24.977 1.00 81.44 803 GLN A CA 1
ATOM 6028 C C . GLN A 1 803 ? 57.488 -30.562 -25.753 1.00 81.44 803 GLN A C 1
ATOM 6030 O O . GLN A 1 803 ? 57.186 -31.601 -25.173 1.00 81.44 803 GLN A O 1
ATOM 6035 N N . ILE A 1 804 ? 57.747 -30.527 -27.063 1.00 78.38 804 ILE A N 1
ATOM 6036 C CA . ILE A 1 804 ? 57.576 -31.661 -27.981 1.00 78.38 804 ILE A CA 1
ATOM 6037 C C . ILE A 1 804 ? 58.949 -32.207 -28.418 1.00 78.38 804 ILE A C 1
ATOM 6039 O O . ILE A 1 804 ? 59.739 -31.448 -28.983 1.00 78.38 804 ILE A O 1
ATOM 6043 N N . PRO A 1 805 ? 59.271 -33.495 -28.203 1.00 69.81 805 PRO A N 1
ATOM 6044 C CA . PRO A 1 805 ? 60.570 -34.062 -28.584 1.00 69.81 805 PRO A CA 1
ATOM 6045 C C . PRO A 1 805 ? 60.880 -33.984 -30.093 1.00 69.81 805 PRO A C 1
ATOM 6047 O O . PRO A 1 805 ? 59.979 -34.052 -30.929 1.00 69.81 805 PRO A O 1
ATOM 6050 N N . LYS A 1 806 ? 62.171 -33.902 -30.459 1.00 70.06 806 LYS A N 1
ATOM 6051 C CA . LYS A 1 806 ? 62.631 -34.018 -31.858 1.00 70.06 806 LYS A CA 1
ATOM 6052 C C . LYS A 1 806 ? 62.220 -35.372 -32.440 1.00 70.06 806 LYS A C 1
ATOM 6054 O O . LYS A 1 806 ? 62.423 -36.404 -31.811 1.00 70.06 806 LYS A O 1
ATOM 6059 N N . GLY A 1 807 ? 61.676 -35.357 -33.651 1.00 64.44 807 GLY A N 1
ATOM 6060 C CA . GLY A 1 807 ? 61.157 -36.533 -34.341 1.00 64.44 807 GLY A CA 1
ATOM 6061 C C . GLY A 1 807 ? 59.800 -37.006 -33.822 1.00 64.44 807 GLY A C 1
ATOM 6062 O O . GLY A 1 807 ? 59.324 -38.034 -34.279 1.00 64.44 807 GLY A O 1
ATOM 6063 N N . ALA A 1 808 ? 59.160 -36.298 -32.886 1.00 70.12 808 ALA A N 1
ATOM 6064 C CA . ALA A 1 808 ? 57.806 -36.643 -32.480 1.00 70.12 808 ALA A CA 1
ATOM 6065 C C . ALA A 1 808 ? 56.802 -36.260 -33.573 1.00 70.12 808 ALA A C 1
ATOM 6067 O O . ALA A 1 808 ? 56.907 -35.190 -34.186 1.00 70.12 808 ALA A O 1
ATOM 6068 N N . ARG A 1 809 ? 55.818 -37.138 -33.773 1.00 76.31 809 ARG A N 1
ATOM 6069 C CA . ARG A 1 809 ? 54.692 -36.923 -34.678 1.00 76.31 809 ARG A CA 1
ATOM 6070 C C . ARG A 1 809 ? 53.647 -36.053 -33.990 1.00 76.31 809 ARG A C 1
ATOM 6072 O O . ARG A 1 809 ? 53.196 -36.372 -32.890 1.00 76.31 809 ARG A O 1
ATOM 6079 N N . VAL A 1 810 ? 53.259 -34.965 -34.638 1.00 76.31 810 VAL A N 1
ATOM 6080 C CA . VAL A 1 810 ? 52.235 -34.031 -34.162 1.00 76.31 810 VAL A CA 1
ATOM 6081 C C . VAL A 1 810 ? 51.110 -33.950 -35.183 1.00 76.31 810 VAL A C 1
ATOM 6083 O O . VAL A 1 810 ? 51.356 -33.979 -36.389 1.00 76.31 810 VAL A O 1
ATOM 6086 N N . GLY A 1 811 ? 49.872 -33.863 -34.703 1.00 77.88 811 GLY A N 1
ATOM 6087 C CA . GLY A 1 811 ? 48.731 -33.580 -35.564 1.00 77.88 811 GLY A CA 1
ATOM 6088 C C . GLY A 1 811 ? 48.737 -32.103 -35.927 1.00 77.88 811 GLY A C 1
ATOM 6089 O O . GLY A 1 811 ? 48.667 -31.261 -35.037 1.00 77.88 811 GLY A O 1
ATOM 6090 N N . VAL A 1 812 ? 48.858 -31.763 -37.203 1.00 74.75 812 VAL A N 1
ATOM 6091 C CA . VAL A 1 812 ? 48.810 -30.375 -37.660 1.00 74.75 812 VAL A CA 1
ATOM 6092 C C . VAL A 1 812 ? 47.353 -30.004 -37.867 1.00 74.75 812 VAL A C 1
ATOM 6094 O O . VAL A 1 812 ? 46.657 -30.583 -38.694 1.00 74.75 812 VAL A O 1
ATOM 6097 N N . ILE A 1 813 ? 46.894 -29.051 -37.064 1.00 73.38 813 ILE A N 1
ATOM 6098 C CA . ILE A 1 813 ? 45.538 -28.508 -37.127 1.00 73.38 813 ILE A CA 1
ATOM 6099 C C . ILE A 1 813 ? 45.491 -27.368 -38.151 1.00 73.38 813 ILE A C 1
ATOM 6101 O O . ILE A 1 813 ? 44.554 -27.274 -38.934 1.00 73.38 813 ILE A O 1
ATOM 6105 N N . SER A 1 814 ? 46.525 -26.520 -38.174 1.00 63.22 814 SER A N 1
ATOM 6106 C CA . SER A 1 814 ? 46.726 -25.514 -39.221 1.00 63.22 814 SER A CA 1
ATOM 6107 C C . SER A 1 814 ? 48.205 -25.139 -39.356 1.00 63.22 814 SER A C 1
ATOM 6109 O O . SER A 1 814 ? 48.932 -25.034 -38.364 1.00 63.22 814 SER A O 1
ATOM 6111 N N . GLN A 1 815 ? 48.675 -24.946 -40.589 1.00 62.19 815 GLN A N 1
ATOM 6112 C CA . GLN A 1 815 ? 50.082 -24.679 -40.905 1.00 62.19 815 GLN A CA 1
ATOM 6113 C C . GLN A 1 815 ? 50.232 -23.271 -41.491 1.00 62.19 815 GLN A C 1
ATOM 6115 O O . GLN A 1 815 ? 49.670 -22.981 -42.539 1.00 62.19 815 GLN A O 1
ATOM 6120 N N . ASN A 1 816 ? 51.000 -22.397 -40.831 1.00 61.66 816 ASN A N 1
ATOM 6121 C CA . ASN A 1 816 ? 51.343 -21.058 -41.348 1.00 61.66 816 ASN A CA 1
ATOM 6122 C C . ASN A 1 816 ? 52.867 -20.907 -41.470 1.00 61.66 816 ASN A C 1
ATOM 6124 O O . ASN A 1 816 ? 53.593 -21.693 -40.880 1.00 61.66 816 ASN A O 1
ATOM 6128 N N . ALA A 1 817 ? 53.394 -19.894 -42.162 1.00 47.81 817 ALA A N 1
ATOM 6129 C CA . ALA A 1 817 ? 54.843 -19.765 -42.412 1.00 47.81 817 ALA A CA 1
ATOM 6130 C C . ALA A 1 817 ? 55.716 -19.595 -41.143 1.00 47.81 817 ALA A C 1
ATOM 6132 O O . ALA A 1 817 ? 56.844 -20.079 -41.093 1.00 47.81 817 ALA A O 1
ATOM 6133 N N . GLY A 1 818 ? 55.199 -18.936 -40.100 1.00 59.59 818 GLY A N 1
ATOM 6134 C CA . GLY A 1 818 ? 55.932 -18.704 -38.846 1.00 59.59 818 GLY A CA 1
ATOM 6135 C C . GLY A 1 818 ? 55.591 -19.699 -37.738 1.00 59.59 818 GLY A C 1
ATOM 6136 O O . GLY A 1 818 ? 56.479 -20.312 -37.148 1.00 59.59 818 GLY A O 1
ATOM 6137 N N . TRP A 1 819 ? 54.298 -19.871 -37.461 1.00 69.94 819 TRP A N 1
ATOM 6138 C CA . TRP A 1 819 ? 53.795 -20.730 -36.391 1.00 69.94 819 TRP A CA 1
ATOM 6139 C C . TRP A 1 819 ? 52.664 -21.627 -36.888 1.00 69.94 819 TRP A C 1
ATOM 6141 O O . TRP A 1 819 ? 51.696 -21.160 -37.485 1.00 69.94 819 TRP A O 1
ATOM 6151 N N . SER A 1 820 ? 52.779 -22.917 -36.608 1.00 72.31 820 SER A N 1
ATOM 6152 C CA . SER A 1 820 ? 51.788 -23.937 -36.912 1.00 72.31 820 SER A CA 1
ATOM 6153 C C . SER A 1 820 ? 51.042 -24.277 -35.643 1.00 72.31 820 SER A C 1
ATOM 6155 O O . SER A 1 820 ? 51.648 -24.446 -34.583 1.00 72.31 820 SER A O 1
ATOM 6157 N N . ARG A 1 821 ? 49.727 -24.397 -35.746 1.00 81.50 821 ARG A N 1
ATOM 6158 C CA . ARG A 1 821 ? 48.902 -24.897 -34.664 1.00 81.50 821 ARG A CA 1
ATOM 6159 C C . ARG A 1 821 ? 48.882 -26.414 -34.741 1.00 81.50 821 ARG A C 1
ATOM 6161 O O . ARG A 1 821 ? 48.483 -26.988 -35.754 1.00 81.50 821 ARG A O 1
ATOM 6168 N N . VAL A 1 822 ? 49.333 -27.060 -33.678 1.00 80.81 822 VAL A N 1
ATOM 6169 C CA . VAL A 1 822 ? 49.483 -28.511 -33.632 1.00 80.81 822 VAL A CA 1
ATOM 6170 C C . VAL A 1 822 ? 48.890 -29.091 -32.359 1.00 80.81 822 VAL A C 1
ATOM 6172 O O . VAL A 1 822 ? 48.802 -28.425 -31.324 1.00 80.81 822 VAL A O 1
ATOM 6175 N N . ARG A 1 823 ? 48.518 -30.361 -32.449 1.00 79.00 823 ARG A N 1
ATOM 6176 C CA . ARG A 1 823 ? 48.054 -31.202 -31.359 1.00 79.00 823 ARG A CA 1
ATOM 6177 C C . ARG A 1 823 ? 49.094 -32.269 -31.055 1.00 79.00 823 ARG A C 1
ATOM 6179 O O . ARG A 1 823 ? 49.565 -32.973 -31.952 1.00 79.00 823 ARG A O 1
ATOM 6186 N N . TYR A 1 824 ? 49.440 -32.389 -29.781 1.00 81.69 824 TYR A N 1
ATOM 6187 C CA . TYR A 1 824 ? 50.352 -33.405 -29.270 1.00 81.69 824 TYR A CA 1
ATOM 6188 C C . TYR A 1 824 ? 49.830 -33.908 -27.919 1.00 81.69 824 TYR A C 1
ATOM 6190 O O . TYR A 1 824 ? 49.810 -33.164 -26.937 1.00 81.69 824 TYR A O 1
ATOM 6198 N N . GLY A 1 825 ? 49.359 -35.159 -27.884 1.00 74.44 825 GLY A N 1
ATOM 6199 C CA . GLY A 1 825 ? 48.610 -35.702 -26.745 1.00 74.44 825 GLY A CA 1
ATOM 6200 C C . GLY A 1 825 ? 47.278 -34.971 -26.527 1.00 74.44 825 GLY A C 1
ATOM 6201 O O . GLY A 1 825 ? 46.545 -34.699 -27.480 1.00 74.44 825 GLY A O 1
ATOM 6202 N N . GLU A 1 826 ? 46.979 -34.619 -25.274 1.00 71.62 826 GLU A N 1
ATOM 6203 C CA . GLU A 1 826 ? 45.796 -33.823 -24.901 1.00 71.62 826 GLU A CA 1
ATOM 6204 C C . GLU A 1 826 ? 45.985 -32.309 -25.125 1.00 71.62 826 GLU A C 1
ATOM 6206 O O . GLU A 1 826 ? 45.046 -31.530 -24.967 1.00 71.62 826 GLU A O 1
ATOM 6211 N N . HIS A 1 827 ? 47.188 -31.865 -25.510 1.00 72.56 827 HIS A N 1
ATOM 6212 C CA . HIS A 1 827 ? 47.520 -30.447 -25.633 1.00 72.56 827 HIS A CA 1
ATOM 6213 C C . HIS A 1 827 ? 47.432 -29.951 -27.080 1.00 72.56 827 HIS A C 1
ATOM 6215 O O . HIS A 1 827 ? 47.949 -30.580 -28.005 1.00 72.56 827 HIS A O 1
ATOM 6221 N N . THR A 1 828 ? 46.822 -28.775 -27.254 1.00 79.50 828 THR A N 1
ATOM 6222 C CA . THR A 1 828 ? 46.775 -28.032 -28.521 1.00 79.50 828 THR A CA 1
ATOM 6223 C C . THR A 1 828 ? 47.397 -26.654 -28.324 1.00 79.50 828 THR A C 1
ATOM 6225 O O . THR A 1 828 ? 47.074 -25.952 -27.366 1.00 79.50 828 THR A O 1
ATOM 6228 N N . GLY A 1 829 ? 48.282 -26.251 -29.232 1.00 73.50 829 GLY A N 1
ATOM 6229 C CA . GLY A 1 829 ? 48.974 -24.966 -29.163 1.00 73.50 829 GLY A CA 1
ATOM 6230 C C . GLY A 1 829 ? 49.773 -24.669 -30.428 1.00 73.50 829 GLY A C 1
ATOM 6231 O O . GLY A 1 829 ? 49.664 -25.373 -31.426 1.00 73.50 829 GLY A O 1
ATOM 6232 N N . TYR A 1 830 ? 50.577 -23.613 -30.400 1.00 79.44 830 TYR A N 1
ATOM 6233 C CA . TYR A 1 830 ? 51.357 -23.129 -31.535 1.00 79.44 830 TYR A CA 1
ATOM 6234 C C . TYR A 1 830 ? 52.832 -23.492 -31.384 1.00 79.44 830 TYR A C 1
ATOM 6236 O O . TYR A 1 830 ? 53.446 -23.219 -30.355 1.00 79.44 830 TYR A O 1
ATOM 6244 N N . VAL A 1 831 ? 53.433 -24.055 -32.422 1.00 79.38 831 VAL A N 1
ATOM 6245 C CA . VAL A 1 831 ? 54.877 -24.308 -32.525 1.00 79.38 831 VAL A CA 1
ATOM 6246 C C . VAL A 1 831 ? 55.439 -23.585 -33.743 1.00 79.38 831 VAL A C 1
ATOM 6248 O O . VAL A 1 831 ? 54.706 -23.330 -34.690 1.00 79.38 831 VAL A O 1
ATOM 6251 N N . MET A 1 832 ? 56.727 -23.247 -33.758 1.00 68.12 832 MET A N 1
ATOM 6252 C CA . MET A 1 832 ? 57.327 -22.632 -34.947 1.00 68.12 832 MET A CA 1
ATOM 6253 C C . MET A 1 832 ? 57.321 -23.614 -36.125 1.00 68.12 832 MET A C 1
ATOM 6255 O O . MET A 1 832 ? 57.884 -24.706 -36.036 1.00 68.12 832 MET A O 1
ATOM 6259 N N . SER A 1 833 ? 56.706 -23.211 -37.232 1.00 71.62 833 SER A N 1
ATOM 6260 C CA . SER A 1 833 ? 56.494 -24.052 -38.417 1.00 71.62 833 SER A CA 1
ATOM 6261 C C . SER A 1 833 ? 57.786 -24.485 -39.087 1.00 71.62 833 SER A C 1
ATOM 6263 O O . SER A 1 833 ? 57.839 -25.559 -39.674 1.00 71.62 833 SER A O 1
ATOM 6265 N N . SER A 1 834 ? 58.846 -23.684 -38.951 1.00 69.50 834 SER A N 1
ATOM 6266 C CA . SER A 1 834 ? 60.196 -24.002 -39.429 1.00 69.50 834 SER A CA 1
ATOM 6267 C C . SER A 1 834 ? 60.785 -25.266 -38.794 1.00 69.50 834 SER A C 1
ATOM 6269 O O . SER A 1 834 ? 61.712 -25.856 -39.347 1.00 69.50 834 SER A O 1
ATOM 6271 N N . TYR A 1 835 ? 60.232 -25.703 -37.660 1.00 77.38 835 TYR A N 1
ATOM 6272 C CA . TYR A 1 835 ? 60.605 -26.935 -36.973 1.00 77.38 835 TYR A CA 1
ATOM 6273 C C . TYR A 1 835 ? 59.610 -28.072 -37.192 1.00 77.38 835 TYR A C 1
ATOM 6275 O O . TYR A 1 835 ? 59.717 -29.085 -36.508 1.00 77.38 835 TYR A O 1
ATOM 6283 N N . LEU A 1 836 ? 58.660 -27.942 -38.115 1.00 71.88 836 LEU A N 1
ATOM 6284 C CA . LEU A 1 836 ? 57.779 -29.029 -38.526 1.00 71.88 836 LEU A CA 1
ATOM 6285 C C . LEU A 1 836 ? 58.110 -29.468 -39.952 1.00 71.88 836 LEU A C 1
ATOM 6287 O O . LEU A 1 836 ? 58.377 -28.655 -40.835 1.00 71.88 836 LEU A O 1
ATOM 6291 N N . ARG A 1 837 ? 58.085 -30.778 -40.185 1.00 68.62 837 ARG A N 1
ATOM 6292 C CA . ARG A 1 837 ? 58.217 -31.399 -41.507 1.00 68.62 837 ARG A CA 1
ATOM 6293 C C . ARG A 1 837 ? 56.989 -32.256 -41.742 1.00 68.62 837 ARG A C 1
ATOM 6295 O O . ARG A 1 837 ? 56.791 -33.210 -40.999 1.00 68.62 837 ARG A O 1
ATOM 6302 N N . ALA A 1 838 ? 56.160 -31.910 -42.719 1.00 50.72 838 ALA A N 1
ATOM 6303 C CA . ALA A 1 838 ? 54.978 -32.703 -43.037 1.00 50.72 838 ALA A CA 1
ATOM 6304 C C . ALA A 1 838 ? 55.365 -34.158 -43.369 1.00 50.72 838 ALA A C 1
ATOM 6306 O O . ALA A 1 838 ? 56.417 -34.428 -43.958 1.00 50.72 838 ALA A O 1
ATOM 6307 N N . GLU A 1 839 ? 54.549 -35.099 -42.897 1.00 48.94 839 GLU A N 1
ATOM 6308 C CA . GLU A 1 839 ? 54.786 -36.532 -43.045 1.00 48.94 839 GLU A CA 1
ATOM 6309 C C . GLU A 1 839 ? 54.668 -36.898 -44.534 1.00 48.94 839 GLU A C 1
ATOM 6311 O O . GLU A 1 839 ? 53.583 -36.895 -45.105 1.00 48.94 839 GLU A O 1
ATOM 6316 N N . GLY A 1 840 ? 55.815 -37.139 -45.180 1.00 47.91 840 GLY A N 1
ATOM 6317 C CA . GLY A 1 840 ? 55.904 -37.513 -46.597 1.00 47.91 840 GLY A CA 1
ATOM 6318 C C . GLY A 1 840 ? 56.261 -36.397 -47.590 1.00 47.91 840 GLY A C 1
ATOM 6319 O O . GLY A 1 840 ? 56.454 -36.707 -48.761 1.00 47.91 840 GLY A O 1
ATOM 6320 N N . SER A 1 841 ? 56.423 -35.134 -47.177 1.00 32.81 841 SER A N 1
ATOM 6321 C CA . SER A 1 841 ? 56.743 -34.030 -48.103 1.00 32.81 841 SER A CA 1
ATOM 6322 C C . SER A 1 841 ? 58.089 -33.361 -47.802 1.00 32.81 841 SER A C 1
ATOM 6324 O O . SER A 1 841 ? 58.284 -32.714 -46.768 1.00 32.81 841 SER A O 1
ATOM 6326 N N . THR A 1 842 ? 59.012 -33.490 -48.753 1.00 32.75 842 THR A N 1
ATOM 6327 C CA . THR A 1 842 ? 60.189 -32.627 -48.941 1.00 32.75 842 THR A CA 1
ATOM 6328 C C . THR A 1 842 ? 59.768 -31.178 -49.262 1.00 32.75 842 THR A C 1
ATOM 6330 O O . THR A 1 842 ? 58.672 -30.980 -49.778 1.00 32.75 842 THR A O 1
ATOM 6333 N N . PRO A 1 843 ? 60.585 -30.156 -48.938 1.00 32.78 843 PRO A N 1
ATOM 6334 C CA . PRO A 1 843 ? 60.108 -28.782 -48.764 1.00 32.78 843 PRO A CA 1
ATOM 6335 C C . PRO A 1 843 ? 59.853 -28.028 -50.082 1.00 32.78 843 PRO A C 1
ATOM 6337 O O . PRO A 1 843 ? 60.681 -28.073 -50.988 1.00 32.78 843 PRO A O 1
ATOM 6340 N N . GLU A 1 844 ? 58.732 -27.297 -50.134 1.00 31.70 844 GLU A N 1
ATOM 6341 C CA . GLU A 1 844 ? 58.378 -26.305 -51.162 1.00 31.70 844 GLU A CA 1
ATOM 6342 C C . GLU A 1 844 ? 59.305 -25.079 -51.144 1.00 31.70 844 GLU A C 1
ATOM 6344 O O . GLU A 1 844 ? 59.730 -24.613 -50.083 1.00 31.70 844 GLU A O 1
ATOM 6349 N N . VAL A 1 845 ? 59.513 -24.495 -52.327 1.00 36.31 845 VAL A N 1
ATOM 6350 C CA . VAL A 1 845 ? 59.819 -23.070 -52.485 1.00 36.31 845 VAL A CA 1
ATOM 6351 C C . VAL A 1 845 ? 58.672 -22.416 -53.245 1.00 36.31 845 VAL A C 1
ATOM 6353 O O . VAL A 1 845 ? 58.241 -22.904 -54.286 1.00 36.31 845 VAL A O 1
ATOM 6356 N N . THR A 1 846 ? 58.181 -21.321 -52.674 1.00 38.22 846 THR A N 1
ATOM 6357 C CA . THR A 1 846 ? 57.122 -20.443 -53.172 1.00 38.22 846 THR A CA 1
ATOM 6358 C C . THR A 1 846 ? 57.621 -19.537 -54.300 1.00 38.22 846 THR A C 1
ATOM 6360 O O . THR A 1 846 ? 58.677 -18.916 -54.172 1.00 38.22 846 THR A O 1
ATOM 6363 N N . GLY A 1 847 ? 56.825 -19.449 -55.369 1.00 45.69 847 GLY A N 1
ATOM 6364 C CA . GLY A 1 847 ? 56.989 -18.554 -56.517 1.00 45.69 847 GLY A CA 1
ATOM 6365 C C . GLY A 1 847 ? 56.587 -19.267 -57.806 1.00 45.69 847 GLY A C 1
ATOM 6366 O O . GLY A 1 847 ? 57.348 -20.098 -58.290 1.00 45.69 847 GLY A O 1
ATOM 6367 N N . ARG A 1 848 ? 55.397 -18.986 -58.362 1.00 60.19 848 ARG A N 1
ATOM 6368 C CA . ARG A 1 848 ? 54.935 -19.606 -59.629 1.00 60.19 848 ARG A CA 1
ATOM 6369 C C . ARG A 1 848 ? 55.724 -19.101 -60.846 1.00 60.19 848 ARG A C 1
ATOM 6371 O O . ARG A 1 848 ? 55.747 -19.777 -61.872 1.00 60.19 848 ARG A O 1
ATOM 6378 N N . TYR A 1 849 ? 56.398 -17.951 -60.725 1.00 69.38 849 TYR A N 1
ATOM 6379 C CA . TYR A 1 849 ? 57.188 -17.345 -61.793 1.00 69.38 849 TYR A CA 1
ATOM 6380 C C . TYR A 1 849 ? 58.520 -16.743 -61.303 1.00 69.38 849 TYR A C 1
ATOM 6382 O O . TYR A 1 849 ? 58.715 -16.459 -60.120 1.00 69.38 849 TYR A O 1
ATOM 6390 N N . ALA A 1 850 ? 59.471 -16.531 -62.217 1.00 73.38 850 ALA A N 1
ATOM 6391 C CA . ALA A 1 850 ? 60.753 -15.884 -61.937 1.00 73.38 850 ALA A CA 1
ATOM 6392 C C . ALA A 1 850 ? 61.238 -15.019 -63.104 1.00 73.38 850 ALA A C 1
ATOM 6394 O O . ALA A 1 850 ? 61.238 -15.454 -64.252 1.00 73.38 850 ALA A O 1
ATOM 6395 N N . ARG A 1 851 ? 61.692 -13.797 -62.812 1.00 76.38 851 ARG A N 1
ATOM 6396 C CA . ARG A 1 851 ? 62.224 -12.852 -63.799 1.00 76.38 851 ARG A CA 1
ATOM 6397 C C . ARG A 1 851 ? 63.736 -12.985 -63.950 1.00 76.38 851 ARG A C 1
ATOM 6399 O O . ARG A 1 851 ? 64.441 -12.982 -62.948 1.00 76.38 851 ARG A O 1
ATOM 6406 N N . VAL A 1 852 ? 64.242 -13.022 -65.181 1.00 79.12 852 VAL A N 1
ATOM 6407 C CA . VAL A 1 852 ? 65.686 -13.053 -65.472 1.00 79.12 852 VAL A CA 1
ATOM 6408 C C . VAL A 1 852 ? 66.331 -11.686 -65.222 1.00 79.12 852 VAL A C 1
ATOM 6410 O O . VAL A 1 852 ? 65.912 -10.688 -65.804 1.00 79.12 852 VAL A O 1
ATOM 6413 N N . THR A 1 853 ? 67.377 -11.628 -64.395 1.00 70.62 853 THR A N 1
ATOM 6414 C CA . THR A 1 853 ? 68.029 -10.381 -63.936 1.00 70.62 853 THR A CA 1
ATOM 6415 C C . THR A 1 853 ? 69.544 -10.350 -64.169 1.00 70.62 853 THR A C 1
ATOM 6417 O O . THR A 1 853 ? 70.306 -9.774 -63.396 1.00 70.62 853 THR A O 1
ATOM 6420 N N . THR A 1 854 ? 70.014 -10.951 -65.264 1.00 67.38 854 THR A N 1
ATOM 6421 C CA . THR A 1 854 ? 71.425 -10.872 -65.681 1.00 67.38 854 THR A CA 1
ATOM 6422 C C . THR A 1 854 ? 71.852 -9.424 -65.947 1.00 67.38 854 THR A C 1
ATOM 6424 O O . THR A 1 854 ? 71.072 -8.657 -66.491 1.00 67.38 854 THR A O 1
ATOM 6427 N N . ALA A 1 855 ? 73.090 -9.040 -65.611 1.00 58.78 855 ALA A N 1
ATOM 6428 C CA . ALA A 1 855 ? 73.572 -7.657 -65.766 1.00 58.78 855 ALA A CA 1
ATOM 6429 C C . ALA A 1 855 ? 73.595 -7.157 -67.230 1.00 58.78 855 ALA A C 1
ATOM 6431 O O . ALA A 1 855 ? 73.492 -5.959 -67.477 1.00 58.78 855 ALA A O 1
ATOM 6432 N N . SER A 1 856 ? 73.744 -8.073 -68.190 1.00 53.44 856 SER A N 1
ATOM 6433 C CA . SER A 1 856 ? 73.478 -7.890 -69.623 1.00 53.44 856 SER A CA 1
ATOM 6434 C C . SER A 1 856 ? 73.404 -9.272 -70.296 1.00 53.44 856 SER A C 1
ATOM 6436 O O . SER A 1 856 ? 73.931 -10.248 -69.756 1.00 53.44 856 SER A O 1
ATOM 6438 N N . GLY A 1 857 ? 72.753 -9.383 -71.458 1.00 64.19 857 GLY A N 1
ATOM 6439 C CA . GLY A 1 857 ? 72.720 -10.622 -72.251 1.00 64.19 857 GLY A CA 1
ATOM 6440 C C . GLY A 1 857 ? 71.594 -11.605 -71.891 1.00 64.19 857 GLY A C 1
ATOM 6441 O O . GLY A 1 857 ? 70.492 -11.191 -71.536 1.00 64.19 857 GLY A O 1
ATOM 6442 N N . SER A 1 858 ? 71.852 -12.910 -72.061 1.00 71.38 858 SER A N 1
ATOM 6443 C CA . SER A 1 858 ? 70.862 -13.989 -71.879 1.00 71.38 858 SER A CA 1
ATOM 6444 C C . SER A 1 858 ? 71.318 -15.065 -70.877 1.00 71.38 858 SER A C 1
ATOM 6446 O O . SER A 1 858 ? 72.513 -15.305 -70.707 1.00 71.38 858 SER A O 1
ATOM 6448 N N . LEU A 1 859 ? 70.361 -15.701 -70.191 1.00 81.88 859 LEU A N 1
ATOM 6449 C CA . LEU A 1 859 ? 70.542 -16.757 -69.190 1.00 81.88 859 LEU A CA 1
ATOM 6450 C C . LEU A 1 859 ? 70.402 -18.152 -69.820 1.00 81.88 859 LEU A C 1
ATOM 6452 O O . LEU A 1 859 ? 69.414 -18.435 -70.489 1.00 81.88 859 LEU A O 1
ATOM 6456 N N . ASN A 1 860 ? 71.363 -19.047 -69.583 1.00 84.12 860 ASN A N 1
ATOM 6457 C CA . ASN A 1 860 ? 71.381 -20.380 -70.199 1.00 84.12 860 ASN A CA 1
ATOM 6458 C C . ASN A 1 860 ? 70.412 -21.366 -69.527 1.00 84.12 860 ASN A C 1
ATOM 6460 O O . ASN A 1 860 ? 70.576 -21.679 -68.347 1.00 84.12 860 ASN A O 1
ATOM 6464 N N . LEU A 1 861 ? 69.491 -21.928 -70.314 1.00 85.38 861 LEU A N 1
ATOM 6465 C CA . LEU A 1 861 ? 68.611 -23.041 -69.949 1.00 85.38 861 LEU A CA 1
ATOM 6466 C C . LEU A 1 861 ? 69.327 -24.377 -70.182 1.00 85.38 861 LEU A C 1
ATOM 6468 O O . LEU A 1 861 ? 69.796 -24.627 -71.291 1.00 85.38 861 LEU A O 1
ATOM 6472 N N . ARG A 1 862 ? 69.429 -25.238 -69.164 1.00 84.50 862 ARG A N 1
ATOM 6473 C CA . ARG A 1 862 ? 70.205 -26.496 -69.212 1.00 84.50 862 ARG A CA 1
ATOM 6474 C C . ARG A 1 862 ? 69.352 -27.741 -69.005 1.00 84.50 862 ARG A C 1
ATOM 6476 O O . ARG A 1 862 ? 68.290 -27.685 -68.406 1.00 84.50 862 ARG A O 1
ATOM 6483 N N . GLU A 1 863 ? 69.827 -28.885 -69.477 1.00 74.50 863 GLU A N 1
ATOM 6484 C CA . GLU A 1 863 ? 69.068 -30.145 -69.434 1.00 74.50 863 GLU A CA 1
ATOM 6485 C C . GLU A 1 863 ? 68.926 -30.734 -68.014 1.00 74.50 863 GLU A C 1
ATOM 6487 O O . GLU A 1 863 ? 67.880 -31.280 -67.669 1.00 74.50 863 GLU A O 1
ATOM 6492 N N . THR A 1 864 ? 69.934 -30.554 -67.150 1.00 72.38 864 THR A N 1
ATOM 6493 C CA . THR A 1 864 ? 69.928 -30.984 -65.735 1.00 72.38 864 THR A CA 1
ATOM 6494 C C . THR A 1 864 ? 70.483 -29.886 -64.817 1.00 72.38 864 THR A C 1
ATOM 6496 O O . THR A 1 864 ? 71.201 -29.004 -65.284 1.00 72.38 864 THR A O 1
ATOM 6499 N N . ALA A 1 865 ? 70.200 -29.947 -63.509 1.00 72.31 865 ALA A N 1
ATOM 6500 C CA . ALA A 1 865 ? 70.618 -28.966 -62.492 1.00 72.31 865 ALA A CA 1
ATOM 6501 C C . ALA A 1 865 ? 72.135 -29.002 -62.171 1.00 72.31 865 ALA A C 1
ATOM 6503 O O . ALA A 1 865 ? 72.542 -29.366 -61.070 1.00 72.31 865 ALA A O 1
ATOM 6504 N N . SER A 1 866 ? 72.980 -28.669 -63.153 1.00 74.62 866 SER A N 1
ATOM 6505 C CA . SER A 1 866 ? 74.443 -28.611 -63.031 1.00 74.62 866 SER A CA 1
ATOM 6506 C C . SER A 1 866 ? 75.053 -27.583 -63.993 1.00 74.62 866 SER A C 1
ATOM 6508 O O . SER A 1 866 ? 74.564 -27.384 -65.107 1.00 74.62 866 SER A O 1
ATOM 6510 N N . ALA A 1 867 ? 76.149 -26.939 -63.575 1.00 69.25 867 ALA A N 1
ATOM 6511 C CA . ALA A 1 867 ? 76.852 -25.925 -64.367 1.00 69.25 867 ALA A CA 1
ATOM 6512 C C . ALA A 1 867 ? 77.525 -26.518 -65.616 1.00 69.25 867 ALA A C 1
ATOM 6514 O O . ALA A 1 867 ? 77.674 -25.817 -66.618 1.00 69.25 867 ALA A O 1
ATOM 6515 N N . ASP A 1 868 ? 77.835 -27.814 -65.568 1.00 74.19 868 ASP A N 1
ATOM 6516 C CA . ASP A 1 868 ? 78.513 -28.567 -66.626 1.00 74.19 868 ASP A CA 1
ATOM 6517 C C . ASP A 1 868 ? 77.527 -29.288 -67.568 1.00 74.19 868 ASP A C 1
ATOM 6519 O O . ASP A 1 868 ? 77.933 -29.954 -68.518 1.00 74.19 868 ASP A O 1
ATOM 6523 N N . ALA A 1 869 ? 76.214 -29.158 -67.330 1.00 75.06 869 ALA A N 1
ATOM 6524 C CA . ALA A 1 869 ? 75.171 -29.798 -68.134 1.00 75.06 869 ALA A CA 1
ATOM 6525 C C . ALA A 1 869 ? 74.979 -29.130 -69.507 1.00 75.06 869 ALA A C 1
ATOM 6527 O O . ALA A 1 869 ? 75.185 -27.922 -69.657 1.00 75.06 869 ALA A O 1
ATOM 6528 N N . ARG A 1 870 ? 74.507 -29.892 -70.505 1.00 75.50 870 ARG A N 1
ATOM 6529 C CA . ARG A 1 870 ? 74.240 -29.408 -71.873 1.00 75.50 870 ARG A CA 1
ATOM 6530 C C . ARG A 1 870 ? 73.288 -28.201 -71.878 1.00 75.50 870 ARG A C 1
ATOM 6532 O O . ARG A 1 870 ? 72.244 -28.233 -71.225 1.00 75.50 870 ARG A O 1
ATOM 6539 N N . VAL A 1 871 ? 73.645 -27.145 -72.620 1.00 86.62 871 VAL A N 1
ATOM 6540 C CA . VAL A 1 871 ? 72.811 -25.938 -72.799 1.00 86.62 871 VAL A CA 1
ATOM 6541 C C . VAL A 1 871 ? 71.793 -26.178 -73.910 1.00 86.62 871 VAL A C 1
ATOM 6543 O O . VAL A 1 871 ? 72.165 -26.557 -75.018 1.00 86.62 871 VAL A O 1
ATOM 6546 N N . LEU A 1 872 ? 70.520 -25.948 -73.600 1.00 74.88 872 LEU A N 1
ATOM 6547 C CA . LEU A 1 872 ? 69.387 -26.084 -74.511 1.00 74.88 872 LEU A CA 1
ATOM 6548 C C . LEU A 1 872 ? 69.158 -24.794 -75.313 1.00 74.88 872 LEU A C 1
ATOM 6550 O O . LEU A 1 872 ? 69.024 -24.860 -76.530 1.00 74.88 872 LEU A O 1
ATOM 6554 N N . MET A 1 873 ? 69.143 -23.627 -74.649 1.00 77.19 873 MET A N 1
ATOM 6555 C CA . MET A 1 873 ? 69.017 -22.298 -75.277 1.00 77.19 873 MET A CA 1
ATOM 6556 C C . MET A 1 873 ? 69.329 -21.150 -74.295 1.00 77.19 873 MET A C 1
ATOM 6558 O O . MET A 1 873 ? 69.508 -21.389 -73.101 1.00 77.19 873 MET A O 1
ATOM 6562 N N . GLY A 1 874 ? 69.376 -19.905 -74.789 1.00 76.44 874 GLY A N 1
ATOM 6563 C CA . GLY A 1 874 ? 69.518 -18.686 -73.979 1.00 76.44 874 GLY A CA 1
ATOM 6564 C C . GLY A 1 874 ? 68.194 -17.929 -73.798 1.00 76.44 874 GLY A C 1
ATOM 6565 O O . GLY A 1 874 ? 67.391 -17.853 -74.726 1.00 76.44 874 GLY A O 1
ATOM 6566 N N . ILE A 1 875 ? 67.978 -17.360 -72.611 1.00 78.06 875 ILE A N 1
ATOM 6567 C CA . ILE A 1 875 ? 66.757 -16.650 -72.199 1.00 78.06 875 ILE A CA 1
ATOM 6568 C C . ILE A 1 875 ? 67.064 -15.156 -71.975 1.00 78.06 875 ILE A C 1
ATOM 6570 O O . ILE A 1 875 ? 67.925 -14.852 -71.149 1.00 78.06 875 ILE A O 1
ATOM 6574 N N . PRO A 1 876 ? 66.392 -14.201 -72.643 1.00 70.75 876 PRO A N 1
ATOM 6575 C CA . PRO A 1 876 ? 66.691 -12.771 -72.505 1.00 70.75 876 PRO A CA 1
ATOM 6576 C C . PRO A 1 876 ? 66.471 -12.202 -71.093 1.00 70.75 876 PRO A C 1
ATOM 6578 O O . PRO A 1 876 ? 65.557 -12.621 -70.376 1.00 70.75 876 PRO A O 1
ATOM 6581 N N . GLN A 1 877 ? 67.258 -11.189 -70.717 1.00 70.25 877 GLN A N 1
ATOM 6582 C CA . GLN A 1 877 ? 67.047 -10.408 -69.493 1.00 70.25 877 GLN A CA 1
ATOM 6583 C C . GLN A 1 877 ? 65.637 -9.789 -69.450 1.00 70.25 877 GLN A C 1
ATOM 6585 O O . GLN A 1 877 ? 65.125 -9.305 -70.454 1.00 70.25 877 GLN A O 1
ATOM 6590 N N . GLY A 1 878 ? 65.006 -9.792 -68.275 1.00 63.09 878 GLY A N 1
ATOM 6591 C CA . GLY A 1 878 ? 63.666 -9.245 -68.039 1.00 63.09 878 GLY A CA 1
ATOM 6592 C C . GLY A 1 878 ? 62.521 -10.226 -68.304 1.00 63.09 878 GLY A C 1
ATOM 6593 O O . GLY A 1 878 ? 61.399 -9.963 -67.862 1.00 63.09 878 GLY A O 1
ATOM 6594 N N . THR A 1 879 ? 62.807 -11.365 -68.947 1.00 71.69 879 THR A N 1
ATOM 6595 C CA . THR A 1 879 ? 61.839 -12.436 -69.229 1.00 71.69 879 THR A CA 1
ATOM 6596 C C . THR A 1 879 ? 61.316 -13.048 -67.937 1.00 71.69 879 THR A C 1
ATOM 6598 O O . THR A 1 879 ? 62.106 -13.377 -67.052 1.00 71.69 879 THR A O 1
ATOM 6601 N N . VAL A 1 880 ? 59.997 -13.222 -67.839 1.00 70.94 880 VAL A N 1
ATOM 6602 C CA . VAL A 1 880 ? 59.337 -13.918 -66.728 1.00 70.94 880 VAL A CA 1
ATOM 6603 C C . VAL A 1 880 ? 59.095 -15.373 -67.132 1.00 70.94 880 VAL A C 1
ATOM 6605 O O . VAL A 1 880 ? 58.540 -15.646 -68.192 1.00 70.94 880 VAL A O 1
ATOM 6608 N N . LEU A 1 881 ? 59.567 -16.300 -66.305 1.00 75.19 881 LEU A N 1
ATOM 6609 C CA . LEU A 1 881 ? 59.602 -17.741 -66.539 1.00 75.19 881 LEU A CA 1
ATOM 6610 C C . LEU A 1 881 ? 58.654 -18.448 -65.587 1.00 75.19 881 LEU A C 1
ATOM 6612 O O . LEU A 1 881 ? 58.634 -18.102 -64.411 1.00 75.19 881 LEU A O 1
ATOM 6616 N N . GLU A 1 882 ? 57.923 -19.456 -66.057 1.00 74.62 882 GLU A N 1
ATOM 6617 C CA . GLU A 1 882 ? 57.144 -20.321 -65.168 1.00 74.62 882 GLU A CA 1
ATOM 6618 C C . GLU A 1 882 ? 58.092 -21.235 -64.390 1.00 74.62 882 GLU A C 1
ATOM 6620 O O . GLU A 1 882 ? 58.900 -21.965 -64.976 1.00 74.62 882 GLU A O 1
ATOM 6625 N N . VAL A 1 883 ? 58.010 -21.172 -63.063 1.00 74.44 883 VAL A N 1
ATOM 6626 C CA . VAL A 1 883 ? 58.846 -21.954 -62.155 1.00 74.44 883 VAL A CA 1
ATOM 6627 C C . VAL A 1 883 ? 58.116 -23.244 -61.825 1.00 74.44 883 VAL A C 1
ATOM 6629 O O . VAL A 1 883 ? 57.079 -23.247 -61.170 1.00 74.44 883 VAL A O 1
ATOM 6632 N N . LEU A 1 884 ? 58.688 -24.356 -62.281 1.00 66.00 884 LEU A N 1
ATOM 6633 C CA . LEU A 1 884 ? 58.119 -25.688 -62.093 1.00 66.00 884 LEU A CA 1
ATOM 6634 C C . LEU A 1 884 ? 58.634 -26.349 -60.811 1.00 66.00 884 LEU A C 1
ATOM 6636 O O . LEU A 1 884 ? 57.920 -27.118 -60.177 1.00 66.00 884 LEU A O 1
ATOM 6640 N N . SER A 1 885 ? 59.892 -26.087 -60.443 1.00 60.88 885 SER A N 1
ATOM 6641 C CA . SER A 1 885 ? 60.487 -26.552 -59.181 1.00 60.88 885 SER A CA 1
ATOM 6642 C C . SER A 1 885 ? 61.801 -25.823 -58.895 1.00 60.88 885 SER A C 1
ATOM 6644 O O . SER A 1 885 ? 62.481 -25.418 -59.833 1.00 60.88 885 SER A O 1
ATOM 6646 N N . TYR A 1 886 ? 62.227 -25.733 -57.637 1.00 55.00 886 TYR A N 1
ATOM 6647 C CA . TYR A 1 886 ? 63.545 -25.205 -57.271 1.00 55.00 886 TYR A CA 1
ATOM 6648 C C . TYR A 1 886 ? 64.208 -26.066 -56.192 1.00 55.00 886 TYR A C 1
ATOM 6650 O O . TYR A 1 886 ? 63.569 -26.432 -55.208 1.00 55.00 886 TYR A O 1
ATOM 6658 N N . SER A 1 887 ? 65.499 -26.374 -56.362 1.00 48.44 887 SER A N 1
ATOM 6659 C CA . SER A 1 887 ? 66.316 -27.011 -55.324 1.00 48.44 887 SER A CA 1
ATOM 6660 C C . SER A 1 887 ? 67.809 -26.756 -55.542 1.00 48.44 887 SER A C 1
ATOM 6662 O O . SER A 1 887 ? 68.308 -26.920 -56.655 1.00 48.44 887 SER A O 1
ATOM 6664 N N . GLY A 1 888 ? 68.545 -26.435 -54.473 1.00 56.00 888 GLY A N 1
ATOM 6665 C CA . GLY A 1 888 ? 70.014 -26.486 -54.469 1.00 56.00 888 GLY A CA 1
ATOM 6666 C C . GLY A 1 888 ? 70.712 -25.485 -55.398 1.00 56.00 888 GLY A C 1
ATOM 6667 O O . GLY A 1 888 ? 71.687 -25.854 -56.048 1.00 56.00 888 GLY A O 1
ATOM 6668 N N . GLY A 1 889 ? 70.222 -24.242 -55.491 1.00 59.09 889 GLY A N 1
ATOM 6669 C CA . GLY A 1 889 ? 70.810 -23.207 -56.360 1.00 59.09 889 GLY A CA 1
ATOM 6670 C C . GLY A 1 889 ? 70.335 -23.247 -57.820 1.00 59.09 889 GLY A C 1
ATOM 6671 O O . GLY A 1 889 ? 70.755 -22.429 -58.640 1.00 59.09 889 GLY A O 1
ATOM 6672 N N . TRP A 1 890 ? 69.454 -24.196 -58.157 1.00 70.62 890 TRP A N 1
ATOM 6673 C CA . TRP A 1 890 ? 68.955 -24.431 -59.511 1.00 70.62 890 TRP A CA 1
ATOM 6674 C C . TRP A 1 890 ? 67.431 -24.485 -59.558 1.00 70.62 890 TRP A C 1
ATOM 6676 O O . TRP A 1 890 ? 66.783 -25.153 -58.751 1.00 70.62 890 TRP A O 1
ATOM 6686 N N . VAL A 1 891 ? 66.862 -23.802 -60.546 1.00 70.06 891 VAL A N 1
ATOM 6687 C CA . VAL A 1 891 ? 65.424 -23.656 -60.787 1.00 70.06 891 VAL A CA 1
ATOM 6688 C C . VAL A 1 891 ? 65.066 -24.370 -62.081 1.00 70.06 891 VAL A C 1
ATOM 6690 O O . VAL A 1 891 ? 65.651 -24.086 -63.122 1.00 70.06 891 VAL A O 1
ATOM 6693 N N . LYS A 1 892 ? 64.089 -25.272 -62.038 1.00 80.75 892 LYS A N 1
ATOM 6694 C CA . LYS A 1 892 ? 63.476 -25.866 -63.225 1.00 80.75 892 LYS A CA 1
ATOM 6695 C C . LYS A 1 892 ? 62.373 -24.950 -63.743 1.00 80.75 892 LYS A C 1
ATOM 6697 O O . LYS A 1 892 ? 61.453 -24.621 -62.994 1.00 80.75 892 LYS A O 1
ATOM 6702 N N . VAL A 1 893 ? 62.458 -24.572 -65.011 1.00 79.94 893 VAL A N 1
ATOM 6703 C CA . VAL A 1 893 ? 61.577 -23.588 -65.650 1.00 79.94 893 VAL A CA 1
ATOM 6704 C C . VAL A 1 893 ? 61.075 -24.075 -67.009 1.00 79.94 893 VAL A C 1
ATOM 6706 O O . VAL A 1 893 ? 61.725 -24.903 -67.654 1.00 79.94 893 VAL A O 1
ATOM 6709 N N . SER A 1 894 ? 59.931 -23.545 -67.443 1.00 72.94 894 SER A N 1
ATOM 6710 C CA . SER A 1 894 ? 59.403 -23.715 -68.803 1.00 72.94 894 SER A CA 1
ATOM 6711 C C . SER A 1 894 ? 59.600 -22.433 -69.617 1.00 72.94 894 SER A C 1
ATOM 6713 O O . SER A 1 894 ? 59.217 -21.352 -69.168 1.00 72.94 894 SER A O 1
ATOM 6715 N N . TYR A 1 895 ? 60.204 -22.529 -70.806 1.00 76.25 895 TYR A N 1
ATOM 6716 C CA . TYR A 1 895 ? 60.390 -21.397 -71.720 1.00 76.25 895 TYR A CA 1
ATOM 6717 C C . TYR A 1 895 ? 60.307 -21.841 -73.182 1.00 76.25 895 TYR A C 1
ATOM 6719 O O . TYR A 1 895 ? 60.950 -22.813 -73.576 1.00 76.25 895 TYR A O 1
ATOM 6727 N N . ALA A 1 896 ? 59.506 -21.129 -73.985 1.00 66.25 896 ALA A N 1
ATOM 6728 C CA . ALA A 1 896 ? 59.305 -21.402 -75.414 1.00 66.25 896 ALA A CA 1
ATOM 6729 C C . ALA A 1 896 ? 58.956 -22.878 -75.732 1.00 66.25 896 ALA A C 1
ATOM 6731 O O . ALA A 1 896 ? 59.392 -23.432 -76.739 1.00 66.25 896 ALA A O 1
ATOM 6732 N N . GLY A 1 897 ? 58.188 -23.527 -74.846 1.00 63.38 897 GLY A N 1
ATOM 6733 C CA . GLY A 1 897 ? 57.769 -24.927 -74.983 1.00 63.38 897 GLY A CA 1
ATOM 6734 C C . GLY A 1 897 ? 58.809 -25.974 -74.559 1.00 63.38 897 GLY A C 1
ATOM 6735 O O . GLY A 1 897 ? 58.528 -27.164 -74.670 1.00 63.38 897 GLY A O 1
ATOM 6736 N N . GLN A 1 898 ? 59.984 -25.570 -74.056 1.00 65.75 898 GLN A N 1
ATOM 6737 C CA . GLN A 1 898 ? 61.009 -26.472 -73.518 1.00 65.75 898 GLN A CA 1
ATOM 6738 C C . GLN A 1 898 ? 61.163 -26.330 -72.000 1.00 65.75 898 GLN A C 1
ATOM 6740 O O . GLN A 1 898 ? 61.125 -25.230 -71.449 1.00 65.75 898 GLN A O 1
ATOM 6745 N N . THR A 1 899 ? 61.386 -27.458 -71.322 1.00 82.19 899 THR A N 1
ATOM 6746 C CA . THR A 1 899 ? 61.628 -27.511 -69.875 1.00 82.19 899 THR A CA 1
ATOM 6747 C C . THR A 1 899 ? 63.100 -27.793 -69.579 1.00 82.19 899 THR A C 1
ATOM 6749 O O . THR A 1 899 ? 63.651 -28.778 -70.065 1.00 82.19 899 THR A O 1
ATOM 6752 N N . GLY A 1 900 ? 63.726 -26.974 -68.733 1.00 74.94 900 GLY A N 1
ATOM 6753 C CA . GLY A 1 900 ? 65.131 -27.124 -68.335 1.00 74.94 900 GLY A CA 1
ATOM 6754 C C . GLY A 1 900 ? 65.451 -26.426 -67.011 1.00 74.94 900 GLY A C 1
ATOM 6755 O O . GLY A 1 900 ? 64.550 -25.964 -66.320 1.00 74.94 900 GLY A O 1
ATOM 6756 N N . TYR A 1 901 ? 66.728 -26.354 -66.645 1.00 84.31 901 TYR A N 1
ATOM 6757 C CA . TYR A 1 901 ? 67.237 -25.836 -65.375 1.00 84.31 901 TYR A CA 1
ATOM 6758 C C . TYR A 1 901 ? 68.099 -24.581 -65.576 1.00 84.31 901 TYR A C 1
ATOM 6760 O O . TYR A 1 901 ? 68.982 -24.555 -66.434 1.00 84.31 901 TYR A O 1
ATOM 6768 N N . VAL A 1 902 ? 67.873 -23.556 -64.756 1.00 80.50 902 VAL A N 1
ATOM 6769 C CA . VAL A 1 902 ? 68.619 -22.285 -64.714 1.00 80.50 902 VAL A CA 1
ATOM 6770 C C . VAL A 1 902 ? 69.109 -21.999 -63.291 1.00 80.50 902 VAL A C 1
ATOM 6772 O O . VAL A 1 902 ? 68.549 -22.515 -62.328 1.00 80.50 902 VAL A O 1
ATOM 6775 N N . MET A 1 903 ? 70.163 -21.195 -63.131 1.00 72.38 903 MET A N 1
ATOM 6776 C CA . MET A 1 903 ? 70.676 -20.835 -61.799 1.00 72.38 903 MET A CA 1
ATOM 6777 C C . MET A 1 903 ? 69.814 -19.743 -61.152 1.00 72.38 903 MET A C 1
ATOM 6779 O O . MET A 1 903 ? 69.487 -18.747 -61.796 1.00 72.38 903 MET A O 1
ATOM 6783 N N . ASP A 1 904 ? 69.508 -19.892 -59.866 1.00 72.44 904 ASP A N 1
ATOM 6784 C CA . ASP A 1 904 ? 68.624 -18.988 -59.113 1.00 72.44 904 ASP A CA 1
ATOM 6785 C C . ASP A 1 904 ? 69.170 -17.575 -58.904 1.00 72.44 904 ASP A C 1
ATOM 6787 O O . ASP A 1 904 ? 68.414 -16.612 -58.897 1.00 72.44 904 ASP A O 1
ATOM 6791 N N . LYS A 1 905 ? 70.488 -17.423 -58.786 1.00 75.19 905 LYS A N 1
ATOM 6792 C CA . LYS A 1 905 ? 71.145 -16.132 -58.550 1.00 75.19 905 LYS A CA 1
ATOM 6793 C C . LYS A 1 905 ? 70.949 -15.120 -59.681 1.00 75.19 905 LYS A C 1
ATOM 6795 O O . LYS A 1 905 ? 71.262 -13.949 -59.507 1.00 75.19 905 LYS A O 1
ATOM 6800 N N . PHE A 1 906 ? 70.488 -15.576 -60.845 1.00 77.38 906 PHE A N 1
ATOM 6801 C CA . PHE A 1 906 ? 70.164 -14.737 -62.003 1.00 77.38 906 PHE A CA 1
ATOM 6802 C C . PHE A 1 906 ? 68.659 -14.557 -62.189 1.00 77.38 906 PHE A C 1
ATOM 6804 O O . PHE A 1 906 ? 68.206 -14.156 -63.264 1.00 77.38 906 PHE A O 1
ATOM 6811 N N . LEU A 1 907 ? 67.896 -14.895 -61.153 1.00 76.19 907 LEU A N 1
ATOM 6812 C CA . LEU A 1 907 ? 66.457 -14.822 -61.126 1.00 76.19 907 LEU A CA 1
ATOM 6813 C C . LEU A 1 907 ? 65.986 -13.947 -59.969 1.00 76.19 907 LEU A C 1
ATOM 6815 O O . LEU A 1 907 ? 66.609 -13.833 -58.915 1.00 76.19 907 LEU A O 1
ATOM 6819 N N . THR A 1 908 ? 64.833 -13.332 -60.167 1.00 71.00 908 THR A N 1
ATOM 6820 C CA . THR A 1 908 ? 64.066 -12.672 -59.118 1.00 71.00 908 THR A CA 1
ATOM 6821 C C . THR A 1 908 ? 62.670 -13.261 -59.144 1.00 71.00 908 THR A C 1
ATOM 6823 O O . THR A 1 908 ? 61.935 -13.093 -60.116 1.00 71.00 908 THR A O 1
ATOM 6826 N N . PHE A 1 909 ? 62.340 -14.027 -58.110 1.00 69.38 909 PHE A N 1
ATOM 6827 C CA . PHE A 1 909 ? 61.077 -14.752 -58.024 1.00 69.38 909 PHE A CA 1
ATOM 6828 C C . PHE A 1 909 ? 59.912 -13.794 -57.799 1.00 69.38 909 PHE A C 1
ATOM 6830 O O . PHE A 1 909 ? 60.045 -12.786 -57.102 1.00 69.38 909 PHE A O 1
ATOM 6837 N N . THR A 1 910 ? 58.780 -14.100 -58.422 1.00 53.34 910 THR A N 1
ATOM 6838 C CA . THR A 1 910 ? 57.568 -13.292 -58.351 1.00 53.34 910 THR A CA 1
ATOM 6839 C C . THR A 1 910 ? 56.331 -14.183 -58.415 1.00 53.34 910 THR A C 1
ATOM 6841 O O . THR A 1 910 ? 56.312 -15.211 -59.091 1.00 53.34 910 THR A O 1
ATOM 6844 N N . ASP A 1 911 ? 55.285 -13.784 -57.700 1.00 56.62 911 ASP A N 1
ATOM 6845 C CA . ASP A 1 911 ? 54.000 -14.489 -57.692 1.00 56.62 911 ASP A CA 1
ATOM 6846 C C . ASP A 1 911 ? 53.056 -14.008 -58.804 1.00 56.62 911 ASP A C 1
ATOM 6848 O O . ASP A 1 911 ? 51.972 -14.561 -58.986 1.00 56.62 911 ASP A O 1
ATOM 6852 N N . GLN A 1 912 ? 53.471 -12.994 -59.567 1.00 45.62 912 GLN A N 1
ATOM 6853 C CA . GLN A 1 912 ? 52.706 -12.437 -60.675 1.00 45.62 912 GLN A CA 1
ATOM 6854 C C . GLN A 1 912 ? 52.978 -13.253 -61.956 1.00 45.62 912 GLN A C 1
ATOM 6856 O O . GLN A 1 912 ? 54.128 -13.291 -62.409 1.00 45.62 912 GLN A O 1
ATOM 6861 N N . PRO A 1 913 ? 51.962 -13.893 -62.577 1.00 52.31 913 PRO A N 1
ATOM 6862 C CA . PRO A 1 913 ? 52.046 -14.223 -63.998 1.00 52.31 913 PRO A CA 1
ATOM 6863 C C . PRO A 1 913 ? 52.245 -12.935 -64.799 1.00 52.31 913 PRO A C 1
ATOM 6865 O O . PRO A 1 913 ? 52.060 -11.846 -64.263 1.00 52.31 913 PRO A O 1
ATOM 6868 N N . LEU A 1 914 ? 52.614 -13.046 -66.077 1.00 43.94 914 LEU A N 1
ATOM 6869 C CA . LEU A 1 914 ? 52.611 -11.913 -67.007 1.00 43.94 914 LEU A CA 1
ATOM 6870 C C . LEU A 1 914 ? 51.296 -11.126 -66.860 1.00 43.94 914 LEU A C 1
ATOM 6872 O O . LEU A 1 914 ? 50.270 -11.543 -67.391 1.00 43.94 914 LEU A O 1
ATOM 6876 N N . GLN A 1 915 ? 51.314 -10.020 -66.114 1.00 39.56 915 GLN A N 1
ATOM 6877 C CA . GLN A 1 915 ? 50.224 -9.067 -66.131 1.00 39.56 915 GLN A CA 1
ATOM 6878 C C . GLN A 1 915 ? 50.524 -8.160 -67.313 1.00 39.56 915 GLN A C 1
ATOM 6880 O O . GLN A 1 915 ? 51.469 -7.370 -67.287 1.00 39.56 915 GLN A O 1
ATOM 6885 N N . GLU A 1 916 ? 49.763 -8.381 -68.384 1.00 40.28 916 GLU A N 1
ATOM 6886 C CA . GLU A 1 916 ? 49.572 -7.381 -69.421 1.00 40.28 916 GLU A CA 1
ATOM 6887 C C . GLU A 1 916 ? 49.172 -6.065 -68.752 1.00 40.28 916 GLU A C 1
ATOM 6889 O O . GLU A 1 916 ? 48.417 -6.054 -67.776 1.00 40.28 916 GLU A O 1
ATOM 6894 N N . ASP A 1 917 ? 49.763 -4.989 -69.260 1.00 43.22 917 ASP A N 1
ATOM 6895 C CA . ASP A 1 917 ? 49.648 -3.624 -68.777 1.00 43.22 917 ASP A CA 1
ATOM 6896 C C . ASP A 1 917 ? 48.167 -3.216 -68.498 1.00 43.22 917 ASP A C 1
ATOM 6898 O O . ASP A 1 917 ? 47.208 -3.821 -68.989 1.00 43.22 917 ASP A O 1
ATOM 6902 N N . ASN A 1 918 ? 47.959 -2.190 -67.671 1.00 46.75 918 ASN A N 1
ATOM 6903 C CA . ASN A 1 918 ? 46.650 -1.813 -67.123 1.00 46.75 918 ASN A CA 1
ATOM 6904 C C . ASN A 1 918 ? 45.722 -1.287 -68.244 1.00 46.75 918 ASN A C 1
ATOM 6906 O O . ASN A 1 918 ? 46.106 -0.306 -68.887 1.00 46.75 918 ASN A O 1
ATOM 6910 N N . PRO A 1 919 ? 44.536 -1.868 -68.529 1.00 49.31 919 PRO A N 1
ATOM 6911 C CA . PRO A 1 919 ? 43.670 -1.352 -69.585 1.00 49.31 919 PRO A CA 1
ATOM 6912 C C . PRO A 1 919 ? 43.196 0.050 -69.201 1.00 49.31 919 PRO A C 1
ATOM 6914 O O . PRO A 1 919 ? 42.409 0.233 -68.271 1.00 49.31 919 PRO A O 1
ATOM 6917 N N . ALA A 1 920 ? 43.700 1.054 -69.912 1.00 54.69 920 ALA A N 1
ATOM 6918 C CA . ALA A 1 920 ? 43.161 2.393 -69.827 1.00 54.69 920 ALA A CA 1
ATOM 6919 C C . ALA A 1 920 ? 41.830 2.365 -70.577 1.00 54.69 920 ALA A C 1
ATOM 6921 O O . ALA A 1 920 ? 41.754 1.892 -71.709 1.00 54.69 920 ALA A O 1
ATOM 6922 N N . SER A 1 921 ? 40.757 2.806 -69.926 1.00 49.75 921 SER A N 1
ATOM 6923 C CA . SER A 1 921 ? 39.418 2.835 -70.515 1.00 49.75 921 SER A CA 1
ATOM 6924 C C . SER A 1 921 ? 39.347 3.882 -71.632 1.00 49.75 921 SER A C 1
ATOM 6926 O O . SER A 1 921 ? 38.836 4.970 -71.397 1.00 49.75 921 SER A O 1
ATOM 6928 N N . GLY A 1 922 ? 39.897 3.577 -72.813 1.00 55.44 922 GLY A N 1
ATOM 6929 C CA . GLY A 1 922 ? 39.709 4.298 -74.079 1.00 55.44 922 GLY A CA 1
ATOM 6930 C C . GLY A 1 922 ? 39.876 5.819 -74.020 1.00 55.44 922 GLY A C 1
ATOM 6931 O O . GLY A 1 922 ? 39.234 6.517 -74.798 1.00 55.44 922 GLY A O 1
ATOM 6932 N N . ARG A 1 923 ? 40.671 6.346 -73.078 1.00 67.69 923 ARG A N 1
ATOM 6933 C CA . ARG A 1 923 ? 40.827 7.794 -72.895 1.00 67.69 923 ARG A CA 1
ATOM 6934 C C . ARG A 1 923 ? 41.840 8.346 -73.890 1.00 67.69 923 ARG A C 1
ATOM 6936 O O . ARG A 1 923 ? 42.906 7.756 -74.081 1.00 67.69 923 ARG A O 1
ATOM 6943 N N . ASP A 1 924 ? 41.524 9.488 -74.487 1.00 76.75 924 ASP A N 1
ATOM 6944 C CA . ASP A 1 924 ? 42.437 10.177 -75.395 1.00 76.75 924 ASP A CA 1
ATOM 6945 C C . ASP A 1 924 ? 43.497 10.949 -74.606 1.00 76.75 924 ASP A C 1
ATOM 6947 O O . ASP A 1 924 ? 43.175 11.831 -73.809 1.00 76.75 924 ASP A O 1
ATOM 6951 N N . VAL A 1 925 ? 44.766 10.653 -74.882 1.00 77.25 925 VAL A N 1
ATOM 6952 C CA . VAL A 1 925 ? 45.935 11.333 -74.301 1.00 77.25 925 VAL A CA 1
ATOM 6953 C C . VAL A 1 925 ? 46.768 11.988 -75.400 1.00 77.25 925 VAL A C 1
ATOM 6955 O O . VAL A 1 925 ? 46.697 11.593 -76.567 1.00 77.25 925 VAL A O 1
ATOM 6958 N N . THR A 1 926 ? 47.552 13.003 -75.049 1.00 80.62 926 THR A N 1
ATOM 6959 C CA . THR A 1 926 ? 48.318 13.794 -76.025 1.00 80.62 926 THR A CA 1
ATOM 6960 C C . THR A 1 926 ? 49.771 13.328 -76.086 1.00 80.62 926 THR A C 1
ATOM 6962 O O . THR A 1 926 ? 50.399 13.086 -75.055 1.00 80.62 926 THR A O 1
ATOM 6965 N N . VAL A 1 927 ? 50.325 13.216 -77.296 1.00 83.44 927 VAL A N 1
ATOM 6966 C CA . VAL A 1 927 ? 51.753 12.945 -77.518 1.00 83.44 927 VAL A CA 1
ATOM 6967 C C . VAL A 1 927 ? 52.570 14.223 -77.313 1.00 83.44 927 VAL A C 1
ATOM 6969 O O . VAL A 1 927 ? 52.254 15.251 -77.904 1.00 83.44 927 VAL A O 1
ATOM 6972 N N . ASN A 1 928 ? 53.634 14.144 -76.508 1.00 81.75 928 ASN A N 1
ATOM 6973 C CA . ASN A 1 928 ? 54.566 15.243 -76.255 1.00 81.75 928 ASN A CA 1
ATOM 6974 C C . ASN A 1 928 ? 56.023 14.761 -76.362 1.00 81.75 928 ASN A C 1
ATOM 6976 O O . ASN A 1 928 ? 56.569 14.093 -75.482 1.00 81.75 928 ASN A O 1
ATOM 6980 N N . THR A 1 929 ? 56.645 15.094 -77.485 1.00 73.81 929 THR A N 1
ATOM 6981 C CA . THR A 1 929 ? 58.025 14.768 -77.855 1.00 73.81 929 THR A CA 1
ATOM 6982 C C . THR A 1 929 ? 58.917 16.006 -77.969 1.00 73.81 929 THR A C 1
ATOM 6984 O O . THR A 1 929 ? 60.135 15.850 -78.060 1.00 73.81 929 THR A O 1
ATOM 6987 N N . GLY A 1 930 ? 58.346 17.217 -77.918 1.00 67.50 930 GLY A N 1
ATOM 6988 C CA . GLY A 1 930 ? 59.080 18.484 -78.001 1.00 67.50 930 GLY A CA 1
ATOM 6989 C C . GLY A 1 930 ? 59.530 18.853 -79.420 1.00 67.50 930 GLY A C 1
ATOM 6990 O O . GLY A 1 930 ? 60.561 19.506 -79.579 1.00 67.50 930 GLY A O 1
ATOM 6991 N N . GLY A 1 931 ? 58.778 18.428 -80.441 1.00 57.47 931 GLY A N 1
ATOM 6992 C CA . GLY A 1 931 ? 59.076 18.612 -81.861 1.00 57.47 931 GLY A CA 1
ATOM 6993 C C . GLY A 1 931 ? 59.720 17.381 -82.507 1.00 57.47 931 GLY A C 1
ATOM 6994 O O . GLY A 1 931 ? 60.940 17.300 -82.646 1.00 57.47 931 GLY A O 1
ATOM 6995 N N . GLY A 1 932 ? 58.899 16.422 -82.944 1.00 69.44 932 GLY A N 1
ATOM 6996 C CA . GLY A 1 932 ? 59.331 15.202 -83.634 1.00 69.44 932 GLY A CA 1
ATOM 6997 C C . GLY A 1 932 ? 58.196 14.187 -83.821 1.00 69.44 932 GLY A C 1
ATOM 6998 O O . GLY A 1 932 ? 57.064 14.433 -83.424 1.00 69.44 932 GLY A O 1
ATOM 6999 N N . GLY A 1 933 ? 58.480 13.051 -84.465 1.00 73.19 933 GLY A N 1
ATOM 7000 C CA . GLY A 1 933 ? 57.526 11.941 -84.596 1.00 73.19 933 GLY A CA 1
ATOM 7001 C C . GLY A 1 933 ? 57.824 10.806 -83.607 1.00 73.19 933 GLY A C 1
ATOM 7002 O O . GLY A 1 933 ? 58.972 10.374 -83.486 1.00 73.19 933 GLY A O 1
ATOM 7003 N N . LEU A 1 934 ? 56.804 10.292 -82.914 1.00 89.00 934 LEU A N 1
ATOM 7004 C CA . LEU A 1 934 ? 56.893 9.169 -81.980 1.00 89.00 934 LEU A CA 1
ATOM 7005 C C . LEU A 1 934 ? 56.626 7.835 -82.688 1.00 89.00 934 LEU A C 1
ATOM 7007 O O . LEU A 1 934 ? 55.545 7.600 -83.217 1.00 89.00 934 LEU A O 1
ATOM 7011 N N . ASN A 1 935 ? 57.595 6.923 -82.678 1.00 89.75 935 ASN A N 1
ATOM 7012 C CA . ASN A 1 935 ? 57.451 5.637 -83.365 1.00 89.75 935 ASN A CA 1
ATOM 7013 C C . ASN A 1 935 ? 56.487 4.689 -82.634 1.00 89.75 935 ASN A C 1
ATOM 7015 O O . ASN A 1 935 ? 56.780 4.246 -81.523 1.00 89.75 935 ASN A O 1
ATOM 7019 N N . LEU A 1 936 ? 55.400 4.317 -83.313 1.00 88.19 936 LEU A N 1
ATOM 7020 C CA . LEU A 1 936 ? 54.471 3.260 -82.921 1.00 88.19 936 LEU A CA 1
ATOM 7021 C C . LEU A 1 936 ? 55.042 1.906 -83.348 1.00 88.19 936 LEU A C 1
ATOM 7023 O O . LEU A 1 936 ? 55.316 1.700 -84.531 1.00 88.19 936 LEU A O 1
ATOM 7027 N N . ARG A 1 937 ? 55.242 0.981 -82.407 1.00 85.88 937 ARG A N 1
ATOM 7028 C CA . ARG A 1 937 ? 55.931 -0.299 -82.648 1.00 85.88 937 ARG A CA 1
ATOM 7029 C C . ARG A 1 937 ? 55.022 -1.508 -82.477 1.00 85.88 937 ARG A C 1
ATOM 7031 O O . ARG A 1 937 ? 54.037 -1.456 -81.751 1.00 85.88 937 ARG A O 1
ATOM 7038 N N . GLU A 1 938 ? 55.366 -2.599 -83.154 1.00 69.94 938 GLU A N 1
ATOM 7039 C CA . GLU A 1 938 ? 54.584 -3.844 -83.143 1.00 69.94 938 GLU A CA 1
ATOM 7040 C C . GLU A 1 938 ? 54.580 -4.528 -81.764 1.00 69.94 938 GLU A C 1
ATOM 7042 O O . GLU A 1 938 ? 53.560 -5.064 -81.338 1.00 69.94 938 GLU A O 1
ATOM 7047 N N . THR A 1 939 ? 55.692 -4.440 -81.029 1.00 63.53 939 THR A N 1
ATOM 7048 C CA . THR A 1 939 ? 55.834 -4.944 -79.654 1.00 63.53 939 THR A CA 1
ATOM 7049 C C . THR A 1 939 ? 56.529 -3.907 -78.763 1.00 63.53 939 THR A C 1
ATOM 7051 O O . THR A 1 939 ? 57.134 -2.955 -79.262 1.00 63.53 939 THR A O 1
ATOM 7054 N N . ALA A 1 940 ? 56.435 -4.072 -77.438 1.00 66.88 940 ALA A N 1
ATOM 7055 C CA . ALA A 1 940 ? 57.021 -3.185 -76.424 1.00 66.88 940 ALA A CA 1
ATOM 7056 C C . ALA A 1 940 ? 58.560 -3.321 -76.305 1.00 66.88 940 ALA A C 1
ATOM 7058 O O . ALA A 1 940 ? 59.100 -3.608 -75.237 1.00 66.88 940 ALA A O 1
ATOM 7059 N N . ASP A 1 941 ? 59.273 -3.141 -77.420 1.00 64.38 941 ASP A N 1
ATOM 7060 C CA . ASP A 1 941 ? 60.735 -3.208 -77.527 1.00 64.38 941 ASP A CA 1
ATOM 7061 C C . ASP A 1 941 ? 61.250 -2.062 -78.420 1.00 64.38 941 ASP A C 1
ATOM 7063 O O . ASP A 1 941 ? 60.726 -1.789 -79.502 1.00 64.38 941 ASP A O 1
ATOM 7067 N N . ALA A 1 942 ? 62.314 -1.385 -77.980 1.00 64.94 942 ALA A N 1
ATOM 7068 C CA . ALA A 1 942 ? 62.954 -0.294 -78.715 1.00 64.94 942 ALA A CA 1
ATOM 7069 C C . ALA A 1 942 ? 63.534 -0.734 -80.073 1.00 64.94 942 ALA A C 1
ATOM 7071 O O . ALA A 1 942 ? 63.684 0.102 -80.968 1.00 64.94 942 ALA A O 1
ATOM 7072 N N . ASN A 1 943 ? 63.817 -2.030 -80.235 1.00 72.19 943 ASN A N 1
ATOM 7073 C CA . ASN A 1 943 ? 64.324 -2.639 -81.463 1.00 72.19 943 ASN A CA 1
ATOM 7074 C C . ASN A 1 943 ? 63.227 -3.306 -82.310 1.00 72.19 943 ASN A C 1
ATOM 7076 O O . ASN A 1 943 ? 63.519 -3.805 -83.397 1.00 72.19 943 ASN A O 1
ATOM 7080 N N . ALA A 1 944 ? 61.971 -3.305 -81.851 1.00 71.94 944 ALA A N 1
ATOM 7081 C CA . ALA A 1 944 ? 60.856 -3.873 -82.599 1.00 71.94 944 ALA A CA 1
ATOM 7082 C C . ALA A 1 944 ? 60.565 -3.095 -83.886 1.00 71.94 944 ALA A C 1
ATOM 7084 O O . ALA A 1 944 ? 60.845 -1.895 -83.997 1.00 71.94 944 ALA A O 1
ATOM 7085 N N . ARG A 1 945 ? 59.933 -3.776 -84.847 1.00 75.44 945 ARG A N 1
ATOM 7086 C CA . ARG A 1 945 ? 59.489 -3.184 -86.110 1.00 75.44 945 ARG A CA 1
ATOM 7087 C C . ARG A 1 945 ? 58.599 -1.960 -85.854 1.00 75.44 945 ARG A C 1
ATOM 7089 O O . ARG A 1 945 ? 57.632 -2.027 -85.095 1.00 75.44 945 ARG A O 1
ATOM 7096 N N . VAL A 1 946 ? 58.930 -0.844 -86.506 1.00 87.44 946 VAL A N 1
ATOM 7097 C CA . VAL A 1 946 ? 58.120 0.383 -86.482 1.00 87.44 946 VAL A CA 1
ATOM 7098 C C . VAL A 1 946 ? 56.949 0.218 -87.447 1.00 87.44 946 VAL A C 1
ATOM 7100 O O . VAL A 1 946 ? 57.154 -0.100 -88.618 1.00 87.44 946 VAL A O 1
ATOM 7103 N N . LEU A 1 947 ? 55.735 0.421 -86.942 1.00 81.75 947 LEU A N 1
ATOM 7104 C CA . LEU A 1 947 ? 54.494 0.401 -87.712 1.00 81.75 947 LEU A CA 1
ATOM 7105 C C . LEU A 1 947 ? 54.270 1.746 -88.413 1.00 81.75 947 LEU A C 1
ATOM 7107 O O . LEU A 1 947 ? 54.005 1.768 -89.610 1.00 81.75 947 LEU A O 1
ATOM 7111 N N . LEU A 1 948 ? 54.412 2.856 -87.680 1.00 88.88 948 LEU A N 1
ATOM 7112 C CA . LEU A 1 948 ? 54.352 4.232 -88.195 1.00 88.88 948 LEU A CA 1
ATOM 7113 C C . LEU A 1 948 ? 54.968 5.225 -87.195 1.00 88.88 948 LEU A C 1
ATOM 7115 O O . LEU A 1 948 ? 55.341 4.838 -86.087 1.00 88.88 948 LEU A O 1
ATOM 7119 N N . SER A 1 949 ? 55.052 6.504 -87.571 1.00 87.00 949 SER A N 1
ATOM 7120 C CA . SER A 1 949 ? 55.450 7.601 -86.679 1.00 87.00 949 SER A CA 1
ATOM 7121 C C . SER A 1 949 ? 54.263 8.536 -86.419 1.00 87.00 949 SER A C 1
ATOM 7123 O O . SER A 1 949 ? 53.571 8.923 -87.360 1.00 87.00 949 SER A O 1
ATOM 7125 N N . ILE A 1 950 ? 54.008 8.858 -85.151 1.00 87.25 950 ILE A N 1
ATOM 7126 C CA . ILE A 1 950 ? 52.900 9.693 -84.672 1.00 87.25 950 ILE A CA 1
ATOM 7127 C C . ILE A 1 950 ? 53.417 11.128 -84.494 1.00 87.25 950 ILE A C 1
ATOM 7129 O O . ILE A 1 950 ? 54.372 11.309 -83.740 1.00 87.25 950 ILE A O 1
ATOM 7133 N N . PRO A 1 951 ? 52.840 12.145 -85.156 1.00 80.25 951 PRO A N 1
ATOM 7134 C CA . PRO A 1 951 ? 53.272 13.532 -84.989 1.00 80.25 951 PRO A CA 1
ATOM 7135 C C . PRO A 1 951 ? 53.099 14.045 -83.554 1.00 80.25 951 PRO A C 1
ATOM 7137 O O . PRO A 1 951 ? 52.158 13.650 -82.861 1.00 80.25 951 PRO A O 1
ATOM 7140 N N . ASP A 1 952 ? 53.967 14.969 -83.144 1.00 74.00 952 ASP A N 1
ATOM 7141 C CA . ASP A 1 952 ? 53.841 15.699 -81.880 1.00 74.00 952 ASP A CA 1
ATOM 7142 C C . ASP A 1 952 ? 52.472 16.384 -81.737 1.00 74.00 952 ASP A C 1
ATOM 7144 O O . ASP A 1 952 ? 51.851 16.745 -82.738 1.00 74.00 952 ASP A O 1
ATOM 7148 N N . GLU A 1 953 ? 51.989 16.526 -80.502 1.00 76.12 953 GLU A N 1
ATOM 7149 C CA . GLU A 1 953 ? 50.673 17.088 -80.142 1.00 76.12 953 GLU A CA 1
ATOM 7150 C C . GLU A 1 953 ? 49.447 16.305 -80.661 1.00 76.12 953 GLU A C 1
ATOM 7152 O O . GLU A 1 953 ? 48.300 16.693 -80.425 1.00 76.12 953 GLU A O 1
ATOM 7157 N N . SER A 1 954 ? 49.649 15.161 -81.325 1.00 76.50 954 SER A N 1
ATOM 7158 C CA . SER A 1 954 ? 48.550 14.288 -81.750 1.00 76.50 954 SER A CA 1
ATOM 7159 C C . SER A 1 954 ? 47.868 13.613 -80.557 1.00 76.50 954 SER A C 1
ATOM 7161 O O . SER A 1 954 ? 48.534 13.164 -79.622 1.00 76.50 954 SER A O 1
ATOM 7163 N N . ARG A 1 955 ? 46.538 13.465 -80.625 1.00 79.00 955 ARG A N 1
ATOM 7164 C CA . ARG A 1 955 ? 45.769 12.651 -79.670 1.00 79.00 955 ARG A CA 1
ATOM 7165 C C . ARG A 1 955 ? 45.792 11.178 -80.062 1.00 79.00 955 ARG A C 1
ATOM 7167 O O . ARG A 1 955 ? 45.597 10.838 -81.231 1.00 79.00 955 ARG A O 1
ATOM 7174 N N . VAL A 1 956 ? 46.033 10.318 -79.078 1.00 79.31 956 VAL A N 1
ATOM 7175 C CA . VAL A 1 956 ? 46.066 8.861 -79.228 1.00 79.31 956 VAL A CA 1
ATOM 7176 C C . VAL A 1 956 ? 45.140 8.220 -78.202 1.00 79.31 956 VAL A C 1
ATOM 7178 O O . VAL A 1 956 ? 45.108 8.635 -77.044 1.00 79.31 956 VAL A O 1
ATOM 7181 N N . GLU A 1 957 ? 44.413 7.189 -78.623 1.00 82.50 957 GLU A N 1
ATOM 7182 C CA . GLU A 1 957 ? 43.539 6.433 -77.729 1.00 82.50 957 GLU A CA 1
ATOM 7183 C C . GLU A 1 957 ? 44.423 5.518 -76.875 1.00 82.50 957 GLU A C 1
ATOM 7185 O O . GLU A 1 957 ? 45.087 4.608 -77.395 1.00 82.50 957 GLU A O 1
ATOM 7190 N N . LEU A 1 958 ? 44.476 5.778 -75.568 1.00 82.62 958 LEU A N 1
ATOM 7191 C CA . LEU A 1 958 ? 45.225 4.953 -74.633 1.00 82.62 958 LEU A CA 1
ATOM 7192 C C . LEU A 1 958 ? 44.420 3.687 -74.360 1.00 82.62 958 LEU A C 1
ATOM 7194 O O . LEU A 1 958 ? 43.386 3.723 -73.696 1.00 82.62 958 LEU A O 1
ATOM 7198 N N . LEU A 1 959 ? 44.908 2.566 -74.887 1.00 72.94 959 LEU A N 1
ATOM 7199 C CA . LEU A 1 959 ? 44.293 1.259 -74.678 1.00 72.94 959 LEU A CA 1
ATOM 7200 C C . LEU A 1 959 ? 44.855 0.595 -73.432 1.00 72.94 959 LEU A C 1
ATOM 7202 O O . LEU A 1 959 ? 44.133 -0.069 -72.695 1.00 72.94 959 LEU A O 1
ATOM 7206 N N . ILE A 1 960 ? 46.165 0.739 -73.228 1.00 73.88 960 ILE A N 1
ATOM 7207 C CA . ILE A 1 960 ? 46.855 0.116 -72.114 1.00 73.88 960 ILE A CA 1
ATOM 7208 C C . ILE A 1 960 ? 47.989 1.016 -71.608 1.00 73.88 960 ILE A C 1
ATOM 7210 O O . ILE A 1 960 ? 48.877 1.400 -72.373 1.00 73.88 960 ILE A O 1
ATOM 7214 N N . GLU A 1 961 ? 47.968 1.331 -70.315 1.00 75.38 961 GLU A N 1
ATOM 7215 C CA . GLU A 1 961 ? 48.985 2.129 -69.632 1.00 75.38 961 GLU A CA 1
ATOM 7216 C C . GLU A 1 961 ? 50.038 1.215 -68.992 1.00 75.38 961 GLU A C 1
ATOM 7218 O O . GLU A 1 961 ? 49.730 0.414 -68.106 1.00 75.38 961 GLU A O 1
ATOM 7223 N N . GLY A 1 962 ? 51.287 1.332 -69.447 1.00 60.50 962 GLY A N 1
ATOM 7224 C CA . GLY A 1 962 ? 52.424 0.581 -68.914 1.00 60.50 962 GLY A CA 1
ATOM 7225 C C . GLY A 1 962 ? 53.547 1.505 -68.449 1.00 60.50 962 GLY A C 1
ATOM 7226 O O . GLY A 1 962 ? 53.631 2.665 -68.847 1.00 60.50 962 GLY A O 1
ATOM 7227 N N . ALA A 1 963 ? 54.435 1.004 -67.586 1.00 57.47 963 ALA A N 1
ATOM 7228 C CA . ALA A 1 963 ? 55.438 1.834 -66.903 1.00 57.47 963 ALA A CA 1
ATOM 7229 C C . ALA A 1 963 ? 56.554 2.372 -67.825 1.00 57.47 963 ALA A C 1
ATOM 7231 O O . ALA A 1 963 ? 57.126 3.428 -67.559 1.00 57.47 963 ALA A O 1
ATOM 7232 N N . ALA A 1 964 ? 56.889 1.642 -68.894 1.00 62.78 964 ALA A N 1
ATOM 7233 C CA . ALA A 1 964 ? 57.912 2.039 -69.873 1.00 62.78 964 ALA A CA 1
ATOM 7234 C C . ALA A 1 964 ? 57.352 2.183 -71.295 1.00 62.78 964 ALA A C 1
ATOM 7236 O O . ALA A 1 964 ? 57.824 3.026 -72.065 1.00 62.78 964 ALA A O 1
ATOM 7237 N N . TRP A 1 965 ? 56.350 1.368 -71.626 1.00 75.44 965 TRP A N 1
ATOM 7238 C CA . TRP A 1 965 ? 55.641 1.380 -72.896 1.00 75.44 965 TRP A CA 1
ATOM 7239 C C . TRP A 1 965 ? 54.136 1.378 -72.641 1.00 75.44 965 TRP A C 1
ATOM 7241 O O . TRP A 1 965 ? 53.664 0.610 -71.812 1.00 75.44 965 TRP A O 1
ATOM 7251 N N . CYS A 1 966 ? 53.394 2.187 -73.387 1.00 77.38 966 CYS A N 1
ATOM 7252 C CA . CYS A 1 966 ? 51.937 2.176 -73.431 1.00 77.38 966 CYS A CA 1
ATOM 7253 C C . CYS A 1 966 ? 51.464 1.574 -74.753 1.00 77.38 966 CYS A C 1
ATOM 7255 O O . CYS A 1 966 ? 52.081 1.808 -75.797 1.00 77.38 966 CYS A O 1
ATOM 7257 N N . LYS A 1 967 ? 50.344 0.846 -74.728 1.00 84.50 967 LYS A N 1
ATOM 7258 C CA . LYS A 1 967 ? 49.646 0.422 -75.943 1.00 84.50 967 LYS A CA 1
ATOM 7259 C C . LYS A 1 967 ? 48.621 1.478 -76.316 1.00 84.50 967 LYS A C 1
ATOM 7261 O O . LYS A 1 967 ? 47.732 1.802 -75.530 1.00 84.50 967 LYS A O 1
ATOM 7266 N N . VAL A 1 968 ? 48.736 1.986 -77.532 1.00 85.00 968 VAL A N 1
ATOM 7267 C CA . VAL A 1 968 ? 47.876 3.052 -78.041 1.00 85.00 968 VAL A CA 1
ATOM 7268 C C . VAL A 1 968 ? 47.287 2.660 -79.385 1.00 85.00 968 VAL A C 1
ATOM 7270 O O . VAL A 1 968 ? 47.846 1.828 -80.113 1.00 85.00 968 VAL A O 1
ATOM 7273 N N . LYS A 1 969 ? 46.152 3.265 -79.724 1.00 82.69 969 LYS A N 1
ATOM 7274 C CA . LYS A 1 969 ? 45.573 3.195 -81.061 1.00 82.69 969 LYS A CA 1
ATOM 7275 C C . LYS A 1 969 ? 45.622 4.569 -81.709 1.00 82.69 969 LYS A C 1
ATOM 7277 O O . LYS A 1 969 ? 45.187 5.564 -81.137 1.00 82.69 969 LYS A O 1
ATOM 7282 N N . TYR A 1 970 ? 46.168 4.612 -82.919 1.00 86.06 970 TYR A N 1
ATOM 7283 C CA . TYR A 1 970 ? 46.286 5.836 -83.699 1.00 86.06 970 TYR A CA 1
ATOM 7284 C C . TYR A 1 970 ? 46.138 5.528 -85.186 1.00 86.06 970 TYR A C 1
ATOM 7286 O O . TYR A 1 970 ? 46.788 4.622 -85.710 1.00 86.06 970 TYR A O 1
ATOM 7294 N N . SER A 1 971 ? 45.258 6.266 -85.870 1.00 77.81 971 SER A N 1
ATOM 7295 C CA . SER A 1 971 ? 44.988 6.101 -87.309 1.00 77.81 971 SER A CA 1
ATOM 7296 C C . SER A 1 971 ? 44.757 4.637 -87.722 1.00 77.81 971 SER A C 1
ATOM 7298 O O . SER A 1 971 ? 45.349 4.135 -88.678 1.00 77.81 971 SER A O 1
ATOM 7300 N N . GLY A 1 972 ? 43.939 3.917 -86.945 1.00 75.44 972 GLY A N 1
ATOM 7301 C CA . GLY A 1 972 ? 43.572 2.516 -87.196 1.00 75.44 972 GLY A CA 1
ATOM 7302 C C . GLY A 1 972 ? 44.632 1.468 -86.834 1.00 75.44 972 GLY A C 1
ATOM 7303 O O . GLY A 1 972 ? 44.326 0.280 -86.890 1.00 75.44 972 GLY A O 1
ATOM 7304 N N . HIS A 1 973 ? 45.837 1.875 -86.423 1.00 75.94 973 HIS A N 1
ATOM 7305 C CA . HIS A 1 973 ? 46.917 0.970 -86.034 1.00 75.94 973 HIS A CA 1
ATOM 7306 C C . HIS A 1 973 ? 47.026 0.888 -84.514 1.00 75.94 973 HIS A C 1
ATOM 7308 O O . HIS A 1 973 ? 46.992 1.908 -83.824 1.00 75.94 973 HIS A O 1
ATOM 7314 N N . THR A 1 974 ? 47.183 -0.328 -83.998 1.00 85.19 974 THR A N 1
ATOM 7315 C CA . THR A 1 974 ? 47.409 -0.588 -82.575 1.00 85.19 974 THR A CA 1
ATOM 7316 C C . THR A 1 974 ? 48.845 -1.049 -82.372 1.00 85.19 974 THR A C 1
ATOM 7318 O O . THR A 1 974 ? 49.281 -2.008 -83.004 1.00 85.19 974 THR A O 1
ATOM 7321 N N . GLY A 1 975 ? 49.573 -0.380 -81.483 1.00 78.38 975 GLY A N 1
ATOM 7322 C CA . GLY A 1 975 ? 50.973 -0.687 -81.204 1.00 78.38 975 GLY A CA 1
ATOM 7323 C C . GLY A 1 975 ? 51.460 -0.040 -79.914 1.00 78.38 975 GLY A C 1
ATOM 7324 O O . GLY A 1 975 ? 50.673 0.531 -79.160 1.00 78.38 975 GLY A O 1
ATOM 7325 N N . TYR A 1 976 ? 52.761 -0.132 -79.664 1.00 86.00 976 TYR A N 1
ATOM 7326 C CA . TYR A 1 976 ? 53.399 0.320 -78.435 1.00 86.00 976 TYR A CA 1
ATOM 7327 C C . TYR A 1 976 ? 54.238 1.580 -78.663 1.00 86.00 976 TYR A C 1
ATOM 7329 O O . TYR A 1 976 ? 55.017 1.659 -79.616 1.00 86.00 976 TYR A O 1
ATOM 7337 N N . VAL A 1 977 ? 54.098 2.552 -77.763 1.00 84.25 977 VAL A N 1
ATOM 7338 C CA . VAL A 1 977 ? 54.896 3.789 -77.690 1.00 84.25 977 VAL A CA 1
ATOM 7339 C C . VAL A 1 977 ? 55.492 3.944 -76.295 1.00 84.25 977 VAL A C 1
ATOM 7341 O O . VAL A 1 977 ? 54.991 3.349 -75.349 1.00 84.25 977 VAL A O 1
ATOM 7344 N N . MET A 1 978 ? 56.562 4.722 -76.131 1.00 78.06 978 MET A N 1
ATOM 7345 C CA . MET A 1 978 ? 57.152 4.917 -74.801 1.00 78.06 978 MET A CA 1
ATOM 7346 C C . MET A 1 978 ? 56.301 5.859 -73.941 1.00 78.06 978 MET A C 1
ATOM 7348 O O . MET A 1 978 ? 55.997 6.972 -74.364 1.00 78.06 978 MET A O 1
ATOM 7352 N N . THR A 1 979 ? 56.013 5.448 -72.705 1.00 81.38 979 THR A N 1
ATOM 7353 C CA . THR A 1 979 ? 55.136 6.155 -71.749 1.00 81.38 979 THR A CA 1
ATOM 7354 C C . THR A 1 979 ? 55.573 7.591 -71.480 1.00 81.38 979 THR A C 1
ATOM 7356 O O . THR A 1 979 ? 54.749 8.490 -71.407 1.00 81.38 979 THR A O 1
ATOM 7359 N N . ARG A 1 980 ? 56.888 7.831 -71.409 1.00 77.81 980 ARG A N 1
ATOM 7360 C CA . ARG A 1 980 ? 57.485 9.152 -71.126 1.00 77.81 980 ARG A CA 1
ATOM 7361 C C . ARG A 1 980 ? 57.178 10.252 -72.153 1.00 77.81 980 ARG A C 1
ATOM 7363 O O . ARG A 1 980 ? 57.590 11.383 -71.933 1.00 77.81 980 ARG A O 1
ATOM 7370 N N . PHE A 1 981 ? 56.554 9.912 -73.279 1.00 83.69 981 PHE A N 1
ATOM 7371 C CA . PHE A 1 981 ? 56.179 10.852 -74.340 1.00 83.69 981 PHE A CA 1
ATOM 7372 C C . PHE A 1 981 ? 54.660 11.054 -74.448 1.00 83.69 981 PHE A C 1
ATOM 7374 O O . PHE A 1 981 ? 54.182 11.538 -75.472 1.00 83.69 981 PHE A O 1
ATOM 7381 N N . LEU A 1 982 ? 53.901 10.652 -73.425 1.00 81.56 982 LEU A N 1
ATOM 7382 C CA . LEU A 1 982 ? 52.458 10.863 -73.322 1.00 81.56 982 LEU A CA 1
ATOM 7383 C C . LEU A 1 982 ? 52.151 11.759 -72.118 1.00 81.56 982 LEU A C 1
ATOM 7385 O O . LEU A 1 982 ? 52.704 11.550 -71.039 1.00 81.56 982 LEU A O 1
ATOM 7389 N N . ASP A 1 983 ? 51.260 12.730 -72.306 1.00 81.06 983 ASP A N 1
ATOM 7390 C CA . ASP A 1 983 ? 50.703 13.552 -71.229 1.00 81.06 983 ASP A CA 1
ATOM 7391 C C . ASP A 1 983 ? 49.396 12.923 -70.720 1.00 81.06 983 ASP A C 1
ATOM 7393 O O . ASP A 1 983 ? 48.408 12.835 -71.454 1.00 81.06 983 ASP A O 1
ATOM 7397 N N . LEU A 1 984 ? 49.418 12.423 -69.482 1.00 71.25 984 LEU A N 1
ATOM 7398 C CA . LEU A 1 984 ? 48.377 11.560 -68.912 1.00 71.25 984 LEU A CA 1
ATOM 7399 C C . LEU A 1 984 ? 47.365 12.304 -68.012 1.00 71.25 984 LEU A C 1
ATOM 7401 O O . LEU A 1 984 ? 46.416 11.667 -67.543 1.00 71.25 984 LEU A O 1
ATOM 7405 N N . ASP A 1 985 ? 47.528 13.620 -67.805 1.00 58.59 985 ASP A N 1
ATOM 7406 C CA . ASP A 1 985 ? 46.798 14.422 -66.799 1.00 58.59 985 ASP A CA 1
ATOM 7407 C C . ASP A 1 985 ? 45.792 15.445 -67.384 1.00 58.59 985 ASP A C 1
ATOM 7409 O O . ASP A 1 985 ? 45.296 16.323 -66.674 1.00 58.59 985 ASP A O 1
ATOM 7413 N N . SER A 1 986 ? 45.425 15.358 -68.668 1.00 50.97 986 SER A N 1
ATOM 7414 C CA . SER A 1 986 ? 44.418 16.264 -69.248 1.00 50.97 986 SER A CA 1
ATOM 7415 C C . SER A 1 986 ? 43.008 16.003 -68.676 1.00 50.97 986 SER A C 1
ATOM 7417 O O . SER A 1 986 ? 42.448 14.932 -68.904 1.00 50.97 986 SER A O 1
ATOM 7419 N N . ALA A 1 987 ? 42.435 16.971 -67.948 1.00 40.62 987 ALA A N 1
ATOM 7420 C CA . ALA A 1 987 ? 41.132 16.872 -67.269 1.00 40.62 987 ALA A CA 1
ATOM 7421 C C . ALA A 1 987 ? 39.905 16.903 -68.216 1.00 40.62 987 ALA A C 1
ATOM 7423 O O . ALA A 1 987 ? 39.925 17.584 -69.243 1.00 40.62 987 ALA A O 1
ATOM 7424 N N . GLU A 1 988 ? 38.820 16.207 -67.840 1.00 43.19 988 GLU A N 1
ATOM 7425 C CA . GLU A 1 988 ? 37.511 16.226 -68.529 1.00 43.19 988 GLU A CA 1
ATOM 7426 C C . GLU A 1 988 ? 36.635 17.449 -68.144 1.00 43.19 988 GLU A C 1
ATOM 7428 O O . GLU A 1 988 ? 36.727 17.923 -67.009 1.00 43.19 988 GLU A O 1
ATOM 7433 N N . PRO A 1 989 ? 35.764 17.963 -69.045 1.00 43.09 989 PRO A N 1
ATOM 7434 C CA . PRO A 1 989 ? 34.876 19.104 -68.777 1.00 43.09 989 PRO A CA 1
ATOM 7435 C C . PRO A 1 989 ? 33.563 18.730 -68.047 1.00 43.09 989 PRO A C 1
ATOM 7437 O O . PRO A 1 989 ? 33.014 17.646 -68.235 1.00 43.09 989 PRO A O 1
ATOM 7440 N N . GLU A 1 990 ? 33.020 19.657 -67.239 1.00 44.06 990 GLU A N 1
ATOM 7441 C CA . GLU A 1 990 ? 31.735 19.492 -66.532 1.00 44.06 990 GLU A CA 1
ATOM 7442 C C . GLU A 1 990 ? 30.539 19.402 -67.500 1.00 44.06 990 GLU A C 1
ATOM 7444 O O . GLU A 1 990 ? 30.305 20.296 -68.317 1.00 44.06 990 GLU A O 1
ATOM 7449 N N . THR A 1 991 ? 29.730 18.347 -67.357 1.00 50.81 991 THR A N 1
ATOM 7450 C CA . THR A 1 991 ? 28.501 18.133 -68.136 1.00 50.81 991 THR A CA 1
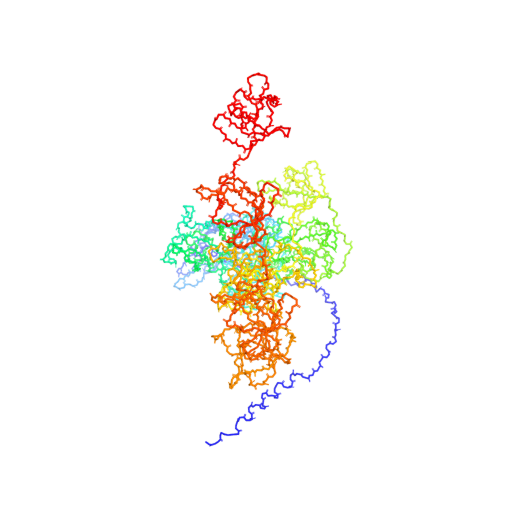ATOM 7451 C C . THR A 1 991 ? 27.245 18.453 -67.316 1.00 50.81 991 THR A C 1
ATOM 7453 O O . THR A 1 991 ? 27.184 18.207 -66.112 1.00 50.81 991 THR A O 1
ATOM 7456 N N . GLY A 1 992 ? 26.208 19.021 -67.948 1.00 64.81 992 GLY A N 1
ATOM 7457 C CA . GLY A 1 992 ? 24.939 19.333 -67.270 1.00 64.81 992 GLY A CA 1
ATOM 7458 C C . GLY A 1 992 ? 23.830 19.838 -68.198 1.00 64.81 992 GLY A C 1
ATOM 7459 O O . GLY A 1 992 ? 24.100 20.393 -69.255 1.00 64.81 992 GLY A O 1
ATOM 7460 N N . VAL A 1 993 ? 22.560 19.661 -67.828 1.00 74.94 993 VAL A N 1
ATOM 7461 C CA . VAL A 1 993 ? 21.423 20.107 -68.661 1.00 74.94 993 VAL A CA 1
ATOM 7462 C C . VAL A 1 993 ? 21.288 21.641 -68.626 1.00 74.94 993 VAL A C 1
ATOM 7464 O O . VAL A 1 993 ? 21.510 22.276 -67.590 1.00 74.94 993 VAL A O 1
ATOM 7467 N N . ARG A 1 994 ? 20.959 22.250 -69.771 1.00 83.12 994 ARG A N 1
ATOM 7468 C CA . ARG A 1 994 ? 20.642 23.680 -69.948 1.00 83.12 994 ARG A CA 1
ATOM 7469 C C . ARG A 1 994 ? 19.383 23.841 -70.799 1.00 83.12 994 ARG A C 1
ATOM 7471 O O . ARG A 1 994 ? 19.055 22.947 -71.569 1.00 83.12 994 ARG A O 1
ATOM 7478 N N . PHE A 1 995 ? 18.716 24.987 -70.716 1.00 83.62 995 PHE A N 1
ATOM 7479 C CA . PHE A 1 995 ? 17.517 25.293 -71.500 1.00 83.62 995 PHE A CA 1
ATOM 7480 C C . PHE A 1 995 ? 17.759 26.440 -72.479 1.00 83.62 995 PHE A C 1
ATOM 7482 O O . PHE A 1 995 ? 18.400 27.436 -72.145 1.00 83.62 995 PHE A O 1
ATOM 7489 N N . VAL A 1 996 ? 17.235 26.316 -73.700 1.00 86.75 996 VAL A N 1
ATOM 7490 C CA . VAL A 1 996 ? 17.343 27.363 -74.728 1.00 86.75 996 VAL A CA 1
ATOM 7491 C C . VAL A 1 996 ? 16.433 28.549 -74.398 1.00 86.75 996 VAL A C 1
ATOM 7493 O O . VAL A 1 996 ? 15.210 28.430 -74.432 1.00 86.75 996 VAL A O 1
ATOM 7496 N N . ASN A 1 997 ? 17.010 29.725 -74.161 1.00 84.25 997 ASN A N 1
ATOM 7497 C CA . ASN A 1 997 ? 16.298 30.937 -73.762 1.00 84.25 997 ASN A CA 1
ATOM 7498 C C . ASN A 1 997 ? 16.532 32.097 -74.750 1.00 84.25 997 ASN A C 1
ATOM 7500 O O . ASN A 1 997 ? 17.362 32.981 -74.538 1.00 84.25 997 ASN A O 1
ATOM 7504 N N . THR A 1 998 ? 15.796 32.085 -75.861 1.00 81.00 998 THR A N 1
ATOM 7505 C CA . THR A 1 998 ? 15.785 33.143 -76.886 1.00 81.00 998 THR A CA 1
ATOM 7506 C C . THR A 1 998 ? 14.544 34.035 -76.751 1.00 81.00 998 THR A C 1
ATOM 7508 O O . THR A 1 998 ? 13.501 33.616 -76.253 1.00 81.00 998 THR A O 1
ATOM 7511 N N . VAL A 1 999 ? 14.620 35.286 -77.219 1.00 72.06 999 VAL A N 1
ATOM 7512 C CA . VAL A 1 999 ? 13.506 36.253 -77.098 1.00 72.06 999 VAL A CA 1
ATOM 7513 C C . VAL A 1 999 ? 12.336 35.893 -78.034 1.00 72.06 999 VAL A C 1
ATOM 7515 O O . VAL A 1 999 ? 11.176 36.000 -77.643 1.00 72.06 999 VAL A O 1
ATOM 7518 N N . SER A 1 1000 ? 12.631 35.393 -79.242 1.00 62.22 1000 SER A N 1
ATOM 7519 C CA . SER A 1 1000 ? 11.670 34.794 -80.185 1.00 62.22 1000 SER A CA 1
ATOM 7520 C C . SER A 1 1000 ? 12.408 33.900 -81.199 1.00 62.22 1000 SER A C 1
ATOM 7522 O O . SER A 1 1000 ? 13.544 34.211 -81.553 1.00 62.22 1000 SER A O 1
ATOM 7524 N N . GLY A 1 1001 ? 11.795 32.797 -81.648 1.00 66.12 1001 GLY A N 1
ATOM 7525 C CA . GLY A 1 1001 ? 12.421 31.818 -82.560 1.00 66.12 1001 GLY A CA 1
ATOM 7526 C C . GLY A 1 1001 ? 13.331 30.781 -81.874 1.00 66.12 1001 GLY A C 1
ATOM 7527 O O . GLY A 1 1001 ? 13.487 30.792 -80.655 1.00 66.12 1001 GLY A O 1
ATOM 7528 N N . GLY A 1 1002 ? 13.902 29.852 -82.651 1.00 77.56 1002 GLY A N 1
ATOM 7529 C CA . GLY A 1 1002 ? 14.855 28.841 -82.161 1.00 77.56 1002 GLY A CA 1
ATOM 7530 C C . GLY A 1 1002 ? 16.314 29.328 -82.124 1.00 77.56 1002 GLY A C 1
ATOM 7531 O O . GLY A 1 1002 ? 16.653 30.332 -82.745 1.00 77.56 1002 GLY A O 1
ATOM 7532 N N . LEU A 1 1003 ? 17.183 28.618 -81.399 1.00 89.75 1003 LEU A N 1
ATOM 7533 C CA . LEU A 1 1003 ? 18.625 28.860 -81.296 1.00 89.75 1003 LEU A CA 1
ATOM 7534 C C . LEU A 1 1003 ? 19.396 27.971 -82.275 1.00 89.75 1003 LEU A C 1
ATOM 7536 O O . LEU A 1 1003 ? 19.287 26.751 -82.226 1.00 89.75 1003 LEU A O 1
ATOM 7540 N N . ASN A 1 1004 ? 20.198 28.568 -83.152 1.00 89.62 1004 ASN A N 1
ATOM 7541 C CA . ASN A 1 1004 ? 20.970 27.815 -84.140 1.00 89.62 1004 ASN A CA 1
ATOM 7542 C C . ASN A 1 1004 ? 22.132 27.055 -83.487 1.00 89.62 1004 ASN A C 1
ATOM 7544 O O . ASN A 1 1004 ? 23.041 27.680 -82.940 1.00 89.62 1004 ASN A O 1
ATOM 7548 N N . LEU A 1 1005 ? 22.121 25.729 -83.618 1.00 90.75 1005 LEU A N 1
ATOM 7549 C CA . LEU A 1 1005 ? 23.249 24.853 -83.321 1.00 90.75 1005 LEU A CA 1
ATOM 7550 C C . LEU A 1 1005 ? 24.226 24.892 -84.492 1.00 90.75 1005 LEU A C 1
ATOM 7552 O O . LEU A 1 1005 ? 23.830 24.628 -85.629 1.00 90.75 1005 LEU A O 1
ATOM 7556 N N . ARG A 1 1006 ? 25.487 25.236 -84.239 1.00 89.75 1006 ARG A N 1
ATOM 7557 C CA . ARG A 1 1006 ? 26.490 25.449 -85.290 1.00 89.75 1006 ARG A CA 1
ATOM 7558 C C . ARG A 1 1006 ? 27.618 24.437 -85.236 1.00 89.75 1006 ARG A C 1
ATOM 7560 O O . ARG A 1 1006 ? 27.935 23.898 -84.185 1.00 89.75 1006 ARG A O 1
ATOM 7567 N N . GLU A 1 1007 ? 28.234 24.200 -86.384 1.00 80.62 1007 GLU A N 1
ATOM 7568 C CA . GLU A 1 1007 ? 29.323 23.228 -86.534 1.00 80.62 1007 GLU A CA 1
ATOM 7569 C C . GLU A 1 1007 ? 30.603 23.650 -85.787 1.00 80.62 1007 GLU A C 1
ATOM 7571 O O . GLU A 1 1007 ? 31.309 22.802 -85.249 1.00 80.62 1007 GLU A O 1
ATOM 7576 N N . THR A 1 1008 ? 30.868 24.958 -85.674 1.00 80.88 1008 THR A N 1
ATOM 7577 C CA . THR A 1 1008 ? 31.987 25.533 -84.902 1.00 80.88 1008 THR A CA 1
ATOM 7578 C C . THR A 1 1008 ? 31.536 26.755 -84.087 1.00 80.88 1008 THR A C 1
ATOM 7580 O O . THR A 1 1008 ? 30.468 27.319 -84.341 1.00 80.88 1008 THR A O 1
ATOM 7583 N N . ALA A 1 1009 ? 32.336 27.167 -83.095 1.00 84.06 1009 ALA A N 1
ATOM 7584 C CA . ALA A 1 1009 ? 32.073 28.298 -82.193 1.00 84.06 1009 ALA A CA 1
ATOM 7585 C C . ALA A 1 1009 ? 32.224 29.674 -82.883 1.00 84.06 1009 ALA A C 1
ATOM 7587 O O . ALA A 1 1009 ? 33.113 30.459 -82.562 1.00 84.06 1009 ALA A O 1
ATOM 7588 N N . SER A 1 1010 ? 31.380 29.958 -83.879 1.00 77.50 1010 SER A N 1
ATOM 7589 C CA . SER A 1 1010 ? 31.376 31.219 -84.628 1.00 77.50 1010 SER A CA 1
ATOM 7590 C C . SER A 1 1010 ? 29.978 31.572 -85.145 1.00 77.50 1010 SER A C 1
ATOM 7592 O O . SER A 1 1010 ? 29.193 30.698 -85.515 1.00 77.50 1010 SER A O 1
ATOM 7594 N N . ALA A 1 1011 ? 29.662 32.870 -85.212 1.00 77.81 1011 ALA A N 1
ATOM 7595 C CA . ALA A 1 1011 ? 28.378 33.363 -85.719 1.00 77.81 1011 ALA A CA 1
ATOM 7596 C C . ALA A 1 1011 ? 28.189 33.114 -87.228 1.00 77.81 1011 ALA A C 1
ATOM 7598 O O . ALA A 1 1011 ? 27.048 33.013 -87.686 1.00 77.81 1011 ALA A O 1
ATOM 7599 N N . ASP A 1 1012 ? 29.287 32.942 -87.965 1.00 80.25 1012 ASP A N 1
ATOM 7600 C CA . ASP A 1 1012 ? 29.299 32.698 -89.413 1.00 80.25 1012 ASP A CA 1
ATOM 7601 C C . ASP A 1 1012 ? 29.382 31.202 -89.763 1.00 80.25 1012 ASP A C 1
ATOM 7603 O O . ASP A 1 1012 ? 29.308 30.821 -90.930 1.00 80.25 1012 ASP A O 1
ATOM 7607 N N . ALA A 1 1013 ? 29.518 30.330 -88.757 1.00 82.88 1013 ALA A N 1
ATOM 7608 C CA . ALA A 1 1013 ? 29.630 28.890 -88.959 1.00 82.88 1013 ALA A CA 1
ATOM 7609 C C . ALA A 1 1013 ? 28.332 28.274 -89.498 1.00 82.88 1013 ALA A C 1
ATOM 7611 O O . ALA A 1 1013 ? 27.229 28.730 -89.179 1.00 82.88 1013 ALA A O 1
ATOM 7612 N N . ARG A 1 1014 ? 28.458 27.186 -90.268 1.00 80.50 1014 ARG A N 1
ATOM 7613 C CA . ARG A 1 1014 ? 27.317 26.442 -90.817 1.00 80.50 1014 ARG A CA 1
ATOM 7614 C C . ARG A 1 1014 ? 26.345 26.041 -89.701 1.00 80.50 1014 ARG A C 1
ATOM 7616 O O . ARG A 1 1014 ? 26.750 25.477 -88.684 1.00 80.50 1014 ARG A O 1
ATOM 7623 N N . VAL A 1 1015 ? 25.061 26.343 -89.898 1.00 89.38 1015 VAL A N 1
ATOM 7624 C CA . VAL A 1 1015 ? 23.987 25.940 -88.979 1.00 89.38 1015 VAL A CA 1
ATOM 7625 C C . VAL A 1 1015 ? 23.633 24.485 -89.257 1.00 89.38 1015 VAL A C 1
ATOM 7627 O O . VAL A 1 1015 ? 23.275 24.142 -90.381 1.00 89.38 1015 VAL A O 1
ATOM 7630 N N . LEU A 1 1016 ? 23.735 23.647 -88.230 1.00 83.75 1016 LEU A N 1
ATOM 7631 C CA . LEU A 1 1016 ? 23.352 22.239 -88.276 1.00 83.75 1016 LEU A CA 1
ATOM 7632 C C . LEU A 1 1016 ? 21.831 22.101 -88.172 1.00 83.75 1016 LEU A C 1
ATOM 7634 O O . LEU A 1 1016 ? 21.214 21.395 -88.963 1.00 83.75 1016 LEU A O 1
ATOM 7638 N N . LEU A 1 1017 ? 21.226 22.815 -87.219 1.00 87.56 1017 LEU A N 1
ATOM 7639 C CA . LEU A 1 1017 ? 19.777 22.894 -87.017 1.00 87.56 1017 LEU A CA 1
ATOM 7640 C C . LEU A 1 1017 ? 19.417 24.079 -86.111 1.00 87.56 1017 LEU A C 1
ATOM 7642 O O . LEU A 1 1017 ? 20.293 24.701 -85.509 1.00 87.56 1017 LEU A O 1
ATOM 7646 N N . ALA A 1 1018 ? 18.122 24.361 -85.972 1.00 85.62 1018 ALA A N 1
ATOM 7647 C CA . ALA A 1 1018 ? 17.599 25.309 -84.991 1.00 85.62 1018 ALA A CA 1
ATOM 7648 C C . ALA A 1 1018 ? 16.898 24.568 -83.840 1.00 85.62 1018 ALA A C 1
ATOM 7650 O O . ALA A 1 1018 ? 16.041 23.717 -84.069 1.00 85.62 1018 ALA A O 1
ATOM 7651 N N . ILE A 1 1019 ? 17.250 24.916 -82.603 1.00 89.88 1019 ILE A N 1
ATOM 7652 C CA . ILE A 1 1019 ? 16.720 24.330 -81.370 1.00 89.88 1019 ILE A CA 1
ATOM 7653 C C . ILE A 1 1019 ? 15.566 25.202 -80.857 1.00 89.88 1019 ILE A C 1
ATOM 7655 O O . ILE A 1 1019 ? 15.779 26.392 -80.626 1.00 89.88 1019 ILE A O 1
ATOM 7659 N N . PRO A 1 1020 ? 14.346 24.678 -80.657 1.00 80.56 1020 PRO A N 1
ATOM 7660 C CA . PRO A 1 1020 ? 13.225 25.486 -80.178 1.00 80.56 1020 PRO A CA 1
ATOM 7661 C C . PRO A 1 1020 ? 13.481 26.117 -78.800 1.00 80.56 1020 PRO A C 1
ATOM 7663 O O . PRO A 1 1020 ? 14.175 25.546 -77.956 1.00 80.56 1020 PRO A O 1
ATOM 7666 N N . ARG A 1 1021 ? 12.879 27.283 -78.537 1.00 81.44 1021 ARG A N 1
ATOM 7667 C CA . ARG A 1 1021 ? 12.919 27.923 -77.212 1.00 81.44 1021 ARG A CA 1
ATOM 7668 C C . ARG A 1 1021 ? 12.315 27.006 -76.141 1.00 81.44 1021 ARG A C 1
ATOM 7670 O O . ARG A 1 1021 ? 11.292 26.374 -76.376 1.00 81.44 1021 ARG A O 1
ATOM 7677 N N . GLY A 1 1022 ? 12.930 26.988 -74.963 1.00 77.50 1022 GLY A N 1
ATOM 7678 C CA . GLY A 1 1022 ? 12.534 26.189 -73.803 1.00 77.50 1022 GLY A CA 1
ATOM 7679 C C . GLY A 1 1022 ? 13.031 24.746 -73.854 1.00 77.50 1022 GLY A C 1
ATOM 7680 O O . GLY A 1 1022 ? 12.746 23.973 -72.946 1.00 77.50 1022 GLY A O 1
ATOM 7681 N N . THR A 1 1023 ? 13.768 24.364 -74.899 1.00 82.00 1023 THR A N 1
ATOM 7682 C CA . THR A 1 1023 ? 14.227 22.984 -75.062 1.00 82.00 1023 THR A CA 1
ATOM 7683 C C . THR A 1 1023 ? 15.451 22.706 -74.201 1.00 82.00 1023 THR A C 1
ATOM 7685 O O . THR A 1 1023 ? 16.396 23.498 -74.198 1.00 82.00 1023 THR A O 1
ATOM 7688 N N . ALA A 1 1024 ? 15.434 21.568 -73.505 1.00 82.69 1024 ALA A N 1
ATOM 7689 C CA . ALA A 1 1024 ? 16.574 21.057 -72.757 1.00 82.69 1024 ALA A CA 1
ATOM 7690 C C . ALA A 1 1024 ? 17.669 20.539 -73.705 1.00 82.69 1024 ALA A C 1
ATOM 7692 O O . ALA A 1 1024 ? 17.387 19.801 -74.651 1.00 82.69 1024 ALA A O 1
ATOM 7693 N N . VAL A 1 1025 ? 18.916 20.907 -73.431 1.00 83.19 1025 VAL A N 1
ATOM 7694 C CA . VAL A 1 1025 ? 20.119 20.478 -74.151 1.00 83.19 1025 VAL A CA 1
ATOM 7695 C C . VAL A 1 1025 ? 21.188 20.033 -73.158 1.00 83.19 1025 VAL A C 1
ATOM 7697 O O . VAL A 1 1025 ? 21.265 20.557 -72.045 1.00 83.19 1025 VAL A O 1
ATOM 7700 N N . THR A 1 1026 ? 22.030 19.081 -73.552 1.00 82.38 1026 THR A N 1
ATOM 7701 C CA . THR A 1 1026 ? 23.128 18.600 -72.703 1.00 82.38 1026 THR A CA 1
ATOM 7702 C C . THR A 1 1026 ? 24.368 19.445 -72.954 1.00 82.38 1026 THR A C 1
ATOM 7704 O O . THR A 1 1026 ? 24.862 19.484 -74.078 1.00 82.38 1026 THR A O 1
ATOM 7707 N N . LEU A 1 1027 ? 24.881 20.124 -71.929 1.00 82.88 1027 LEU A N 1
ATOM 7708 C CA . LEU A 1 1027 ? 26.160 20.826 -71.985 1.00 82.88 1027 LEU A CA 1
ATOM 7709 C C . LEU A 1 1027 ? 27.296 19.807 -71.960 1.00 82.88 1027 LEU A C 1
ATOM 7711 O O . LEU A 1 1027 ? 27.360 18.987 -71.047 1.00 82.88 1027 LEU A O 1
ATOM 7715 N N . LEU A 1 1028 ? 28.156 19.869 -72.973 1.00 74.56 1028 LEU A N 1
ATOM 7716 C CA . LEU A 1 1028 ? 29.359 19.048 -73.099 1.00 74.56 1028 LEU A CA 1
ATOM 7717 C C . LEU A 1 1028 ? 30.624 19.843 -72.757 1.00 74.56 1028 LEU A C 1
ATOM 7719 O O . LEU A 1 1028 ? 31.593 19.270 -72.278 1.00 74.56 1028 LEU A O 1
ATOM 7723 N N . GLU A 1 1029 ? 30.621 21.154 -73.016 1.00 76.12 1029 GLU A N 1
ATOM 7724 C CA . GLU A 1 1029 ? 31.741 22.051 -72.717 1.00 76.12 1029 GLU A CA 1
ATOM 7725 C C . GLU A 1 1029 ? 31.211 23.472 -72.455 1.00 76.12 1029 GLU A C 1
ATOM 7727 O O . GLU A 1 1029 ? 30.509 24.046 -73.299 1.00 76.12 1029 GLU A O 1
ATOM 7732 N N . GLU A 1 1030 ? 31.513 24.045 -71.286 1.00 77.38 1030 GLU A N 1
ATOM 7733 C CA . GLU A 1 1030 ? 31.114 25.410 -70.922 1.00 77.38 1030 GLU A CA 1
ATOM 7734 C C . GLU A 1 1030 ? 32.180 26.419 -71.370 1.00 77.38 1030 GLU A C 1
ATOM 7736 O O . GLU A 1 1030 ? 33.320 26.374 -70.917 1.00 77.38 1030 GLU A O 1
ATOM 7741 N N . GLY A 1 1031 ? 31.807 27.346 -72.254 1.00 69.25 1031 GLY A N 1
ATOM 7742 C CA . GLY A 1 1031 ? 32.664 28.454 -72.673 1.00 69.25 1031 GLY A CA 1
ATOM 7743 C C . GLY A 1 1031 ? 32.021 29.806 -72.373 1.00 69.25 1031 GLY A C 1
ATOM 7744 O O . GLY A 1 1031 ? 30.807 29.912 -72.192 1.00 69.25 1031 GLY A O 1
ATOM 7745 N N . SER A 1 1032 ? 32.834 30.861 -72.317 1.00 70.25 1032 SER A N 1
ATOM 7746 C CA . SER A 1 1032 ? 32.386 32.212 -71.946 1.00 70.25 1032 SER A CA 1
ATOM 7747 C C . SER A 1 1032 ? 31.448 32.855 -72.977 1.00 70.25 1032 SER A C 1
ATOM 7749 O O . SER A 1 1032 ? 30.506 33.545 -72.593 1.00 70.25 1032 SER A O 1
ATOM 7751 N N . GLU A 1 1033 ? 31.666 32.608 -74.273 1.00 75.00 1033 GLU A N 1
ATOM 7752 C CA . GLU A 1 1033 ? 30.805 33.111 -75.359 1.00 75.00 1033 GLU A CA 1
ATOM 7753 C C . GLU A 1 1033 ? 30.040 32.012 -76.102 1.00 75.00 1033 GLU A C 1
ATOM 7755 O O . GLU A 1 1033 ? 28.892 32.228 -76.505 1.00 75.00 1033 GLU A O 1
ATOM 7760 N N . TRP A 1 1034 ? 30.663 30.844 -76.271 1.00 84.81 1034 TRP A N 1
ATOM 7761 C CA . TRP A 1 1034 ? 30.086 29.682 -76.938 1.00 84.81 1034 TRP A CA 1
ATOM 7762 C C . TRP A 1 1034 ? 30.206 28.448 -76.051 1.00 84.81 1034 TRP A C 1
ATOM 7764 O O . TRP A 1 1034 ? 31.279 28.152 -75.537 1.00 84.81 1034 TRP A O 1
ATOM 7774 N N . CYS A 1 1035 ? 29.115 27.704 -75.933 1.00 81.88 1035 CYS A N 1
ATOM 7775 C CA . CYS A 1 1035 ? 29.060 26.405 -75.279 1.00 81.88 1035 CYS A CA 1
ATOM 7776 C C . CYS A 1 1035 ? 28.975 25.302 -76.329 1.00 81.88 1035 CYS A C 1
ATOM 7778 O O . CYS A 1 1035 ? 28.251 25.453 -77.320 1.00 81.88 1035 CYS A O 1
ATOM 7780 N N . LYS A 1 1036 ? 29.636 24.168 -76.081 1.00 86.12 1036 LYS A N 1
ATOM 7781 C CA . LYS A 1 1036 ? 29.415 22.943 -76.855 1.00 86.12 1036 LYS A CA 1
ATOM 7782 C C . LYS A 1 1036 ? 28.293 22.148 -76.208 1.00 86.12 1036 LYS A C 1
ATOM 7784 O O . LYS A 1 1036 ? 28.363 21.830 -75.021 1.00 86.12 1036 LYS A O 1
ATOM 7789 N N . ILE A 1 1037 ? 27.259 21.838 -76.977 1.00 87.50 1037 ILE A N 1
ATOM 7790 C CA . ILE A 1 1037 ? 26.077 21.130 -76.485 1.00 87.50 1037 ILE A CA 1
ATOM 7791 C C . ILE A 1 1037 ? 25.701 19.967 -77.400 1.00 87.50 1037 ILE A C 1
ATOM 7793 O O . ILE A 1 1037 ? 26.102 19.923 -78.566 1.00 87.50 1037 ILE A O 1
ATOM 7797 N N . GLN A 1 1038 ? 24.891 19.053 -76.871 1.00 83.81 1038 GLN A N 1
ATOM 7798 C CA . GLN A 1 1038 ? 24.226 17.995 -77.622 1.00 83.81 1038 GLN A CA 1
ATOM 7799 C C . GLN A 1 1038 ? 22.705 18.170 -77.581 1.00 83.81 1038 GLN A C 1
ATOM 7801 O O . GLN A 1 1038 ? 22.117 18.378 -76.516 1.00 83.81 1038 GLN A O 1
ATOM 7806 N N . TYR A 1 1039 ? 22.070 18.052 -78.749 1.00 83.88 1039 TYR A N 1
ATOM 7807 C CA . TYR A 1 1039 ? 20.617 18.063 -78.911 1.00 83.88 1039 TYR A CA 1
ATOM 7808 C C . TYR A 1 1039 ? 20.190 17.160 -80.078 1.00 83.88 1039 TYR A C 1
ATOM 7810 O O . TYR A 1 1039 ? 20.674 17.340 -81.194 1.00 83.88 1039 TYR A O 1
ATOM 7818 N N . ASN A 1 1040 ? 19.282 16.204 -79.827 1.00 76.75 1040 ASN A N 1
ATOM 7819 C CA . ASN A 1 1040 ? 18.804 15.208 -80.804 1.00 76.75 1040 ASN A CA 1
ATOM 7820 C C . ASN A 1 1040 ? 19.951 14.593 -81.629 1.00 76.75 1040 ASN A C 1
ATOM 7822 O O . ASN A 1 1040 ? 19.994 14.750 -82.848 1.00 76.75 1040 ASN A O 1
ATOM 7826 N N . ASP A 1 1041 ? 20.924 13.989 -80.943 1.00 80.69 1041 ASP A N 1
ATOM 7827 C CA . ASP A 1 1041 ? 22.128 13.352 -81.510 1.00 80.69 1041 ASP A CA 1
ATOM 7828 C C . ASP A 1 1041 ? 23.091 14.267 -82.289 1.00 80.69 1041 ASP A C 1
ATOM 7830 O O . ASP A 1 1041 ? 24.152 13.823 -82.723 1.00 80.69 1041 ASP A O 1
ATOM 7834 N N . ASN A 1 1042 ? 22.788 15.562 -82.409 1.00 76.69 1042 ASN A N 1
ATOM 7835 C CA . ASN A 1 1042 ? 23.673 16.540 -83.027 1.00 76.69 1042 ASN A CA 1
ATOM 7836 C C . ASN A 1 1042 ? 24.511 17.237 -81.953 1.00 76.69 1042 ASN A C 1
ATOM 7838 O O . ASN A 1 1042 ? 23.971 17.772 -80.982 1.00 76.69 1042 ASN A O 1
ATOM 7842 N N . ILE A 1 1043 ? 25.829 17.256 -82.150 1.00 87.56 1043 ILE A N 1
ATOM 7843 C CA . ILE A 1 1043 ? 26.779 17.986 -81.308 1.00 87.56 1043 ILE A CA 1
ATOM 7844 C C . ILE A 1 1043 ? 27.232 19.229 -82.062 1.00 87.56 1043 ILE A C 1
ATOM 7846 O O . ILE A 1 1043 ? 27.657 19.149 -83.213 1.00 87.56 1043 ILE A O 1
ATOM 7850 N N . GLY A 1 1044 ? 27.168 20.379 -81.405 1.00 83.88 1044 GLY A N 1
ATOM 7851 C CA . GLY A 1 1044 ? 27.601 21.639 -81.990 1.00 83.88 1044 GLY A CA 1
ATOM 7852 C C . GLY A 1 1044 ? 27.725 22.742 -80.952 1.00 83.88 1044 GLY A C 1
ATOM 7853 O O . GLY A 1 1044 ? 27.613 22.509 -79.749 1.00 83.88 1044 GLY A O 1
ATOM 7854 N N . TYR A 1 1045 ? 27.946 23.957 -81.429 1.00 90.69 1045 TYR A N 1
ATOM 7855 C CA . TYR A 1 1045 ? 28.166 25.136 -80.610 1.00 90.69 1045 TYR A CA 1
ATOM 7856 C C . TYR A 1 1045 ? 26.963 26.075 -80.662 1.00 90.69 1045 TYR A C 1
ATOM 7858 O O . TYR A 1 1045 ? 26.407 26.351 -81.728 1.00 90.69 1045 TYR A O 1
ATOM 7866 N N . VAL A 1 1046 ? 26.581 26.596 -79.499 1.00 88.56 1046 VAL A N 1
ATOM 7867 C CA . VAL A 1 1046 ? 25.569 27.650 -79.340 1.00 88.56 1046 VAL A CA 1
ATOM 7868 C C . VAL A 1 1046 ? 26.134 28.777 -78.484 1.00 88.56 1046 VAL A C 1
ATOM 7870 O O . VAL A 1 1046 ? 27.028 28.548 -77.675 1.00 88.56 1046 VAL A O 1
ATOM 7873 N N . MET A 1 1047 ? 25.623 29.999 -78.636 1.00 80.94 1047 MET A N 1
ATOM 7874 C CA . MET A 1 1047 ? 26.073 31.101 -77.781 1.00 80.94 1047 MET A CA 1
ATOM 7875 C C . MET A 1 1047 ? 25.604 30.897 -76.336 1.00 80.94 1047 MET A C 1
ATOM 7877 O O . MET A 1 1047 ? 24.406 30.740 -76.089 1.00 80.94 1047 MET A O 1
ATOM 7881 N N . THR A 1 1048 ? 26.535 30.999 -75.389 1.00 86.25 1048 THR A N 1
ATOM 7882 C CA . THR A 1 1048 ? 26.330 30.757 -73.951 1.00 86.25 1048 THR A CA 1
ATOM 7883 C C . THR A 1 1048 ? 25.190 31.592 -73.377 1.00 86.25 1048 THR A C 1
ATOM 7885 O O . THR A 1 1048 ? 24.372 31.095 -72.610 1.00 86.25 1048 THR A O 1
ATOM 7888 N N . LYS A 1 1049 ? 25.062 32.852 -73.811 1.00 83.19 1049 LYS A N 1
ATOM 7889 C CA . LYS A 1 1049 ? 24.036 33.791 -73.319 1.00 83.19 1049 LYS A CA 1
ATOM 7890 C C . LYS A 1 1049 ? 22.585 33.361 -73.572 1.00 83.19 1049 LYS A C 1
ATOM 7892 O O . LYS A 1 1049 ? 21.680 33.952 -72.995 1.00 83.19 1049 LYS A O 1
ATOM 7897 N N . PHE A 1 1050 ? 22.357 32.390 -74.457 1.00 85.38 1050 PHE A N 1
ATOM 7898 C CA . PHE A 1 1050 ? 21.025 31.865 -74.767 1.00 85.38 1050 PHE A CA 1
ATOM 7899 C C . PHE A 1 1050 ? 20.750 30.514 -74.100 1.00 85.38 1050 PHE A C 1
ATOM 7901 O O . PHE A 1 1050 ? 19.784 29.847 -74.465 1.00 85.38 1050 PHE A O 1
ATOM 7908 N N . LEU A 1 1051 ? 21.580 30.115 -73.135 1.00 85.25 1051 LEU A N 1
ATOM 7909 C CA . LEU A 1 1051 ? 21.374 28.943 -72.296 1.00 85.25 1051 LEU A CA 1
ATOM 7910 C C . LEU A 1 1051 ? 21.132 29.370 -70.844 1.00 85.25 1051 LEU A C 1
ATOM 7912 O O . LEU A 1 1051 ? 21.904 30.144 -70.282 1.00 85.25 1051 LEU A O 1
ATOM 7916 N N . SER A 1 1052 ? 20.077 28.844 -70.223 1.00 76.88 1052 SER A N 1
ATOM 7917 C CA . SER A 1 1052 ? 19.794 29.002 -68.791 1.00 76.88 1052 SER A CA 1
ATOM 7918 C C . SER A 1 1052 ? 19.875 27.665 -68.052 1.00 76.88 1052 SER A C 1
ATOM 7920 O O . SER A 1 1052 ? 19.823 26.596 -68.662 1.00 76.88 1052 SER A O 1
ATOM 7922 N N . LYS A 1 1053 ? 20.053 27.717 -66.725 1.00 73.81 1053 LYS A N 1
ATOM 7923 C CA . LYS A 1 1053 ? 20.008 26.534 -65.844 1.00 73.81 1053 LYS A CA 1
ATOM 7924 C C . LYS A 1 1053 ? 18.577 26.165 -65.410 1.00 73.81 1053 LYS A C 1
ATOM 7926 O O . LYS A 1 1053 ? 18.381 25.049 -64.945 1.00 73.81 1053 LYS A O 1
ATOM 7931 N N . GLU A 1 1054 ? 17.617 27.071 -65.608 1.00 57.41 1054 GLU A N 1
ATOM 7932 C CA . GLU A 1 1054 ? 16.180 26.922 -65.318 1.00 57.41 1054 GLU A CA 1
ATOM 7933 C C . GLU A 1 1054 ? 15.333 27.434 -66.484 1.00 57.41 1054 GLU A C 1
ATOM 7935 O O . GLU A 1 1054 ? 15.769 28.426 -67.130 1.00 57.41 1054 GLU A O 1
#

pLDDT: mean 78.39, std 18.34, range [23.42, 98.56]